Protein AF-A0A7V3EQH6-F1 (afdb_monomer)

Radius of gyration: 48.54 Å; Cα contacts (8 Å, |Δi|>4): 1720; chains: 1; bounding box: 184×88×100 Å

Foldseek 3Di:
DVVVVVVVVVPCPDDDPVVVVLVVCCVVPVPVNVVVVVVCCVPCVPDDDPPPVVVVVPVPDDPVVVLVVVVVVVVVDDDDPDDDDDDDPVVVQQSVLVVVQPFFAPQADADDQADQLDDLLAFAEEFEDELFLFDDDLCCVLPNPGDGLVVLLQPDGDFAPPRDPSWAFDPLGSDHLLDVVSLLVLLVLCRRLRHQAYEYEWEDFQLDTDSCNNVVSCLVDCVSQGAYAYEYPQAFDASAPPSPDPPGGSTHHQQDPVSLLSVLVVCVSVLPDPSAQDFVQAGEYEYEDCVNHPQLVVSLVSSCVSCVVVVHHRHQYEYEQAQVVHDDDLVVNPHQEYEYDPPGNQPFDFPVVVGDTPNPPAPATEGEPLSSLVSLLPDDDDPGHYAYEAFQFFDLCSPPVHYYGYPPGDLLSSLVSVLSSSVVLVVPHGSSSNYHYQQHCDPSNGPRHCRATSHNGNSNSVSSNLSSCVVSPLFAEEEEEEEAPVVCLVVVLVLLLQAPEAYEYEYEYAPVCQVVSVVVVVPDDRPRYPYYHYHHDDQFLHLQQCCLAVVLVPPQRGFKYWYDYDFDDPPDPCRVVVNVQFSCCARVHNVNVVVVSVVCSSAVQAFKEAADDDVVCPVVQACPLLVVLLVVVCVVLVFDDDNPDRQDFRVNLTIMGGCLLQVSSSVSPDHRVQWDRPPDPDPDNTNSNSVRSCSQSSSVSSSHHYYYDGDDPPDPDDDPPVVPPDDDPPVVVQPPDPFAEEEEEEEADLVCLVVVLVVLLPDPAAYAYEYEYCDDHDPVSVVSVVPRPRYDYYHYDNDHCPPHQVCCPCPVCVPPCVRGPYYHYYYDDDDQADPVRHGPFQALLVVLFFADKDKDKDKDKDWDDDPFKTKIKIWIWIWIGAGTQFQGFTKTKIKIKMWMWGHDQQKIKIKIKIKMKMKTRHQPDDDDDPPPPADDDDDDRLVVLSVPDGRSADADDPVPDDPPPDDDDPPPDDDPPHHWPWDQDPVRRHTDTSRSNVVRNPDTWIKIKIKIKMKMKMWGFVCVVVVHDDPPDTDIDIDIDMDIDMDIDIPD

Sequence (1052 aa):
MIKKIKSYLFYINLYPQSVLKAIFFLITKPKKFLKKIQRVEKIVSPVLPENQFFFNFFQFLSPQKIIKAIKTLFTQGLKIKGRDWENNNETSYLSDNFIQSYEKSDLYVPFKKNEKIRNKDDIKLIAFYFPQFHPFPENEKFWGKGFTEWTSVTRAKPLFENHYQPRLPDALGFYDLRIKENIKEQIKIAKNYGIYGFCFHTYWFDGKPVMYLPLRSFLNDKNLDFPFCLHWANEPWTLRWDGLNQSGVLLPQRHTSEDDIKFIKYITPALKDKRYIKINNRPLLIIYRPSLFPNIKETIKRWNHYCENNGIEKLFLAVMQTGFEGRVNPKKFGFDAAIDYPPHNLAVTDIKKKLNLFYKQFDGHIFDYHEAIQKSLEFKKPRYTLFRGIMPDWDCTPRRKNSDIFINSSPELYGKWLRGLIEYTKKNLEPEKRFIFVNAWNEWAEGAYLEPDKKWGFAYLEQIYDSLKSYYFKKNLALFIHLFDINLKEEIASYLKNIPYKFDLFITTSKEKKLILDSFFKKININNVRKISIIPVPNRGRDIAPFIIEGKKTLEKYDFICRIHSKSSKKYVNGNSWRKYLYSNLLGNKKQVEKIIEYFINNPRLGLIYPDNFLPIINFLEWGSNFNHAKNIADKLKLKISKDEIPIFPSGSMFWFRPKALKKLFELRLNYNDFEKSSTNQVDGTIAHAIERLFIKVCESNNFSSKKILFNPSVNNKMDFNINKDIVDYNELIQRHNKKVILIIHLYYLDLVDEFFQYLKNIPIKFDLLITSPIELNKKAFDKFHSLTNVSKIFIKKTPNRGKDIGAFIIEFSQFWKNYEIACKIHTKKSLYNPDGSPKVNTDWFNEAFKTGIRQNHNLNIYGGGERNNYNIALDYYSQEGTMVGAGPNLDRYTARINDNMDVKFIKIKTSIVYSHSDQDNMSYSNANEWVQGRYGDQNPIMASVLILPPTIKAYDESTWVLDDKLPAATEYKYDSYGFGTYYDDVHGDIRVTNVLLENSLVKRNALVDRILVTGSFNVDLIEMVGSKSSNSKLDYNLNMSVNRTNVKDLT

Mean predicted aligned error: 21.8 Å

Nearest PDB structures (foldseek):
  6z8i-assembly1_B  TM=6.872E-01  e=1.353E-05  Bacteroides thetaiotaomicron VPI-5482
  6v81-assembly1_A  TM=6.043E-01  e=5.854E-01  Escherichia coli BW25113
  6hcp-assembly1_C  TM=5.009E-01  e=3.632E+00  Acinetobacter baumannii
  4aui-assembly1_C  TM=4.330E-01  e=2.208E+00  Neisseria gonorrhoeae
  4fms-assembly2_A  TM=2.536E-01  e=1.499E+00  Pseudomonas aeruginosa PAO1

Secondary structure (DSSP, 8-state):
-HHHHHHHHTT-TTS-HHHHHHHHHHHH-HHHHHHHHHHHHHHHTTTS-HHHHHHHHHTTS-HHHHHHHHHHHHHTT---SSS----STHHHHHHHHHHHTTSPPTT-B----------TTS-EEEEEE---SS--HHHHHHH-TT--HHHHHHH----BTT---S--B-TT-S--TTSHHHHHHHHHHHHHHTEEEEEEEEEEETTEEES-HHHHHHHH-TTS---EEEEE--SPEESSTT---STTEEE-----HHHHHHHHHHHHHHHT-TTB-EETTEEEEEES-GGGSTTHHHHHHHHHHHHHHTT-PPPEEEEEE-TTT-S--GGGGT-SEEEE-TTTT----B-GGGS-BSSTT--S-EEEHHHHHHHHHHPPPPSS-EEEEE-S--B-TTT-SS--EEES--HHHHHHHHHHHHHHHHHHS-GGG-EEEES-SEEGGGTEE-S-BTTTBTHHHHHHHHHHHHHH----EEEEEE---GGGHHHHHHHHTT--S-EEEEEEE-GGGHHHHHHHHHHS--TTEEEEEEEE--SBSTTHHHHHHHHHHHSTT-SEEEEEE----SSSTTHHHHHHHHHHHHHS-HHHHHHHHHHHHH-TTEEEEEEPP-GGGGGG-S-GGGHHHHHHHHHHTT----TTSPPP--TTS-EEE-GGGGHHHHHT---GGGSPBTTS---S-SHHHHHHTTHHHHHHHTT-EEEEE---TTS-S-----TTS----HHHHHHS----EEEEEE-S-GGGHHHHHHHHHT--S-EEEEEEESSPPPHHHHHHHHT-TTEEEEEEEE---TTHHHHHHHHHHTTTGGG-SEEEEEE----SB-TTS-BS----HHHHHB----EEEEEEEEEEEETTEEEEEEEEEEEE--SBSSS--EEEEEEEEEEEEEEETTEEEEEEEEEEEEEEEPPTT-SS----TT--S-PPPHHHHHHHS-TTSPPP-GGG----S----TTS-----SS--EEEETTTTEEEE--HHHHHHH---EEEEEEEEEEEEEEEEHHHHTT---SS---EEEEEEEEEEEEEEE--

Solvent-accessible surface area (backbone atoms only — not comparable to full-atom values): 59928 Å² total; per-residue (Å²): 109,70,72,63,52,53,65,65,56,70,79,60,92,81,70,63,72,66,59,60,50,49,56,55,42,50,76,72,42,51,78,65,50,58,65,49,49,71,63,45,60,79,73,55,74,88,79,65,69,82,68,58,61,58,57,64,62,57,74,80,53,59,69,72,57,48,52,53,50,50,53,53,50,63,78,64,68,70,81,73,88,88,65,95,74,77,94,54,75,66,60,56,54,56,52,52,49,55,56,51,44,76,40,74,39,95,69,40,31,75,88,73,94,53,74,88,80,85,63,93,70,44,80,35,34,31,25,35,35,61,54,61,35,46,65,50,73,69,51,28,73,76,71,35,83,78,38,35,49,64,62,33,23,70,66,29,64,55,51,33,82,91,42,87,36,39,70,42,61,41,88,71,45,93,60,48,47,84,42,60,68,55,56,47,50,52,49,53,51,36,54,46,32,58,45,51,28,39,28,36,60,40,42,62,37,75,86,42,76,45,72,48,61,41,60,50,52,49,69,71,38,74,86,59,76,57,34,30,38,47,28,36,55,61,62,46,44,36,80,54,97,73,70,81,63,87,88,47,65,77,41,64,50,72,64,46,79,68,39,52,54,49,52,53,59,68,48,41,71,55,70,70,36,90,47,41,44,54,50,95,78,11,40,43,41,34,37,50,53,67,85,68,36,88,52,46,60,61,50,51,50,54,49,34,52,53,27,52,79,67,79,35,60,58,66,36,34,28,37,44,29,34,71,88,75,34,93,64,67,30,64,81,60,72,33,70,22,28,32,44,46,45,76,37,83,58,94,61,64,74,49,49,92,80,57,74,55,74,47,79,82,61,76,43,48,31,33,53,37,65,50,45,44,50,55,61,70,68,59,74,87,66,101,59,56,67,34,51,40,41,47,59,39,37,33,30,50,35,78,31,85,55,35,59,31,48,41,84,60,44,40,70,58,40,25,53,44,50,41,54,51,50,52,50,34,64,76,74,36,57,51,84,63,22,44,37,36,32,38,22,37,55,36,62,40,36,41,13,35,51,62,34,27,26,52,40,22,36,36,52,37,50,25,45,33,49,41,52,44,62,75,68,51,81,58,42,34,34,36,43,34,34,48,72,47,72,89,46,53,66,62,51,52,59,38,52,56,20,44,85,57,59,27,33,40,37,35,38,26,42,67,83,54,44,63,61,51,52,55,50,63,71,70,52,90,55,64,47,62,77,45,80,44,80,44,69,43,78,81,29,24,70,69,49,41,54,47,45,54,53,35,55,80,67,42,72,84,31,57,40,34,40,37,45,62,49,62,80,44,95,85,43,100,52,29,62,59,52,40,53,53,52,46,46,54,67,31,61,36,40,72,56,37,51,48,54,51,49,51,43,67,78,31,82,50,50,16,36,41,24,49,56,76,59,75,97,51,60,91,69,49,57,51,78,71,18,43,68,54,29,47,57,53,28,56,78,68,72,48,90,83,61,89,90,50,74,56,63,46,40,79,84,68,37,34,38,31,27,44,70,16,46,41,74,67,46,66,67,73,70,56,69,82,80,34,60,64,70,84,56,91,69,89,73,57,43,61,46,59,15,52,44,47,36,54,45,61,46,15,45,75,56,72,14,45,73,46,75,43,78,72,70,92,88,56,81,96,64,82,81,77,69,82,86,76,82,81,80,56,67,66,65,59,63,74,74,52,102,60,48,33,35,40,35,36,30,45,75,50,72,86,48,50,68,59,50,50,57,58,59,66,66,47,94,58,71,28,30,38,36,41,36,18,63,55,83,78,52,70,70,63,52,52,53,63,69,66,37,88,45,52,76,47,80,45,79,44,77,35,70,76,53,65,52,68,56,30,46,46,57,72,78,38,60,76,63,57,73,78,35,82,41,77,47,79,50,63,59,83,86,72,71,47,42,99,86,68,47,59,74,36,77,37,58,46,64,68,69,44,47,45,89,49,55,75,51,76,49,77,48,77,51,74,52,69,59,101,48,36,42,40,38,41,36,41,36,42,37,40,31,46,28,42,38,49,55,46,19,52,27,36,42,34,42,35,43,36,41,36,40,40,37,56,55,91,47,33,37,40,39,39,36,40,36,40,35,44,33,47,34,32,52,58,64,61,79,76,81,85,80,82,56,92,70,67,93,73,96,73,68,32,54,74,58,42,42,74,68,55,63,35,62,50,57,72,89,57,78,93,74,71,79,84,74,94,67,90,70,82,76,87,83,67,84,76,76,81,75,72,59,45,62,51,72,40,86,91,79,74,29,75,45,70,68,45,63,58,60,54,31,54,72,52,61,46,37,39,40,36,43,35,41,37,41,37,40,36,40,39,32,32,55,43,51,66,77,71,46,88,57,97,88,61,85,48,75,48,75,49,76,48,73,50,77,50,74,51,77,46,78,60,95

Structure (mmCIF, N/CA/C/O backbone):
data_AF-A0A7V3EQH6-F1
#
_entry.id   AF-A0A7V3EQH6-F1
#
loop_
_atom_site.group_PDB
_atom_site.id
_atom_site.type_symbol
_atom_site.label_atom_id
_atom_site.label_alt_id
_atom_site.label_comp_id
_atom_site.label_asym_id
_atom_site.label_entity_id
_atom_site.label_seq_id
_atom_site.pdbx_PDB_ins_code
_atom_site.Cartn_x
_atom_site.Cartn_y
_atom_site.Cartn_z
_atom_site.occupancy
_atom_site.B_iso_or_equiv
_atom_site.auth_seq_id
_atom_site.auth_comp_id
_atom_site.auth_asym_id
_atom_site.auth_atom_id
_atom_site.pdbx_PDB_model_num
ATOM 1 N N . MET A 1 1 ? -60.875 -16.754 -14.325 1.00 32.75 1 MET A N 1
ATOM 2 C CA . MET A 1 1 ? -60.172 -15.887 -13.344 1.00 32.75 1 MET A CA 1
ATOM 3 C C . MET A 1 1 ? -61.115 -15.327 -12.271 1.00 32.75 1 MET A C 1
ATOM 5 O O . MET A 1 1 ? -60.866 -15.565 -11.100 1.00 32.75 1 MET A O 1
ATOM 9 N N . ILE A 1 2 ? -62.250 -14.708 -12.631 1.00 29.92 2 ILE A N 1
ATOM 10 C CA . ILE A 1 2 ? -63.247 -14.177 -11.671 1.00 29.92 2 ILE A CA 1
ATOM 11 C C . ILE A 1 2 ? -63.870 -15.269 -10.769 1.00 29.92 2 ILE A C 1
ATOM 13 O O . ILE A 1 2 ? -64.019 -15.050 -9.571 1.00 29.92 2 ILE A O 1
ATOM 17 N N . LYS A 1 3 ? -64.141 -16.478 -11.294 1.00 29.09 3 LYS A N 1
ATOM 18 C CA . LYS A 1 3 ? -64.587 -17.635 -10.482 1.00 29.09 3 LYS A CA 1
ATOM 19 C C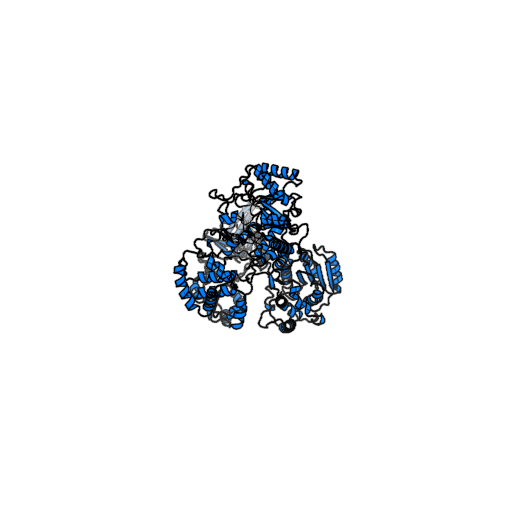 . LYS A 1 3 ? -63.539 -18.098 -9.446 1.00 29.09 3 LYS A C 1
ATOM 21 O O . LYS A 1 3 ? -63.923 -18.453 -8.342 1.00 29.09 3 LYS A O 1
ATOM 26 N N . LYS A 1 4 ? -62.236 -18.012 -9.766 1.00 32.84 4 LYS A N 1
ATOM 27 C CA . LYS A 1 4 ? -61.116 -18.356 -8.857 1.00 32.84 4 LYS A CA 1
ATOM 28 C C . LYS A 1 4 ? -60.837 -17.273 -7.803 1.00 32.84 4 LYS A C 1
ATOM 30 O O . LYS A 1 4 ? -60.367 -17.581 -6.717 1.00 32.84 4 LYS A O 1
ATOM 35 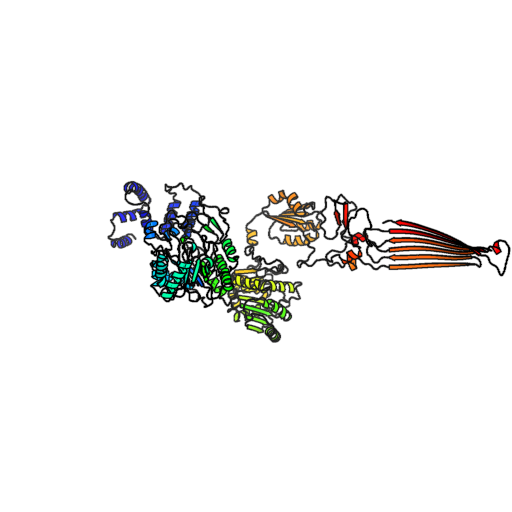N N . ILE A 1 5 ? -61.146 -16.011 -8.108 1.00 37.31 5 ILE A N 1
ATOM 36 C CA . ILE A 1 5 ? -61.047 -14.898 -7.148 1.00 37.31 5 ILE A CA 1
ATOM 37 C C . ILE A 1 5 ? -62.233 -14.927 -6.170 1.00 37.31 5 ILE A C 1
ATOM 39 O O . ILE A 1 5 ? -62.043 -14.694 -4.981 1.00 37.31 5 ILE A O 1
ATOM 43 N N . LYS A 1 6 ? -63.438 -15.305 -6.631 1.00 32.19 6 LYS A N 1
ATOM 44 C CA . LYS A 1 6 ? -64.603 -15.508 -5.751 1.00 32.19 6 LYS A CA 1
ATOM 45 C C . LYS A 1 6 ? -64.405 -16.647 -4.742 1.00 32.19 6 LYS A C 1
ATOM 47 O O . LYS A 1 6 ? -64.820 -16.488 -3.603 1.00 32.19 6 LYS A O 1
ATOM 52 N N . SER A 1 7 ? -63.741 -17.744 -5.118 1.00 31.94 7 SER A N 1
ATOM 53 C CA . SER A 1 7 ? -63.466 -18.859 -4.196 1.00 31.94 7 SER A CA 1
ATOM 54 C C . SER A 1 7 ? -62.406 -18.530 -3.137 1.00 31.94 7 SER A C 1
ATOM 56 O O . SER A 1 7 ? -62.487 -19.041 -2.030 1.00 31.94 7 SER A O 1
ATOM 58 N N . TYR A 1 8 ? -61.447 -17.644 -3.438 1.00 35.94 8 TYR A N 1
ATOM 59 C CA . TYR A 1 8 ? -60.428 -17.209 -2.468 1.00 35.94 8 TYR A CA 1
ATOM 60 C C . TYR A 1 8 ? -60.946 -16.144 -1.485 1.00 35.94 8 TYR A C 1
ATOM 62 O O . TYR A 1 8 ? -60.457 -16.042 -0.365 1.00 35.94 8 TYR A O 1
ATOM 70 N N . LEU A 1 9 ? -61.949 -15.358 -1.892 1.00 36.91 9 LEU A N 1
ATOM 71 C CA . LEU A 1 9 ? -62.529 -14.282 -1.079 1.00 36.91 9 LEU A CA 1
ATOM 72 C C . LEU A 1 9 ? -63.672 -14.739 -0.159 1.00 36.91 9 LEU A C 1
ATOM 74 O O . LEU A 1 9 ? -64.084 -13.967 0.699 1.00 36.91 9 LEU A O 1
ATOM 78 N N . PHE A 1 10 ? -64.163 -15.975 -0.296 1.00 32.19 10 PHE A N 1
ATOM 79 C CA . PHE A 1 10 ? -65.211 -16.517 0.580 1.00 32.19 10 PHE A CA 1
ATOM 80 C C . PHE A 1 10 ? -64.679 -16.936 1.968 1.00 32.19 10 PHE A C 1
ATOM 82 O O . PHE A 1 10 ? -65.455 -17.063 2.906 1.00 32.19 10 PHE A O 1
ATOM 89 N N . TYR A 1 11 ? -63.357 -17.094 2.127 1.00 31.34 11 TYR A N 1
ATOM 90 C CA . TYR A 1 11 ? -62.720 -17.505 3.390 1.00 31.34 11 TYR A CA 1
ATOM 91 C C . TYR A 1 11 ? -62.328 -16.348 4.324 1.00 31.34 11 TYR A C 1
ATOM 93 O O . TYR A 1 11 ? -61.857 -16.588 5.433 1.00 31.34 11 TYR A O 1
ATOM 101 N N . ILE A 1 12 ? -62.511 -15.091 3.908 1.00 35.22 12 ILE A N 1
ATOM 102 C CA . ILE A 1 12 ? -62.101 -13.917 4.692 1.00 35.22 12 ILE A CA 1
ATOM 103 C C . ILE A 1 12 ? -63.345 -13.095 5.024 1.00 35.22 12 ILE A C 1
ATOM 105 O O . ILE A 1 12 ? -63.677 -12.119 4.356 1.00 35.22 12 ILE A O 1
ATOM 109 N N . ASN A 1 13 ? -64.030 -13.496 6.091 1.00 32.59 13 ASN A N 1
ATOM 110 C CA . ASN A 1 13 ? -65.239 -12.850 6.612 1.00 32.59 13 ASN A CA 1
ATOM 111 C C . ASN A 1 13 ? -64.946 -11.556 7.412 1.00 32.59 13 ASN A C 1
ATOM 113 O O . ASN A 1 13 ? -65.684 -11.206 8.325 1.00 32.59 13 ASN A O 1
ATOM 117 N N . LEU A 1 14 ? -63.846 -10.855 7.112 1.00 33.66 14 LEU A N 1
ATOM 118 C CA . LEU A 1 14 ? -63.289 -9.820 7.996 1.00 33.66 14 LEU A CA 1
ATOM 119 C C . LEU A 1 14 ? -63.397 -8.376 7.500 1.00 33.66 14 LEU A C 1
ATOM 121 O O . LEU A 1 14 ? -62.928 -7.486 8.201 1.00 33.66 14 LEU A O 1
ATOM 125 N N . TYR A 1 15 ? -64.025 -8.096 6.351 1.00 37.91 15 TYR A N 1
ATOM 126 C CA . TYR A 1 15 ? -64.167 -6.706 5.895 1.00 37.91 15 TYR A CA 1
ATOM 127 C C . TYR A 1 15 ? -65.500 -6.411 5.193 1.00 37.91 15 TYR A C 1
ATOM 129 O O . TYR A 1 15 ? -66.007 -7.257 4.451 1.00 37.91 15 TYR A O 1
ATOM 137 N N . PRO A 1 16 ? -66.064 -5.196 5.367 1.00 37.53 16 PRO A N 1
ATOM 138 C CA . PRO A 1 16 ? -67.336 -4.830 4.756 1.00 37.53 16 PRO A CA 1
ATOM 139 C C . PRO A 1 16 ? -67.235 -4.840 3.223 1.00 37.53 16 PRO A C 1
ATOM 141 O O . PRO A 1 16 ? -66.223 -4.423 2.651 1.00 37.53 16 PRO A O 1
ATOM 144 N N . GLN A 1 17 ? -68.311 -5.241 2.532 1.00 38.41 17 GLN A N 1
ATOM 145 C CA . GLN A 1 17 ? -68.376 -5.305 1.058 1.00 38.41 17 GLN A CA 1
ATOM 146 C C . GLN A 1 17 ? -67.961 -3.999 0.342 1.00 38.41 17 GLN A C 1
ATOM 148 O O . GLN A 1 17 ? -67.612 -4.021 -0.842 1.00 38.41 17 GLN A O 1
ATOM 153 N N . SER A 1 18 ? -67.984 -2.860 1.037 1.00 38.50 18 SER A N 1
ATOM 154 C CA . SER A 1 18 ? -67.549 -1.555 0.533 1.00 38.50 18 SER A CA 1
ATOM 155 C C . SER A 1 18 ? -66.048 -1.494 0.210 1.00 38.50 18 SER A C 1
ATOM 157 O O . SER A 1 18 ? -65.678 -0.900 -0.805 1.00 38.50 18 SER A O 1
ATOM 159 N N . VAL A 1 19 ? -65.186 -2.158 0.990 1.00 37.28 19 VAL A N 1
ATOM 160 C CA . VAL A 1 19 ? -63.721 -2.148 0.794 1.00 37.28 19 VAL A CA 1
ATOM 161 C C . VAL A 1 19 ? -63.321 -3.022 -0.399 1.00 37.28 19 VAL A C 1
ATOM 163 O O . VAL A 1 19 ? -62.519 -2.618 -1.241 1.00 37.28 19 VAL A O 1
ATOM 166 N N . LEU A 1 20 ? -63.963 -4.183 -0.552 1.00 40.06 20 LEU A N 1
ATOM 167 C CA . LEU A 1 20 ? -63.750 -5.069 -1.701 1.00 40.06 20 LEU A CA 1
ATOM 168 C C . LEU A 1 20 ? -64.253 -4.446 -3.013 1.00 40.06 20 LEU A C 1
ATOM 170 O O . LEU A 1 20 ? -63.597 -4.577 -4.049 1.00 40.06 20 LEU A O 1
ATOM 174 N N . LYS A 1 21 ? -65.361 -3.690 -2.971 1.00 39.69 21 LYS A N 1
ATOM 175 C CA . LYS A 1 21 ? -65.820 -2.881 -4.113 1.00 39.69 21 LYS A CA 1
ATOM 176 C C . LYS A 1 21 ? -64.814 -1.788 -4.477 1.00 39.69 21 LYS A C 1
ATOM 178 O O . LYS A 1 21 ? -64.596 -1.574 -5.666 1.00 39.69 21 LYS A O 1
ATOM 183 N N . ALA A 1 22 ? -64.169 -1.139 -3.505 1.00 38.94 22 ALA A N 1
ATOM 184 C CA . ALA A 1 22 ? -63.159 -0.112 -3.767 1.00 38.94 22 ALA A CA 1
ATOM 185 C C . ALA A 1 22 ? -61.915 -0.687 -4.464 1.00 38.94 22 ALA A C 1
ATOM 187 O O . ALA A 1 22 ? -61.480 -0.135 -5.471 1.00 38.94 22 ALA A O 1
ATOM 188 N N . ILE A 1 23 ? -61.412 -1.839 -4.009 1.00 39.81 23 ILE A N 1
ATOM 189 C CA . ILE A 1 23 ? -60.262 -2.530 -4.619 1.00 39.81 23 ILE A CA 1
ATOM 190 C C . ILE A 1 23 ? -60.594 -3.000 -6.045 1.00 39.81 23 ILE A C 1
ATOM 192 O O . ILE A 1 23 ? -59.806 -2.795 -6.969 1.00 39.81 23 ILE A O 1
ATOM 196 N N . PHE A 1 24 ? -61.792 -3.555 -6.266 1.00 41.41 24 PHE A N 1
ATOM 197 C CA . PHE A 1 24 ? -62.246 -3.959 -7.602 1.00 41.41 24 PHE A CA 1
ATOM 198 C C . PHE A 1 24 ? -62.409 -2.757 -8.555 1.00 41.41 24 PHE A C 1
ATOM 200 O O . PHE A 1 24 ? -62.084 -2.843 -9.742 1.00 41.41 24 PHE A O 1
ATOM 207 N N . PHE A 1 25 ? -62.858 -1.607 -8.042 1.00 38.81 25 PHE A N 1
ATOM 208 C CA . PHE A 1 25 ? -63.015 -0.371 -8.816 1.00 38.81 25 PHE A CA 1
ATOM 209 C C . PHE A 1 25 ? -61.670 0.303 -9.144 1.00 38.81 25 PHE A C 1
ATOM 211 O O . PHE A 1 25 ? -61.523 0.891 -10.215 1.00 38.81 25 PHE A O 1
ATOM 218 N N . LEU A 1 26 ? -60.673 0.171 -8.260 1.00 38.97 26 LEU A N 1
ATOM 219 C CA . LEU A 1 26 ? -59.306 0.686 -8.428 1.00 38.97 26 LEU A CA 1
ATOM 220 C C . LEU A 1 26 ? -58.562 -0.030 -9.563 1.00 38.97 26 LEU A C 1
ATOM 222 O O . LEU A 1 26 ? -57.849 0.604 -10.337 1.00 38.97 26 LEU A O 1
ATOM 226 N N . ILE A 1 27 ? -58.797 -1.338 -9.697 1.00 38.56 27 ILE A N 1
ATOM 227 C CA . ILE A 1 27 ? -58.202 -2.176 -10.747 1.00 38.56 27 ILE A CA 1
ATOM 228 C C . ILE A 1 27 ? -58.897 -1.955 -12.100 1.00 38.56 27 ILE A C 1
ATOM 230 O O . ILE A 1 27 ? -58.246 -2.015 -13.140 1.00 38.56 27 ILE A O 1
ATOM 234 N N . THR A 1 28 ? -60.206 -1.675 -12.111 1.00 37.00 28 THR A N 1
ATOM 235 C CA . THR A 1 28 ? -60.992 -1.608 -13.358 1.00 37.00 28 THR A CA 1
ATOM 236 C C . THR A 1 28 ? -61.184 -0.195 -13.919 1.00 37.00 28 THR A C 1
ATOM 238 O O . THR A 1 28 ? -61.280 -0.054 -15.137 1.00 37.00 28 THR A O 1
ATOM 241 N N . LYS A 1 29 ? -61.239 0.866 -13.091 1.00 39.22 29 LYS A N 1
ATOM 242 C CA . LYS A 1 29 ? -61.453 2.264 -13.540 1.00 39.22 29 LYS A CA 1
ATOM 243 C C . LYS A 1 29 ? -60.666 3.302 -12.702 1.00 39.22 29 LYS A C 1
ATOM 245 O O . LYS A 1 29 ? -61.276 4.145 -12.034 1.00 39.22 29 LYS A O 1
ATOM 250 N N . PRO A 1 30 ? -59.321 3.337 -12.799 1.00 39.12 30 PRO A N 1
ATOM 251 C CA . PRO A 1 30 ? -58.452 4.180 -11.961 1.00 39.12 30 PRO A CA 1
ATOM 252 C C . PRO A 1 30 ? -58.725 5.694 -12.081 1.00 39.12 30 PRO A C 1
ATOM 254 O O . PRO A 1 30 ? -58.700 6.414 -11.084 1.00 39.12 30 PRO A O 1
ATOM 257 N N . LYS A 1 31 ? -59.101 6.190 -13.271 1.00 38.41 31 LYS A N 1
ATOM 258 C CA . LYS A 1 31 ? -59.382 7.624 -13.501 1.00 38.41 31 LYS A CA 1
ATOM 259 C C . LYS A 1 31 ? -60.621 8.152 -12.754 1.00 38.41 31 LYS A C 1
ATOM 261 O O . LYS A 1 31 ? -60.650 9.321 -12.380 1.00 38.41 31 LYS A O 1
ATOM 266 N N . LYS A 1 32 ? -61.648 7.320 -12.516 1.00 41.47 32 LYS A N 1
ATOM 267 C CA . LYS A 1 32 ? -62.855 7.732 -11.761 1.00 41.47 32 LYS A CA 1
ATOM 268 C C . LYS A 1 32 ? -62.644 7.676 -10.245 1.00 41.47 32 LYS A C 1
ATOM 270 O O . LYS A 1 32 ? -63.290 8.436 -9.530 1.00 41.47 32 LYS A O 1
ATOM 275 N N . PHE A 1 33 ? -61.748 6.813 -9.767 1.00 42.47 33 PHE A N 1
ATOM 276 C CA . PHE A 1 33 ? -61.415 6.692 -8.347 1.00 42.47 33 PHE A CA 1
ATOM 277 C C . PHE A 1 33 ? -60.636 7.918 -7.836 1.00 42.47 33 PHE A C 1
ATOM 279 O O . PHE A 1 33 ? -61.001 8.489 -6.810 1.00 42.47 33 PHE A O 1
ATOM 286 N N . LEU A 1 34 ? -59.670 8.413 -8.621 1.00 40.22 34 LEU A N 1
ATOM 287 C CA . LEU A 1 34 ? -58.896 9.627 -8.314 1.00 40.22 34 LEU A CA 1
ATOM 288 C C . LEU A 1 34 ? -59.772 10.885 -8.158 1.00 40.22 34 LEU A C 1
ATOM 290 O O . LEU A 1 34 ? -59.581 11.655 -7.222 1.00 40.22 34 LEU A O 1
ATOM 294 N N . LYS A 1 35 ? -60.809 11.051 -8.995 1.00 41.38 35 LYS A N 1
ATOM 295 C CA . LYS A 1 35 ? -61.779 12.157 -8.850 1.00 41.38 35 LYS A CA 1
ATOM 296 C C . LYS A 1 35 ? -62.670 12.041 -7.606 1.00 41.38 35 LYS A C 1
ATOM 298 O O . LYS A 1 35 ? -63.239 13.039 -7.175 1.00 41.38 35 LYS A O 1
ATOM 303 N N . LYS A 1 36 ? -62.830 10.840 -7.038 1.00 39.62 36 LYS A N 1
ATOM 304 C CA . LYS A 1 36 ? -63.653 10.615 -5.840 1.00 39.62 36 LYS A CA 1
ATOM 305 C C . LYS A 1 36 ? -62.859 10.841 -4.548 1.00 39.62 36 LYS A C 1
ATOM 307 O O . LYS A 1 36 ? -63.438 11.357 -3.601 1.00 39.62 36 LYS A O 1
ATOM 312 N N . ILE A 1 37 ? -61.551 10.555 -4.536 1.00 39.28 37 ILE A N 1
ATOM 313 C CA . ILE A 1 37 ? -60.656 10.837 -3.395 1.00 39.28 37 ILE A CA 1
ATOM 314 C C . ILE A 1 37 ? -60.551 12.339 -3.103 1.00 39.28 37 ILE A C 1
ATOM 316 O O . ILE A 1 37 ? -60.685 12.725 -1.947 1.00 39.28 37 ILE A O 1
ATOM 320 N N . GLN A 1 38 ? -60.480 13.192 -4.133 1.00 36.78 38 GLN A N 1
ATOM 321 C CA . GLN A 1 38 ? -60.507 14.656 -3.952 1.00 36.78 38 GLN A CA 1
ATOM 322 C C . GLN A 1 38 ? -61.789 15.169 -3.268 1.00 36.78 38 GLN A C 1
ATOM 324 O O . GLN A 1 38 ? -61.812 16.265 -2.715 1.00 36.78 38 GLN A O 1
ATOM 329 N N . ARG A 1 39 ? -62.875 14.383 -3.292 1.00 34.00 39 ARG A N 1
ATOM 330 C CA . ARG A 1 39 ? -64.129 14.699 -2.591 1.00 34.00 39 ARG A CA 1
ATOM 331 C C . ARG A 1 39 ? -64.165 14.160 -1.156 1.00 34.00 39 ARG A C 1
ATOM 333 O O . ARG A 1 39 ? -64.925 14.687 -0.354 1.00 34.00 39 ARG A O 1
ATOM 340 N N . VAL A 1 40 ? -63.357 13.145 -0.836 1.00 33.81 40 VAL A N 1
ATOM 341 C CA . VAL A 1 40 ? -63.264 12.518 0.497 1.00 33.81 40 VAL A CA 1
ATOM 342 C C . VAL A 1 40 ? -62.211 13.210 1.373 1.00 33.81 40 VAL A C 1
ATOM 344 O O . VAL A 1 40 ? -62.419 13.313 2.579 1.00 33.81 40 VAL A O 1
ATOM 347 N N . GLU A 1 41 ? -61.153 13.787 0.789 1.00 32.38 41 GLU A N 1
ATOM 348 C CA . GLU A 1 41 ? -60.162 14.609 1.515 1.00 32.38 41 GLU A CA 1
ATOM 349 C C . GLU A 1 41 ? -60.794 15.798 2.255 1.00 32.38 41 GLU A C 1
ATOM 351 O O . GLU A 1 41 ? -60.351 16.150 3.343 1.00 32.38 41 GLU A O 1
ATOM 356 N N . LYS A 1 42 ? -61.901 16.357 1.745 1.00 37.56 42 LYS A N 1
ATOM 357 C CA . LYS A 1 42 ? -62.651 17.412 2.447 1.00 37.56 42 LYS A CA 1
ATOM 358 C C . LYS A 1 42 ? -63.432 16.931 3.677 1.00 37.56 42 LYS A C 1
ATOM 360 O O . LYS A 1 42 ? -63.867 17.769 4.455 1.00 37.56 42 LYS A O 1
ATOM 365 N N . ILE A 1 43 ? -63.640 15.623 3.846 1.00 36.59 43 ILE A N 1
ATOM 366 C CA . ILE A 1 43 ? -64.517 15.059 4.889 1.00 36.59 43 ILE A CA 1
ATOM 367 C C . ILE A 1 43 ? -63.714 14.389 6.021 1.00 36.59 43 ILE A C 1
ATOM 369 O O . ILE A 1 43 ? -64.182 14.354 7.152 1.00 36.59 43 ILE A O 1
ATOM 373 N N . VAL A 1 44 ? -62.499 13.886 5.761 1.00 32.72 44 VAL A N 1
ATOM 374 C CA . VAL A 1 44 ? -61.747 13.034 6.720 1.00 32.72 44 VAL A CA 1
ATOM 375 C C . VAL A 1 44 ? -60.582 13.768 7.417 1.00 32.72 44 VAL A C 1
ATOM 377 O O . VAL A 1 44 ? -59.898 13.198 8.264 1.00 32.72 44 VAL A O 1
ATOM 380 N N . SER A 1 45 ? -60.385 15.058 7.129 1.00 32.97 45 SER A N 1
ATOM 381 C CA . SER A 1 45 ? -59.255 15.857 7.629 1.00 32.97 45 SER A CA 1
ATOM 382 C C . SER A 1 45 ? -59.064 15.981 9.162 1.00 32.97 45 SER A C 1
ATOM 384 O O . SER A 1 45 ? -57.967 16.400 9.527 1.00 32.97 45 SER A O 1
ATOM 386 N N . PRO A 1 46 ? -59.998 15.640 10.084 1.00 37.97 46 PRO A N 1
ATOM 387 C CA . PRO A 1 46 ? -59.693 15.760 11.516 1.00 37.97 46 PRO A CA 1
ATOM 388 C C . PRO A 1 46 ? -59.184 14.490 12.225 1.00 37.97 46 PRO A C 1
ATOM 390 O O . PRO A 1 46 ? -58.787 14.605 13.379 1.00 37.97 46 PRO A O 1
ATOM 393 N N . VAL A 1 47 ? -59.216 13.282 11.632 1.00 36.75 47 VAL A N 1
ATOM 394 C CA . VAL A 1 47 ? -59.169 12.042 12.460 1.00 36.75 47 VAL A CA 1
ATOM 395 C C . VAL A 1 47 ? -57.884 11.198 12.352 1.00 36.75 47 VAL A C 1
ATOM 397 O O . VAL A 1 47 ? -57.647 10.367 13.224 1.00 36.75 47 VAL A O 1
ATOM 400 N N . LEU A 1 48 ? -56.990 11.404 11.378 1.00 30.38 48 LEU A N 1
ATOM 401 C CA . LEU A 1 48 ? -55.728 10.641 11.294 1.00 30.38 48 LEU A CA 1
ATOM 402 C C . LEU A 1 48 ? -54.555 11.504 10.790 1.00 30.38 48 LEU A C 1
ATOM 404 O O . LEU A 1 48 ? -54.730 12.212 9.799 1.00 30.38 48 LEU A O 1
ATOM 408 N N . PRO A 1 49 ? -53.347 11.421 11.393 1.00 35.59 49 PRO A N 1
ATOM 409 C CA . PRO A 1 49 ? -52.162 12.102 10.873 1.00 35.59 49 PRO A CA 1
ATOM 410 C C . PRO A 1 49 ? -51.817 11.584 9.469 1.00 35.59 49 PRO A C 1
ATOM 412 O O . PRO A 1 49 ? -51.652 10.377 9.268 1.00 35.59 49 PRO A O 1
ATOM 415 N N . GLU A 1 50 ? -51.661 12.505 8.515 1.00 37.59 50 GLU A N 1
ATOM 416 C CA . GLU A 1 50 ? -51.487 12.269 7.068 1.00 37.59 50 GLU A CA 1
ATOM 417 C C . GLU A 1 50 ? -50.402 11.233 6.701 1.00 37.59 50 GLU A C 1
ATOM 419 O O . GLU A 1 50 ? -50.470 10.589 5.654 1.00 37.59 50 GLU A O 1
ATOM 424 N N . ASN A 1 51 ? -49.430 10.993 7.584 1.00 35.47 51 ASN A N 1
ATOM 425 C CA . ASN A 1 51 ? -48.303 10.094 7.330 1.00 35.47 51 ASN A CA 1
ATOM 426 C C . ASN A 1 51 ? -48.569 8.611 7.635 1.00 35.47 51 ASN A C 1
ATOM 428 O O . ASN A 1 51 ? -47.807 7.760 7.178 1.00 35.47 51 ASN A O 1
ATOM 432 N N . GLN A 1 52 ? -49.623 8.263 8.381 1.00 30.73 52 GLN A N 1
ATOM 433 C CA . GLN A 1 52 ? -49.815 6.883 8.856 1.00 30.73 52 GLN A CA 1
ATOM 434 C C . GLN A 1 52 ? -50.648 6.023 7.893 1.00 30.73 52 GLN A C 1
ATOM 436 O O . GLN A 1 52 ? -50.429 4.816 7.781 1.00 30.73 52 GLN A O 1
ATOM 441 N N . PHE A 1 53 ? -51.547 6.647 7.125 1.00 34.34 53 PHE A N 1
ATOM 442 C CA . PHE A 1 53 ? -52.360 5.957 6.119 1.00 34.34 53 PHE A CA 1
ATOM 443 C C . PHE A 1 53 ? -51.518 5.493 4.920 1.00 34.34 53 PHE A C 1
ATOM 445 O O . PHE A 1 53 ? -51.623 4.345 4.488 1.00 34.34 53 PHE A O 1
ATOM 452 N N . PHE A 1 54 ? -50.615 6.350 4.432 1.00 33.16 54 PHE A N 1
ATOM 453 C CA . PHE A 1 54 ? -49.701 6.022 3.334 1.00 33.16 54 PHE A CA 1
ATOM 454 C C . PHE A 1 54 ? -48.708 4.912 3.716 1.00 33.16 54 PHE A C 1
ATOM 456 O O . PHE A 1 54 ? -48.474 3.999 2.925 1.00 33.16 54 PHE A O 1
ATOM 463 N N . PHE A 1 55 ? -48.178 4.931 4.942 1.00 32.00 55 PHE A N 1
ATOM 464 C CA . PHE A 1 55 ? -47.200 3.941 5.404 1.00 32.00 55 PHE A CA 1
ATOM 465 C C . PHE A 1 55 ? -47.787 2.525 5.528 1.00 32.00 55 PHE A C 1
ATOM 467 O O . PHE A 1 55 ? -47.157 1.556 5.106 1.00 32.00 55 PHE A O 1
ATOM 474 N N . ASN A 1 56 ? -49.021 2.403 6.028 1.00 32.34 56 ASN A N 1
ATOM 475 C CA . ASN A 1 56 ? -49.700 1.108 6.139 1.00 32.34 56 ASN A CA 1
ATOM 476 C C . ASN A 1 56 ? -50.185 0.575 4.777 1.00 32.34 56 ASN A C 1
ATOM 478 O O . ASN A 1 56 ? -50.258 -0.636 4.578 1.00 32.34 56 ASN A O 1
ATOM 482 N N . PHE A 1 57 ? -50.468 1.454 3.809 1.00 33.03 57 PHE A N 1
ATOM 483 C CA . PHE A 1 57 ? -50.912 1.063 2.465 1.00 33.03 57 PHE A CA 1
ATOM 484 C C . PHE A 1 57 ? -49.792 0.423 1.620 1.00 33.03 57 PHE A C 1
ATOM 486 O O . PHE A 1 57 ? -50.052 -0.478 0.821 1.00 33.03 57 PHE A O 1
ATOM 493 N N . PHE A 1 58 ? -48.532 0.834 1.815 1.00 35.03 58 PHE A N 1
ATOM 494 C CA . PHE A 1 58 ? -47.388 0.342 1.032 1.00 35.03 58 PHE A CA 1
ATOM 495 C C . PHE A 1 58 ? -46.733 -0.942 1.562 1.00 35.03 58 PHE A C 1
ATOM 497 O O . PHE A 1 58 ? -45.944 -1.548 0.839 1.00 35.03 58 PHE A O 1
ATOM 504 N N . GLN A 1 59 ? -47.102 -1.429 2.751 1.00 30.05 59 GLN A N 1
ATOM 505 C CA . GLN A 1 59 ? -46.613 -2.719 3.265 1.00 30.05 59 GLN A CA 1
ATOM 506 C C . GLN A 1 59 ? -47.135 -3.946 2.489 1.00 30.05 59 GLN A C 1
ATOM 508 O O . GLN A 1 59 ? -46.570 -5.029 2.614 1.00 30.05 59 GLN A O 1
ATOM 513 N N . PHE A 1 60 ? -48.172 -3.798 1.656 1.00 32.72 60 PHE A N 1
ATOM 514 C CA . PHE A 1 60 ? -48.834 -4.921 0.972 1.00 32.72 60 PHE A CA 1
ATOM 515 C C . PHE A 1 60 ? -48.431 -5.117 -0.502 1.00 32.72 60 PHE A C 1
ATOM 517 O O . PHE A 1 60 ? -48.981 -5.985 -1.184 1.00 32.72 60 PHE A O 1
ATOM 524 N N . LEU A 1 61 ? -47.472 -4.343 -1.024 1.00 31.95 61 LEU A N 1
ATOM 525 C CA . LEU A 1 61 ? -47.027 -4.435 -2.420 1.00 31.95 61 LEU A CA 1
ATOM 526 C C . LEU A 1 61 ? -45.562 -4.879 -2.511 1.00 31.95 61 LEU A C 1
ATOM 528 O O . LEU A 1 61 ? -44.689 -4.334 -1.850 1.00 31.95 61 LEU A O 1
ATOM 532 N N . SER A 1 62 ? -45.273 -5.848 -3.388 1.00 36.47 62 SER A N 1
ATOM 533 C CA . SER A 1 62 ? -43.894 -6.252 -3.700 1.00 36.47 62 SER A CA 1
ATOM 534 C C . SER A 1 62 ? -43.064 -5.035 -4.156 1.00 36.47 62 SER A C 1
ATOM 536 O O . SER A 1 62 ? -43.586 -4.273 -4.982 1.00 36.47 62 SER A O 1
ATOM 538 N N . PRO A 1 63 ? -41.786 -4.887 -3.752 1.00 40.03 63 PRO A N 1
ATOM 539 C CA . PRO A 1 63 ? -40.942 -3.730 -4.086 1.00 40.03 63 PRO A CA 1
ATOM 540 C C . PRO A 1 63 ? -40.945 -3.361 -5.578 1.00 40.03 63 PRO A C 1
ATOM 542 O O . PRO A 1 63 ? -41.063 -2.195 -5.937 1.00 40.03 63 PRO A O 1
ATOM 545 N N . GLN A 1 64 ? -40.965 -4.359 -6.467 1.00 39.19 64 GLN A N 1
ATOM 546 C CA . GLN A 1 64 ? -41.024 -4.161 -7.922 1.00 39.19 64 GLN A CA 1
ATOM 547 C C . GLN A 1 64 ? -42.314 -3.467 -8.408 1.00 39.19 64 GLN A C 1
ATOM 549 O O . GLN A 1 64 ? -42.289 -2.691 -9.364 1.00 39.19 64 GLN A O 1
ATOM 554 N N . LYS A 1 65 ? -43.454 -3.702 -7.744 1.00 38.81 65 LYS A N 1
ATOM 555 C CA . LYS A 1 65 ? -44.733 -3.037 -8.057 1.00 38.81 65 LYS A CA 1
ATOM 556 C C . LYS A 1 65 ? -44.781 -1.612 -7.508 1.00 38.81 65 LYS A C 1
ATOM 558 O O . LYS A 1 65 ? -45.357 -0.749 -8.165 1.00 38.81 65 LYS A O 1
ATOM 563 N N . ILE A 1 66 ? -44.139 -1.362 -6.364 1.00 40.44 66 ILE A N 1
ATOM 564 C CA . ILE A 1 66 ? -43.971 -0.019 -5.787 1.00 40.44 66 ILE A CA 1
ATOM 565 C C . ILE A 1 66 ? -43.077 0.828 -6.698 1.00 40.44 66 ILE A C 1
ATOM 567 O O . ILE A 1 66 ? -43.468 1.927 -7.073 1.00 40.44 66 ILE A O 1
ATOM 571 N N . ILE A 1 67 ? -41.946 0.283 -7.156 1.00 42.03 67 ILE A N 1
ATOM 572 C CA . ILE A 1 67 ? -41.032 0.947 -8.100 1.00 42.03 67 ILE A CA 1
ATOM 573 C C . ILE A 1 67 ? -41.749 1.286 -9.412 1.00 42.03 67 ILE A C 1
ATOM 575 O O . ILE A 1 67 ? -41.620 2.400 -9.916 1.00 42.03 67 ILE A O 1
ATOM 579 N N . LYS A 1 68 ? -42.569 0.368 -9.943 1.00 42.41 68 LYS A N 1
ATOM 580 C CA . LYS A 1 68 ? -43.370 0.626 -11.148 1.00 42.41 68 LYS A CA 1
ATOM 581 C C . LYS A 1 68 ? -44.428 1.713 -10.918 1.00 42.41 68 LYS A C 1
ATOM 583 O O . LYS A 1 68 ? -44.607 2.566 -11.783 1.00 42.41 68 LYS A O 1
ATOM 588 N N . ALA A 1 69 ? -45.099 1.720 -9.766 1.00 39.47 69 ALA A N 1
ATOM 589 C CA . ALA A 1 69 ? -46.096 2.735 -9.417 1.00 39.47 69 ALA A CA 1
ATOM 590 C C . ALA A 1 69 ? -45.469 4.124 -9.201 1.00 39.47 69 ALA A C 1
ATOM 592 O O . ALA A 1 69 ? -45.995 5.106 -9.717 1.00 39.47 69 ALA A O 1
ATOM 593 N N . ILE A 1 70 ? -44.322 4.199 -8.519 1.00 41.16 70 ILE A N 1
ATOM 594 C CA . ILE A 1 70 ? -43.563 5.436 -8.292 1.00 41.16 70 ILE A CA 1
ATOM 595 C C . ILE A 1 70 ? -43.017 5.979 -9.617 1.00 41.16 70 ILE A C 1
ATOM 597 O O . ILE A 1 70 ? -43.249 7.147 -9.918 1.00 41.16 70 ILE A O 1
ATOM 601 N N . LYS A 1 71 ? -42.405 5.135 -10.466 1.00 40.81 71 LYS A N 1
ATOM 602 C CA . LYS A 1 71 ? -41.986 5.533 -11.824 1.00 40.81 71 LYS A CA 1
ATOM 603 C C . LYS A 1 71 ? -43.155 6.111 -12.622 1.00 40.81 71 LYS A C 1
ATOM 605 O O . LYS A 1 71 ? -43.007 7.167 -13.219 1.00 40.81 71 LYS A O 1
ATOM 610 N N . THR A 1 72 ? -44.328 5.474 -12.555 1.00 41.22 72 THR A N 1
ATOM 611 C CA . THR A 1 72 ? -45.534 5.937 -13.265 1.00 41.22 72 THR A CA 1
ATOM 612 C C . THR A 1 72 ? -46.049 7.280 -12.722 1.00 41.22 72 THR A C 1
ATOM 614 O O . THR A 1 72 ? -46.410 8.152 -13.510 1.00 41.22 72 THR A O 1
ATOM 617 N N . LEU A 1 73 ? -46.047 7.477 -11.398 1.00 37.47 73 LEU A N 1
ATOM 618 C CA . LEU A 1 73 ? -46.485 8.718 -10.742 1.00 37.47 73 LEU A CA 1
ATOM 619 C C . LEU A 1 73 ? -45.551 9.906 -11.035 1.00 37.47 73 LEU A C 1
ATOM 621 O O . LEU A 1 73 ? -46.043 11.007 -11.275 1.00 37.47 73 LEU A O 1
ATOM 625 N N . PHE A 1 74 ? -44.233 9.684 -11.085 1.00 39.34 74 PHE A N 1
ATOM 626 C CA . PHE A 1 74 ? -43.254 10.725 -11.424 1.00 39.34 74 PHE A CA 1
ATOM 627 C C . PHE A 1 74 ? -43.249 11.072 -12.919 1.00 39.34 74 PHE A C 1
ATOM 629 O O . PHE A 1 74 ? -43.190 12.249 -13.262 1.00 39.34 74 PHE A O 1
ATOM 636 N N . THR A 1 75 ? -43.432 10.094 -13.817 1.00 40.66 75 THR A N 1
ATOM 637 C CA . THR A 1 75 ? -43.592 10.379 -15.259 1.00 40.66 75 THR A CA 1
ATOM 638 C C . THR A 1 75 ? -44.871 11.149 -15.605 1.00 40.66 75 THR A C 1
ATOM 640 O O . THR A 1 75 ? -44.967 11.699 -16.696 1.00 40.66 75 THR A O 1
ATOM 643 N N . GLN A 1 76 ? -45.862 11.201 -14.706 1.00 36.09 76 GLN A N 1
ATOM 644 C CA . GLN A 1 76 ? -47.150 11.866 -14.951 1.00 36.09 76 GLN A CA 1
ATOM 645 C C . GLN A 1 76 ? -47.257 13.284 -14.359 1.00 36.09 76 GLN A C 1
ATOM 647 O O . GLN A 1 76 ? -48.333 13.875 -14.409 1.00 36.09 76 GLN A O 1
ATOM 652 N N . GLY A 1 77 ? -46.164 13.863 -13.844 1.00 33.50 77 GLY A N 1
ATOM 653 C CA . GLY A 1 77 ? -46.092 15.303 -13.551 1.00 33.50 77 GLY A CA 1
ATOM 654 C C . GLY A 1 77 ? -47.030 15.810 -12.445 1.00 33.50 77 GLY A C 1
ATOM 655 O O . GLY A 1 77 ? -47.523 16.935 -12.521 1.00 33.50 77 GLY A O 1
ATOM 656 N N . LEU A 1 78 ? -47.302 15.013 -11.406 1.00 31.62 78 LEU A N 1
ATOM 657 C CA . LEU A 1 78 ? -48.087 15.475 -10.256 1.00 31.62 78 LEU A CA 1
ATOM 658 C C . LEU A 1 78 ? -47.246 16.384 -9.340 1.00 31.62 78 LEU A C 1
ATOM 660 O O . LEU A 1 78 ? -46.427 15.911 -8.554 1.00 31.62 78 LEU A O 1
ATOM 664 N N . LYS A 1 79 ? -47.491 17.700 -9.411 1.00 32.56 79 LYS A N 1
ATOM 665 C CA . LYS A 1 79 ? -47.025 18.688 -8.423 1.00 32.56 79 LYS A CA 1
ATOM 666 C C . LYS A 1 79 ? -47.711 18.438 -7.075 1.00 32.56 79 LYS A C 1
ATOM 668 O O . LYS A 1 79 ? -48.877 18.788 -6.897 1.00 32.56 79 LYS A O 1
ATOM 673 N N . ILE A 1 80 ? -46.984 17.877 -6.113 1.00 30.44 80 ILE A N 1
ATOM 674 C CA . ILE A 1 80 ? -47.383 17.897 -4.701 1.00 30.44 80 ILE A CA 1
ATOM 675 C C . ILE A 1 80 ? -47.071 19.306 -4.176 1.00 30.44 80 ILE A C 1
ATOM 677 O O . ILE A 1 80 ? -45.910 19.702 -4.103 1.00 30.44 80 ILE A O 1
ATOM 681 N N . LYS A 1 81 ? -48.106 20.099 -3.870 1.00 29.06 81 LYS A N 1
ATOM 682 C CA . LYS A 1 81 ? -47.950 21.441 -3.284 1.00 29.06 81 LYS A CA 1
ATOM 683 C C . LYS A 1 81 ? -47.339 21.320 -1.885 1.00 29.06 81 LYS A C 1
ATOM 685 O O . LYS A 1 81 ? -47.925 20.676 -1.023 1.00 29.06 81 LYS A O 1
ATOM 690 N N . GLY A 1 82 ? -46.184 21.956 -1.671 1.00 30.98 82 GLY A N 1
ATOM 691 C CA . GLY A 1 82 ? -45.512 21.992 -0.364 1.00 30.98 82 GLY A CA 1
ATOM 692 C C . GLY A 1 82 ? -43.980 22.053 -0.386 1.00 30.98 82 GLY A C 1
ATOM 693 O O . GLY A 1 82 ? -43.355 21.622 0.577 1.00 30.98 82 GLY A O 1
ATOM 694 N N . ARG A 1 83 ? -43.371 22.505 -1.488 1.00 27.98 83 ARG A N 1
ATOM 695 C CA . ARG A 1 83 ? -42.029 23.107 -1.634 1.00 27.98 83 ARG A CA 1
ATOM 696 C C . ARG A 1 83 ? -41.821 23.315 -3.132 1.00 27.98 83 ARG A C 1
ATOM 698 O O . ARG A 1 83 ? -42.133 22.407 -3.899 1.00 27.98 83 ARG A O 1
ATOM 705 N N . ASP A 1 84 ? -41.336 24.476 -3.544 1.00 27.53 84 ASP A N 1
ATOM 706 C CA . ASP A 1 84 ? -40.978 24.711 -4.942 1.00 27.53 84 ASP A CA 1
ATOM 707 C C . ASP A 1 84 ? -39.786 23.820 -5.306 1.00 27.53 84 ASP A C 1
ATOM 709 O O . ASP A 1 84 ? -38.650 24.079 -4.919 1.00 27.53 84 ASP A O 1
ATOM 713 N N . TRP A 1 85 ? -40.059 22.712 -5.993 1.00 32.62 85 TRP A N 1
ATOM 714 C CA . TRP A 1 85 ? -39.041 21.929 -6.685 1.00 32.62 85 TRP A CA 1
ATOM 715 C C . TRP A 1 85 ? -39.122 22.334 -8.152 1.00 32.62 85 TRP A C 1
ATOM 717 O O . TRP A 1 85 ? -40.036 21.917 -8.868 1.00 32.62 85 TRP A O 1
ATOM 727 N N . GLU A 1 86 ? -38.220 23.216 -8.577 1.00 29.28 86 GLU A N 1
ATOM 728 C CA . GLU A 1 86 ? -38.092 23.573 -9.985 1.00 29.28 86 GLU A CA 1
ATOM 729 C C . GLU A 1 86 ? -37.691 22.338 -10.805 1.00 29.28 86 GLU A C 1
ATOM 731 O O . GLU A 1 86 ? -36.833 21.546 -10.411 1.00 29.28 86 GLU A O 1
ATOM 736 N N . ASN A 1 87 ? -38.349 22.168 -11.952 1.00 38.28 87 ASN A N 1
ATOM 737 C CA . ASN A 1 87 ? -38.031 21.154 -12.952 1.00 38.28 87 ASN A CA 1
ATOM 738 C C . ASN A 1 87 ? -36.579 21.329 -13.420 1.00 38.28 87 ASN A C 1
ATOM 740 O O . ASN A 1 87 ? -36.323 22.208 -14.233 1.00 38.28 87 ASN A O 1
ATOM 744 N N . ASN A 1 88 ? -35.655 20.490 -12.951 1.00 36.97 88 ASN A N 1
ATOM 745 C CA . ASN A 1 88 ? -34.302 20.359 -13.494 1.00 36.97 88 ASN A CA 1
ATOM 746 C C . ASN A 1 88 ? -33.742 18.950 -13.219 1.00 36.97 88 ASN A C 1
ATOM 748 O O . ASN A 1 88 ? -34.195 18.257 -12.302 1.00 36.97 88 ASN A O 1
ATOM 752 N N . ASN A 1 89 ? -32.751 18.544 -14.027 1.00 44.94 89 ASN A N 1
ATOM 753 C CA . ASN A 1 89 ? -32.082 17.228 -14.090 1.00 44.94 89 ASN A CA 1
ATOM 754 C C . ASN A 1 89 ? -31.758 16.557 -12.730 1.00 44.94 89 ASN A C 1
ATOM 756 O O . ASN A 1 89 ? -31.680 15.329 -12.659 1.00 44.94 89 ASN A O 1
ATOM 760 N N . GLU A 1 90 ? -31.642 17.332 -11.648 1.00 46.12 90 GLU A N 1
ATOM 761 C CA . GLU A 1 90 ? -31.426 16.889 -10.262 1.00 46.12 90 GLU A CA 1
ATOM 762 C C . GLU A 1 90 ? -32.511 15.934 -9.731 1.00 46.12 90 GLU A C 1
ATOM 764 O O . GLU A 1 90 ? -32.208 14.979 -9.013 1.00 46.12 90 GLU A O 1
ATOM 769 N N . THR A 1 91 ? -33.779 16.141 -10.103 1.00 48.56 91 THR A N 1
ATOM 770 C CA . THR A 1 91 ? -34.881 15.262 -9.663 1.00 48.56 91 THR A CA 1
ATOM 771 C C . THR A 1 91 ? -34.813 13.878 -10.307 1.00 48.56 91 THR A C 1
ATOM 773 O O . THR A 1 91 ? -35.095 12.888 -9.629 1.00 48.56 91 THR A O 1
ATOM 776 N N . SER A 1 92 ? -34.370 13.785 -11.569 1.00 51.53 92 SER A N 1
ATOM 777 C CA . SER A 1 92 ? -34.144 12.489 -12.228 1.00 51.53 92 SER A CA 1
ATOM 778 C C . SER A 1 92 ? -32.978 11.738 -11.581 1.00 51.53 92 SER A C 1
ATOM 780 O O . SER A 1 92 ? -33.154 10.593 -11.170 1.00 51.53 92 SER A O 1
ATOM 782 N N . TYR A 1 93 ? -31.854 12.425 -11.335 1.00 52.66 93 TYR A N 1
ATOM 783 C CA . TYR A 1 93 ? -30.662 11.851 -10.709 1.00 52.66 93 TYR A CA 1
ATOM 784 C C . TYR A 1 93 ? -30.953 11.296 -9.308 1.00 52.66 93 TYR A C 1
ATOM 786 O O . TYR A 1 93 ? -30.546 10.181 -8.979 1.00 52.66 93 TYR A O 1
ATOM 794 N N . LEU A 1 94 ? -31.695 12.040 -8.479 1.00 53.78 94 LEU A N 1
ATOM 795 C CA . LEU A 1 94 ? -32.099 11.574 -7.150 1.00 53.78 94 LEU A CA 1
ATOM 796 C C . LEU A 1 94 ? -33.063 10.383 -7.224 1.00 53.78 94 LEU A C 1
ATOM 798 O O . LEU A 1 94 ? -32.976 9.485 -6.389 1.00 53.78 94 LEU A O 1
ATOM 802 N N . SER A 1 95 ? -33.960 10.350 -8.215 1.00 54.53 95 SER A N 1
ATOM 803 C CA . SER A 1 95 ? -34.900 9.239 -8.392 1.00 54.53 95 SER A CA 1
ATOM 804 C C . SER A 1 95 ? -34.219 7.956 -8.881 1.00 54.53 95 SER A C 1
ATOM 806 O O . SER A 1 95 ? -34.499 6.881 -8.349 1.00 54.53 95 SER A O 1
ATOM 808 N N . ASP A 1 96 ? -33.272 8.065 -9.814 1.00 54.41 96 ASP A N 1
ATOM 809 C CA . ASP A 1 96 ? -32.545 6.922 -10.363 1.00 54.41 96 ASP A CA 1
ATOM 810 C C . ASP A 1 96 ? -31.558 6.343 -9.342 1.00 54.41 96 ASP A C 1
ATOM 812 O O . ASP A 1 96 ? -31.534 5.126 -9.146 1.00 54.41 96 ASP A O 1
ATOM 816 N N . ASN A 1 97 ? -30.834 7.188 -8.593 1.00 55.69 97 ASN A N 1
ATOM 817 C CA . ASN A 1 97 ? -29.962 6.726 -7.503 1.00 55.69 97 ASN A CA 1
ATOM 818 C C . ASN A 1 97 ? -30.746 6.106 -6.348 1.00 55.69 97 ASN A C 1
ATOM 820 O O . ASN A 1 97 ? -30.313 5.108 -5.770 1.00 55.69 97 ASN A O 1
ATOM 824 N N . PHE A 1 98 ? -31.917 6.660 -6.015 1.00 58.28 98 PHE A N 1
ATOM 825 C CA . PHE A 1 98 ? -32.764 6.065 -4.989 1.00 58.28 98 PHE A CA 1
ATOM 826 C C . PHE A 1 98 ? -33.193 4.653 -5.393 1.00 58.28 98 PHE A C 1
ATOM 828 O O . PHE A 1 98 ? -33.107 3.751 -4.571 1.00 58.28 98 PHE A O 1
ATOM 835 N N . ILE A 1 99 ? -33.583 4.425 -6.652 1.00 59.22 99 ILE A N 1
ATOM 836 C CA . ILE A 1 99 ? -33.963 3.090 -7.146 1.00 59.22 99 ILE A CA 1
ATOM 837 C C . ILE A 1 99 ? -32.755 2.146 -7.199 1.00 59.22 99 ILE A C 1
ATOM 839 O O . ILE A 1 99 ? -32.868 1.011 -6.739 1.00 59.22 99 ILE A O 1
ATOM 843 N N . GLN A 1 100 ? -31.598 2.616 -7.677 1.00 59.59 100 GLN A N 1
ATOM 844 C CA . GLN A 1 100 ? -30.364 1.823 -7.700 1.00 59.59 100 GLN A CA 1
ATOM 845 C C . GLN A 1 100 ? -29.911 1.393 -6.297 1.00 59.59 100 GLN A C 1
ATOM 847 O O . GLN A 1 100 ? -29.393 0.291 -6.148 1.00 59.59 100 GLN A O 1
ATOM 852 N N . SER A 1 101 ? -30.164 2.196 -5.254 1.00 63.03 101 SER A N 1
ATOM 853 C CA . SER A 1 101 ? -29.792 1.847 -3.871 1.00 63.03 101 SER A CA 1
ATOM 854 C C . SER A 1 101 ? -30.472 0.571 -3.338 1.00 63.03 101 SER A C 1
ATOM 856 O O . SER A 1 101 ? -29.948 -0.070 -2.425 1.00 63.03 101 SER A O 1
ATOM 858 N N . TYR A 1 102 ? -31.606 0.161 -3.927 1.00 67.62 102 TYR A N 1
ATOM 859 C CA . TYR A 1 102 ? -32.327 -1.070 -3.566 1.00 67.62 102 TYR A CA 1
ATOM 860 C C . TYR A 1 102 ? -31.871 -2.309 -4.351 1.00 67.62 102 TYR A C 1
ATOM 862 O O . TYR A 1 102 ? -32.225 -3.432 -3.973 1.00 67.62 102 TYR A O 1
ATOM 870 N N . GLU A 1 103 ? -31.097 -2.133 -5.422 1.00 77.00 103 GLU A N 1
ATOM 871 C CA . GLU A 1 103 ? -30.547 -3.221 -6.230 1.00 77.00 103 GLU A CA 1
ATOM 872 C C . GLU A 1 103 ? -29.104 -3.539 -5.817 1.00 77.00 103 GLU A C 1
ATOM 874 O O . GLU A 1 103 ? -28.424 -2.752 -5.160 1.00 77.00 103 GLU A O 1
ATOM 879 N N . LYS A 1 104 ? -28.638 -4.748 -6.152 1.00 85.25 104 LYS A N 1
ATOM 880 C CA . LYS A 1 104 ? -27.236 -5.113 -5.929 1.00 85.25 104 LYS A CA 1
ATOM 881 C C . LYS A 1 104 ? -26.385 -4.454 -7.007 1.00 85.25 104 LYS A C 1
ATOM 883 O O . LYS A 1 104 ? -26.678 -4.609 -8.187 1.00 85.25 104 LYS A O 1
ATOM 888 N N . SER A 1 105 ? -25.339 -3.756 -6.585 1.00 85.44 105 SER A N 1
ATOM 889 C CA . SER A 1 105 ? -24.359 -3.129 -7.479 1.00 85.44 105 SER A CA 1
ATOM 890 C C . SER A 1 105 ? -23.538 -4.169 -8.253 1.00 85.44 105 SER A C 1
ATOM 892 O O . SER A 1 105 ? -23.331 -5.281 -7.771 1.00 85.44 105 SER A O 1
ATOM 894 N N . ASP A 1 106 ? -22.961 -3.783 -9.393 1.00 82.88 106 ASP A N 1
ATOM 895 C CA . ASP A 1 106 ? -21.962 -4.588 -10.118 1.00 82.88 106 ASP A CA 1
ATOM 896 C C . ASP A 1 106 ? -20.678 -4.838 -9.299 1.00 82.88 106 ASP A C 1
ATOM 898 O O . ASP A 1 106 ? -19.921 -5.770 -9.570 1.00 82.88 106 ASP A O 1
ATOM 902 N N . LEU A 1 107 ? -20.438 -4.015 -8.272 1.00 85.94 107 LEU A N 1
ATOM 903 C CA . LEU A 1 107 ? -19.326 -4.145 -7.321 1.00 85.94 107 LEU A CA 1
ATOM 904 C C . LEU A 1 107 ? -19.637 -5.105 -6.159 1.00 85.94 107 LEU A C 1
ATOM 906 O O . LEU A 1 107 ? -18.790 -5.326 -5.292 1.00 85.94 107 LEU A O 1
ATOM 910 N N . TYR A 1 108 ? -20.850 -5.658 -6.115 1.00 90.44 108 TYR A N 1
ATOM 911 C CA . TYR A 1 108 ? -21.303 -6.517 -5.032 1.00 90.44 108 TYR A CA 1
ATOM 912 C C . TYR A 1 108 ? -20.535 -7.842 -5.007 1.00 90.44 108 TYR A C 1
ATOM 914 O O . TYR A 1 108 ? -20.485 -8.582 -5.993 1.00 90.44 108 TYR A O 1
ATOM 922 N N . VAL A 1 109 ? -20.010 -8.201 -3.834 1.00 92.00 109 VAL A N 1
ATOM 923 C CA . VAL A 1 109 ? -19.354 -9.494 -3.617 1.00 92.00 109 VAL A CA 1
ATOM 924 C C . VAL A 1 109 ? -20.258 -10.411 -2.784 1.00 92.00 109 VAL A C 1
ATOM 926 O O . VAL A 1 109 ? -20.624 -10.045 -1.665 1.00 92.00 109 VAL A O 1
ATOM 929 N N . PRO A 1 110 ? -20.634 -11.607 -3.280 1.00 92.38 110 PRO A N 1
ATOM 930 C CA . PRO A 1 110 ? -21.473 -12.538 -2.531 1.00 92.38 110 PRO A CA 1
ATOM 931 C C . PRO A 1 110 ? -20.710 -13.206 -1.383 1.00 92.38 110 PRO A C 1
ATOM 933 O O . PRO A 1 110 ? -19.482 -13.296 -1.395 1.00 92.38 110 PRO A O 1
ATOM 936 N N . PHE A 1 111 ? -21.458 -13.738 -0.413 1.00 94.06 111 PHE A N 1
ATOM 937 C CA . PHE A 1 111 ? -20.885 -14.514 0.683 1.00 94.06 111 PHE A CA 1
ATOM 938 C C . PHE A 1 111 ? -20.066 -15.692 0.156 1.00 94.06 111 PHE A C 1
ATOM 940 O O . PHE A 1 111 ? -20.517 -16.452 -0.707 1.00 94.06 111 PHE A O 1
ATOM 947 N N . LYS A 1 112 ? -18.898 -15.902 0.759 1.00 90.12 112 LYS A N 1
ATOM 948 C CA . LYS A 1 112 ? -18.026 -17.028 0.456 1.00 90.12 112 LYS A CA 1
ATOM 949 C C . LYS A 1 112 ? -17.579 -17.702 1.740 1.00 90.12 112 LYS A C 1
ATOM 951 O O . LYS A 1 112 ? -17.105 -17.071 2.684 1.00 90.12 112 LYS A O 1
ATOM 956 N N . LYS A 1 113 ? -17.695 -19.028 1.763 1.00 91.94 113 LYS A N 1
ATOM 957 C CA . LYS A 1 113 ? -17.162 -19.833 2.859 1.00 91.94 113 LYS A CA 1
ATOM 958 C C . LYS A 1 113 ? -15.639 -19.877 2.759 1.00 91.94 113 LYS A C 1
ATOM 960 O O . LYS A 1 113 ? -15.097 -20.292 1.737 1.00 91.94 113 LYS A O 1
ATOM 965 N N . ASN A 1 114 ? -14.976 -19.482 3.835 1.00 85.25 114 ASN A N 1
ATOM 966 C CA . ASN A 1 114 ? -13.536 -19.297 3.887 1.00 85.25 114 ASN A CA 1
ATOM 967 C C . ASN A 1 114 ? -12.871 -20.280 4.870 1.00 85.25 114 ASN A C 1
ATOM 969 O O . ASN A 1 114 ? -13.476 -20.741 5.840 1.00 85.25 114 ASN A O 1
ATOM 973 N N . GLU A 1 115 ? -11.614 -20.638 4.601 1.00 82.12 115 GLU A N 1
ATOM 974 C CA . GLU A 1 115 ? -10.815 -21.502 5.484 1.00 82.12 115 GLU A CA 1
ATOM 975 C C . GLU A 1 115 ? -10.401 -20.749 6.754 1.00 82.12 115 GLU A C 1
ATOM 977 O O . GLU A 1 115 ? -10.133 -19.551 6.704 1.00 82.12 115 GLU A O 1
ATOM 982 N N . LYS A 1 116 ? -10.280 -21.438 7.895 1.00 76.00 116 LYS A N 1
ATOM 983 C CA . LYS A 1 116 ? -9.829 -20.804 9.145 1.00 76.00 116 LYS A CA 1
ATOM 984 C C . LYS A 1 116 ? -8.371 -20.329 9.028 1.00 76.00 116 LYS A C 1
ATOM 986 O O . LYS A 1 116 ? -7.492 -21.122 8.718 1.00 76.00 116 LYS A O 1
ATOM 991 N N . ILE A 1 117 ? -8.117 -19.059 9.354 1.00 68.69 117 ILE A N 1
ATOM 992 C CA . ILE A 1 117 ? -6.788 -18.418 9.240 1.00 68.69 117 ILE A CA 1
ATOM 993 C C . ILE A 1 117 ? -5.929 -18.522 10.530 1.00 68.69 117 ILE A C 1
ATOM 995 O O . ILE A 1 117 ? -4.727 -18.278 10.506 1.00 68.69 117 ILE A O 1
ATOM 999 N N . ARG A 1 118 ? -6.499 -18.874 11.690 1.00 60.25 118 ARG A N 1
ATOM 1000 C CA . ARG A 1 118 ? -5.861 -18.560 12.987 1.00 60.25 118 ARG A CA 1
ATOM 1001 C C . ARG A 1 118 ? -4.701 -19.494 13.387 1.00 60.25 118 ARG A C 1
ATOM 1003 O O . ARG A 1 118 ? -4.941 -20.625 13.796 1.00 60.25 118 ARG A O 1
ATOM 1010 N N . ASN A 1 119 ? -3.480 -18.945 13.416 1.00 56.38 119 ASN A N 1
ATOM 1011 C CA . ASN A 1 119 ? -2.396 -19.369 14.321 1.00 56.38 119 ASN A CA 1
ATOM 1012 C C . ASN A 1 119 ? -2.402 -18.538 15.620 1.00 56.38 119 ASN A C 1
ATOM 1014 O O . ASN A 1 119 ? -2.930 -17.427 15.652 1.00 56.38 119 ASN A O 1
ATOM 1018 N N . LYS A 1 120 ? -1.787 -19.075 16.683 1.00 49.81 120 LYS A N 1
ATOM 1019 C CA . LYS A 1 120 ? -1.775 -18.504 18.046 1.00 49.81 120 LYS A CA 1
ATOM 1020 C C . LYS A 1 120 ? -0.991 -17.178 18.175 1.00 49.81 120 LYS A C 1
ATOM 1022 O O . LYS A 1 120 ? -1.366 -16.351 19.001 1.00 49.81 120 LYS A O 1
ATOM 1027 N N . ASP A 1 121 ? 0.012 -16.941 17.325 1.00 59.44 121 ASP A N 1
ATOM 1028 C CA . ASP A 1 121 ? 0.964 -15.809 17.431 1.00 59.44 121 ASP A CA 1
ATOM 1029 C C . ASP A 1 121 ? 0.616 -14.570 16.585 1.00 59.44 121 ASP A C 1
ATOM 1031 O O . ASP A 1 121 ? 1.484 -13.744 16.260 1.00 59.44 121 ASP A O 1
ATOM 1035 N N . ASP A 1 122 ? -0.645 -14.437 16.179 1.00 76.44 122 ASP A N 1
ATOM 1036 C CA . ASP A 1 122 ? -0.998 -13.514 15.106 1.00 76.44 122 ASP A CA 1
ATOM 1037 C C . ASP A 1 122 ? -1.834 -12.287 15.474 1.00 76.44 122 ASP A C 1
ATOM 1039 O O . ASP A 1 122 ? -2.216 -12.087 16.625 1.00 76.44 122 ASP A O 1
ATOM 1043 N N . ILE A 1 123 ? -2.087 -11.457 14.457 1.00 92.06 123 ILE A N 1
ATOM 1044 C CA . ILE A 1 123 ? -2.947 -10.285 14.475 1.00 92.06 123 ILE A CA 1
ATOM 1045 C C . ILE A 1 123 ? -4.344 -10.664 14.950 1.00 92.06 123 ILE A C 1
ATOM 1047 O O . ILE A 1 123 ? -4.990 -11.579 14.436 1.00 92.06 123 ILE A O 1
ATOM 1051 N N . LYS A 1 124 ? -4.834 -9.883 15.905 1.00 94.69 124 LYS A N 1
ATOM 1052 C CA . LYS A 1 124 ? -6.156 -10.005 16.504 1.00 94.69 124 LYS A CA 1
ATOM 1053 C C . LYS A 1 124 ? -6.962 -8.759 16.148 1.00 94.69 124 LYS A C 1
ATOM 1055 O O . LYS A 1 124 ? -6.781 -7.710 16.762 1.00 94.69 124 LYS A O 1
ATOM 1060 N N . LEU A 1 125 ? -7.832 -8.868 15.144 1.00 96.38 125 LEU A N 1
ATOM 1061 C CA . LEU A 1 125 ? -8.736 -7.779 14.760 1.00 96.38 125 LEU A CA 1
ATOM 1062 C C . LEU A 1 125 ? -9.934 -7.711 15.705 1.00 96.38 125 LEU A C 1
ATOM 1064 O O . LEU A 1 125 ? -10.731 -8.647 15.747 1.00 96.38 125 LEU A O 1
ATOM 1068 N N . ILE A 1 126 ? -10.071 -6.617 16.445 1.00 98.25 126 ILE A N 1
ATOM 1069 C CA . ILE A 1 126 ? -11.219 -6.377 17.322 1.00 98.25 126 ILE A CA 1
ATOM 1070 C C . ILE A 1 126 ? -12.112 -5.337 16.657 1.00 98.25 126 ILE A C 1
ATOM 1072 O O . ILE A 1 126 ? -11.671 -4.216 16.435 1.00 98.25 126 ILE A O 1
ATOM 1076 N N . ALA A 1 127 ? -13.352 -5.697 16.339 1.00 98.44 127 ALA A N 1
ATOM 1077 C CA . ALA A 1 127 ? -14.307 -4.753 15.765 1.00 98.44 127 ALA A CA 1
ATOM 1078 C C . ALA A 1 127 ? -15.186 -4.150 16.864 1.00 98.44 127 ALA A C 1
ATOM 1080 O O . ALA A 1 127 ? -15.726 -4.885 17.694 1.00 98.44 127 ALA A O 1
ATOM 1081 N N . PHE A 1 128 ? -15.326 -2.827 16.875 1.00 98.44 128 PHE A N 1
ATOM 1082 C CA . PHE A 1 128 ? -16.286 -2.147 17.741 1.00 98.44 128 PHE A CA 1
ATOM 1083 C C . PHE A 1 128 ? -17.713 -2.568 17.384 1.00 98.44 128 PHE A C 1
ATOM 1085 O O . PHE A 1 128 ? -18.034 -2.751 16.212 1.00 98.44 128 PHE A O 1
ATOM 1092 N N . TYR A 1 129 ? -18.545 -2.793 18.396 1.00 97.88 129 TYR A N 1
ATOM 1093 C CA . TYR A 1 129 ? -19.881 -3.353 18.246 1.00 97.88 129 TYR A CA 1
ATOM 1094 C C . TYR A 1 129 ? -20.904 -2.442 18.917 1.00 97.88 129 TYR A C 1
ATOM 1096 O O . TYR A 1 129 ? -20.923 -2.294 20.146 1.00 97.88 129 TYR A O 1
ATOM 1104 N N . PHE A 1 130 ? -21.749 -1.834 18.093 1.00 96.25 130 PHE A N 1
ATOM 1105 C CA . PHE A 1 130 ? -22.746 -0.858 18.495 1.00 96.25 130 PHE A CA 1
ATOM 1106 C C . PHE A 1 130 ? -24.082 -1.548 18.831 1.00 96.25 130 PHE A C 1
ATOM 1108 O O . PHE A 1 130 ? -24.630 -2.281 17.998 1.00 96.25 130 PHE A O 1
ATOM 1115 N N . PRO A 1 131 ? -24.631 -1.366 20.049 1.00 93.94 131 PRO A N 1
ATOM 1116 C CA . PRO A 1 131 ? -25.806 -2.115 20.502 1.00 93.94 131 PRO A CA 1
ATOM 1117 C C . PRO A 1 131 ? -27.159 -1.549 20.024 1.00 93.94 131 PRO A C 1
ATOM 1119 O O . PRO A 1 131 ? -28.189 -2.205 20.214 1.00 93.94 131 PRO A O 1
ATOM 1122 N N . GLN A 1 132 ? -27.206 -0.358 19.418 1.00 90.25 132 GLN A N 1
ATOM 1123 C CA . GLN A 1 132 ? -28.444 0.407 19.188 1.00 90.25 132 GLN A CA 1
ATOM 1124 C C . GLN A 1 132 ? -29.270 -0.017 17.952 1.00 90.25 132 GLN A C 1
ATOM 1126 O O . GLN A 1 132 ? -29.723 0.806 17.161 1.00 90.25 132 GLN A O 1
ATOM 1131 N N . PHE A 1 133 ? -29.550 -1.308 17.801 1.00 93.62 133 PHE A N 1
ATOM 1132 C CA . PHE A 1 133 ? -30.466 -1.830 16.773 1.00 93.62 133 PHE A CA 1
ATOM 1133 C C . PHE A 1 133 ? -31.668 -2.525 17.411 1.00 93.62 133 PHE A C 1
ATOM 1135 O O . PHE A 1 133 ? -32.040 -3.634 17.047 1.00 93.62 133 PHE A O 1
ATOM 1142 N N . HIS A 1 134 ? -32.225 -1.897 18.442 1.00 93.12 134 HIS A N 1
ATOM 1143 C CA . HIS A 1 134 ? -33.446 -2.319 19.117 1.00 93.12 134 HIS A CA 1
ATOM 1144 C C . HIS A 1 134 ? -34.091 -1.110 19.814 1.00 93.12 134 HIS A C 1
ATOM 1146 O O . HIS A 1 134 ? -33.367 -0.197 20.220 1.00 93.12 134 HIS A O 1
ATOM 1152 N N . PRO A 1 135 ? -35.424 -1.078 19.965 1.00 90.44 135 PRO A N 1
ATOM 1153 C CA . PRO A 1 135 ? -36.094 -0.038 20.735 1.00 90.44 135 PRO A CA 1
ATOM 1154 C C . PRO A 1 135 ? -35.847 -0.230 22.237 1.00 90.44 135 PRO A C 1
ATOM 1156 O O . PRO A 1 135 ? -35.809 -1.359 22.736 1.00 90.44 135 PRO A O 1
ATOM 1159 N N . PHE A 1 136 ? -35.708 0.877 22.964 1.00 88.94 136 PHE A N 1
ATOM 1160 C CA . PHE A 1 136 ? -35.602 0.903 24.425 1.00 88.94 136 PHE A CA 1
ATOM 1161 C C . PHE A 1 136 ? -36.170 2.220 24.986 1.00 88.94 136 PHE A C 1
ATOM 1163 O O . PHE A 1 136 ? -36.258 3.202 24.241 1.00 88.94 136 PHE A O 1
ATOM 1170 N N . PRO A 1 137 ? -36.558 2.260 26.278 1.00 87.88 137 PRO A N 1
ATOM 1171 C CA . PRO A 1 137 ? -37.420 3.313 26.822 1.00 87.88 137 PRO A CA 1
ATOM 1172 C C . PRO A 1 137 ? -36.896 4.740 26.635 1.00 87.88 137 PRO A C 1
ATOM 1174 O O . PRO A 1 137 ? -37.653 5.640 26.278 1.00 87.88 137 PRO A O 1
ATOM 1177 N N . GLU A 1 138 ? -35.601 4.961 26.858 1.00 85.81 138 GLU A N 1
ATOM 1178 C CA . GLU A 1 138 ? -34.979 6.276 26.714 1.00 85.81 138 GLU A CA 1
ATOM 1179 C C . GLU A 1 138 ? -35.034 6.755 25.259 1.00 85.81 138 GLU A C 1
ATOM 1181 O O . GLU A 1 138 ? -35.486 7.867 24.998 1.00 85.81 138 GLU A O 1
ATOM 1186 N N . ASN A 1 139 ? -34.665 5.903 24.297 1.00 84.44 139 ASN A N 1
ATOM 1187 C CA . ASN A 1 139 ? -34.727 6.261 22.880 1.00 84.44 139 ASN A CA 1
ATOM 1188 C C . ASN A 1 139 ? -36.158 6.533 22.410 1.00 84.44 139 ASN A C 1
ATOM 1190 O O . ASN A 1 139 ? -36.372 7.473 21.650 1.00 84.44 139 ASN A O 1
ATOM 1194 N N . GLU A 1 140 ? -37.141 5.759 22.873 1.00 85.06 140 GLU A N 1
ATOM 1195 C CA . GLU A 1 140 ? -38.542 5.997 22.512 1.00 85.06 140 GLU A CA 1
ATOM 1196 C C . GLU A 1 140 ? -39.065 7.329 23.055 1.00 85.06 140 GLU A C 1
ATOM 1198 O O . GLU A 1 140 ? -39.831 8.014 22.374 1.00 85.06 140 GLU A O 1
ATOM 1203 N N . LYS A 1 141 ? -38.610 7.726 24.250 1.00 83.19 141 LYS A N 1
ATOM 1204 C CA . LYS A 1 141 ? -38.947 9.019 24.851 1.00 83.19 141 LYS A CA 1
ATOM 1205 C C . LYS A 1 141 ? -38.387 10.193 24.045 1.00 83.19 141 LYS A C 1
ATOM 1207 O O . LYS A 1 141 ? -39.054 11.217 23.939 1.00 83.19 141 LYS A O 1
ATOM 1212 N N . PHE A 1 142 ? -37.177 10.062 23.503 1.00 77.12 142 PHE A N 1
ATOM 1213 C CA . PHE A 1 142 ? -36.487 11.167 22.825 1.00 77.12 142 PHE A CA 1
ATOM 1214 C C . PHE A 1 142 ? -36.765 11.238 21.322 1.00 77.12 142 PHE A C 1
ATOM 1216 O O . PHE A 1 142 ? -36.883 12.331 20.773 1.00 77.12 142 PHE A O 1
ATOM 1223 N N . TRP A 1 143 ? -36.890 10.090 20.658 1.00 78.75 143 TRP A N 1
ATOM 1224 C CA . TRP A 1 143 ? -36.924 9.991 19.193 1.00 78.75 143 TRP A CA 1
ATOM 1225 C C . TRP A 1 143 ? -38.246 9.444 18.643 1.00 78.75 143 TRP A C 1
ATOM 1227 O O . TRP A 1 143 ? -38.439 9.396 17.427 1.00 78.75 143 TRP A O 1
ATOM 1237 N N . GLY A 1 144 ? -39.168 9.063 19.528 1.00 81.06 144 GLY A N 1
ATOM 1238 C CA . GLY A 1 144 ? -40.464 8.496 19.184 1.00 81.06 144 GLY A CA 1
ATOM 1239 C C . GLY A 1 144 ? -40.498 6.971 19.270 1.00 81.06 144 GLY A C 1
ATOM 1240 O O . GLY A 1 144 ? -39.481 6.276 19.224 1.00 81.06 144 GLY A O 1
ATOM 1241 N N . LYS A 1 145 ? -41.717 6.442 19.404 1.00 84.44 145 LYS A N 1
ATOM 1242 C CA . LYS A 1 145 ? -41.981 5.011 19.588 1.00 84.44 145 LYS A CA 1
ATOM 1243 C C . LYS A 1 145 ? -41.377 4.172 18.456 1.00 84.44 145 LYS A C 1
ATOM 1245 O O . LYS A 1 145 ? -41.577 4.480 17.283 1.00 84.44 145 LYS A O 1
ATOM 1250 N N . GLY A 1 146 ? -40.683 3.090 18.815 1.00 82.88 146 GLY A N 1
ATOM 1251 C CA . GLY A 1 146 ? -40.063 2.167 17.862 1.00 82.88 146 GLY A CA 1
ATOM 1252 C C . GLY A 1 146 ? -38.780 2.669 17.190 1.00 82.88 146 GLY A C 1
ATOM 1253 O O . GLY A 1 146 ? -38.329 2.041 16.232 1.00 82.88 146 GLY A O 1
ATOM 1254 N N . PHE A 1 147 ? -38.182 3.774 17.650 1.00 87.06 147 PHE A N 1
ATOM 1255 C CA . PHE A 1 147 ? -36.933 4.273 17.075 1.00 87.06 147 PHE A CA 1
ATOM 1256 C C . PHE A 1 147 ? -35.785 3.259 17.216 1.00 87.06 147 PHE A C 1
ATOM 1258 O O . PHE A 1 147 ? -35.509 2.738 18.298 1.00 87.06 147 PHE A O 1
ATOM 1265 N N . THR A 1 148 ? -35.084 3.031 16.107 1.00 90.12 148 THR A N 1
ATOM 1266 C CA . THR A 1 148 ? -33.813 2.305 16.034 1.00 90.12 148 THR A CA 1
ATOM 1267 C C . THR A 1 148 ? -32.897 3.035 15.064 1.00 90.12 148 THR A C 1
ATOM 1269 O O . THR A 1 148 ? -33.354 3.885 14.295 1.00 90.12 148 THR A O 1
ATOM 1272 N N . GLU A 1 149 ? -31.620 2.666 15.033 1.00 89.62 149 GLU A N 1
ATOM 1273 C CA . GLU A 1 149 ? -30.672 3.293 14.116 1.00 89.62 149 GLU A CA 1
ATOM 1274 C C . GLU A 1 149 ? -31.042 3.133 12.633 1.00 89.62 149 GLU A C 1
ATOM 1276 O O . GLU A 1 149 ? -30.748 4.004 11.811 1.00 89.62 149 GLU A O 1
ATOM 1281 N N . TRP A 1 150 ? -31.802 2.086 12.296 1.00 91.62 150 TRP A N 1
ATOM 1282 C CA . TRP A 1 150 ? -32.352 1.888 10.957 1.00 91.62 150 TRP A CA 1
ATOM 1283 C C . TRP A 1 150 ? -33.237 3.048 10.488 1.00 91.62 150 TRP A C 1
ATOM 1285 O O . TRP A 1 150 ? -33.276 3.343 9.292 1.00 91.62 150 TRP A O 1
ATOM 1295 N N . THR A 1 151 ? -33.908 3.749 11.407 1.00 88.62 151 THR A N 1
ATOM 1296 C CA . THR A 1 151 ? -34.722 4.930 11.087 1.00 88.62 151 THR A CA 1
ATOM 1297 C C . THR A 1 151 ? -33.868 6.065 10.521 1.00 88.62 151 THR A C 1
ATOM 1299 O O . THR A 1 151 ? -34.302 6.752 9.599 1.00 88.62 151 THR A O 1
ATOM 1302 N N . SER A 1 152 ? -32.652 6.262 11.035 1.00 88.19 152 SER A N 1
ATOM 1303 C CA . SER A 1 152 ? -31.723 7.286 10.541 1.00 88.19 152 SER A CA 1
ATOM 1304 C C . SER A 1 152 ? -31.129 6.879 9.191 1.00 88.19 152 SER A C 1
ATOM 1306 O O . SER A 1 152 ? -31.170 7.648 8.231 1.00 88.19 152 SER A O 1
ATOM 1308 N N . VAL A 1 153 ? -30.662 5.631 9.092 1.00 89.56 153 VAL A N 1
ATOM 1309 C CA . VAL A 1 153 ? -30.021 5.066 7.892 1.00 89.56 153 VAL A CA 1
ATOM 1310 C C . VAL A 1 153 ? -30.950 5.106 6.674 1.00 89.56 153 VAL A C 1
ATOM 1312 O O . VAL A 1 153 ? -30.559 5.551 5.600 1.00 89.56 153 VAL A O 1
ATOM 1315 N N . THR A 1 154 ? -32.210 4.699 6.838 1.00 85.94 154 THR A N 1
ATOM 1316 C CA . THR A 1 154 ? -33.183 4.635 5.730 1.00 85.94 154 THR A CA 1
ATOM 1317 C C . THR A 1 154 ? -33.694 6.001 5.270 1.00 85.94 154 THR A C 1
ATOM 1319 O O . THR A 1 154 ? -34.199 6.121 4.154 1.00 85.94 154 THR A O 1
ATOM 1322 N N . ARG A 1 155 ? -33.574 7.042 6.105 1.00 84.12 155 ARG A N 1
ATOM 1323 C CA . ARG A 1 155 ? -33.997 8.415 5.776 1.00 84.12 155 ARG A CA 1
ATOM 1324 C C . ARG A 1 155 ? -32.903 9.242 5.105 1.00 84.12 155 ARG A C 1
ATOM 1326 O O . ARG A 1 155 ? -33.218 10.320 4.589 1.00 84.12 155 ARG A O 1
ATOM 1333 N N . ALA A 1 156 ? -31.657 8.774 5.135 1.00 85.50 156 ALA A N 1
ATOM 1334 C CA . ALA A 1 156 ? -30.524 9.461 4.536 1.00 85.50 156 ALA A CA 1
ATOM 1335 C C . ALA A 1 156 ? -30.706 9.626 3.019 1.00 85.50 156 ALA A C 1
ATOM 1337 O O . ALA A 1 156 ? -31.319 8.796 2.346 1.00 85.50 156 ALA A O 1
ATOM 1338 N N . LYS A 1 157 ? -30.192 10.734 2.480 1.00 82.38 157 LYS A N 1
ATOM 1339 C CA . LYS A 1 157 ? -30.282 11.077 1.056 1.00 82.38 157 LYS A CA 1
ATOM 1340 C C . LYS A 1 157 ? -28.920 11.543 0.541 1.00 82.38 157 LYS A C 1
ATOM 1342 O O . LYS A 1 157 ? -28.191 12.169 1.312 1.00 82.38 157 LYS A O 1
ATOM 1347 N N . PRO A 1 158 ? -28.601 11.316 -0.745 1.00 83.62 158 PRO A N 1
ATOM 1348 C CA . PRO A 1 158 ? -27.419 11.896 -1.370 1.00 83.62 158 PRO A CA 1
ATOM 1349 C C . PRO A 1 158 ? -27.421 13.425 -1.254 1.00 83.62 158 PRO A C 1
ATOM 1351 O O . PRO A 1 158 ? -28.445 14.072 -1.471 1.00 83.62 158 PRO A O 1
ATOM 1354 N N . LEU A 1 159 ? -26.259 13.995 -0.933 1.00 82.00 159 LEU A N 1
ATOM 1355 C CA . LEU A 1 159 ? -26.046 15.450 -0.817 1.00 82.00 159 LEU A CA 1
ATOM 1356 C C . LEU A 1 159 ? -25.294 16.049 -2.019 1.00 82.00 159 LEU A C 1
ATOM 1358 O O . LEU A 1 159 ? -25.352 17.258 -2.244 1.00 82.00 159 LEU A O 1
ATOM 1362 N N . PHE A 1 160 ? -24.589 15.212 -2.780 1.00 81.62 160 PHE A N 1
ATOM 1363 C CA . PHE A 1 160 ? -23.793 15.563 -3.957 1.00 81.62 160 PHE A CA 1
ATOM 1364 C C . PHE A 1 160 ? -23.685 14.352 -4.895 1.00 81.62 160 PHE A C 1
ATOM 1366 O O . PHE A 1 160 ? -24.126 13.249 -4.550 1.00 81.62 160 PHE A O 1
ATOM 1373 N N . GLU A 1 161 ? -23.147 14.560 -6.096 1.00 75.06 161 GLU A N 1
ATOM 1374 C CA . GLU A 1 161 ? -23.040 13.514 -7.116 1.00 75.06 161 GLU A CA 1
ATOM 1375 C C . GLU A 1 161 ? -22.187 12.337 -6.618 1.00 75.06 161 GLU A C 1
ATOM 1377 O O . GLU A 1 161 ? -21.168 12.519 -5.958 1.00 75.06 161 GLU A O 1
ATOM 1382 N N . ASN A 1 162 ? -22.619 11.113 -6.910 1.00 77.62 162 ASN A N 1
ATOM 1383 C CA . ASN A 1 162 ? -22.021 9.854 -6.454 1.00 77.62 162 ASN A CA 1
ATOM 1384 C C . ASN A 1 162 ? -21.956 9.653 -4.922 1.00 77.62 162 ASN A C 1
ATOM 1386 O O . ASN A 1 162 ? -21.305 8.714 -4.453 1.00 77.62 162 ASN A O 1
ATOM 1390 N N . HIS A 1 163 ? -22.657 10.471 -4.126 1.00 85.88 163 HIS A N 1
ATOM 1391 C CA . HIS A 1 163 ? -22.770 10.263 -2.681 1.00 85.88 163 HIS A CA 1
ATOM 1392 C C . HIS A 1 163 ? -23.631 9.023 -2.372 1.00 85.88 163 HIS A C 1
ATOM 1394 O O . HIS A 1 163 ? -24.831 8.996 -2.646 1.00 85.88 163 HIS A O 1
ATOM 1400 N N . TYR A 1 164 ? -23.019 7.992 -1.783 1.00 88.31 164 TYR A N 1
ATOM 1401 C CA . TYR A 1 164 ? -23.676 6.721 -1.479 1.00 88.31 164 TYR A CA 1
ATOM 1402 C C . TYR A 1 164 ? -24.567 6.793 -0.226 1.00 88.31 164 TYR A C 1
ATOM 1404 O O . TYR A 1 164 ? -24.153 6.432 0.874 1.00 88.31 164 TYR A O 1
ATOM 1412 N N . GLN A 1 165 ? -25.808 7.240 -0.427 1.00 87.38 165 GLN A N 1
ATOM 1413 C CA . GLN A 1 165 ? -26.902 7.205 0.544 1.00 87.38 165 GLN A CA 1
ATOM 1414 C C . GLN A 1 165 ? -28.247 6.941 -0.170 1.00 87.38 165 GLN A C 1
ATOM 1416 O O . GLN A 1 165 ? -28.418 7.379 -1.308 1.00 87.38 165 GLN A O 1
ATOM 1421 N N . PRO A 1 166 ? -29.232 6.289 0.472 1.00 89.38 166 PRO A N 1
ATOM 1422 C CA . PRO A 1 166 ? -29.119 5.579 1.743 1.00 89.38 166 PRO A CA 1
ATOM 1423 C C . PRO A 1 166 ? -28.273 4.300 1.611 1.00 89.38 166 PRO A C 1
ATOM 1425 O O . PRO A 1 166 ? -28.266 3.647 0.568 1.00 89.38 166 PRO A O 1
ATOM 1428 N N . ARG A 1 167 ? -27.578 3.921 2.686 1.00 91.50 167 ARG A N 1
ATOM 1429 C CA . ARG A 1 167 ? -26.811 2.667 2.767 1.00 91.50 167 ARG A CA 1
ATOM 1430 C C . ARG A 1 167 ? -27.694 1.545 3.308 1.00 91.50 167 ARG A C 1
ATOM 1432 O O . ARG A 1 167 ? -28.070 1.572 4.475 1.00 91.50 167 ARG A O 1
ATOM 1439 N N . LEU A 1 168 ? -28.062 0.572 2.473 1.00 91.06 168 LEU A N 1
ATOM 1440 C CA . LEU A 1 168 ? -29.039 -0.460 2.847 1.00 91.06 168 LEU A CA 1
ATOM 1441 C C . LEU A 1 168 ? -28.368 -1.818 3.128 1.00 91.06 168 LEU A C 1
ATOM 1443 O O . LEU A 1 168 ? -27.521 -2.243 2.335 1.00 91.06 168 LEU A O 1
ATOM 1447 N N . PRO A 1 169 ? -28.763 -2.538 4.198 1.00 93.38 169 PRO A N 1
ATOM 1448 C CA . PRO A 1 169 ? -28.215 -3.854 4.514 1.00 93.38 169 PRO A CA 1
ATOM 1449 C C . PRO A 1 169 ? -28.609 -4.912 3.476 1.00 93.38 169 PRO A C 1
ATOM 1451 O O . PRO A 1 169 ? -29.688 -4.859 2.879 1.00 93.38 169 PRO A O 1
ATOM 1454 N N . ASP A 1 170 ? -27.740 -5.909 3.281 1.00 91.69 170 ASP A N 1
ATOM 1455 C CA . ASP A 1 170 ? -28.010 -7.063 2.420 1.00 91.69 170 ASP A CA 1
ATOM 1456 C C . ASP A 1 170 ? -28.254 -8.344 3.227 1.00 91.69 170 ASP A C 1
ATOM 1458 O O . ASP A 1 170 ? -29.397 -8.638 3.569 1.00 91.69 170 ASP A O 1
ATOM 1462 N N . ALA A 1 171 ? -27.206 -9.115 3.535 1.00 88.06 171 ALA A N 1
ATOM 1463 C CA . ALA A 1 171 ? -27.356 -10.490 4.019 1.00 88.06 171 ALA A CA 1
ATOM 1464 C C . ALA A 1 171 ? -28.011 -10.611 5.407 1.00 88.06 171 ALA A C 1
ATOM 1466 O O . ALA A 1 171 ? -28.675 -11.608 5.677 1.00 88.06 171 ALA A O 1
ATOM 1467 N N . LEU A 1 172 ? -27.820 -9.614 6.277 1.00 90.62 172 LEU A N 1
ATOM 1468 C CA . LEU A 1 172 ? -28.385 -9.590 7.633 1.00 90.62 172 LEU A CA 1
ATOM 1469 C C . LEU A 1 172 ? -29.726 -8.841 7.713 1.00 90.62 172 LEU A C 1
ATOM 1471 O O . LEU A 1 172 ? -30.446 -8.982 8.699 1.00 90.62 172 LEU A O 1
ATOM 1475 N N . GLY A 1 173 ? -30.077 -8.069 6.679 1.00 90.19 173 GLY A N 1
ATOM 1476 C CA . GLY A 1 173 ? -31.277 -7.233 6.659 1.00 90.19 173 GLY A CA 1
ATOM 1477 C C . GLY A 1 173 ? -31.349 -6.206 7.800 1.00 90.19 173 GLY A C 1
ATOM 1478 O O . GLY A 1 173 ? -30.362 -5.904 8.468 1.00 90.19 173 GLY A O 1
ATOM 1479 N N . PHE A 1 174 ? -32.547 -5.660 8.014 1.00 92.69 174 PHE A N 1
ATOM 1480 C CA . PHE A 1 174 ? -32.850 -4.738 9.113 1.00 92.69 174 PHE A CA 1
ATOM 1481 C C . PHE A 1 174 ? -33.120 -5.526 10.402 1.00 92.69 174 PHE A C 1
ATOM 1483 O O . PHE A 1 174 ? -34.270 -5.796 10.752 1.00 92.69 174 PHE A O 1
ATOM 1490 N N . TYR A 1 175 ? -32.054 -5.966 11.066 1.00 95.19 175 TYR A N 1
ATOM 1491 C CA . TYR A 1 175 ? -32.139 -6.857 12.224 1.00 95.19 175 TYR A CA 1
ATOM 1492 C C . TYR A 1 175 ? -32.519 -6.139 13.534 1.00 95.19 175 TYR A C 1
ATOM 1494 O O . TYR A 1 175 ? -32.344 -4.928 13.674 1.00 95.19 175 TYR A O 1
ATOM 1502 N N . ASP A 1 176 ? -32.971 -6.920 14.524 1.00 94.31 176 ASP A N 1
ATOM 1503 C CA . ASP A 1 176 ? -33.201 -6.489 15.912 1.00 94.31 176 ASP A CA 1
ATOM 1504 C C . ASP A 1 176 ? -32.266 -7.252 16.867 1.00 94.31 176 ASP A C 1
ATOM 1506 O O . ASP A 1 176 ? -32.270 -8.485 16.888 1.00 94.31 176 ASP A O 1
ATOM 1510 N N . LEU A 1 177 ? -31.461 -6.543 17.664 1.00 94.75 177 LEU A N 1
ATOM 1511 C CA . LEU A 1 177 ? -30.461 -7.166 18.551 1.00 94.75 177 LEU A CA 1
ATOM 1512 C C . LEU A 1 177 ? -31.020 -7.767 19.847 1.00 94.75 177 LEU A C 1
ATOM 1514 O O . LEU A 1 177 ? -30.264 -8.360 20.617 1.00 94.75 177 LEU A O 1
ATOM 1518 N N . ARG A 1 178 ? -32.332 -7.684 20.089 1.00 92.50 178 ARG A N 1
ATOM 1519 C CA . ARG A 1 178 ? -33.004 -8.512 21.106 1.00 92.50 178 ARG A CA 1
ATOM 1520 C C . ARG A 1 178 ? -33.094 -9.975 20.670 1.00 92.50 178 ARG A C 1
ATOM 1522 O O . ARG A 1 178 ? -33.238 -10.857 21.512 1.00 92.50 178 ARG A O 1
ATOM 1529 N N . ILE A 1 179 ? -33.005 -10.234 19.365 1.00 94.38 179 ILE A N 1
ATOM 1530 C CA . ILE A 1 179 ? -33.045 -11.572 18.777 1.00 94.38 179 ILE A CA 1
ATOM 1531 C C . ILE A 1 179 ? -31.613 -12.109 18.707 1.00 94.38 179 ILE A C 1
ATOM 1533 O O . ILE A 1 179 ? -30.786 -11.656 17.911 1.00 94.38 179 ILE A O 1
ATOM 1537 N N . LYS A 1 180 ? -31.308 -13.097 19.548 1.00 92.38 180 LYS A N 1
ATOM 1538 C CA . LYS A 1 180 ? -29.958 -13.664 19.690 1.00 92.38 180 LYS A CA 1
ATOM 1539 C C . LYS A 1 180 ? -29.439 -14.339 18.416 1.00 92.38 180 LYS A C 1
ATOM 1541 O O . LYS A 1 180 ? -28.228 -14.404 18.206 1.00 92.38 180 LYS A O 1
ATOM 1546 N N . GLU A 1 181 ? -30.330 -14.818 17.552 1.00 94.25 181 GLU A N 1
ATOM 1547 C CA . GLU A 1 181 ? -29.998 -15.434 16.266 1.00 94.25 181 GLU A CA 1
ATOM 1548 C C . GLU A 1 181 ? -29.276 -14.445 15.338 1.00 94.25 181 GLU A C 1
ATOM 1550 O O . GLU A 1 181 ? -28.371 -14.853 14.611 1.00 94.25 181 GLU A O 1
ATOM 1555 N N . ASN A 1 182 ? -29.583 -13.145 15.434 1.00 95.31 182 ASN A N 1
ATOM 1556 C CA . ASN A 1 182 ? -28.892 -12.103 14.670 1.00 95.31 182 ASN A CA 1
ATOM 1557 C C . ASN A 1 182 ? -27.432 -11.964 15.125 1.00 95.31 182 ASN A C 1
ATOM 1559 O O . ASN A 1 182 ? -26.520 -11.991 14.301 1.00 95.31 182 ASN A O 1
ATOM 1563 N N . ILE A 1 183 ? -27.197 -11.936 16.443 1.00 95.75 183 ILE A N 1
ATOM 1564 C CA . ILE A 1 183 ? -25.843 -11.923 17.023 1.00 95.75 183 ILE A CA 1
ATOM 1565 C C . ILE A 1 183 ? -25.081 -13.196 16.629 1.00 95.75 183 ILE A C 1
ATOM 1567 O O . ILE A 1 183 ? -23.900 -13.148 16.282 1.00 95.75 183 ILE A O 1
ATOM 1571 N N . LYS A 1 184 ? -25.756 -14.352 16.633 1.00 96.81 184 LYS A N 1
ATOM 1572 C CA . LYS A 1 184 ? -25.169 -15.632 16.218 1.00 96.81 184 LYS A CA 1
ATOM 1573 C C . LYS A 1 184 ? -24.707 -15.608 14.758 1.00 96.81 184 LYS A C 1
ATOM 1575 O O . LYS A 1 184 ? -23.605 -16.080 14.469 1.00 96.81 184 LYS A O 1
ATOM 1580 N N . GLU A 1 185 ? -25.512 -15.057 13.850 1.00 96.50 185 GLU A N 1
ATOM 1581 C CA . GLU A 1 185 ? -25.141 -14.948 12.435 1.00 96.50 185 GLU A CA 1
ATOM 1582 C C . GLU A 1 185 ? -24.009 -13.929 12.225 1.00 96.50 185 GLU A C 1
ATOM 1584 O O . GLU A 1 185 ? -23.052 -14.223 11.508 1.00 96.50 185 GLU A O 1
ATOM 1589 N N . GLN A 1 186 ? -24.027 -12.796 12.936 1.00 97.50 186 GLN A N 1
ATOM 1590 C CA . GLN A 1 186 ? -22.918 -11.834 12.936 1.00 97.50 186 GLN A CA 1
ATOM 1591 C C . GLN A 1 186 ? -21.600 -12.484 13.382 1.00 97.50 186 GLN A C 1
ATOM 1593 O O . GLN A 1 186 ? -20.587 -12.359 12.695 1.00 97.50 186 GLN A O 1
ATOM 1598 N N . ILE A 1 187 ? -21.608 -13.260 14.474 1.00 97.31 187 ILE A N 1
ATOM 1599 C CA . ILE A 1 187 ? -20.433 -14.014 14.949 1.00 97.31 187 ILE A CA 1
ATOM 1600 C C . ILE A 1 187 ? -19.952 -15.006 13.888 1.00 97.31 187 ILE A C 1
ATOM 1602 O O . ILE A 1 187 ? -18.747 -15.147 13.664 1.00 97.31 187 ILE A O 1
ATOM 1606 N N . LYS A 1 188 ? -20.872 -15.719 13.232 1.00 96.00 188 LYS A N 1
ATOM 1607 C CA . LYS A 1 188 ? -20.533 -16.690 12.186 1.00 96.00 188 LYS A CA 1
ATOM 1608 C C . LYS A 1 188 ? -19.826 -16.014 11.011 1.00 96.00 188 LYS A C 1
ATOM 1610 O O . LYS A 1 188 ? -18.790 -16.518 10.570 1.00 96.00 188 LYS A O 1
ATOM 1615 N N . ILE A 1 189 ? -20.332 -14.871 10.550 1.00 96.94 189 ILE A N 1
ATOM 1616 C CA . ILE A 1 189 ? -19.701 -14.079 9.488 1.00 96.94 189 ILE A CA 1
ATOM 1617 C C . ILE A 1 189 ? -18.341 -13.548 9.965 1.00 96.94 189 ILE A C 1
ATOM 1619 O O . ILE A 1 189 ? -17.329 -13.770 9.300 1.00 96.94 189 ILE A O 1
ATOM 1623 N N . ALA A 1 190 ? -18.278 -12.937 11.150 1.00 96.69 190 ALA A N 1
ATOM 1624 C CA . ALA A 1 190 ? -17.051 -12.398 11.733 1.00 96.69 190 ALA A CA 1
ATOM 1625 C C . ALA A 1 190 ? -15.938 -13.463 11.826 1.00 96.69 190 ALA A C 1
ATOM 1627 O O . ALA A 1 190 ? -14.803 -13.231 11.400 1.00 96.69 190 ALA A O 1
ATOM 1628 N N . LYS A 1 191 ? -16.274 -14.674 12.300 1.00 94.50 191 LYS A N 1
ATOM 1629 C CA . LYS A 1 191 ? -15.353 -15.823 12.353 1.00 94.50 191 LYS A CA 1
ATOM 1630 C C . LYS A 1 191 ? -14.886 -16.265 10.964 1.00 94.50 191 LYS A C 1
ATOM 1632 O O . LYS A 1 191 ? -13.700 -16.554 10.809 1.00 94.50 191 LYS A O 1
ATOM 1637 N N . ASN A 1 192 ? -15.787 -16.329 9.979 1.00 94.81 192 ASN A N 1
ATOM 1638 C CA . ASN A 1 192 ? -15.470 -16.748 8.606 1.00 94.81 192 ASN A CA 1
ATOM 1639 C C . ASN A 1 192 ? -14.414 -15.841 7.954 1.00 94.81 192 ASN A C 1
ATOM 1641 O O . ASN A 1 192 ? -13.577 -16.317 7.194 1.00 94.81 192 ASN A O 1
ATOM 1645 N N . TYR A 1 193 ? -14.426 -14.552 8.295 1.00 94.75 193 TYR A N 1
ATOM 1646 C CA . TYR A 1 193 ? -13.564 -13.537 7.690 1.00 94.75 193 TYR A CA 1
ATOM 1647 C C . TYR A 1 193 ? -12.349 -13.133 8.533 1.00 94.75 193 TYR A C 1
ATOM 1649 O O . TYR A 1 193 ? -11.526 -12.341 8.087 1.00 94.75 193 TYR A O 1
ATOM 1657 N N . GLY A 1 194 ? -12.177 -13.723 9.718 1.00 92.69 194 GLY A N 1
ATOM 1658 C CA . GLY A 1 194 ? -10.965 -13.551 10.522 1.00 92.69 194 GLY A CA 1
ATOM 1659 C C . GLY A 1 194 ? -11.017 -12.435 11.568 1.00 92.69 194 GLY A C 1
ATOM 1660 O O . GLY A 1 194 ? -9.988 -12.150 12.177 1.00 92.69 194 GLY A O 1
ATOM 1661 N N . ILE A 1 195 ? -12.189 -11.856 11.856 1.00 95.88 195 ILE A N 1
ATOM 1662 C CA . ILE A 1 195 ? -12.360 -10.988 13.032 1.00 95.88 195 ILE A CA 1
ATOM 1663 C C . ILE A 1 195 ? -12.082 -11.817 14.286 1.00 95.88 195 ILE A C 1
ATOM 1665 O O . ILE A 1 195 ? -12.582 -12.938 14.426 1.00 95.88 195 ILE A O 1
ATOM 1669 N N . TYR A 1 196 ? -11.246 -11.294 15.182 1.00 95.81 196 TYR A N 1
ATOM 1670 C CA . TYR A 1 196 ? -10.834 -11.975 16.404 1.00 95.81 196 TYR A CA 1
ATOM 1671 C C . TYR A 1 196 ? -11.940 -11.977 17.456 1.00 95.81 196 TYR A C 1
ATOM 1673 O O . TYR A 1 196 ? -12.249 -13.050 17.982 1.00 95.81 196 TYR A O 1
ATOM 1681 N N . GLY A 1 197 ? -12.518 -10.801 17.713 1.00 97.12 197 GLY A N 1
ATOM 1682 C CA . GLY A 1 197 ? -13.532 -10.568 18.734 1.00 97.12 197 GLY A CA 1
ATOM 1683 C C . GLY A 1 197 ? -14.257 -9.231 18.567 1.00 97.12 197 GLY A C 1
ATOM 1684 O O . GLY A 1 197 ? -13.886 -8.425 17.710 1.00 97.12 197 GLY A O 1
ATOM 1685 N N . PHE A 1 198 ? -15.271 -8.995 19.398 1.00 98.38 198 PHE A N 1
ATOM 1686 C CA . PHE A 1 198 ? -16.030 -7.739 19.428 1.00 98.38 198 PHE A CA 1
ATOM 1687 C C . PHE A 1 198 ? -15.685 -6.870 20.637 1.00 98.38 198 PHE A C 1
ATOM 1689 O O . PHE A 1 198 ? -15.462 -7.371 21.736 1.00 98.38 198 PHE A O 1
ATOM 1696 N N . CYS A 1 199 ? -15.672 -5.555 20.448 1.00 98.44 199 CYS A N 1
ATOM 1697 C CA . CYS A 1 199 ? -15.611 -4.591 21.536 1.00 98.44 199 CYS A CA 1
ATOM 1698 C C . CYS A 1 199 ? -16.985 -3.944 21.711 1.00 98.44 199 CYS A C 1
ATOM 1700 O O . CYS A 1 199 ? -17.378 -3.105 20.905 1.00 98.44 199 CYS A O 1
ATOM 1702 N N . PHE A 1 200 ? -17.734 -4.351 22.733 1.00 98.06 200 PHE A N 1
ATOM 1703 C CA . PHE A 1 200 ? -19.077 -3.824 22.961 1.00 98.06 200 PHE A CA 1
ATOM 1704 C C . PHE A 1 200 ? -19.009 -2.408 23.529 1.00 98.06 200 PHE A C 1
ATOM 1706 O O . PHE A 1 200 ? -18.452 -2.198 24.615 1.00 98.06 200 PHE A O 1
ATOM 1713 N N . HIS A 1 201 ? -19.646 -1.461 22.836 1.00 96.56 201 HIS A N 1
ATOM 1714 C CA . HIS A 1 201 ? -19.964 -0.169 23.433 1.00 96.56 201 HIS A CA 1
ATOM 1715 C C . HIS A 1 201 ? -20.919 -0.396 24.606 1.00 96.56 201 HIS A C 1
ATOM 1717 O O . HIS A 1 201 ? -22.015 -0.936 24.454 1.00 96.56 201 HIS A O 1
ATOM 1723 N N . THR A 1 202 ? -20.461 -0.023 25.793 1.00 95.19 202 THR A N 1
ATOM 1724 C CA . THR A 1 202 ? -21.181 -0.175 27.052 1.00 95.19 202 THR A CA 1
ATOM 1725 C C . THR A 1 202 ? -21.562 1.205 27.550 1.00 95.19 202 THR A C 1
ATOM 1727 O O . THR A 1 202 ? -20.700 2.071 27.702 1.00 95.19 202 THR A O 1
ATOM 1730 N N . TYR A 1 203 ? -22.853 1.391 27.812 1.00 93.81 203 TYR A N 1
ATOM 1731 C CA . TYR A 1 203 ? -23.419 2.658 28.247 1.00 93.81 203 TYR A CA 1
ATOM 1732 C C . TYR A 1 203 ? -23.922 2.526 29.679 1.00 93.81 203 TYR A C 1
ATOM 1734 O O . TYR A 1 203 ? -24.791 1.705 29.987 1.00 93.81 203 TYR A O 1
ATOM 1742 N N . TRP A 1 204 ? -23.335 3.334 30.548 1.00 93.12 204 TRP A N 1
ATOM 1743 C CA . TRP A 1 204 ? -23.628 3.397 31.969 1.00 93.12 204 TRP A CA 1
ATOM 1744 C C . TRP A 1 204 ? -23.644 4.860 32.383 1.00 93.12 204 TRP A C 1
ATOM 1746 O O . TRP A 1 204 ? -22.676 5.566 32.100 1.00 93.12 204 TRP A O 1
ATOM 1756 N N . PHE A 1 205 ? -24.740 5.268 33.023 1.00 92.06 205 PHE A N 1
ATOM 1757 C CA . PHE A 1 205 ? -25.002 6.641 33.437 1.00 92.06 205 PHE A CA 1
ATOM 1758 C C . PHE A 1 205 ? -25.421 6.672 34.911 1.00 92.06 205 PHE A C 1
ATOM 1760 O O . PHE A 1 205 ? -26.577 6.377 35.217 1.00 92.06 205 PHE A O 1
ATOM 1767 N N . ASP A 1 206 ? -24.486 6.964 35.819 1.00 87.19 206 ASP A N 1
ATOM 1768 C CA . ASP A 1 206 ? -24.713 7.131 37.267 1.00 87.19 206 ASP A CA 1
ATOM 1769 C C . ASP A 1 206 ? -25.663 6.081 37.899 1.00 87.19 206 ASP A C 1
ATOM 1771 O O . ASP A 1 206 ? -26.718 6.400 38.457 1.00 87.19 206 ASP A O 1
ATOM 1775 N N . GLY A 1 207 ? -25.323 4.793 37.812 1.00 87.00 207 GLY A N 1
ATOM 1776 C CA . GLY A 1 207 ? -26.164 3.707 38.341 1.00 87.00 207 GLY A CA 1
ATOM 1777 C C . GLY A 1 207 ? -27.136 3.083 37.338 1.00 87.00 207 GLY A C 1
ATOM 1778 O O . GLY A 1 207 ? -27.771 2.079 37.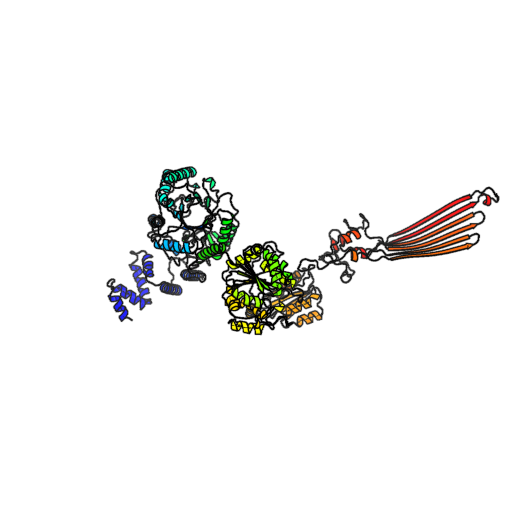668 1.00 87.00 207 GLY A O 1
ATOM 1779 N N . LYS A 1 208 ? -27.266 3.647 36.132 1.00 89.19 208 LYS A N 1
ATOM 1780 C CA . LYS A 1 208 ? -28.250 3.213 35.137 1.00 89.19 208 LYS A CA 1
ATOM 1781 C C . LYS A 1 208 ? -27.587 2.652 33.870 1.00 89.19 208 LYS A C 1
ATOM 1783 O O . LYS A 1 208 ? -27.034 3.420 33.082 1.00 89.19 208 LYS A O 1
ATOM 1788 N N . PRO A 1 209 ? -27.665 1.332 33.619 1.00 91.75 209 PRO A N 1
ATOM 1789 C CA . PRO A 1 209 ? -27.225 0.756 32.355 1.00 91.75 209 PRO A CA 1
ATOM 1790 C C . PRO A 1 209 ? -28.241 1.044 31.243 1.00 91.75 209 PRO A C 1
ATOM 1792 O O . PRO A 1 209 ? -29.450 0.915 31.447 1.00 91.75 209 PRO A O 1
ATOM 1795 N N . VAL A 1 210 ? -27.759 1.378 30.046 1.00 91.44 210 VAL A N 1
ATOM 1796 C CA . VAL A 1 210 ? -28.601 1.629 28.864 1.00 91.44 210 VAL A CA 1
ATOM 1797 C C . VAL A 1 210 ? -28.099 0.813 27.672 1.00 91.44 210 VAL A C 1
ATOM 1799 O O . VAL A 1 210 ? -26.938 0.410 27.640 1.00 91.44 210 VAL A O 1
ATOM 1802 N N . MET A 1 211 ? -28.990 0.486 26.725 1.00 91.12 211 MET A N 1
ATOM 1803 C CA . MET A 1 211 ? -28.701 -0.402 25.584 1.00 91.12 211 MET A CA 1
ATOM 1804 C C . MET A 1 211 ? -28.082 -1.753 26.001 1.00 91.12 211 MET A C 1
ATOM 1806 O O . MET A 1 211 ? -27.327 -2.370 25.255 1.00 91.12 211 MET A O 1
ATOM 1810 N N . TYR A 1 212 ? -28.388 -2.229 27.211 1.00 90.81 212 TYR A N 1
ATOM 1811 C CA . TYR A 1 212 ? -27.694 -3.359 27.836 1.00 90.81 212 TYR A CA 1
ATOM 1812 C C . TYR A 1 212 ? -28.160 -4.734 27.337 1.00 90.81 212 TYR A C 1
ATOM 1814 O O . TYR A 1 212 ? -27.490 -5.738 27.589 1.00 90.81 212 TYR A O 1
ATOM 1822 N N . LEU A 1 213 ? -29.312 -4.810 26.659 1.00 92.94 213 LEU A N 1
ATOM 1823 C CA . LEU A 1 213 ? -29.939 -6.078 26.268 1.00 92.94 213 LEU A CA 1
ATOM 1824 C C . LEU A 1 213 ? -29.045 -6.955 25.373 1.00 92.94 213 LEU A C 1
ATOM 1826 O O . LEU A 1 213 ? -28.922 -8.139 25.695 1.00 92.94 213 LEU A O 1
ATOM 1830 N N . PRO A 1 214 ? -28.366 -6.436 24.327 1.00 94.44 214 PRO A N 1
ATOM 1831 C CA . PRO A 1 214 ? -27.505 -7.259 23.477 1.00 94.44 214 PRO A CA 1
ATOM 1832 C C . PRO A 1 214 ? -26.329 -7.868 24.248 1.00 94.44 214 PRO A C 1
ATOM 1834 O O . PRO A 1 214 ? -26.094 -9.073 24.161 1.00 94.44 214 PRO A O 1
ATOM 1837 N N . LEU A 1 215 ? -25.640 -7.071 25.077 1.00 95.06 215 LEU A N 1
ATOM 1838 C CA . LEU A 1 215 ? -24.542 -7.558 25.919 1.00 95.06 215 LEU A CA 1
ATOM 1839 C C . LEU A 1 215 ? -25.044 -8.590 26.938 1.00 95.06 215 LEU A C 1
ATOM 1841 O O . LEU A 1 215 ? -24.437 -9.647 27.100 1.00 95.06 215 LEU A O 1
ATOM 1845 N N . ARG A 1 216 ? -26.181 -8.334 27.594 1.00 94.19 216 ARG A N 1
ATOM 1846 C CA . ARG A 1 216 ? -26.781 -9.279 28.547 1.00 94.19 216 ARG A CA 1
ATOM 1847 C C . ARG A 1 216 ? -27.158 -10.600 27.874 1.00 94.19 216 ARG A C 1
ATOM 1849 O O . ARG A 1 216 ? -26.848 -11.660 28.411 1.00 94.19 216 ARG A O 1
ATOM 1856 N N . SER A 1 217 ? -27.775 -10.549 26.692 1.00 93.12 217 SER A N 1
ATOM 1857 C CA . SER A 1 217 ? -28.100 -11.740 25.899 1.00 93.12 217 SER A CA 1
ATOM 1858 C C . SER A 1 217 ? -26.838 -12.520 25.518 1.00 93.12 217 SER A C 1
ATOM 1860 O O . SER A 1 217 ? -26.800 -13.742 25.650 1.00 93.12 217 SER A O 1
ATOM 1862 N N . PHE A 1 218 ? -25.778 -11.816 25.112 1.00 95.88 218 PHE A N 1
ATOM 1863 C CA . PHE A 1 218 ? -24.483 -12.405 24.776 1.00 95.88 218 PHE A CA 1
ATOM 1864 C C . PHE A 1 218 ? -23.801 -13.097 25.973 1.00 95.88 218 PHE A C 1
ATOM 1866 O O . PHE A 1 218 ? -23.215 -14.176 25.838 1.00 95.88 218 PHE A O 1
ATOM 1873 N N . LEU A 1 219 ? -23.876 -12.495 27.163 1.00 96.00 219 LEU A N 1
ATOM 1874 C CA . LEU A 1 219 ? -23.311 -13.060 28.392 1.00 96.00 219 LEU A CA 1
ATOM 1875 C C . LEU A 1 219 ? -24.096 -14.278 28.889 1.00 96.00 219 LEU A C 1
ATOM 1877 O O . LEU A 1 219 ? -23.478 -15.235 29.367 1.00 96.00 219 LEU A O 1
ATOM 1881 N N . ASN A 1 220 ? -25.423 -14.255 28.759 1.00 95.25 220 ASN A N 1
ATOM 1882 C CA . ASN A 1 220 ? -26.303 -15.328 29.221 1.00 95.25 220 ASN A CA 1
ATOM 1883 C C . ASN A 1 220 ? -26.230 -16.581 28.336 1.00 95.25 220 ASN A C 1
ATOM 1885 O O . ASN A 1 220 ? -26.288 -17.691 28.860 1.00 95.25 220 ASN A O 1
ATOM 1889 N N . ASP A 1 221 ? -26.074 -16.431 27.017 1.00 94.75 221 ASP A N 1
ATOM 1890 C CA . ASP A 1 221 ? -25.983 -17.569 26.098 1.00 94.75 221 ASP A CA 1
ATOM 1891 C C . ASP A 1 221 ? -24.519 -17.926 25.795 1.00 94.75 221 ASP A C 1
ATOM 1893 O O . ASP A 1 221 ? -23.837 -17.282 24.990 1.00 94.75 221 ASP A O 1
ATOM 1897 N N . LYS A 1 222 ? -24.022 -18.994 26.429 1.00 92.56 222 LYS A N 1
ATOM 1898 C CA . LYS A 1 222 ? -22.648 -19.478 26.218 1.00 92.56 222 LYS A CA 1
ATOM 1899 C C . LYS A 1 222 ? -22.427 -20.098 24.831 1.00 92.56 222 LYS A C 1
ATOM 1901 O O . LYS A 1 222 ? -21.275 -20.280 24.448 1.00 92.56 222 LYS A O 1
ATOM 1906 N N . ASN A 1 223 ? -23.486 -20.354 24.051 1.00 92.56 223 ASN A N 1
ATOM 1907 C CA . ASN A 1 223 ? -23.358 -20.799 22.659 1.00 92.56 223 ASN A CA 1
ATOM 1908 C C . ASN A 1 223 ? -22.937 -19.666 21.711 1.00 92.56 223 ASN A C 1
ATOM 1910 O O . ASN A 1 223 ? -22.475 -19.936 20.600 1.00 92.56 223 ASN A O 1
ATOM 1914 N N . LEU A 1 224 ? -23.057 -18.401 22.134 1.00 94.50 224 LEU A N 1
ATOM 1915 C CA . LEU A 1 224 ? -22.500 -17.242 21.429 1.00 94.50 224 LEU A CA 1
ATOM 1916 C C . LEU A 1 224 ? -20.985 -17.152 21.680 1.00 94.50 224 LEU A C 1
ATOM 1918 O O . LEU A 1 224 ? -20.466 -16.178 22.218 1.00 94.50 224 LEU A O 1
ATOM 1922 N N . ASP A 1 225 ? -20.260 -18.215 21.344 1.00 92.75 225 ASP A N 1
ATOM 1923 C CA . ASP A 1 225 ? -18.828 -18.345 21.596 1.00 92.75 225 ASP A CA 1
ATOM 1924 C C . ASP A 1 225 ? -18.021 -17.395 20.699 1.00 92.75 225 ASP A C 1
ATOM 1926 O O . ASP A 1 225 ? -17.724 -17.711 19.547 1.00 92.75 225 ASP A O 1
ATOM 1930 N N . PHE A 1 226 ? -17.674 -16.210 21.195 1.00 96.81 226 PHE A N 1
ATOM 1931 C CA . PHE A 1 226 ? -16.803 -15.274 20.492 1.00 96.81 226 PHE A CA 1
ATOM 1932 C C . PHE A 1 226 ? -16.015 -14.419 21.489 1.00 96.81 226 PHE A C 1
ATOM 1934 O O . PHE A 1 226 ? -16.597 -13.978 22.480 1.00 96.81 226 PHE A O 1
ATOM 1941 N N . PRO A 1 227 ? -14.710 -14.175 21.271 1.00 97.31 227 PRO A N 1
ATOM 1942 C CA . PRO A 1 227 ? -13.951 -13.288 22.139 1.00 97.31 227 PRO A CA 1
ATOM 1943 C C . PRO A 1 227 ? -14.547 -11.880 22.182 1.00 97.31 227 PRO A C 1
ATOM 1945 O O . PRO A 1 227 ? -14.983 -11.365 21.151 1.00 97.31 227 PRO A O 1
ATOM 1948 N N . PHE A 1 228 ? -14.539 -11.239 23.349 1.00 98.50 228 PHE A N 1
ATOM 1949 C CA . PHE A 1 228 ? -15.048 -9.874 23.474 1.00 98.50 228 PHE A CA 1
ATOM 1950 C C . PHE A 1 228 ? -14.369 -9.055 24.579 1.00 98.50 228 PHE A C 1
ATOM 1952 O O . PHE A 1 228 ? -13.814 -9.610 25.521 1.00 98.50 228 PHE A O 1
ATOM 1959 N N . CYS A 1 229 ? -14.420 -7.731 24.477 1.00 98.50 229 CYS A N 1
ATOM 1960 C CA . CYS A 1 229 ? -14.079 -6.798 25.556 1.00 98.50 229 CYS A CA 1
ATOM 1961 C C . CYS A 1 229 ? -15.093 -5.650 25.608 1.00 98.50 229 CYS A C 1
ATOM 1963 O O . CYS A 1 229 ? -15.965 -5.548 24.741 1.00 98.50 229 CYS A O 1
ATOM 1965 N N . LEU A 1 230 ? -14.984 -4.793 26.623 1.00 98.31 230 LEU A N 1
ATOM 1966 C CA . LEU A 1 230 ? -15.869 -3.643 26.794 1.00 98.31 230 LEU A CA 1
ATOM 1967 C C . LEU A 1 230 ? -15.143 -2.325 26.544 1.00 98.31 230 LEU A C 1
ATOM 1969 O O . LEU A 1 230 ? -13.994 -2.130 26.954 1.00 98.31 230 LEU A O 1
ATOM 1973 N N . HIS A 1 231 ? -15.877 -1.414 25.920 1.00 97.38 231 HIS A N 1
ATOM 1974 C CA . HIS A 1 231 ? -15.543 -0.007 25.812 1.00 97.38 231 HIS A CA 1
ATOM 1975 C C . HIS A 1 231 ? -16.637 0.810 26.495 1.00 97.38 231 HIS A C 1
ATOM 1977 O O . HIS A 1 231 ? -17.801 0.737 26.102 1.00 97.38 231 HIS A O 1
ATOM 1983 N N . TRP A 1 232 ? -16.276 1.568 27.528 1.00 96.31 232 TRP A N 1
ATOM 1984 C CA . TRP A 1 232 ? -17.213 2.446 28.217 1.00 96.31 232 TRP A CA 1
ATOM 1985 C C . TRP A 1 232 ? -17.227 3.825 27.558 1.00 96.31 232 TRP A C 1
ATOM 1987 O O . TRP A 1 232 ? -16.276 4.598 27.700 1.00 96.31 232 TRP A O 1
ATOM 1997 N N . ALA A 1 233 ? -18.332 4.126 26.870 1.00 92.56 233 ALA A N 1
ATOM 1998 C CA . ALA A 1 233 ? -18.665 5.466 26.392 1.00 92.56 233 ALA A CA 1
ATOM 1999 C C . ALA A 1 233 ? -19.090 6.326 27.593 1.00 92.56 233 ALA A C 1
ATOM 2001 O O . ALA A 1 233 ? -20.269 6.452 27.908 1.00 92.56 233 ALA A O 1
ATOM 2002 N N . ASN A 1 234 ? -18.098 6.823 28.331 1.00 92.00 234 ASN A N 1
ATOM 2003 C CA . ASN A 1 234 ? -18.255 7.382 29.675 1.00 92.00 234 ASN A CA 1
ATOM 2004 C C . ASN A 1 234 ? -18.555 8.896 29.692 1.00 92.00 234 ASN A C 1
ATOM 2006 O O . ASN A 1 234 ? -18.285 9.577 30.686 1.00 92.00 234 ASN A O 1
ATOM 2010 N N . GLU A 1 235 ? -19.069 9.426 28.584 1.00 88.25 235 GLU A N 1
ATOM 2011 C CA . GLU A 1 235 ? -19.510 10.815 28.449 1.00 88.25 235 GLU A CA 1
ATOM 2012 C C . GLU A 1 235 ? -20.992 10.974 28.821 1.00 88.25 235 GLU A C 1
ATOM 2014 O O . GLU A 1 235 ? -21.749 10.020 28.664 1.00 88.25 235 GLU A O 1
ATOM 2019 N N . PRO A 1 236 ? -21.435 12.148 29.313 1.00 83.88 236 PRO A N 1
ATOM 2020 C CA . PRO A 1 236 ? -22.856 12.418 29.511 1.00 83.88 236 PRO A CA 1
ATOM 2021 C C . PRO A 1 236 ? -23.628 12.298 28.198 1.00 83.88 236 PRO A C 1
ATOM 2023 O O . PRO A 1 236 ? -23.155 12.730 27.148 1.00 83.88 236 PRO A O 1
ATOM 2026 N N . TRP A 1 237 ? -24.854 11.785 28.255 1.00 79.12 237 TRP A N 1
ATOM 2027 C CA . TRP A 1 237 ? -25.693 11.714 27.066 1.00 79.12 237 TRP A CA 1
ATOM 2028 C C . TRP A 1 237 ? -26.438 13.032 26.869 1.00 79.12 237 TRP A C 1
ATOM 2030 O O . TRP A 1 237 ? -27.263 13.411 27.699 1.00 79.12 237 TRP A O 1
ATOM 2040 N N . THR A 1 238 ? -26.168 13.730 25.769 1.00 72.75 238 THR A N 1
ATOM 2041 C CA . THR A 1 238 ? -26.796 15.006 25.395 1.00 72.75 238 THR A CA 1
ATOM 2042 C C . THR A 1 238 ? -27.755 14.866 24.207 1.00 72.75 238 THR A C 1
ATOM 2044 O O . THR A 1 238 ? -27.621 13.955 23.394 1.00 72.75 238 THR A O 1
ATOM 2047 N N . LEU A 1 239 ? -28.715 15.795 24.074 1.00 57.22 239 LEU A N 1
ATOM 2048 C CA . LEU A 1 239 ? -29.660 15.888 22.941 1.00 57.22 239 LEU A CA 1
ATOM 2049 C C . LEU A 1 239 ? -28.963 15.978 21.572 1.00 57.22 239 LEU A C 1
ATOM 2051 O O . LEU A 1 239 ? -29.521 15.563 20.556 1.00 57.22 239 LEU A O 1
ATOM 2055 N N . ARG A 1 240 ? -27.743 16.523 21.541 1.00 57.53 240 ARG A N 1
ATOM 2056 C CA . ARG A 1 240 ? -26.843 16.458 20.389 1.00 57.53 240 ARG A CA 1
ATOM 2057 C C . ARG A 1 240 ? -25.857 15.312 20.600 1.00 57.53 240 ARG A C 1
ATOM 2059 O O . ARG A 1 240 ? -25.259 15.206 21.665 1.00 57.53 240 ARG A O 1
ATOM 2066 N N . TRP A 1 241 ? -25.671 14.487 19.573 1.00 48.91 241 TRP A N 1
ATOM 2067 C CA . TRP A 1 241 ? -24.766 13.327 19.559 1.00 48.91 241 TRP A CA 1
ATOM 2068 C C . TRP A 1 241 ? -23.263 13.695 19.611 1.00 48.91 241 TRP A C 1
ATOM 2070 O O . TRP A 1 241 ? -22.425 12.841 19.354 1.00 48.91 241 TRP A O 1
ATOM 2080 N N . ASP A 1 242 ? -22.907 14.959 19.876 1.00 45.62 242 ASP A N 1
ATOM 2081 C CA . ASP A 1 242 ? -21.540 15.493 19.807 1.00 45.62 242 ASP A CA 1
ATOM 2082 C C . ASP A 1 242 ? -20.883 15.752 21.175 1.00 45.62 242 ASP A C 1
ATOM 2084 O O . ASP A 1 242 ? -19.710 16.110 21.207 1.00 45.62 242 ASP A O 1
ATOM 2088 N N . GLY A 1 243 ? -21.601 15.589 22.295 1.00 48.00 243 GLY A N 1
ATOM 2089 C CA . GLY A 1 243 ? -21.047 15.715 23.652 1.00 48.00 243 GLY A CA 1
ATOM 2090 C C . GLY A 1 243 ? -20.478 17.101 24.006 1.00 48.00 243 GLY A C 1
ATOM 2091 O O . GLY A 1 243 ? -19.773 17.234 25.011 1.00 48.00 243 GLY A O 1
ATOM 2092 N N . LEU A 1 244 ? -20.746 18.138 23.195 1.00 44.47 244 LEU A N 1
ATOM 2093 C CA . LEU A 1 244 ? -20.016 19.417 23.215 1.00 44.47 244 LEU A CA 1
ATOM 2094 C C . LEU A 1 244 ? -20.776 20.621 23.801 1.00 44.47 244 LEU A C 1
ATOM 2096 O O . LEU A 1 244 ? -20.270 21.734 23.716 1.00 44.47 244 LEU A O 1
ATOM 2100 N N . ASN A 1 245 ? -21.935 20.455 24.450 1.00 39.53 245 ASN A N 1
ATOM 2101 C CA . ASN A 1 245 ? -22.587 21.559 25.178 1.00 39.53 245 ASN A CA 1
ATOM 2102 C C . ASN A 1 245 ? -23.476 21.085 26.342 1.00 39.53 245 ASN A C 1
ATOM 2104 O O . ASN A 1 245 ? -24.188 20.092 26.231 1.00 39.53 245 ASN A O 1
ATOM 2108 N N . GLN A 1 246 ? -23.467 21.838 27.452 1.00 42.41 246 GLN A N 1
ATOM 2109 C CA . GLN A 1 246 ? -24.264 21.575 28.667 1.00 42.41 246 GLN A CA 1
ATOM 2110 C C . GLN A 1 246 ? -25.768 21.881 28.508 1.00 42.41 246 GLN A C 1
ATOM 2112 O O . GLN A 1 246 ? -26.576 21.511 29.359 1.00 42.41 246 GLN A O 1
ATOM 2117 N N . SER A 1 247 ? -26.181 22.525 27.416 1.00 38.62 247 SER A N 1
ATOM 2118 C CA . SER A 1 247 ? -27.582 22.813 27.104 1.00 38.62 247 SER A CA 1
ATOM 2119 C C . SER A 1 247 ? -28.263 21.594 26.465 1.00 38.62 247 SER A C 1
ATOM 2121 O O . SER A 1 247 ? -28.328 21.457 25.244 1.00 38.62 247 SER A O 1
ATOM 2123 N N . GLY A 1 248 ? -28.780 20.698 27.315 1.00 55.88 248 GLY A N 1
ATOM 2124 C CA . GLY A 1 248 ? -29.625 19.565 26.907 1.00 55.88 248 GLY A CA 1
ATOM 2125 C C . GLY A 1 248 ? -29.122 18.172 27.303 1.00 55.88 248 GLY A C 1
ATOM 2126 O O . GLY A 1 248 ? -29.234 17.246 26.499 1.00 55.88 248 GLY A O 1
ATOM 2127 N N . VAL A 1 249 ? -28.548 18.004 28.501 1.00 63.81 249 VAL A N 1
ATOM 2128 C CA . VAL A 1 249 ? -28.157 16.685 29.038 1.00 63.81 249 VAL A CA 1
ATOM 2129 C C . VAL A 1 249 ? -29.406 15.832 29.304 1.00 63.81 249 VAL A C 1
ATOM 2131 O O . VAL A 1 249 ? -30.275 16.218 30.082 1.00 63.81 249 VAL A O 1
ATOM 2134 N N . LEU A 1 250 ? -29.487 14.670 28.657 1.00 75.12 250 LEU A N 1
ATOM 2135 C CA . LEU A 1 250 ? -30.545 13.668 28.810 1.00 75.12 250 LEU A CA 1
ATOM 2136 C C . LEU A 1 250 ? -30.260 12.720 29.976 1.00 75.12 250 LEU A C 1
ATOM 2138 O O . LEU A 1 250 ? -31.155 12.427 30.769 1.00 75.12 250 LEU A O 1
ATOM 2142 N N . LEU A 1 251 ? -29.013 12.250 30.079 1.00 81.62 251 LEU A N 1
ATOM 2143 C CA . LEU A 1 251 ? -28.520 11.441 31.193 1.00 81.62 251 LEU A CA 1
ATOM 2144 C C . LEU A 1 251 ? -27.135 11.951 31.625 1.00 81.62 251 LEU A C 1
ATOM 2146 O O . LEU A 1 251 ? -26.210 11.949 30.808 1.00 81.62 251 LEU A O 1
ATOM 2150 N N . PRO A 1 252 ? -26.974 12.415 32.878 1.00 85.62 252 PRO A N 1
ATOM 2151 C CA . PRO A 1 252 ? -25.689 12.889 33.377 1.00 85.62 252 PRO A CA 1
ATOM 2152 C C . PRO A 1 252 ? -24.735 11.723 33.665 1.00 85.62 252 PRO A C 1
ATOM 2154 O O . PRO A 1 252 ? -25.167 10.600 33.913 1.00 85.62 252 PRO A O 1
ATOM 2157 N N . GLN A 1 253 ? -23.435 12.020 33.681 1.00 89.25 253 GLN A N 1
ATOM 2158 C CA . GLN A 1 253 ? -22.394 11.112 34.158 1.00 89.25 253 GLN A CA 1
ATOM 2159 C C . GLN A 1 253 ? -21.404 11.911 35.012 1.00 89.25 253 GLN A C 1
ATOM 2161 O O . GLN A 1 253 ? -20.686 12.763 34.484 1.00 89.25 253 GLN A O 1
ATOM 2166 N N . ARG A 1 254 ? -21.398 11.672 36.330 1.00 86.88 254 ARG A N 1
ATOM 2167 C CA . ARG A 1 254 ? -20.629 12.470 37.309 1.00 86.88 254 ARG A CA 1
ATOM 2168 C C . ARG A 1 254 ? -19.347 11.800 37.794 1.00 86.88 254 ARG A C 1
ATOM 2170 O O . ARG A 1 254 ? -18.482 12.506 38.303 1.00 86.88 254 ARG A O 1
ATOM 2177 N N . HIS A 1 255 ? -19.215 10.479 37.637 1.00 90.38 255 HIS A N 1
ATOM 2178 C CA . HIS A 1 255 ? -18.026 9.712 38.054 1.00 90.38 255 HIS A CA 1
ATOM 2179 C C . HIS A 1 255 ? -17.697 9.853 39.556 1.00 90.38 255 HIS A C 1
ATOM 2181 O O . HIS A 1 255 ? -16.564 10.164 39.930 1.00 90.38 255 HIS A O 1
ATOM 2187 N N . THR A 1 256 ? -18.694 9.669 40.436 1.00 91.88 256 THR A N 1
ATOM 2188 C CA . THR A 1 256 ? -18.462 9.661 41.897 1.00 91.88 256 THR A CA 1
ATOM 2189 C C . THR A 1 256 ? -17.795 8.360 42.352 1.00 91.88 256 THR A C 1
ATOM 2191 O O . THR A 1 256 ? -17.862 7.339 41.667 1.00 91.88 256 THR A O 1
ATOM 2194 N N . SER A 1 257 ? -17.190 8.356 43.544 1.00 91.25 257 SER A N 1
ATOM 2195 C CA . SER A 1 257 ? -16.579 7.156 44.135 1.00 91.25 257 SER A CA 1
ATOM 2196 C C . SER A 1 257 ? -17.544 5.973 44.246 1.00 91.25 257 SER A C 1
ATOM 2198 O O . SER A 1 257 ? -17.143 4.827 44.043 1.00 91.25 257 SER A O 1
ATOM 2200 N N . GLU A 1 258 ? -18.815 6.233 44.550 1.00 91.50 258 GLU A N 1
ATOM 2201 C CA . GLU A 1 258 ? -19.857 5.212 44.663 1.00 91.50 258 GLU A CA 1
ATOM 2202 C C . GLU A 1 258 ? -20.262 4.690 43.282 1.00 91.50 258 GLU A C 1
ATOM 2204 O O . GLU A 1 258 ? -20.494 3.488 43.134 1.00 91.50 258 GLU A O 1
ATOM 2209 N N . ASP A 1 259 ? -20.340 5.568 42.275 1.00 92.12 259 ASP A N 1
ATOM 2210 C CA . ASP A 1 259 ? -20.651 5.173 40.898 1.00 92.12 259 ASP A CA 1
ATOM 2211 C C . ASP A 1 259 ? -19.537 4.317 40.291 1.00 92.12 259 ASP A C 1
ATOM 2213 O O . ASP A 1 259 ? -19.830 3.267 39.722 1.00 92.12 259 ASP A O 1
ATOM 2217 N N . ASP A 1 260 ? -18.267 4.670 40.522 1.00 90.94 260 ASP A N 1
ATOM 2218 C CA . ASP A 1 260 ? -17.113 3.869 40.099 1.00 90.94 260 ASP A CA 1
ATOM 2219 C C . ASP A 1 260 ? -17.241 2.407 40.559 1.00 90.94 260 ASP A C 1
ATOM 2221 O O . ASP A 1 260 ? -16.978 1.473 39.793 1.00 90.94 260 ASP A O 1
ATOM 2225 N N . ILE A 1 261 ? -17.662 2.204 41.816 1.00 93.88 261 ILE A N 1
ATOM 2226 C CA . ILE A 1 261 ? -17.870 0.876 42.406 1.00 93.88 261 ILE A CA 1
ATOM 2227 C C . ILE A 1 261 ? -19.110 0.188 41.819 1.00 93.88 261 ILE A C 1
ATOM 2229 O O . ILE A 1 261 ? -19.089 -1.023 41.585 1.00 93.88 261 ILE A O 1
ATOM 2233 N N . LYS A 1 262 ? -20.200 0.920 41.568 1.00 95.62 262 LYS A N 1
ATOM 2234 C CA . LYS A 1 262 ? -21.402 0.351 40.934 1.00 95.62 262 LYS A CA 1
ATOM 2235 C C . LYS A 1 262 ? -21.122 -0.089 39.495 1.00 95.62 262 LYS A C 1
ATOM 2237 O O . LYS A 1 262 ? -21.549 -1.176 39.110 1.00 95.62 262 LYS A O 1
ATOM 2242 N N . PHE A 1 263 ? -20.354 0.692 38.740 1.00 95.69 263 PHE A N 1
ATOM 2243 C CA . PHE A 1 263 ? -19.953 0.362 37.378 1.00 95.69 263 PHE A CA 1
ATOM 2244 C C . PHE A 1 263 ? -19.097 -0.910 37.327 1.00 95.69 263 PHE A C 1
ATOM 2246 O O . PHE A 1 263 ? -19.422 -1.841 36.587 1.00 95.69 263 PHE A O 1
ATOM 2253 N N . ILE A 1 264 ? -18.040 -1.008 38.149 1.00 96.44 264 ILE A N 1
ATOM 2254 C CA . ILE A 1 264 ? -17.177 -2.203 38.137 1.00 96.44 264 ILE A CA 1
ATOM 2255 C C . ILE A 1 264 ? -17.945 -3.463 38.567 1.00 96.44 264 ILE A C 1
ATOM 2257 O O . ILE A 1 264 ? -17.785 -4.525 37.960 1.00 96.44 264 ILE A O 1
ATOM 2261 N N . LYS A 1 265 ? -18.861 -3.338 39.539 1.00 95.94 265 LYS A N 1
ATOM 2262 C CA . LYS A 1 265 ? -19.807 -4.401 39.923 1.00 95.94 265 LYS A CA 1
ATOM 2263 C C . LYS A 1 265 ? -20.682 -4.826 38.745 1.00 95.94 265 LYS A C 1
ATOM 2265 O O . LYS A 1 265 ? -20.834 -6.019 38.498 1.00 95.94 265 LYS A O 1
ATOM 2270 N N . TYR A 1 266 ? -21.220 -3.868 37.994 1.00 96.00 266 TYR A N 1
ATOM 2271 C CA . TYR A 1 266 ? -22.074 -4.135 36.839 1.00 96.00 266 TYR A CA 1
ATOM 2272 C C . TYR A 1 266 ? -21.352 -4.918 35.733 1.00 96.00 266 TYR A C 1
ATOM 2274 O O . TYR A 1 266 ? -21.917 -5.870 35.196 1.00 96.00 266 TYR A O 1
ATOM 2282 N N . ILE A 1 267 ? -20.093 -4.585 35.425 1.00 96.88 267 ILE A N 1
ATOM 2283 C CA . ILE A 1 267 ? -19.331 -5.284 34.374 1.00 96.88 267 ILE A CA 1
ATOM 2284 C C . ILE A 1 267 ? -18.639 -6.570 34.854 1.00 96.88 267 ILE A C 1
ATOM 2286 O O . ILE A 1 267 ? -18.121 -7.331 34.040 1.00 96.88 267 ILE A O 1
ATOM 2290 N N . THR A 1 268 ? -18.656 -6.867 36.155 1.00 97.00 268 THR A N 1
ATOM 2291 C CA . THR A 1 268 ? -18.010 -8.056 36.744 1.00 97.00 268 THR A CA 1
ATOM 2292 C C . THR A 1 268 ? -18.408 -9.385 36.087 1.00 97.00 268 THR A C 1
ATOM 2294 O O . THR A 1 268 ? -17.510 -10.186 35.809 1.00 97.00 268 THR A O 1
ATOM 2297 N N . PRO A 1 269 ? -19.693 -9.650 35.765 1.00 96.50 269 PRO A N 1
ATOM 2298 C CA . PRO A 1 269 ? -20.072 -10.860 35.037 1.00 96.50 269 PRO A CA 1
ATOM 2299 C C . PRO A 1 269 ? -19.375 -10.995 33.677 1.00 96.50 269 PRO A C 1
ATOM 2301 O O . PRO A 1 269 ? -19.040 -12.107 33.275 1.00 96.50 269 PRO A O 1
ATOM 2304 N N . ALA A 1 270 ? -19.117 -9.878 32.986 1.00 97.19 270 ALA A N 1
ATOM 2305 C CA . ALA A 1 270 ? -18.359 -9.875 31.739 1.00 97.19 270 ALA A CA 1
ATOM 2306 C C . ALA A 1 270 ? -16.874 -10.166 31.987 1.00 97.19 270 ALA A C 1
ATOM 2308 O O . ALA A 1 270 ? -16.314 -11.033 31.325 1.00 97.19 270 ALA A O 1
ATOM 2309 N N . LEU A 1 271 ? -16.257 -9.507 32.977 1.00 97.50 271 LEU A N 1
ATOM 2310 C CA . LEU A 1 271 ? -14.838 -9.686 33.319 1.00 97.50 271 LEU A CA 1
ATOM 2311 C C . LEU A 1 271 ? -14.490 -11.129 33.729 1.00 97.50 271 LEU A C 1
ATOM 2313 O O . LEU A 1 271 ? -13.369 -11.587 33.494 1.00 97.50 271 LEU A O 1
ATOM 2317 N N . LYS A 1 272 ? -15.447 -11.851 34.329 1.00 96.00 272 LYS A N 1
ATOM 2318 C CA . LYS A 1 272 ? -15.314 -13.269 34.705 1.00 96.00 272 LYS A CA 1
ATOM 2319 C C . LYS A 1 272 ? -15.616 -14.247 33.562 1.00 96.00 272 LYS A C 1
ATOM 2321 O O . LYS A 1 272 ? -15.355 -15.441 33.707 1.00 96.00 272 LYS A O 1
ATOM 2326 N N . ASP A 1 273 ? -16.165 -13.789 32.436 1.00 97.31 273 ASP A N 1
ATOM 2327 C CA . ASP A 1 273 ? -16.488 -14.667 31.310 1.00 97.31 273 ASP A CA 1
ATOM 2328 C C . ASP A 1 273 ? -15.204 -15.212 30.658 1.00 97.31 273 ASP A C 1
ATOM 2330 O O . ASP A 1 273 ? -14.249 -14.480 30.397 1.00 97.31 273 ASP A O 1
ATOM 2334 N N . LYS A 1 274 ? -15.174 -16.516 30.357 1.00 96.00 274 LYS A N 1
ATOM 2335 C CA . LYS A 1 274 ? -14.007 -17.173 29.741 1.00 96.00 274 LYS A CA 1
ATOM 2336 C C . LYS A 1 274 ? -13.681 -16.632 28.345 1.00 96.00 274 LYS A C 1
ATOM 2338 O O . LYS A 1 274 ? -12.544 -16.760 27.901 1.00 96.00 274 LYS A O 1
ATOM 2343 N N . ARG A 1 275 ? -14.663 -16.042 27.656 1.00 97.50 275 ARG A N 1
ATOM 2344 C CA . ARG A 1 275 ? -14.500 -15.429 26.330 1.00 97.50 275 ARG A CA 1
ATOM 2345 C C . ARG A 1 275 ? -13.941 -14.000 26.412 1.00 97.50 275 ARG A C 1
ATOM 2347 O O . ARG A 1 275 ? -13.651 -13.410 25.373 1.00 97.50 275 ARG A O 1
ATOM 2354 N N . TYR A 1 276 ? -13.797 -13.423 27.607 1.00 98.31 276 TYR A N 1
ATOM 2355 C CA . TYR A 1 276 ? -13.319 -12.052 27.761 1.00 98.31 276 TYR A CA 1
ATOM 2356 C C . TYR A 1 276 ? -11.860 -11.912 27.307 1.00 98.31 276 TYR A C 1
ATOM 2358 O O . TYR A 1 276 ? -10.996 -12.715 27.665 1.00 98.31 276 TYR A O 1
ATOM 2366 N N . ILE A 1 277 ? -11.564 -10.883 26.515 1.00 97.81 277 ILE A N 1
ATOM 2367 C CA . ILE A 1 277 ? -10.227 -10.639 25.977 1.00 97.81 277 ILE A CA 1
ATOM 2368 C C . ILE A 1 277 ? -9.319 -10.137 27.099 1.00 97.81 277 ILE A C 1
ATOM 2370 O O . ILE A 1 277 ? -9.582 -9.123 27.751 1.00 97.81 277 ILE A O 1
ATOM 2374 N N . LYS A 1 278 ? -8.212 -10.855 27.285 1.00 96.50 278 LYS A N 1
ATOM 2375 C CA . LYS A 1 278 ? -7.177 -10.560 28.273 1.00 96.50 278 LYS A CA 1
ATOM 2376 C C . LYS A 1 278 ? -5.836 -10.318 27.586 1.00 96.50 278 LYS A C 1
ATOM 2378 O O . LYS A 1 278 ? -5.538 -10.942 26.568 1.00 96.50 278 LYS A O 1
ATOM 2383 N N . ILE A 1 279 ? -5.022 -9.440 28.165 1.00 95.50 279 ILE A N 1
ATOM 2384 C CA . ILE A 1 279 ? -3.642 -9.165 27.746 1.00 95.50 279 ILE A CA 1
ATOM 2385 C C . ILE A 1 279 ? -2.748 -9.470 28.942 1.00 95.50 279 ILE A C 1
ATOM 2387 O O . ILE A 1 279 ? -2.935 -8.872 29.997 1.00 95.50 279 ILE A O 1
ATOM 2391 N N . ASN A 1 280 ? -1.814 -10.415 28.809 1.00 91.50 280 ASN A N 1
ATOM 2392 C CA . ASN A 1 280 ? -1.010 -10.916 29.928 1.00 91.50 280 ASN A CA 1
ATOM 2393 C C . ASN A 1 280 ? -1.901 -11.342 31.121 1.00 91.50 280 ASN A C 1
ATOM 2395 O O . ASN A 1 280 ? -1.682 -10.925 32.254 1.00 91.50 280 ASN A O 1
ATOM 2399 N N . ASN A 1 281 ? -2.976 -12.089 30.836 1.00 92.88 281 ASN A N 1
ATOM 2400 C CA . ASN A 1 281 ? -4.027 -12.519 31.778 1.00 92.88 281 ASN A CA 1
ATOM 2401 C C . ASN A 1 281 ? -4.876 -11.404 32.440 1.00 92.88 281 ASN A C 1
ATOM 2403 O O . ASN A 1 281 ? -5.830 -11.701 33.158 1.00 92.88 281 ASN A O 1
ATOM 2407 N N . ARG A 1 282 ? -4.618 -10.127 32.138 1.00 96.94 282 ARG A N 1
ATOM 2408 C CA . ARG A 1 282 ? -5.365 -8.973 32.660 1.00 96.94 282 ARG A CA 1
ATOM 2409 C C . ARG A 1 282 ? -6.562 -8.622 31.759 1.00 96.94 282 ARG A C 1
ATOM 2411 O O . ARG A 1 282 ? -6.354 -8.470 30.551 1.00 96.94 282 ARG A O 1
ATOM 2418 N N . PRO A 1 283 ? -7.800 -8.484 32.278 1.00 98.00 283 PRO A N 1
ATOM 2419 C CA . PRO A 1 283 ? -8.972 -8.119 31.474 1.00 98.00 283 PRO A CA 1
ATOM 2420 C C . PRO A 1 283 ? -8.823 -6.740 30.825 1.00 98.00 283 PRO A C 1
ATOM 2422 O O . PRO A 1 283 ? -8.543 -5.765 31.518 1.00 98.00 283 PRO A O 1
ATOM 2425 N N . LEU A 1 284 ? -9.025 -6.648 29.508 1.00 98.38 284 LEU A N 1
ATOM 2426 C CA . LEU A 1 284 ? -8.977 -5.379 28.779 1.00 98.38 284 LEU A CA 1
ATOM 2427 C C . LEU A 1 284 ? -10.254 -4.554 29.009 1.00 98.38 284 LEU A C 1
ATOM 2429 O O . LEU A 1 284 ? -11.347 -5.008 28.672 1.00 98.38 284 LEU A O 1
ATOM 2433 N N . LEU A 1 285 ? -10.114 -3.327 29.508 1.00 98.44 285 LEU A N 1
ATOM 2434 C CA . LEU A 1 285 ? -11.192 -2.339 29.599 1.00 98.44 285 LEU A CA 1
ATOM 2435 C C . LEU A 1 285 ? -10.761 -1.041 28.907 1.00 98.44 285 LEU A C 1
ATOM 2437 O O . LEU A 1 285 ? -9.677 -0.516 29.173 1.00 98.44 285 LEU A O 1
ATOM 2441 N N . ILE A 1 286 ? -11.611 -0.537 28.013 1.00 98.25 286 ILE A N 1
ATOM 2442 C CA . ILE A 1 286 ? -11.347 0.672 27.229 1.00 98.25 286 ILE A CA 1
ATOM 2443 C C . ILE A 1 286 ? -12.229 1.805 27.750 1.00 98.25 286 ILE A C 1
ATOM 2445 O O . ILE A 1 286 ? -13.433 1.616 27.925 1.00 98.25 286 ILE A O 1
ATOM 2449 N N . ILE A 1 287 ? -11.641 2.978 27.971 1.00 96.94 287 ILE A N 1
ATOM 2450 C CA . ILE A 1 287 ? -12.341 4.172 28.460 1.00 96.94 287 ILE A CA 1
ATOM 2451 C C . ILE A 1 287 ? -12.300 5.259 27.381 1.00 96.94 287 ILE A C 1
ATOM 2453 O O . ILE A 1 287 ? -11.226 5.563 26.854 1.00 96.94 287 ILE A O 1
ATOM 2457 N N . TYR A 1 288 ? -13.466 5.832 27.071 1.00 94.88 288 TYR A N 1
ATOM 2458 C CA . TYR A 1 288 ? -13.645 6.824 26.008 1.00 94.88 288 TYR A CA 1
ATOM 2459 C C . TYR A 1 288 ? -12.976 8.169 26.318 1.00 94.88 288 TYR A C 1
ATOM 2461 O O . TYR A 1 288 ? -12.252 8.713 25.488 1.00 94.88 288 TYR A O 1
ATOM 2469 N N . ARG A 1 289 ? -13.210 8.699 27.524 1.00 94.00 289 ARG A N 1
ATOM 2470 C CA . ARG A 1 289 ? -12.752 10.022 27.965 1.00 94.00 289 ARG A CA 1
ATOM 2471 C C . ARG A 1 289 ? -12.342 10.022 29.447 1.00 94.00 289 ARG A C 1
ATOM 2473 O O . ARG A 1 289 ? -13.125 10.430 30.312 1.00 94.00 289 ARG A O 1
ATOM 2480 N N . PRO A 1 290 ? -11.125 9.550 29.774 1.00 93.00 290 PRO A N 1
ATOM 2481 C CA . PRO A 1 290 ? -10.577 9.557 31.135 1.00 93.00 290 PRO A CA 1
ATOM 2482 C C . PRO A 1 290 ? -10.505 10.937 31.801 1.00 93.00 290 PRO A C 1
ATOM 2484 O O . PRO A 1 290 ? -10.503 11.023 33.026 1.00 93.00 290 PRO A O 1
ATOM 2487 N N . SER A 1 291 ? -10.451 12.020 31.025 1.00 91.56 291 SER A N 1
ATOM 2488 C CA . SER A 1 291 ? -10.429 13.395 31.549 1.00 91.56 291 SER A CA 1
ATOM 2489 C C . SER A 1 291 ? -11.700 13.828 32.295 1.00 91.56 291 SER A C 1
ATOM 2491 O O . SER A 1 291 ? -11.651 14.829 33.003 1.00 91.56 291 SER A O 1
ATOM 2493 N N . LEU A 1 292 ? -12.815 13.095 32.175 1.00 91.88 292 LEU A N 1
ATOM 2494 C CA . LEU A 1 292 ? -14.060 13.400 32.898 1.00 91.88 292 LEU A CA 1
ATOM 2495 C C . LEU A 1 292 ? -14.057 12.949 34.365 1.00 91.88 292 LEU A C 1
ATOM 2497 O O . LEU A 1 292 ? -14.912 13.382 35.132 1.00 91.88 292 LEU A O 1
ATOM 2501 N N . PHE A 1 293 ? -13.134 12.073 34.763 1.00 92.75 293 PHE A N 1
ATOM 2502 C CA . PHE A 1 293 ? -13.062 11.603 36.143 1.00 92.75 293 PHE A CA 1
ATOM 2503 C C . PHE A 1 293 ? -12.422 12.676 37.033 1.00 92.75 293 PHE A C 1
ATOM 2505 O O . PHE A 1 293 ? -11.327 13.139 36.699 1.00 92.75 293 PHE A O 1
ATOM 2512 N N . PRO A 1 294 ? -13.002 12.997 38.207 1.00 92.44 294 PRO A N 1
ATOM 2513 C CA . PRO A 1 294 ? -12.392 13.932 39.155 1.00 92.44 294 PRO A CA 1
ATOM 2514 C C . PRO A 1 294 ? -10.961 13.534 39.542 1.00 92.44 294 PRO A C 1
ATOM 2516 O O . PRO A 1 294 ? -10.068 14.374 39.626 1.00 92.44 294 PRO A O 1
ATOM 2519 N N . ASN A 1 295 ? -10.724 12.231 39.741 1.00 93.38 295 ASN A N 1
ATOM 2520 C CA . ASN A 1 295 ? -9.391 11.669 39.931 1.00 93.38 295 ASN A CA 1
ATOM 2521 C C . ASN A 1 295 ? -9.329 10.219 39.428 1.00 93.38 295 ASN A C 1
ATOM 2523 O O . ASN A 1 295 ? -9.546 9.266 40.180 1.00 93.38 295 ASN A O 1
ATOM 2527 N N . ILE A 1 296 ? -8.977 10.055 38.149 1.00 95.19 296 ILE A N 1
ATOM 2528 C CA . ILE A 1 296 ? -8.908 8.740 37.499 1.00 95.19 296 ILE A CA 1
ATOM 2529 C C . ILE A 1 296 ? -7.960 7.761 38.209 1.00 95.19 296 ILE A C 1
ATOM 2531 O O . ILE A 1 296 ? -8.242 6.570 38.266 1.00 95.19 296 ILE A O 1
ATOM 2535 N N . LYS A 1 297 ? -6.850 8.224 38.800 1.00 95.31 297 LYS A N 1
ATOM 2536 C CA . LYS A 1 297 ? -5.884 7.325 39.458 1.00 95.31 297 LYS A CA 1
ATOM 2537 C C . LYS A 1 297 ? -6.479 6.667 40.704 1.00 95.31 297 LYS A C 1
ATOM 2539 O O . LYS A 1 297 ? -6.231 5.485 40.937 1.00 95.31 297 LYS A O 1
ATOM 2544 N N . GLU A 1 298 ? -7.290 7.398 41.464 1.00 96.06 298 GLU A N 1
ATOM 2545 C CA . GLU A 1 298 ? -8.016 6.842 42.611 1.00 96.06 298 GLU A CA 1
ATOM 2546 C C . GLU A 1 298 ? -9.147 5.903 42.168 1.00 96.06 298 GLU A C 1
ATOM 2548 O O . GLU A 1 298 ? -9.333 4.843 42.766 1.00 96.06 298 GLU A O 1
ATOM 2553 N N . THR A 1 299 ? -9.839 6.217 41.068 1.00 96.38 299 THR A N 1
ATOM 2554 C CA . THR A 1 299 ? -10.814 5.303 40.446 1.00 96.38 299 THR A CA 1
ATOM 2555 C C . THR A 1 299 ? -10.165 3.974 40.048 1.00 96.38 299 THR A C 1
ATOM 2557 O O . THR A 1 299 ? -10.675 2.906 40.383 1.00 96.38 299 THR A O 1
ATOM 2560 N N . ILE A 1 300 ? -8.983 4.012 39.423 1.00 96.88 300 ILE A N 1
ATOM 2561 C CA . ILE A 1 300 ? -8.220 2.808 39.058 1.00 96.88 300 ILE A CA 1
ATOM 2562 C C . ILE A 1 300 ? -7.860 1.978 40.296 1.00 96.88 300 ILE A C 1
ATOM 2564 O O . ILE A 1 300 ? -7.939 0.748 40.249 1.00 96.88 300 ILE A O 1
ATOM 2568 N N . LYS A 1 301 ? -7.457 2.616 41.404 1.00 96.56 301 LYS A N 1
ATOM 2569 C CA . LYS A 1 301 ? -7.179 1.910 42.666 1.00 96.56 301 LYS A CA 1
ATOM 2570 C C . LYS A 1 301 ? -8.431 1.205 43.186 1.00 96.56 301 LYS A C 1
ATOM 2572 O O . LYS A 1 301 ? -8.359 0.013 43.471 1.00 96.56 301 LYS A O 1
ATOM 2577 N N . ARG A 1 302 ? -9.577 1.898 43.226 1.00 96.75 302 ARG A N 1
ATOM 2578 C CA . ARG A 1 302 ? -10.875 1.321 43.624 1.00 96.75 302 ARG A CA 1
ATOM 2579 C C . ARG A 1 302 ? -11.262 0.123 42.759 1.00 96.75 302 ARG A C 1
ATOM 2581 O O . ARG A 1 302 ? -11.625 -0.921 43.295 1.00 96.75 302 ARG A O 1
ATOM 2588 N N . TRP A 1 303 ? -11.146 0.241 41.436 1.00 97.38 303 TRP A N 1
ATOM 2589 C CA . TRP A 1 303 ? -11.452 -0.857 40.516 1.00 97.38 303 TRP A CA 1
ATOM 2590 C C . TRP A 1 303 ? -10.535 -2.055 40.703 1.00 97.38 303 TRP A C 1
ATOM 2592 O O . TRP A 1 303 ? -11.027 -3.178 40.757 1.00 97.38 303 TRP A O 1
ATOM 2602 N N . ASN A 1 304 ? -9.225 -1.838 40.831 1.00 96.25 304 ASN A N 1
ATOM 2603 C CA . ASN A 1 304 ? -8.279 -2.936 41.018 1.00 96.25 304 ASN A CA 1
ATOM 2604 C C . ASN A 1 304 ? -8.467 -3.627 42.371 1.00 96.25 304 ASN A C 1
ATOM 2606 O O . ASN A 1 304 ? -8.486 -4.851 42.399 1.00 96.25 304 ASN A O 1
ATOM 2610 N N . HIS A 1 305 ? -8.694 -2.871 43.449 1.00 96.88 305 HIS A N 1
ATOM 2611 C CA . HIS A 1 305 ? -9.004 -3.439 44.762 1.00 96.88 305 HIS A CA 1
ATOM 2612 C C . HIS A 1 305 ? -10.302 -4.260 44.733 1.00 96.88 305 HIS A C 1
ATOM 2614 O O . HIS A 1 305 ? -10.360 -5.376 45.244 1.00 96.88 305 HIS A O 1
ATOM 2620 N N . TYR A 1 306 ? -11.345 -3.751 44.066 1.00 97.38 306 TYR A N 1
ATOM 2621 C CA . TYR A 1 306 ? -12.578 -4.510 43.874 1.00 97.38 306 TYR A CA 1
ATOM 2622 C C . TYR A 1 306 ? -12.346 -5.789 43.047 1.00 97.38 306 TYR A C 1
ATOM 2624 O O . TYR A 1 306 ? -12.879 -6.841 43.400 1.00 97.38 306 TYR A O 1
ATOM 2632 N N . CYS A 1 307 ? -11.558 -5.717 41.968 1.00 96.75 307 CYS A N 1
ATOM 2633 C CA . CYS A 1 307 ? -11.224 -6.872 41.129 1.00 96.75 307 CYS A CA 1
ATOM 2634 C C . CYS A 1 307 ? -10.477 -7.949 41.925 1.00 96.75 307 CYS A C 1
ATOM 2636 O O . CYS A 1 307 ? -10.892 -9.107 41.900 1.00 96.75 307 CYS A O 1
ATOM 2638 N N . GLU A 1 308 ? -9.453 -7.556 42.684 1.00 95.38 308 GLU A N 1
ATOM 2639 C CA . GLU A 1 308 ? -8.652 -8.437 43.538 1.00 95.38 308 GLU A CA 1
ATOM 2640 C C . GLU A 1 308 ? -9.531 -9.183 44.551 1.00 95.38 308 GLU A C 1
ATOM 2642 O O . GLU A 1 308 ? -9.554 -10.414 44.561 1.00 95.38 308 GLU A O 1
ATOM 2647 N N . ASN A 1 309 ? -10.388 -8.459 45.282 1.00 96.50 309 ASN A N 1
ATOM 2648 C CA . ASN A 1 309 ? -11.337 -9.042 46.242 1.00 96.50 309 ASN A CA 1
ATOM 2649 C C . ASN A 1 309 ? -12.380 -9.978 45.598 1.00 96.50 309 ASN A C 1
ATOM 2651 O O . ASN A 1 309 ? -13.067 -10.719 46.297 1.00 96.50 309 ASN A O 1
ATOM 2655 N N . ASN A 1 310 ? -12.539 -9.939 44.272 1.00 96.19 310 ASN A N 1
ATOM 2656 C CA . ASN A 1 310 ? -13.493 -10.760 43.527 1.00 96.19 310 ASN A CA 1
ATOM 2657 C C . ASN A 1 310 ? -12.823 -11.838 42.660 1.00 96.19 310 ASN A C 1
ATOM 2659 O O . ASN A 1 310 ? -13.516 -12.458 41.840 1.00 96.19 310 ASN A O 1
ATOM 2663 N N . GLY A 1 311 ? -11.517 -12.080 42.834 1.00 94.38 311 GLY A N 1
ATOM 2664 C CA . GLY A 1 311 ? -10.757 -13.087 42.088 1.00 94.38 311 GLY A CA 1
ATOM 2665 C C . GLY A 1 311 ? -10.540 -12.724 40.615 1.00 94.38 311 GLY A C 1
ATOM 2666 O O . GLY A 1 311 ? -10.527 -13.601 39.752 1.00 94.38 311 GLY A O 1
ATOM 2667 N N . ILE A 1 312 ? -10.447 -11.429 40.306 1.00 96.19 312 ILE A N 1
ATOM 2668 C CA . ILE A 1 312 ? -10.187 -10.898 38.967 1.00 96.19 312 ILE A CA 1
ATOM 2669 C C . ILE A 1 312 ? -8.818 -10.219 38.983 1.00 96.19 312 ILE A C 1
ATOM 2671 O O . ILE A 1 312 ? -8.553 -9.349 39.807 1.00 96.19 312 ILE A O 1
ATOM 2675 N N . GLU A 1 313 ? -7.965 -10.592 38.033 1.00 95.62 313 GLU A N 1
ATOM 2676 C CA . GLU A 1 313 ? -6.672 -9.943 37.812 1.00 95.62 313 GLU A CA 1
ATOM 2677 C C . GLU A 1 313 ? -6.808 -8.433 37.579 1.00 95.62 313 GLU A C 1
ATOM 2679 O O . GLU A 1 313 ? -7.807 -7.949 37.037 1.00 95.62 313 GLU A O 1
ATOM 2684 N N . LYS A 1 314 ? -5.749 -7.690 37.909 1.00 96.44 314 LYS A N 1
ATOM 2685 C CA . LYS A 1 314 ? -5.675 -6.237 37.702 1.00 96.44 314 LYS A CA 1
ATOM 2686 C C . LYS A 1 314 ? -6.067 -5.853 36.269 1.00 96.44 314 LYS A C 1
ATOM 2688 O O . LYS A 1 314 ? -5.475 -6.360 35.320 1.00 96.44 314 LYS A O 1
ATOM 2693 N N . LEU A 1 315 ? -6.977 -4.896 36.086 1.00 97.81 315 LEU A N 1
ATOM 2694 C CA . LEU A 1 315 ? -7.469 -4.500 34.756 1.00 97.81 315 LEU A CA 1
ATOM 2695 C C . LEU A 1 315 ? -6.343 -3.996 33.852 1.00 97.81 315 LEU A C 1
ATOM 2697 O O . LEU A 1 315 ? -5.511 -3.214 34.304 1.00 97.81 315 LEU A O 1
ATOM 2701 N N . PHE A 1 316 ? -6.331 -4.396 32.579 1.00 97.94 316 PHE A N 1
ATOM 2702 C CA . PHE A 1 316 ? -5.520 -3.770 31.534 1.00 97.94 316 PHE A CA 1
ATOM 2703 C C . PHE A 1 316 ? -6.311 -2.599 30.948 1.00 97.94 316 PHE A C 1
ATOM 2705 O O . PHE A 1 316 ? -7.320 -2.806 30.273 1.00 97.94 316 PHE A O 1
ATOM 2712 N N . LEU A 1 317 ? -5.867 -1.371 31.209 1.00 98.31 317 LEU A N 1
ATOM 2713 C CA . LEU A 1 317 ? -6.620 -0.170 30.853 1.00 98.31 317 LEU A CA 1
ATOM 2714 C C . LEU A 1 317 ? -6.088 0.456 29.570 1.00 98.31 317 LEU A C 1
ATOM 2716 O O . LEU A 1 317 ? -4.881 0.678 29.426 1.00 98.31 317 LEU A O 1
ATOM 2720 N N . ALA A 1 318 ? -6.998 0.778 28.654 1.00 97.81 318 ALA A N 1
ATOM 2721 C CA . ALA A 1 318 ? -6.674 1.490 27.430 1.00 97.81 318 ALA A CA 1
ATOM 2722 C C . ALA A 1 318 ? -7.528 2.751 27.263 1.00 97.81 318 ALA A C 1
ATOM 2724 O O . ALA A 1 318 ? -8.728 2.743 27.532 1.00 97.81 318 ALA A O 1
ATOM 2725 N N . VAL A 1 319 ? -6.901 3.834 26.804 1.00 96.62 319 VAL A N 1
ATOM 2726 C CA . VAL A 1 319 ? -7.596 5.084 26.462 1.00 96.62 319 VAL A CA 1
ATOM 2727 C C . VAL A 1 319 ? -7.888 5.097 24.973 1.00 96.62 319 VAL A C 1
ATOM 2729 O O . VAL A 1 319 ? -7.005 4.792 24.160 1.00 96.62 319 VAL A O 1
ATOM 2732 N N . MET A 1 320 ? -9.116 5.451 24.614 1.00 95.38 320 MET A N 1
ATOM 2733 C CA . MET A 1 320 ? -9.472 5.667 23.222 1.00 95.38 320 MET A CA 1
ATOM 2734 C C . MET A 1 320 ? -9.019 7.058 22.767 1.00 95.38 320 MET A C 1
ATOM 2736 O O . MET A 1 320 ? -9.307 8.064 23.404 1.00 95.38 320 MET A O 1
ATOM 2740 N N . GLN A 1 321 ? -8.276 7.121 21.667 1.00 92.00 321 GLN A N 1
ATOM 2741 C CA . GLN A 1 321 ? -7.697 8.358 21.146 1.00 92.00 321 GLN A CA 1
ATOM 2742 C C . GLN A 1 321 ? -8.733 9.083 20.283 1.00 92.00 321 GLN A C 1
ATOM 2744 O O . GLN A 1 321 ? -8.783 8.896 19.065 1.00 92.00 321 GLN A O 1
ATOM 2749 N N . THR A 1 322 ? -9.567 9.897 20.923 1.00 87.56 322 THR A N 1
ATOM 2750 C CA . THR A 1 322 ? -10.631 10.688 20.285 1.00 87.56 322 THR A CA 1
ATOM 2751 C C . THR A 1 322 ? -10.179 12.127 20.016 1.00 87.56 322 THR A C 1
ATOM 2753 O O . THR A 1 322 ? -9.076 12.530 20.388 1.00 87.56 322 THR A O 1
ATOM 2756 N N . GLY A 1 323 ? -11.031 12.924 19.362 1.00 77.94 323 GLY A N 1
ATOM 2757 C CA . GLY A 1 323 ? -10.770 14.352 19.133 1.00 77.94 323 GLY A CA 1
ATOM 2758 C C . GLY A 1 323 ? -10.773 15.200 20.413 1.00 77.94 323 GLY A C 1
ATOM 2759 O O . GLY A 1 323 ? -10.167 16.263 20.428 1.00 77.94 323 GLY A O 1
ATOM 2760 N N . PHE A 1 324 ? -11.405 14.724 21.492 1.00 79.31 324 PHE A N 1
ATOM 2761 C CA . PHE A 1 324 ? -11.516 15.463 22.756 1.00 79.31 324 PHE A CA 1
ATOM 2762 C C . PHE A 1 324 ? -10.197 15.554 23.516 1.00 79.31 324 PHE A C 1
ATOM 2764 O O . PHE A 1 324 ? -9.870 16.591 24.084 1.00 79.31 324 PHE A O 1
ATOM 2771 N N . GLU A 1 325 ? -9.454 14.451 23.558 1.00 80.50 325 GLU A N 1
ATOM 2772 C CA . GLU A 1 325 ? -8.167 14.389 24.253 1.00 80.50 325 GLU A CA 1
ATOM 2773 C C . GLU A 1 325 ? -6.998 14.567 23.276 1.00 80.50 325 GLU A C 1
ATOM 2775 O O . GLU A 1 325 ? -5.889 14.911 23.686 1.00 80.50 325 GLU A O 1
ATOM 2780 N N . GLY A 1 326 ? -7.246 14.388 21.975 1.00 82.31 326 GLY A N 1
ATOM 2781 C CA . GLY A 1 326 ? -6.206 14.323 20.961 1.00 82.31 326 GLY A CA 1
ATOM 2782 C C . GLY A 1 326 ? -5.358 13.062 21.130 1.00 82.31 326 GLY A C 1
ATOM 2783 O O . GLY A 1 326 ? -5.794 12.078 21.725 1.00 82.31 326 GLY A O 1
ATOM 2784 N N . ARG A 1 327 ? -4.116 13.092 20.627 1.00 86.25 327 ARG A N 1
ATOM 2785 C CA . ARG A 1 327 ? -3.152 11.995 20.811 1.00 86.25 327 ARG A CA 1
ATOM 2786 C C . ARG A 1 327 ? -2.412 12.096 22.151 1.00 86.25 327 ARG A C 1
ATOM 2788 O O . ARG A 1 327 ? -1.360 12.728 22.229 1.00 86.25 327 ARG A O 1
ATOM 2795 N N . VAL A 1 328 ? -2.912 11.431 23.192 1.00 89.25 328 VAL A N 1
ATOM 2796 C CA . VAL A 1 328 ? -2.369 11.482 24.566 1.00 89.25 328 VAL A CA 1
ATOM 2797 C C . VAL A 1 328 ? -1.565 10.246 24.953 1.00 89.25 328 VAL A C 1
ATOM 2799 O O . VAL A 1 328 ? -1.899 9.116 24.607 1.00 89.25 328 VAL A O 1
ATOM 2802 N N . ASN A 1 329 ? -0.505 10.445 25.740 1.00 94.31 329 ASN A N 1
ATOM 2803 C CA . ASN A 1 329 ? 0.225 9.335 26.348 1.00 94.31 329 ASN A CA 1
ATOM 2804 C C . ASN A 1 329 ? -0.627 8.701 27.473 1.00 94.31 329 ASN A C 1
ATOM 2806 O O . ASN A 1 329 ? -0.900 9.389 28.461 1.00 94.31 329 ASN A O 1
ATOM 2810 N N . PRO A 1 330 ? -0.987 7.403 27.391 1.00 95.94 330 PRO A N 1
ATOM 2811 C CA . PRO A 1 330 ? -1.855 6.736 28.369 1.00 95.94 330 PRO A CA 1
ATOM 2812 C C . PRO A 1 330 ? -1.296 6.754 29.797 1.00 95.94 330 PRO A C 1
ATOM 2814 O O . PRO A 1 330 ? -2.057 6.762 30.766 1.00 95.94 330 PRO A O 1
ATOM 2817 N N . LYS A 1 331 ? 0.032 6.857 29.954 1.00 94.81 331 LYS A N 1
ATOM 2818 C CA . LYS A 1 331 ? 0.671 6.961 31.273 1.00 94.81 331 LYS A CA 1
ATOM 2819 C C . LYS A 1 331 ? 0.199 8.180 32.072 1.00 94.81 331 LYS A C 1
ATOM 2821 O O . LYS A 1 331 ? 0.231 8.125 33.298 1.00 94.81 331 LYS A O 1
ATOM 2826 N N . LYS A 1 332 ? -0.284 9.246 31.413 1.00 93.75 332 LYS A N 1
ATOM 2827 C CA . LYS A 1 332 ? -0.853 10.434 32.078 1.00 93.75 332 LYS A CA 1
ATOM 2828 C C . LYS A 1 332 ? -1.999 10.060 33.026 1.00 93.75 332 LYS A C 1
ATOM 2830 O O . LYS A 1 332 ? -2.076 10.592 34.131 1.00 93.75 332 LYS A O 1
ATOM 2835 N N . PHE A 1 333 ? -2.831 9.102 32.622 1.00 94.38 333 PHE A N 1
ATOM 2836 C CA . PHE A 1 333 ? -3.981 8.626 33.393 1.00 94.38 333 PHE A CA 1
ATOM 2837 C C . PHE A 1 333 ? -3.671 7.393 34.253 1.00 94.38 333 PHE A C 1
ATOM 2839 O O . PHE A 1 333 ? -4.517 6.960 35.023 1.00 94.38 333 PHE A O 1
ATOM 2846 N N . GLY A 1 334 ? -2.463 6.829 34.151 1.00 95.25 334 GLY A N 1
ATOM 2847 C CA . GLY A 1 334 ? -2.125 5.542 34.766 1.00 95.25 334 GLY A CA 1
ATOM 2848 C C . GLY A 1 334 ? -2.601 4.325 33.962 1.00 95.25 334 GLY A C 1
ATOM 2849 O O . GLY A 1 334 ? -2.749 3.249 34.533 1.00 95.25 334 GLY A O 1
ATOM 2850 N N . PHE A 1 335 ? -2.854 4.487 32.659 1.00 97.44 335 PHE A N 1
ATOM 2851 C CA . PHE A 1 335 ? -3.300 3.411 31.768 1.00 97.44 335 PHE A CA 1
ATOM 2852 C C . PHE A 1 335 ? -2.126 2.686 31.090 1.00 97.44 335 PHE A C 1
ATOM 2854 O O . PHE A 1 335 ? -1.026 3.231 30.959 1.00 97.44 335 PHE A O 1
ATOM 2861 N N . ASP A 1 336 ? -2.376 1.463 30.617 1.00 97.50 336 ASP A N 1
ATOM 2862 C CA . ASP A 1 336 ? -1.374 0.580 30.009 1.00 97.50 336 ASP A CA 1
ATOM 2863 C C . ASP A 1 336 ? -1.154 0.854 28.508 1.00 97.50 336 ASP A C 1
ATOM 2865 O O . ASP A 1 336 ? -0.042 0.672 27.993 1.00 97.50 336 ASP A O 1
ATOM 2869 N N . ALA A 1 337 ? -2.204 1.268 27.788 1.00 97.31 337 ALA A N 1
ATOM 2870 C CA . ALA A 1 337 ? -2.163 1.451 26.336 1.00 97.31 337 ALA A CA 1
ATOM 2871 C C . ALA A 1 337 ? -3.110 2.544 25.815 1.00 97.31 337 ALA A C 1
ATOM 2873 O O . ALA A 1 337 ? -3.980 3.051 26.518 1.00 97.31 337 ALA A O 1
ATOM 2874 N N . ALA A 1 338 ? -2.929 2.886 24.545 1.00 96.94 338 ALA A N 1
ATOM 2875 C CA . ALA A 1 338 ? -3.799 3.745 23.757 1.00 96.94 338 ALA A CA 1
ATOM 2876 C C . ALA A 1 338 ? -4.383 2.969 22.567 1.00 96.94 338 ALA A C 1
ATOM 2878 O O . ALA A 1 338 ? -3.734 2.047 22.063 1.00 96.94 338 ALA A O 1
ATOM 2879 N N . ILE A 1 339 ? -5.568 3.361 22.096 1.00 97.25 339 ILE A N 1
ATOM 2880 C CA . ILE A 1 339 ? -6.228 2.790 20.914 1.00 97.25 339 ILE A CA 1
ATOM 2881 C C . ILE A 1 339 ? -6.595 3.914 19.947 1.00 97.25 339 ILE A C 1
ATOM 2883 O O . ILE A 1 339 ? -7.310 4.839 20.320 1.00 97.25 339 ILE A O 1
ATOM 2887 N N . ASP A 1 340 ? -6.121 3.825 18.708 1.00 95.06 340 ASP A N 1
ATOM 2888 C CA . ASP A 1 340 ? -6.571 4.695 17.616 1.00 95.06 340 ASP A CA 1
ATOM 2889 C C . ASP A 1 340 ? -8.046 4.416 17.276 1.00 95.06 340 ASP A C 1
ATOM 2891 O O . ASP A 1 340 ? -8.433 3.259 17.109 1.00 95.06 340 ASP A O 1
ATOM 2895 N N . TYR A 1 341 ? -8.844 5.472 17.101 1.00 94.31 341 TYR A N 1
ATOM 2896 C CA . TYR A 1 341 ? -10.260 5.388 16.724 1.00 94.31 341 TYR A CA 1
ATOM 2897 C C . TYR A 1 341 ? -10.553 6.302 15.520 1.00 94.31 341 TYR A C 1
ATOM 2899 O O . TYR A 1 341 ? -11.105 7.389 15.689 1.00 94.31 341 TYR A O 1
ATOM 2907 N N . PRO A 1 342 ? -10.102 5.940 14.301 1.00 93.62 342 PRO A N 1
ATOM 2908 C CA . PRO A 1 342 ? -10.346 6.761 13.117 1.00 93.62 342 PRO A CA 1
ATOM 2909 C C . PRO A 1 342 ? -11.857 6.954 12.878 1.00 93.62 342 PRO A C 1
ATOM 2911 O O . PRO A 1 342 ? -12.624 6.039 13.178 1.00 93.62 342 PRO A O 1
ATOM 2914 N N . PRO A 1 343 ? -12.278 8.122 12.357 1.00 91.81 343 PRO A N 1
ATOM 2915 C CA . PRO A 1 343 ? -11.445 9.150 11.722 1.00 91.81 343 PRO A CA 1
ATOM 2916 C C . PRO A 1 343 ? -10.745 10.111 12.689 1.00 91.81 343 PRO A C 1
ATOM 2918 O O . PRO A 1 343 ? -9.966 10.955 12.245 1.00 91.81 343 PRO A O 1
ATOM 2921 N N . HIS A 1 344 ? -10.974 10.001 14.001 1.00 88.38 344 HIS A N 1
ATOM 2922 C CA . HIS A 1 344 ? -10.339 10.899 14.960 1.00 88.38 344 HIS A CA 1
ATOM 2923 C C . HIS A 1 344 ? -8.811 10.849 14.856 1.00 88.38 344 HIS A C 1
ATOM 2925 O O . HIS A 1 344 ? -8.203 9.799 14.629 1.00 88.38 344 HIS A O 1
ATOM 2931 N N . ASN A 1 345 ? -8.180 12.007 15.067 1.00 84.56 345 ASN A N 1
ATOM 2932 C CA . ASN A 1 345 ? -6.727 12.164 15.031 1.00 84.56 345 ASN A CA 1
ATOM 2933 C C . ASN A 1 345 ? -6.073 11.807 13.676 1.00 84.56 345 ASN A C 1
ATOM 2935 O O . ASN A 1 345 ? -4.886 11.449 13.645 1.00 84.56 345 ASN A O 1
ATOM 2939 N N . LEU A 1 346 ? -6.825 11.912 12.571 1.00 86.38 346 LEU A N 1
ATOM 2940 C CA . LEU A 1 346 ? -6.310 11.942 11.201 1.00 86.38 346 LEU A CA 1
ATOM 2941 C C . LEU A 1 346 ? -6.287 13.390 10.695 1.00 86.38 346 LEU A C 1
ATOM 2943 O O . LEU A 1 346 ? -7.326 14.023 10.555 1.00 86.38 346 LEU A O 1
ATOM 2947 N N . ALA A 1 347 ? -5.095 13.917 10.418 1.00 80.62 347 ALA A N 1
ATOM 2948 C CA . ALA A 1 347 ? -4.925 15.259 9.863 1.00 80.62 347 ALA A CA 1
ATOM 2949 C C . ALA A 1 347 ? -5.070 15.218 8.332 1.00 80.62 347 ALA A C 1
ATOM 2951 O O . ALA A 1 347 ? -4.069 15.119 7.618 1.00 80.62 347 ALA A O 1
ATOM 2952 N N . VAL A 1 348 ? -6.315 15.222 7.857 1.00 86.69 348 VAL A N 1
ATOM 2953 C CA . VAL A 1 348 ? -6.691 15.186 6.433 1.00 86.69 348 VAL A CA 1
ATOM 2954 C C . VAL A 1 348 ? -7.239 16.534 5.974 1.00 86.69 348 VAL A C 1
ATOM 2956 O O . VAL A 1 348 ? -7.792 17.291 6.770 1.00 86.69 348 VAL A O 1
ATOM 2959 N N . THR A 1 349 ? -7.065 16.845 4.692 1.00 86.00 349 THR A N 1
ATOM 2960 C CA . THR A 1 349 ? -7.435 18.144 4.129 1.00 86.00 349 THR A CA 1
ATOM 2961 C C . THR A 1 349 ? -8.879 18.128 3.633 1.00 86.00 349 THR A C 1
ATOM 2963 O O . THR A 1 349 ? -9.288 17.208 2.925 1.00 86.00 349 THR A O 1
ATOM 2966 N N . ASP A 1 350 ? -9.653 19.165 3.965 1.00 89.31 350 ASP A N 1
ATOM 2967 C CA . ASP A 1 350 ? -11.012 19.336 3.440 1.00 89.31 350 ASP A CA 1
ATOM 2968 C C . ASP A 1 350 ? -10.976 19.678 1.937 1.00 89.31 350 ASP A C 1
ATOM 2970 O O . ASP A 1 350 ? -10.378 20.669 1.504 1.00 89.31 350 ASP A O 1
ATOM 2974 N N . ILE A 1 351 ? -11.624 18.840 1.131 1.00 88.00 351 ILE A N 1
ATOM 2975 C CA . ILE A 1 351 ? -11.715 18.937 -0.327 1.00 88.00 351 ILE A CA 1
ATOM 2976 C C . ILE A 1 351 ? -13.088 19.411 -0.814 1.00 88.00 351 ILE A C 1
ATOM 2978 O O . ILE A 1 351 ? -13.298 19.487 -2.025 1.00 88.00 351 ILE A O 1
ATOM 2982 N N . LYS A 1 352 ? -14.004 19.796 0.085 1.00 84.06 352 LYS A N 1
ATOM 2983 C CA . LYS A 1 352 ? -15.360 20.272 -0.245 1.00 84.06 352 LYS A CA 1
ATOM 2984 C C . LYS A 1 352 ? -15.398 21.305 -1.373 1.00 84.06 352 LYS A C 1
ATOM 2986 O O . LYS A 1 352 ? -16.243 21.207 -2.256 1.00 84.06 352 LYS A O 1
ATOM 2991 N N . LYS A 1 353 ? -14.458 22.262 -1.398 1.00 80.50 353 LYS A N 1
ATOM 2992 C CA . LYS A 1 353 ? -14.379 23.321 -2.432 1.00 80.50 353 LYS A CA 1
ATOM 2993 C C . LYS A 1 353 ? -14.184 22.794 -3.863 1.00 80.50 353 LYS A C 1
ATOM 2995 O O . LYS A 1 353 ? -14.362 23.554 -4.806 1.00 80.50 353 LYS A O 1
ATOM 3000 N N . LYS A 1 354 ? -13.791 21.528 -4.031 1.00 79.69 354 LYS A N 1
ATOM 3001 C CA . LYS A 1 354 ? -13.571 20.883 -5.335 1.00 79.69 354 LYS A CA 1
ATOM 3002 C C . LYS A 1 354 ? -14.805 20.136 -5.857 1.00 79.69 354 LYS A C 1
ATOM 3004 O O . LYS A 1 354 ? -14.735 19.575 -6.945 1.00 79.69 354 LYS A O 1
ATOM 3009 N N . LEU A 1 355 ? -15.898 20.084 -5.091 1.00 75.88 355 LEU A N 1
ATOM 3010 C CA . LEU A 1 355 ? -17.087 19.287 -5.402 1.00 75.88 355 LEU A CA 1
ATOM 3011 C C . LEU A 1 355 ? -18.289 20.173 -5.732 1.00 75.88 355 LEU A C 1
ATOM 3013 O O . LEU A 1 355 ? -18.474 21.238 -5.144 1.00 75.88 355 LEU A O 1
ATOM 3017 N N . ASN A 1 356 ? -19.139 19.695 -6.642 1.00 75.75 356 ASN A N 1
ATOM 3018 C CA . ASN A 1 356 ? -20.423 20.321 -6.941 1.00 75.75 356 ASN A CA 1
ATOM 3019 C C . ASN A 1 356 ? -21.510 19.728 -6.026 1.00 75.75 356 ASN A C 1
ATOM 3021 O O . ASN A 1 356 ? -21.868 18.556 -6.153 1.00 75.75 356 ASN A O 1
ATOM 3025 N N . LEU A 1 357 ? -21.998 20.513 -5.063 1.00 76.44 357 LEU A N 1
ATOM 3026 C CA . LEU A 1 357 ? -22.979 20.062 -4.070 1.00 76.44 357 LEU A CA 1
ATOM 3027 C C . LEU A 1 357 ? -24.410 20.307 -4.567 1.00 76.44 357 LEU A C 1
ATOM 3029 O O . LEU A 1 357 ? -24.749 21.440 -4.907 1.00 76.44 357 LEU A O 1
ATOM 3033 N N . PHE A 1 358 ? -25.276 19.286 -4.520 1.00 69.56 358 PHE A N 1
ATOM 3034 C CA . PHE A 1 358 ? -26.715 19.465 -4.776 1.00 69.56 358 PHE A CA 1
ATOM 3035 C C . PHE A 1 358 ? -27.362 20.262 -3.642 1.00 69.56 358 PHE A C 1
ATOM 3037 O O . PHE A 1 358 ? -28.157 21.174 -3.856 1.00 69.56 358 PHE A O 1
ATOM 3044 N N . TYR A 1 359 ? -26.977 19.953 -2.402 1.00 71.81 359 TYR A N 1
ATOM 3045 C CA . TYR A 1 359 ? -27.417 20.707 -1.238 1.00 71.81 359 TYR A CA 1
ATOM 3046 C C . TYR A 1 359 ? -26.443 21.852 -0.940 1.00 71.81 359 TYR A C 1
ATOM 3048 O O . TYR A 1 359 ? -25.498 21.703 -0.166 1.00 71.81 359 TYR A O 1
ATOM 3056 N N . LYS A 1 360 ? -26.698 23.027 -1.533 1.00 69.75 360 LYS A N 1
ATOM 3057 C CA . LYS A 1 360 ? -25.855 24.233 -1.378 1.00 69.75 360 LYS A CA 1
ATOM 3058 C C . LYS A 1 360 ? -25.706 24.730 0.070 1.00 69.75 360 LYS A C 1
ATOM 3060 O O . LYS A 1 360 ? -24.784 25.480 0.356 1.00 69.75 360 LYS A O 1
ATOM 3065 N N . GLN A 1 361 ? -26.591 24.313 0.976 1.00 74.19 361 GLN A N 1
ATOM 3066 C CA . GLN A 1 361 ? -26.560 24.665 2.403 1.00 74.19 361 GLN A CA 1
ATOM 3067 C C . GLN A 1 361 ? -25.780 23.653 3.267 1.00 74.19 361 GLN A C 1
ATOM 3069 O O . GLN A 1 361 ? -25.851 23.721 4.493 1.00 74.19 361 GLN A O 1
ATOM 3074 N N . PHE A 1 362 ? -25.087 22.678 2.667 1.00 81.94 362 PHE A N 1
ATOM 3075 C CA . PHE A 1 362 ? -24.269 21.731 3.423 1.00 81.94 362 PHE A CA 1
ATOM 3076 C C . PHE A 1 362 ? -23.066 22.445 4.048 1.00 81.94 362 PHE A C 1
ATOM 3078 O O . PHE A 1 362 ? -22.212 22.978 3.337 1.00 81.94 362 PHE A O 1
ATOM 3085 N N . ASP A 1 363 ? -22.971 22.400 5.373 1.00 82.56 363 ASP A N 1
ATOM 3086 C CA . ASP A 1 363 ? -21.924 23.064 6.161 1.00 82.56 363 ASP A CA 1
ATOM 3087 C C . ASP A 1 363 ? -20.961 22.075 6.847 1.00 82.56 363 ASP A C 1
ATOM 3089 O O . ASP A 1 363 ? -20.189 22.444 7.719 1.00 82.56 363 ASP A O 1
ATOM 3093 N N . GLY A 1 364 ? -20.999 20.794 6.465 1.00 86.50 364 GLY A N 1
ATOM 3094 C CA . GLY A 1 364 ? -20.006 19.809 6.908 1.00 86.50 364 GLY A CA 1
ATOM 3095 C C . GLY A 1 364 ? -18.697 19.875 6.114 1.00 86.50 364 GLY A C 1
ATOM 3096 O O . GLY A 1 364 ? -18.580 20.662 5.164 1.00 86.50 364 GLY A O 1
ATOM 3097 N N . HIS A 1 365 ? -17.750 19.007 6.480 1.00 89.56 365 HIS A N 1
ATOM 3098 C CA . HIS A 1 365 ? -16.456 18.827 5.813 1.00 89.56 365 HIS A CA 1
ATOM 3099 C C . HIS A 1 365 ? -16.449 17.574 4.930 1.00 89.56 365 HIS A C 1
ATOM 3101 O O . HIS A 1 365 ? -17.118 16.585 5.236 1.00 89.56 365 HIS A O 1
ATOM 3107 N N . ILE A 1 366 ? -15.685 17.598 3.831 1.00 90.62 366 ILE A N 1
ATOM 3108 C CA . ILE A 1 366 ? -15.529 16.432 2.951 1.00 90.62 366 ILE A CA 1
ATOM 3109 C C . ILE A 1 366 ? -14.046 16.120 2.796 1.00 90.62 366 ILE A C 1
ATOM 3111 O O . ILE A 1 366 ? -13.284 16.950 2.316 1.00 90.62 366 ILE A O 1
ATOM 3115 N N . PHE A 1 367 ? -13.639 14.911 3.161 1.00 92.69 367 PHE A N 1
ATOM 3116 C CA . PHE A 1 367 ? -12.250 14.465 3.177 1.00 92.69 367 PHE A CA 1
ATOM 3117 C C . PHE A 1 367 ? -11.996 13.355 2.154 1.00 92.69 367 PHE A C 1
ATOM 3119 O O . PHE A 1 367 ? -12.886 12.570 1.824 1.00 92.69 367 PHE A O 1
ATOM 3126 N N . ASP A 1 368 ? -10.756 13.260 1.670 1.00 91.56 368 ASP A N 1
ATOM 3127 C CA . ASP A 1 368 ? -10.328 12.166 0.796 1.00 91.56 368 ASP A CA 1
ATOM 3128 C C . ASP A 1 368 ? -9.842 10.960 1.617 1.00 91.56 368 ASP A C 1
ATOM 3130 O O . ASP A 1 368 ? -8.888 11.050 2.401 1.00 91.56 368 ASP A O 1
ATOM 3134 N N . TYR A 1 369 ? -10.463 9.798 1.407 1.00 93.88 369 TYR A N 1
ATOM 3135 C CA . TYR A 1 369 ? -10.070 8.547 2.052 1.00 93.88 369 TYR A CA 1
ATOM 3136 C C . TYR A 1 369 ? -8.633 8.113 1.697 1.00 93.88 369 TYR A C 1
ATOM 3138 O O . TYR A 1 369 ? -7.944 7.512 2.524 1.00 93.88 369 TYR A O 1
ATOM 3146 N N . HIS A 1 370 ? -8.117 8.464 0.513 1.00 90.81 370 HIS A N 1
ATOM 3147 C CA . HIS A 1 370 ? -6.723 8.185 0.149 1.00 90.81 370 HIS A CA 1
ATOM 3148 C C . HIS A 1 370 ? -5.725 8.906 1.064 1.00 90.81 370 HIS A C 1
ATOM 3150 O O . HIS A 1 370 ? -4.726 8.308 1.482 1.00 90.81 370 HIS A O 1
ATOM 3156 N N . GLU A 1 371 ? -5.999 10.171 1.395 1.00 92.56 371 GLU A N 1
ATOM 3157 C CA . GLU A 1 371 ? -5.142 10.958 2.280 1.00 92.56 371 GLU A CA 1
ATOM 3158 C C . GLU A 1 371 ? -5.179 10.394 3.707 1.00 92.56 371 GLU A C 1
ATOM 3160 O O . GLU A 1 371 ? -4.127 10.250 4.333 1.00 92.56 371 GLU A O 1
ATOM 3165 N N . ALA A 1 372 ? -6.352 9.967 4.196 1.00 92.06 372 ALA A N 1
ATOM 3166 C CA . ALA A 1 372 ? -6.483 9.300 5.497 1.00 92.06 372 ALA A CA 1
ATOM 3167 C C . ALA A 1 372 ? -5.556 8.085 5.633 1.00 92.06 372 ALA A C 1
ATOM 3169 O O . ALA A 1 372 ? -4.847 7.947 6.636 1.00 92.06 372 ALA A O 1
ATOM 3170 N N . ILE A 1 373 ? -5.519 7.228 4.607 1.00 92.75 373 ILE A N 1
ATOM 3171 C CA . ILE A 1 373 ? -4.639 6.054 4.582 1.00 92.75 373 ILE A CA 1
ATOM 3172 C C . ILE A 1 373 ? -3.179 6.491 4.626 1.00 92.75 373 ILE A C 1
ATOM 3174 O O . ILE A 1 373 ? -2.407 5.966 5.429 1.00 92.75 373 ILE A O 1
ATOM 3178 N N . GLN A 1 374 ? -2.793 7.452 3.783 1.00 91.50 374 GLN A N 1
ATOM 3179 C CA . GLN A 1 374 ? -1.419 7.940 3.731 1.00 91.50 374 GLN A CA 1
ATOM 3180 C C . GLN A 1 374 ? -0.968 8.464 5.101 1.00 91.50 374 GLN A C 1
ATOM 3182 O O . GLN A 1 374 ? 0.030 7.983 5.639 1.00 91.50 374 GLN A O 1
ATOM 3187 N N . LYS A 1 375 ? -1.741 9.369 5.713 1.00 92.12 375 LYS A N 1
ATOM 3188 C CA . LYS A 1 375 ? -1.435 9.947 7.031 1.00 92.12 375 LYS A CA 1
ATOM 3189 C C . LYS A 1 375 ? -1.367 8.885 8.126 1.00 92.12 375 LYS A C 1
ATOM 3191 O O . LYS A 1 375 ? -0.495 8.938 8.993 1.00 92.12 375 LYS A O 1
ATOM 3196 N N . SER A 1 376 ? -2.255 7.892 8.080 1.00 94.25 376 SER A N 1
ATOM 3197 C CA . SER A 1 376 ? -2.244 6.781 9.032 1.00 94.25 376 SER A CA 1
ATOM 3198 C C . SER A 1 376 ? -1.002 5.893 8.878 1.00 94.25 376 SER A C 1
ATOM 3200 O O . SER A 1 376 ? -0.415 5.471 9.879 1.00 94.25 376 SER A O 1
ATOM 3202 N N . LEU A 1 377 ? -0.560 5.615 7.650 1.00 92.19 377 LEU A N 1
ATOM 3203 C CA . LEU A 1 377 ? 0.614 4.775 7.392 1.00 92.19 377 LEU A CA 1
ATOM 3204 C C . LEU A 1 377 ? 1.947 5.505 7.630 1.00 92.19 377 LEU A C 1
ATOM 3206 O O . LEU A 1 377 ? 2.919 4.869 8.031 1.00 92.19 377 LEU A O 1
ATOM 3210 N N . GLU A 1 378 ? 1.993 6.826 7.453 1.00 91.50 378 GLU A N 1
ATOM 3211 C CA . GLU A 1 378 ? 3.162 7.672 7.757 1.00 91.50 378 GLU A CA 1
ATOM 3212 C C . GLU A 1 378 ? 3.390 7.877 9.266 1.00 91.50 378 GLU A C 1
ATOM 3214 O O . GLU A 1 378 ? 4.452 8.349 9.688 1.00 91.50 378 GLU A O 1
ATOM 3219 N N . PHE A 1 379 ? 2.408 7.518 10.096 1.00 87.56 379 PHE A N 1
ATOM 3220 C CA . PHE A 1 379 ? 2.452 7.733 11.535 1.00 87.56 379 PHE A CA 1
ATOM 3221 C C . PHE A 1 379 ? 3.651 7.033 12.202 1.00 87.56 379 PHE A C 1
ATOM 3223 O O . PHE A 1 379 ? 3.807 5.807 12.163 1.00 87.56 379 PHE A O 1
ATOM 3230 N N . LYS A 1 380 ? 4.488 7.824 12.884 1.00 87.69 380 LYS A N 1
ATOM 3231 C CA . LYS A 1 380 ? 5.679 7.337 13.594 1.00 87.69 380 LYS A CA 1
ATOM 3232 C C . LYS A 1 380 ? 5.300 6.655 14.911 1.00 87.69 380 LYS A C 1
ATOM 3234 O O . LYS A 1 380 ? 4.435 7.121 15.646 1.00 87.69 380 LYS A O 1
ATOM 3239 N N . LYS A 1 381 ? 5.992 5.558 15.241 1.00 90.12 381 LYS A N 1
ATOM 3240 C CA . LYS A 1 381 ? 5.775 4.801 16.486 1.00 90.12 381 LYS A CA 1
ATOM 3241 C C . LYS A 1 381 ? 5.948 5.704 17.727 1.00 90.12 381 LYS A C 1
ATOM 3243 O O . LYS A 1 381 ? 7.013 6.306 17.870 1.00 90.12 381 LYS A O 1
ATOM 3248 N N . PRO A 1 382 ? 4.967 5.759 18.648 1.00 92.12 382 PRO A N 1
ATOM 3249 C CA . PRO A 1 382 ? 5.107 6.479 19.908 1.00 92.12 382 PRO A CA 1
ATOM 3250 C C . PRO A 1 382 ? 5.918 5.671 20.938 1.00 92.12 382 PRO A C 1
ATOM 3252 O O . PRO A 1 382 ? 6.138 4.470 20.789 1.00 92.12 382 PRO A O 1
ATOM 3255 N N . ARG A 1 383 ? 6.337 6.323 22.033 1.00 91.88 383 ARG A N 1
ATOM 3256 C CA . ARG A 1 383 ? 7.071 5.691 23.156 1.00 91.88 383 ARG A CA 1
ATOM 3257 C C . ARG A 1 383 ? 6.184 4.870 24.114 1.00 91.88 383 ARG A C 1
ATOM 3259 O O . ARG A 1 383 ? 6.651 4.433 25.161 1.00 91.88 383 ARG A O 1
ATOM 3266 N N . TYR A 1 384 ? 4.907 4.694 23.793 1.00 94.31 384 TYR A N 1
ATOM 3267 C CA . TYR A 1 384 ? 3.929 3.939 24.581 1.00 94.31 384 TYR A CA 1
ATOM 3268 C C . TYR A 1 384 ? 3.228 2.898 23.701 1.00 94.31 384 TYR A C 1
ATOM 3270 O O . TYR A 1 384 ? 3.301 2.964 22.474 1.00 94.31 384 TYR A O 1
ATOM 3278 N N . THR A 1 385 ? 2.545 1.933 24.320 1.00 95.56 385 THR A N 1
ATOM 3279 C CA . THR A 1 385 ? 1.764 0.928 23.585 1.00 95.56 385 THR A CA 1
ATOM 3280 C C . THR A 1 385 ? 0.581 1.603 22.898 1.00 95.56 385 THR A C 1
ATOM 3282 O O . THR A 1 385 ? -0.311 2.112 23.574 1.00 95.56 385 THR A O 1
ATOM 3285 N N . LEU A 1 386 ? 0.569 1.590 21.568 1.00 96.12 386 LEU A N 1
ATOM 3286 C CA . LEU A 1 386 ? -0.549 2.056 20.756 1.00 96.12 386 LEU A CA 1
ATOM 3287 C C . LEU A 1 386 ? -1.064 0.897 19.903 1.00 96.12 386 LEU A C 1
ATOM 3289 O O . LEU A 1 386 ? -0.337 0.390 19.046 1.00 96.12 386 LEU A O 1
ATOM 3293 N N . PHE A 1 387 ? -2.319 0.513 20.114 1.00 97.38 387 PHE A N 1
ATOM 3294 C CA . PHE A 1 387 ? -3.043 -0.352 19.193 1.00 97.38 387 PHE A CA 1
ATOM 3295 C C . PHE A 1 387 ? -3.611 0.513 18.070 1.00 97.38 387 PHE A C 1
ATOM 3297 O O . PHE A 1 387 ? -4.323 1.487 18.316 1.00 97.38 387 PHE A O 1
ATOM 3304 N N . ARG A 1 388 ? -3.242 0.192 16.829 1.00 96.94 388 ARG A N 1
ATOM 3305 C CA . ARG A 1 388 ? -3.676 0.964 15.660 1.00 96.94 388 ARG A CA 1
ATOM 3306 C C . ARG A 1 388 ? -5.134 0.660 15.324 1.00 96.94 388 ARG A C 1
ATOM 3308 O O . ARG A 1 388 ? -5.620 -0.439 15.587 1.00 96.94 388 ARG A O 1
ATOM 3315 N N . GLY A 1 389 ? -5.788 1.643 14.718 1.00 96.75 389 GLY A N 1
ATOM 3316 C CA . GLY A 1 389 ? -7.202 1.639 14.377 1.00 96.75 389 GLY A CA 1
ATOM 3317 C C . GLY A 1 389 ? -7.407 1.818 12.878 1.00 96.75 389 GLY A C 1
ATOM 3318 O O . GLY A 1 389 ? -6.593 2.469 12.217 1.00 96.75 389 GLY A O 1
ATOM 3319 N N . ILE A 1 390 ? -8.490 1.256 12.352 1.00 97.50 390 ILE A N 1
ATOM 3320 C CA . ILE A 1 390 ? -8.895 1.358 10.945 1.00 97.50 390 ILE A CA 1
ATOM 3321 C C . ILE A 1 390 ? -10.412 1.534 10.833 1.00 97.50 390 ILE A C 1
ATOM 3323 O O . ILE A 1 390 ? -11.137 1.055 11.699 1.00 97.50 390 ILE A O 1
ATOM 3327 N N . MET A 1 391 ? -10.882 2.188 9.769 1.00 96.56 391 MET A N 1
ATOM 3328 C CA . MET A 1 391 ? -12.309 2.312 9.443 1.00 96.56 391 MET A CA 1
ATOM 3329 C C . MET A 1 391 ? -12.568 1.965 7.971 1.00 96.56 391 MET A C 1
ATOM 3331 O O . MET A 1 391 ? -11.729 2.319 7.138 1.00 96.56 391 MET A O 1
ATOM 3335 N N . PRO A 1 392 ? -13.678 1.288 7.620 1.00 96.38 392 PRO A N 1
ATOM 3336 C CA . PRO A 1 392 ? -14.025 0.991 6.233 1.00 96.38 392 PRO A CA 1
ATOM 3337 C C . PRO A 1 392 ? -14.441 2.249 5.476 1.00 96.38 392 PRO A C 1
ATOM 3339 O O . PRO A 1 392 ? -14.015 2.443 4.344 1.00 96.38 392 PRO A O 1
ATOM 3342 N N . ASP A 1 393 ? -15.216 3.124 6.104 1.00 94.94 393 ASP A N 1
ATOM 3343 C CA . ASP A 1 393 ? -15.700 4.382 5.545 1.00 94.94 393 ASP A CA 1
ATOM 3344 C C . ASP A 1 393 ? -16.144 5.302 6.697 1.00 94.94 393 ASP A C 1
ATOM 3346 O O . ASP A 1 393 ? -16.124 4.875 7.855 1.00 94.94 393 ASP A O 1
ATOM 3350 N N . TRP A 1 394 ? -16.522 6.544 6.397 1.00 94.88 394 TRP A N 1
ATOM 3351 C CA . TRP A 1 394 ? -17.101 7.454 7.381 1.00 94.88 394 TRP A CA 1
ATOM 3352 C C . TRP A 1 394 ? -18.043 8.480 6.749 1.00 94.88 394 TRP A C 1
ATOM 3354 O O . TRP A 1 394 ? -17.644 9.282 5.908 1.00 94.88 394 TRP A O 1
ATOM 3364 N N . ASP A 1 395 ? -19.291 8.480 7.195 1.00 93.31 395 ASP A N 1
ATOM 3365 C CA . ASP A 1 395 ? -20.341 9.405 6.795 1.00 93.31 395 ASP A CA 1
ATOM 3366 C C . ASP A 1 395 ? -21.449 9.430 7.856 1.00 93.31 395 ASP A C 1
ATOM 3368 O O . ASP A 1 395 ? -22.286 8.530 7.942 1.00 93.31 395 ASP A O 1
ATOM 3372 N N . CYS A 1 396 ? -21.459 10.489 8.664 1.00 91.62 396 CYS A N 1
ATOM 3373 C CA . CYS A 1 396 ? -22.418 10.669 9.754 1.00 91.62 396 CYS A CA 1
ATOM 3374 C C . CYS A 1 396 ? -23.631 11.543 9.348 1.00 91.62 396 CYS A C 1
ATOM 3376 O O . CYS A 1 396 ? -24.404 12.007 10.197 1.00 91.62 396 CYS A O 1
ATOM 3378 N N . THR A 1 397 ? -23.855 11.743 8.041 1.00 90.06 397 THR A N 1
ATOM 3379 C CA . THR A 1 397 ? -25.032 12.468 7.531 1.00 90.06 397 THR A CA 1
ATOM 3380 C C . THR A 1 397 ? -26.395 11.854 7.877 1.00 90.06 397 THR A C 1
ATOM 3382 O O . THR A 1 397 ? -27.344 12.630 8.046 1.00 90.06 397 THR A O 1
ATOM 3385 N N . PRO A 1 398 ? -26.543 10.524 8.084 1.00 88.81 398 PRO A N 1
ATOM 3386 C CA . PRO A 1 398 ? -27.791 9.951 8.590 1.00 88.81 398 PRO A CA 1
ATOM 3387 C C . PRO A 1 398 ? -28.202 10.479 9.974 1.00 88.81 398 PRO A C 1
ATOM 3389 O O . PRO A 1 398 ? -29.397 10.598 10.246 1.00 88.81 398 PRO A O 1
ATOM 3392 N N . ARG A 1 399 ? -27.236 10.817 10.846 1.00 84.88 399 ARG A N 1
ATOM 3393 C CA . ARG A 1 399 ? -27.495 11.406 12.177 1.00 84.88 399 ARG A CA 1
ATOM 3394 C C . ARG A 1 399 ? -27.556 12.931 12.135 1.00 84.88 399 ARG A C 1
ATOM 3396 O O . ARG A 1 399 ? -28.374 13.540 12.824 1.00 84.88 399 ARG A O 1
ATOM 3403 N N . ARG A 1 400 ? -26.659 13.561 11.369 1.00 82.38 400 ARG A N 1
ATOM 3404 C CA . ARG A 1 400 ? -26.410 15.011 11.399 1.00 82.38 400 ARG A CA 1
ATOM 3405 C C . ARG A 1 400 ? -26.359 15.578 9.985 1.00 82.38 400 ARG A C 1
ATOM 3407 O O . ARG A 1 400 ? -25.460 15.254 9.229 1.00 82.38 400 ARG A O 1
ATOM 3414 N N . LYS A 1 401 ? -27.265 16.502 9.644 1.00 73.44 401 LYS A N 1
ATOM 3415 C CA . LYS A 1 401 ? -27.311 17.122 8.300 1.00 73.44 401 LYS A CA 1
ATOM 3416 C C . LYS A 1 401 ? -25.975 17.734 7.846 1.00 73.44 401 LYS A C 1
ATOM 3418 O O . LYS A 1 401 ? -25.668 17.664 6.663 1.00 73.44 401 LYS A O 1
ATOM 3423 N N . ASN A 1 402 ? -25.214 18.317 8.774 1.00 81.62 402 ASN A N 1
ATOM 3424 C CA . ASN A 1 402 ? -23.865 18.835 8.551 1.00 81.62 402 ASN A CA 1
ATOM 3425 C C . ASN A 1 402 ? -22.895 17.953 9.337 1.00 81.62 402 ASN A C 1
ATOM 3427 O O . ASN A 1 402 ? -22.953 17.923 10.569 1.00 81.62 402 ASN A O 1
ATOM 3431 N N . SER A 1 403 ? -22.060 17.188 8.640 1.00 86.19 403 SER A N 1
ATOM 3432 C CA . SER A 1 403 ? -21.102 16.285 9.269 1.00 86.19 403 SER A CA 1
ATOM 3433 C C . SER A 1 403 ? -19.882 16.060 8.391 1.00 86.19 403 SER A C 1
ATOM 3435 O O . SER A 1 403 ? -19.868 16.467 7.232 1.00 86.19 403 SER A O 1
ATOM 3437 N N . ASP A 1 404 ? -18.881 15.401 8.955 1.00 89.25 404 ASP A N 1
ATOM 3438 C CA . ASP A 1 404 ? -17.674 15.005 8.248 1.00 89.25 404 ASP A CA 1
ATOM 3439 C C . ASP A 1 404 ? -17.964 13.769 7.399 1.00 89.25 404 ASP A C 1
ATOM 3441 O O . ASP A 1 404 ? -18.527 12.785 7.890 1.00 89.25 404 ASP A O 1
ATOM 3445 N N . ILE A 1 405 ? -17.575 13.827 6.128 1.00 91.75 405 ILE A N 1
ATOM 3446 C CA . ILE A 1 405 ? -17.773 12.755 5.152 1.00 91.75 405 ILE A CA 1
ATOM 3447 C C . ILE A 1 405 ? -16.419 12.403 4.550 1.00 91.75 405 ILE A C 1
ATOM 3449 O O . ILE A 1 405 ? -15.696 13.284 4.093 1.00 91.75 405 ILE A O 1
ATOM 3453 N N . PHE A 1 406 ? -16.086 11.121 4.493 1.00 93.25 406 PHE A N 1
ATOM 3454 C CA . PHE A 1 406 ? -14.970 10.617 3.705 1.00 93.25 406 PHE A CA 1
ATOM 3455 C C . PHE A 1 406 ? -15.500 10.089 2.375 1.00 93.25 406 PHE A C 1
ATOM 3457 O O . PHE A 1 406 ? -16.422 9.281 2.329 1.00 93.25 406 PHE A O 1
ATOM 3464 N N . ILE A 1 407 ? -14.923 10.563 1.273 1.00 90.56 407 ILE A N 1
ATOM 3465 C CA . ILE A 1 407 ? -15.255 10.087 -0.073 1.00 90.56 407 ILE A CA 1
ATOM 3466 C C . ILE A 1 407 ? -14.106 9.273 -0.660 1.00 90.56 407 ILE A C 1
ATOM 3468 O O . ILE A 1 407 ? -12.990 9.273 -0.141 1.00 90.56 407 ILE A O 1
ATOM 3472 N N . ASN A 1 408 ? -14.386 8.577 -1.763 1.00 89.19 408 ASN A N 1
ATOM 3473 C CA . ASN A 1 408 ? -13.442 7.690 -2.451 1.00 89.19 408 ASN A CA 1
ATOM 3474 C C . ASN A 1 408 ? -12.982 6.484 -1.612 1.00 89.19 408 ASN A C 1
ATOM 3476 O O . ASN A 1 408 ? -11.962 5.868 -1.921 1.00 89.19 408 ASN A O 1
ATOM 3480 N N . SER A 1 409 ? -13.736 6.100 -0.574 1.00 92.31 409 SER A N 1
ATOM 3481 C CA . SER A 1 409 ? -13.513 4.816 0.091 1.00 92.31 409 SER A CA 1
ATOM 3482 C C . SER A 1 409 ? -13.849 3.644 -0.842 1.00 92.31 409 SER A C 1
ATOM 3484 O O . SER A 1 409 ? -14.814 3.681 -1.611 1.00 92.31 409 SER A O 1
ATOM 3486 N N . SER A 1 410 ? -13.036 2.590 -0.766 1.00 93.69 410 SER A N 1
ATOM 3487 C CA . SER A 1 410 ? -13.270 1.309 -1.434 1.00 93.69 410 SER A CA 1
ATOM 3488 C C . SER A 1 410 ? -12.696 0.147 -0.613 1.00 93.69 410 SER A C 1
ATOM 3490 O O . SER A 1 410 ? -11.726 0.340 0.137 1.00 93.69 410 SER A O 1
ATOM 3492 N N . PRO A 1 411 ? -13.234 -1.077 -0.767 1.00 94.69 411 PRO A N 1
ATOM 3493 C CA . PRO A 1 411 ? -12.686 -2.273 -0.135 1.00 94.69 411 PRO A CA 1
ATOM 3494 C C . PRO A 1 411 ? -11.189 -2.477 -0.418 1.00 94.69 411 PRO A C 1
ATOM 3496 O O . PRO A 1 411 ? -10.431 -2.822 0.489 1.00 94.69 411 PRO A O 1
ATOM 3499 N N . GLU A 1 412 ? -10.725 -2.237 -1.646 1.00 88.19 412 GLU A N 1
ATOM 3500 C CA . GLU A 1 412 ? -9.321 -2.406 -2.039 1.00 88.19 412 GLU A CA 1
ATOM 3501 C C . GLU A 1 412 ? -8.388 -1.481 -1.246 1.00 88.19 412 GLU A C 1
ATOM 3503 O O . GLU A 1 412 ? -7.316 -1.897 -0.787 1.00 88.19 412 GLU A O 1
ATOM 3508 N N . LEU A 1 413 ? -8.803 -0.224 -1.061 1.00 90.75 413 LEU A N 1
ATOM 3509 C CA . LEU A 1 413 ? -8.070 0.764 -0.273 1.00 90.75 413 LEU A CA 1
ATOM 3510 C C . LEU A 1 413 ? -8.075 0.417 1.214 1.00 90.75 413 LEU A C 1
ATOM 3512 O O . LEU A 1 413 ? -7.024 0.485 1.855 1.00 90.75 413 LEU A O 1
ATOM 3516 N N . TYR A 1 414 ? -9.213 -0.034 1.742 1.00 96.75 414 TYR A N 1
ATOM 3517 C CA . TYR A 1 414 ? -9.298 -0.550 3.105 1.00 96.75 414 TYR A CA 1
ATOM 3518 C C . TYR A 1 414 ? -8.343 -1.735 3.321 1.00 96.75 414 TYR A C 1
ATOM 3520 O O . TYR A 1 414 ? -7.578 -1.753 4.286 1.00 96.75 414 TYR A O 1
ATOM 3528 N N . GLY A 1 415 ? -8.291 -2.684 2.379 1.00 93.00 415 GLY A N 1
ATOM 3529 C CA . GLY A 1 415 ? -7.339 -3.795 2.408 1.00 93.00 415 GLY A CA 1
ATOM 3530 C C . GLY A 1 415 ? -5.880 -3.326 2.388 1.00 93.00 415 GLY A C 1
ATOM 3531 O O . GLY A 1 415 ? -5.046 -3.840 3.137 1.00 93.00 415 GLY A O 1
ATOM 3532 N N . LYS A 1 416 ? -5.554 -2.308 1.578 1.00 88.50 416 LYS A N 1
ATOM 3533 C CA . LYS A 1 416 ? -4.213 -1.696 1.552 1.00 88.50 416 LYS A CA 1
ATOM 3534 C C . LYS A 1 416 ? -3.848 -1.079 2.903 1.00 88.50 416 LYS A C 1
ATOM 3536 O O . LYS A 1 416 ? -2.734 -1.296 3.383 1.00 88.50 416 LYS A O 1
ATOM 3541 N N . TRP A 1 417 ? -4.769 -0.338 3.517 1.00 96.06 417 TRP A N 1
ATOM 3542 C CA . TRP A 1 417 ? -4.557 0.248 4.838 1.00 96.06 417 TRP A CA 1
ATOM 3543 C C . TRP A 1 417 ? -4.348 -0.846 5.891 1.00 96.06 417 TRP A C 1
ATOM 3545 O O . TRP A 1 417 ? -3.360 -0.810 6.628 1.00 96.06 417 TRP A O 1
ATOM 3555 N N . LEU A 1 418 ? -5.194 -1.879 5.891 1.00 96.19 418 LEU A N 1
ATOM 3556 C CA . LEU A 1 418 ? -5.098 -3.000 6.820 1.00 96.19 418 LEU A CA 1
ATOM 3557 C C . LEU A 1 418 ? -3.752 -3.729 6.720 1.00 96.19 418 LEU A C 1
ATOM 3559 O O . LEU A 1 418 ? -3.132 -3.984 7.751 1.00 96.19 418 LEU A O 1
ATOM 3563 N N . ARG A 1 419 ? -3.255 -4.023 5.511 1.00 91.75 419 ARG A N 1
ATOM 3564 C CA . ARG A 1 419 ? -1.936 -4.660 5.326 1.00 91.75 419 ARG A CA 1
ATOM 3565 C C . ARG A 1 419 ? -0.803 -3.833 5.938 1.00 91.75 419 ARG A C 1
ATOM 3567 O O . ARG A 1 419 ? 0.014 -4.380 6.676 1.00 91.75 419 ARG A O 1
ATOM 3574 N N . GLY A 1 420 ? -0.810 -2.514 5.738 1.00 90.25 420 GLY A N 1
ATOM 3575 C CA . GLY A 1 420 ? 0.172 -1.629 6.373 1.00 90.25 420 GLY A CA 1
ATOM 3576 C C . GLY A 1 420 ? 0.072 -1.611 7.907 1.00 90.25 420 GLY A C 1
ATOM 3577 O O . GLY A 1 420 ? 1.091 -1.593 8.600 1.00 90.25 420 GLY A O 1
ATOM 3578 N N . LEU A 1 421 ? -1.141 -1.690 8.471 1.00 95.44 421 LEU A N 1
ATOM 3579 C CA . LEU A 1 421 ? -1.325 -1.801 9.925 1.00 95.44 421 LEU A CA 1
ATOM 3580 C C . LEU A 1 421 ? -0.908 -3.168 10.484 1.00 95.44 421 LEU A C 1
ATOM 3582 O O . LEU A 1 421 ? -0.407 -3.230 11.610 1.00 95.44 421 LEU A O 1
ATOM 3586 N N . ILE A 1 422 ? -1.078 -4.247 9.715 1.00 93.06 422 ILE A N 1
ATOM 3587 C CA . ILE A 1 422 ? -0.590 -5.591 10.056 1.00 93.06 422 ILE A CA 1
ATOM 3588 C C . ILE A 1 422 ? 0.938 -5.574 10.166 1.00 93.06 422 ILE A C 1
ATOM 3590 O O . ILE A 1 422 ? 1.486 -6.024 11.177 1.00 93.06 422 ILE A O 1
ATOM 3594 N N . GLU A 1 423 ? 1.626 -5.005 9.174 1.00 89.88 423 GLU A N 1
ATOM 3595 C CA . GLU A 1 423 ? 3.085 -4.853 9.183 1.00 89.88 423 GLU A CA 1
ATOM 3596 C C . GLU A 1 423 ? 3.564 -4.007 10.362 1.00 89.88 423 GLU A C 1
ATOM 3598 O O . GLU A 1 423 ? 4.453 -4.427 11.109 1.00 89.88 423 GLU A O 1
ATOM 3603 N N . TYR A 1 424 ? 2.934 -2.847 10.579 1.00 92.94 424 TYR A N 1
ATOM 3604 C CA . TYR A 1 424 ? 3.225 -1.994 11.727 1.00 92.94 424 TYR A CA 1
ATOM 3605 C C . TYR A 1 424 ? 3.076 -2.767 13.040 1.00 92.94 424 TYR A C 1
ATOM 3607 O O . TYR A 1 424 ? 3.968 -2.729 13.887 1.00 92.94 424 TYR A O 1
ATOM 3615 N N . THR A 1 425 ? 1.960 -3.472 13.214 1.00 94.19 425 THR A N 1
ATOM 3616 C CA . THR A 1 425 ? 1.637 -4.189 14.450 1.00 94.19 425 THR A CA 1
ATOM 3617 C C . THR A 1 425 ? 2.642 -5.302 14.718 1.00 94.19 425 THR A C 1
ATOM 3619 O O . THR A 1 425 ? 3.166 -5.389 15.825 1.00 94.19 425 THR A O 1
ATOM 3622 N N . LYS A 1 426 ? 2.992 -6.110 13.709 1.00 89.31 426 LYS A N 1
ATOM 3623 C CA . LYS A 1 426 ? 3.979 -7.191 13.869 1.00 89.31 426 LYS A CA 1
ATOM 3624 C C . LYS A 1 426 ? 5.382 -6.679 14.158 1.00 89.31 426 LYS A C 1
ATOM 3626 O O . LYS A 1 426 ? 6.077 -7.280 14.973 1.00 89.31 426 LYS A O 1
ATOM 3631 N N . LYS A 1 427 ? 5.777 -5.575 13.520 1.00 90.62 427 LYS A N 1
ATOM 3632 C CA . LYS A 1 427 ? 7.082 -4.940 13.731 1.00 90.62 427 LYS A CA 1
ATOM 3633 C C . LYS A 1 427 ? 7.218 -4.335 15.128 1.00 90.62 427 LYS A C 1
ATOM 3635 O O . LYS A 1 427 ? 8.321 -4.279 15.660 1.00 90.62 427 LYS A O 1
ATOM 3640 N N . ASN A 1 428 ? 6.125 -3.822 15.692 1.00 92.00 428 ASN A N 1
ATOM 3641 C CA . ASN A 1 428 ? 6.193 -2.951 16.863 1.00 92.00 428 ASN A CA 1
ATOM 3642 C C . ASN A 1 428 ? 5.628 -3.543 18.154 1.00 92.00 428 ASN A C 1
ATOM 3644 O O . ASN A 1 428 ? 5.945 -2.982 19.207 1.00 92.00 428 ASN A O 1
ATOM 3648 N N . LEU A 1 429 ? 4.808 -4.599 18.082 1.00 93.12 429 LEU A N 1
ATOM 3649 C CA . LEU A 1 429 ? 4.117 -5.203 19.223 1.00 93.12 429 LEU A CA 1
ATOM 3650 C C . LEU A 1 429 ? 4.400 -6.711 19.343 1.00 93.12 429 LEU A C 1
ATOM 3652 O O . LEU A 1 429 ? 4.385 -7.461 18.358 1.00 93.12 429 LEU A O 1
ATOM 3656 N N . GLU A 1 430 ? 4.584 -7.147 20.590 1.00 91.00 430 GLU A N 1
ATOM 3657 C CA . GLU A 1 430 ? 4.741 -8.553 20.980 1.00 91.00 430 GLU A CA 1
ATOM 3658 C C . GLU A 1 430 ? 3.498 -9.388 20.638 1.00 91.00 430 GLU A C 1
ATOM 3660 O O . GLU A 1 430 ? 2.391 -8.846 20.700 1.00 91.00 430 GLU A O 1
ATOM 3665 N N . PRO A 1 431 ? 3.627 -10.699 20.343 1.00 88.94 431 PRO A N 1
ATOM 3666 C CA . PRO A 1 431 ? 2.520 -11.565 19.909 1.00 88.94 431 PRO A CA 1
ATOM 3667 C C . PRO A 1 431 ? 1.235 -11.469 20.749 1.00 88.94 431 PRO A C 1
ATOM 3669 O O . PRO A 1 431 ? 0.124 -11.407 20.210 1.00 88.94 431 PRO A O 1
ATOM 3672 N N . GLU A 1 432 ? 1.357 -11.380 22.076 1.00 89.19 432 GLU A N 1
ATOM 3673 C CA . GLU A 1 432 ? 0.201 -11.249 22.972 1.00 89.19 432 GLU A CA 1
ATOM 3674 C C . GLU A 1 432 ? -0.574 -9.938 22.767 1.00 89.19 432 GLU A C 1
ATOM 3676 O O . GLU A 1 432 ? -1.794 -9.930 22.914 1.00 89.19 432 GLU A O 1
ATOM 3681 N N . LYS A 1 433 ? 0.112 -8.874 22.332 1.00 93.94 433 LYS A N 1
ATOM 3682 C CA . LYS A 1 433 ? -0.384 -7.501 22.154 1.00 93.94 433 LYS A CA 1
ATOM 3683 C C . LYS A 1 433 ? -0.689 -7.130 20.699 1.00 93.94 433 LYS A C 1
ATOM 3685 O O . LYS A 1 433 ? -0.947 -5.965 20.420 1.00 93.94 433 LYS A O 1
ATOM 3690 N N . ARG A 1 434 ? -0.659 -8.066 19.748 1.00 94.56 434 ARG A N 1
ATOM 3691 C CA . ARG A 1 434 ? -0.885 -7.779 18.315 1.00 94.56 434 ARG A CA 1
ATOM 3692 C C . ARG A 1 434 ? -2.355 -7.506 17.969 1.00 94.56 434 ARG A C 1
ATOM 3694 O O . ARG A 1 434 ? -2.944 -8.209 17.155 1.00 94.56 434 ARG A O 1
ATOM 3701 N N . PHE A 1 435 ? -2.951 -6.490 18.586 1.00 96.81 435 PHE A N 1
ATOM 3702 C CA . PHE A 1 435 ? -4.321 -6.061 18.327 1.00 96.81 435 PHE A CA 1
ATOM 3703 C C . PHE A 1 435 ? -4.373 -4.915 17.318 1.00 96.81 435 PHE A C 1
ATOM 3705 O O . PHE A 1 435 ? -3.561 -3.990 17.369 1.00 96.81 435 PHE A O 1
ATOM 3712 N N . ILE A 1 436 ? -5.367 -4.976 16.437 1.00 97.81 436 ILE A N 1
ATOM 3713 C CA . ILE A 1 436 ? -5.780 -3.872 15.568 1.00 97.81 436 ILE A CA 1
ATOM 3714 C C . ILE A 1 436 ? -7.277 -3.683 15.793 1.00 97.81 436 ILE A C 1
ATOM 3716 O O . ILE A 1 436 ? -8.029 -4.660 15.783 1.00 97.81 436 ILE A O 1
ATOM 3720 N N . PHE A 1 437 ? -7.704 -2.445 16.013 1.00 98.38 437 PHE A N 1
ATOM 3721 C CA . PHE A 1 437 ? -9.106 -2.122 16.250 1.00 98.38 437 PHE A CA 1
ATOM 3722 C C . PHE A 1 437 ? -9.773 -1.653 14.959 1.00 98.38 437 PHE A C 1
ATOM 3724 O O . PHE A 1 437 ? -9.204 -0.864 14.210 1.00 98.38 437 PHE A O 1
ATOM 3731 N N . VAL A 1 438 ? -10.975 -2.149 14.688 1.00 98.38 438 VAL A N 1
ATOM 3732 C CA . VAL A 1 438 ? -11.778 -1.752 13.531 1.00 98.38 438 VAL A CA 1
ATOM 3733 C C . VAL A 1 438 ? -12.972 -0.959 14.028 1.00 98.38 438 VAL A C 1
ATOM 3735 O O . VAL A 1 438 ? -13.769 -1.489 14.801 1.00 98.38 438 VAL A O 1
ATOM 3738 N N . ASN A 1 439 ? -13.085 0.286 13.579 1.00 97.12 439 ASN A N 1
ATOM 3739 C CA . ASN A 1 439 ? -14.269 1.118 13.719 1.00 97.12 439 ASN A CA 1
ATOM 3740 C C . ASN A 1 439 ? -15.088 1.002 12.425 1.00 97.12 439 ASN A C 1
ATOM 3742 O O . ASN A 1 439 ? -14.736 1.632 11.436 1.00 97.12 439 ASN A O 1
ATOM 3746 N N . ALA A 1 440 ? -16.110 0.159 12.333 1.00 96.88 440 ALA A N 1
ATOM 3747 C CA . ALA A 1 440 ? -16.679 -0.751 13.327 1.00 96.88 440 ALA A CA 1
ATOM 3748 C C . ALA A 1 440 ? -17.259 -2.005 12.647 1.00 96.88 440 ALA A C 1
ATOM 3750 O O . ALA A 1 440 ? -17.197 -2.169 11.429 1.00 96.88 440 ALA A O 1
ATOM 3751 N N . TRP A 1 441 ? -17.840 -2.915 13.434 1.00 98.06 441 TRP A N 1
ATOM 3752 C CA . TRP A 1 441 ? -18.654 -4.012 12.909 1.00 98.06 441 TRP A CA 1
ATOM 3753 C C . TRP A 1 441 ? -19.938 -3.472 12.262 1.00 98.06 441 TRP A C 1
ATOM 3755 O O . TRP A 1 441 ? -20.185 -3.748 11.090 1.00 98.06 441 TRP A O 1
ATOM 3765 N N . ASN A 1 442 ? -20.716 -2.671 12.997 1.00 97.25 442 ASN A N 1
ATOM 3766 C CA . ASN A 1 442 ? -22.094 -2.311 12.646 1.00 97.25 442 ASN A CA 1
ATOM 3767 C C . ASN A 1 442 ? -22.474 -0.844 12.945 1.00 97.25 442 ASN A C 1
ATOM 3769 O O . ASN A 1 442 ? -23.616 -0.565 13.301 1.00 97.25 442 ASN A O 1
ATOM 3773 N N . GLU A 1 443 ? -21.557 0.112 12.793 1.00 95.56 443 GLU A N 1
ATOM 3774 C CA . GLU A 1 443 ? -21.849 1.545 12.988 1.00 95.56 443 GLU A CA 1
ATOM 3775 C C . GLU A 1 443 ? -22.482 2.167 11.721 1.00 95.56 443 GLU A C 1
ATOM 3777 O O . GLU A 1 443 ? -21.885 2.969 11.002 1.00 95.56 443 GLU A O 1
ATOM 3782 N N . TRP A 1 444 ? -23.709 1.738 11.396 1.00 95.31 444 TRP A N 1
ATOM 3783 C CA . TRP A 1 444 ? -24.374 2.045 10.120 1.00 95.31 444 TRP A CA 1
ATOM 3784 C C . TRP A 1 444 ? -24.609 3.536 9.863 1.00 95.31 444 TRP A C 1
ATOM 3786 O O . TRP A 1 444 ? -24.433 4.004 8.739 1.00 95.31 444 TRP A O 1
ATOM 3796 N N . ALA A 1 445 ? -25.006 4.291 10.885 1.00 91.56 445 ALA A N 1
ATOM 3797 C CA . ALA A 1 445 ? -25.340 5.703 10.721 1.00 91.56 445 ALA A CA 1
ATOM 3798 C C . ALA A 1 445 ? -24.120 6.634 10.669 1.00 91.56 445 ALA A C 1
ATOM 3800 O O . ALA A 1 445 ? -24.292 7.823 10.412 1.00 91.56 445 ALA A O 1
ATOM 3801 N N . GLU A 1 446 ? -22.916 6.103 10.899 1.00 93.06 446 GLU A N 1
ATOM 3802 C CA . GLU A 1 446 ? -21.644 6.784 10.629 1.00 93.06 446 GLU A CA 1
ATOM 3803 C C . GLU A 1 446 ? -20.951 6.215 9.389 1.00 93.06 446 GLU A C 1
ATOM 3805 O O . GLU A 1 446 ? -19.809 6.563 9.117 1.00 93.06 446 GLU A O 1
ATOM 3810 N N . GLY A 1 447 ? -21.589 5.301 8.648 1.00 92.25 447 GLY A N 1
ATOM 3811 C CA . GLY A 1 447 ? -20.996 4.641 7.481 1.00 92.25 447 GLY A CA 1
ATOM 3812 C C . GLY A 1 447 ? -19.839 3.682 7.800 1.00 92.25 447 GLY A C 1
ATOM 3813 O O . GLY A 1 447 ? -19.373 2.979 6.905 1.00 92.25 447 GLY A O 1
ATOM 3814 N N . ALA A 1 448 ? -19.403 3.601 9.058 1.00 94.81 448 ALA A N 1
ATOM 3815 C CA . ALA A 1 448 ? -18.241 2.852 9.517 1.00 94.81 448 ALA A CA 1
ATOM 3816 C C . ALA A 1 448 ? -18.596 1.395 9.871 1.00 94.81 448 ALA A C 1
ATOM 3818 O O . ALA A 1 448 ? -18.393 0.945 10.993 1.00 94.81 448 ALA A O 1
ATOM 3819 N N . TYR A 1 449 ? -19.140 0.627 8.928 1.00 96.75 449 TYR A N 1
ATOM 3820 C CA . TYR A 1 449 ? -19.565 -0.761 9.161 1.00 96.75 449 TYR A CA 1
ATOM 3821 C C . TYR A 1 449 ? -18.837 -1.763 8.253 1.00 96.75 449 TYR A C 1
ATOM 3823 O O . TYR A 1 449 ? -18.500 -1.473 7.106 1.00 96.75 449 TYR A O 1
ATOM 3831 N N . LEU A 1 450 ? -18.607 -2.971 8.773 1.00 98.12 450 LEU A N 1
ATOM 3832 C CA . LEU A 1 450 ? -18.101 -4.124 8.017 1.00 98.12 450 LEU A CA 1
ATOM 3833 C C . LEU A 1 450 ? -19.219 -5.042 7.517 1.00 98.12 450 LEU A C 1
ATOM 3835 O O . LEU A 1 450 ? -18.968 -5.930 6.699 1.00 98.12 450 LEU A O 1
ATOM 3839 N N . GLU A 1 451 ? -20.427 -4.886 8.051 1.00 97.69 451 GLU A N 1
ATOM 3840 C CA . GLU A 1 451 ? -21.571 -5.695 7.655 1.00 97.69 451 GLU A CA 1
ATOM 3841 C C . GLU A 1 451 ? -21.919 -5.530 6.167 1.00 97.69 451 GLU A C 1
ATOM 3843 O O . GLU A 1 451 ? -21.763 -4.451 5.596 1.00 97.69 451 GLU A O 1
ATOM 3848 N N . PRO A 1 452 ? -22.391 -6.602 5.512 1.00 96.25 452 PRO A N 1
ATOM 3849 C CA . PRO A 1 452 ? -22.630 -6.576 4.080 1.00 96.25 452 PRO A CA 1
ATOM 3850 C C . PRO A 1 452 ? -23.836 -5.708 3.712 1.00 96.25 452 PRO A C 1
ATOM 3852 O O . PRO A 1 452 ? -24.953 -5.928 4.192 1.00 96.25 452 PRO A O 1
ATOM 3855 N N . ASP A 1 453 ? -23.618 -4.774 2.791 1.00 94.81 453 ASP A N 1
ATOM 3856 C CA . ASP A 1 453 ? -24.636 -3.884 2.235 1.00 94.81 453 ASP A CA 1
ATOM 3857 C C . ASP A 1 453 ? -24.967 -4.220 0.769 1.00 94.81 453 ASP A C 1
ATOM 3859 O O . ASP A 1 453 ? -24.435 -5.165 0.178 1.00 94.81 453 ASP A O 1
ATOM 3863 N N . LYS A 1 454 ? -25.881 -3.456 0.165 1.00 91.69 454 LYS A N 1
ATOM 3864 C CA . LYS A 1 454 ? -26.302 -3.657 -1.232 1.00 91.69 454 LYS A CA 1
ATOM 3865 C C . LYS A 1 454 ? -25.242 -3.280 -2.272 1.00 91.69 454 LYS A C 1
ATOM 3867 O O . LYS A 1 454 ? -25.276 -3.820 -3.380 1.00 91.69 454 LYS A O 1
ATOM 3872 N N . LYS A 1 455 ? -24.288 -2.405 -1.939 1.00 90.75 455 LYS A N 1
ATOM 3873 C CA . LYS A 1 455 ? -23.255 -1.943 -2.877 1.00 90.75 455 LYS A CA 1
ATOM 3874 C C . LYS A 1 455 ? -22.043 -2.866 -2.922 1.00 90.75 455 LYS A C 1
ATOM 3876 O O . LYS A 1 455 ? -21.612 -3.260 -3.998 1.00 90.75 455 LYS A O 1
ATOM 3881 N N . TRP A 1 456 ? -21.482 -3.185 -1.767 1.00 93.31 456 TRP A N 1
ATOM 3882 C CA . TRP A 1 456 ? -20.222 -3.906 -1.630 1.00 93.31 456 TRP A CA 1
ATOM 3883 C C . TRP A 1 456 ? -20.425 -5.371 -1.247 1.00 93.31 456 TRP A C 1
ATOM 3885 O O . TRP A 1 456 ? -19.545 -6.200 -1.493 1.00 93.31 456 TRP A O 1
ATOM 3895 N N . GLY A 1 457 ? -21.573 -5.726 -0.663 1.00 95.50 457 GLY A N 1
ATOM 3896 C CA . GLY A 1 457 ? -21.785 -7.065 -0.125 1.00 95.50 457 GLY A CA 1
ATOM 3897 C C . GLY A 1 457 ? -20.673 -7.417 0.862 1.00 95.50 457 GLY A C 1
ATOM 3898 O O . GLY A 1 457 ? -20.385 -6.668 1.786 1.00 95.50 457 GLY A O 1
ATOM 3899 N N . PHE A 1 458 ? -19.993 -8.537 0.646 1.00 97.31 458 PHE A N 1
ATOM 3900 C CA . PHE A 1 458 ? -18.922 -9.022 1.518 1.00 97.31 458 PHE A CA 1
ATOM 3901 C C . PHE A 1 458 ? -17.529 -8.467 1.176 1.00 97.31 458 PHE A C 1
ATOM 3903 O O . PHE A 1 458 ? -16.543 -8.945 1.732 1.00 97.31 458 PHE A O 1
ATOM 3910 N N . ALA A 1 459 ? -17.398 -7.472 0.292 1.00 95.06 459 ALA A N 1
ATOM 3911 C CA . ALA A 1 459 ? -16.094 -7.043 -0.225 1.00 95.06 459 ALA A CA 1
ATOM 3912 C C . ALA A 1 459 ? -15.115 -6.553 0.863 1.00 95.06 459 ALA A C 1
ATOM 3914 O O . ALA A 1 459 ? -13.955 -6.966 0.858 1.00 95.06 459 ALA A O 1
ATOM 3915 N N . TYR A 1 460 ? -15.556 -5.737 1.832 1.00 97.06 460 TYR A N 1
ATOM 3916 C CA . TYR A 1 460 ? -14.693 -5.309 2.950 1.00 97.06 460 TYR A CA 1
ATOM 3917 C C . TYR A 1 460 ? -14.216 -6.498 3.792 1.00 97.06 460 TYR A C 1
ATOM 3919 O O . TYR A 1 460 ? -13.051 -6.567 4.182 1.00 97.06 460 TYR A O 1
ATOM 3927 N N . LEU A 1 461 ? -15.099 -7.469 4.031 1.00 97.38 461 LEU A N 1
ATOM 3928 C CA . LEU A 1 461 ? -14.780 -8.687 4.766 1.00 97.38 461 LEU A CA 1
ATOM 3929 C C . LEU A 1 461 ? -13.816 -9.592 3.980 1.00 97.38 461 LEU A C 1
ATOM 3931 O O . LEU A 1 461 ? -12.854 -10.091 4.564 1.00 97.38 461 LEU A O 1
ATOM 3935 N N . GLU A 1 462 ? -13.996 -9.757 2.665 1.00 93.69 462 GLU A N 1
ATOM 3936 C CA . GLU A 1 462 ? -13.027 -10.454 1.802 1.00 93.69 462 GLU A CA 1
ATOM 3937 C C . GLU A 1 462 ? -11.657 -9.773 1.855 1.00 93.69 462 GLU A C 1
ATOM 3939 O O . GLU A 1 462 ? -10.645 -10.457 1.962 1.00 93.69 462 GLU A O 1
ATOM 3944 N N . GLN A 1 463 ? -11.600 -8.440 1.896 1.00 92.94 463 GLN A N 1
ATOM 3945 C CA . GLN A 1 463 ? -10.336 -7.712 2.030 1.00 92.94 463 GLN A CA 1
ATOM 3946 C C . GLN A 1 463 ? -9.668 -7.935 3.389 1.00 92.94 463 GLN A C 1
ATOM 3948 O O . GLN A 1 463 ? -8.438 -8.000 3.447 1.00 92.94 463 GLN A O 1
ATOM 3953 N N . ILE A 1 464 ? -10.431 -8.119 4.474 1.00 94.50 464 ILE A N 1
ATOM 3954 C CA . ILE A 1 464 ? -9.879 -8.578 5.760 1.00 94.50 464 ILE A CA 1
ATOM 3955 C C . ILE A 1 464 ? -9.293 -9.976 5.610 1.00 94.50 464 ILE A C 1
ATOM 3957 O O . ILE A 1 464 ? -8.133 -10.197 5.969 1.00 94.50 464 ILE A O 1
ATOM 3961 N N . TYR A 1 465 ? -10.079 -10.902 5.064 1.00 91.69 465 TYR A N 1
ATOM 3962 C CA . TYR A 1 465 ? -9.665 -12.286 4.886 1.00 91.69 465 TYR A CA 1
ATOM 3963 C C . TYR A 1 465 ? -8.395 -12.383 4.044 1.00 91.69 465 TYR A C 1
ATOM 3965 O O . TYR A 1 465 ? -7.432 -13.007 4.479 1.00 91.69 465 TYR A O 1
ATOM 3973 N N . ASP A 1 466 ? -8.348 -11.709 2.898 1.00 84.75 466 ASP A N 1
ATOM 3974 C CA . ASP A 1 466 ? -7.200 -11.683 1.998 1.00 84.75 466 ASP A CA 1
ATOM 3975 C C . ASP A 1 466 ? -5.995 -10.970 2.617 1.00 84.75 466 ASP A C 1
ATOM 3977 O O . ASP A 1 466 ? -4.866 -11.437 2.467 1.00 84.75 466 ASP A O 1
ATOM 3981 N N . SER A 1 467 ? -6.195 -9.886 3.370 1.00 87.75 467 SER A N 1
ATOM 3982 C CA . SER A 1 467 ? -5.093 -9.175 4.034 1.00 87.75 467 SER A CA 1
ATOM 3983 C C . SER A 1 467 ? -4.466 -10.005 5.146 1.00 87.75 467 SER A C 1
ATOM 3985 O O . SER A 1 467 ? -3.244 -10.080 5.238 1.00 87.75 467 SER A O 1
ATOM 3987 N N . LEU A 1 468 ? -5.279 -10.695 5.946 1.00 85.94 468 LEU A N 1
ATOM 3988 C CA . LEU A 1 468 ? -4.767 -11.657 6.910 1.00 85.94 468 LEU A CA 1
ATOM 3989 C C . LEU A 1 468 ? -4.099 -12.814 6.161 1.00 85.94 468 LEU A C 1
ATOM 3991 O O . LEU A 1 468 ? -2.899 -13.037 6.313 1.00 85.94 468 LEU A O 1
ATOM 3995 N N . LYS A 1 469 ? -4.839 -13.505 5.286 1.00 75.50 469 LYS A N 1
ATOM 3996 C CA . LYS A 1 469 ? -4.385 -14.680 4.536 1.00 75.50 469 LYS A CA 1
ATOM 3997 C C . LYS A 1 469 ? -3.087 -14.427 3.792 1.00 75.50 469 LYS A C 1
ATOM 3999 O O . LYS A 1 469 ? -2.207 -15.264 3.901 1.00 75.50 469 LYS A O 1
ATOM 4004 N N . SER A 1 470 ? -2.944 -13.315 3.076 1.00 62.72 470 SER A N 1
ATOM 4005 C CA . SER A 1 470 ? -1.727 -12.948 2.339 1.00 62.72 470 SER A CA 1
ATOM 4006 C C . SER A 1 470 ? -0.479 -12.941 3.216 1.00 62.72 470 SER A C 1
ATOM 4008 O O . SER A 1 470 ? 0.571 -13.399 2.773 1.00 62.72 470 SER A O 1
ATOM 4010 N N . TYR A 1 471 ? -0.616 -12.522 4.473 1.00 56.66 471 TYR A N 1
ATOM 4011 C CA . TYR A 1 471 ? 0.473 -12.504 5.439 1.00 56.66 471 TYR A CA 1
ATOM 4012 C C . TYR A 1 471 ? 0.790 -13.899 6.001 1.00 56.66 471 TYR A C 1
ATOM 4014 O O . TYR A 1 471 ? 1.943 -14.221 6.282 1.00 56.66 471 TYR A O 1
ATOM 4022 N N . TYR A 1 472 ? -0.221 -14.754 6.162 1.00 51.59 472 TYR A N 1
ATOM 4023 C CA . TYR A 1 472 ? -0.037 -16.153 6.571 1.00 51.59 472 TYR A CA 1
ATOM 4024 C C . TYR A 1 472 ? 0.280 -17.098 5.430 1.00 51.59 472 TYR A C 1
ATOM 4026 O O . TYR A 1 472 ? 0.589 -18.272 5.663 1.00 51.59 472 TYR A O 1
ATOM 4034 N N . PHE A 1 473 ? 0.144 -16.634 4.194 1.00 46.38 473 PHE A N 1
ATOM 4035 C CA . PHE A 1 473 ? 0.305 -17.494 3.056 1.00 46.38 473 PHE A CA 1
ATOM 4036 C C . PHE A 1 473 ? 1.796 -17.809 2.928 1.00 46.38 473 PHE A C 1
ATOM 4038 O O . PHE A 1 473 ? 2.569 -17.067 2.327 1.00 46.38 473 PHE A O 1
ATOM 4045 N N . LYS A 1 474 ? 2.192 -18.969 3.466 1.00 49.50 474 LYS A N 1
ATOM 4046 C CA . LYS A 1 474 ? 3.349 -19.746 3.010 1.00 49.50 474 LYS A CA 1
ATOM 4047 C C . LYS A 1 474 ? 3.105 -20.072 1.534 1.00 49.50 474 LYS A C 1
ATOM 4049 O O . LYS A 1 474 ? 2.645 -21.159 1.198 1.00 49.50 474 LYS A O 1
ATOM 4054 N N . LYS A 1 475 ? 3.294 -19.090 0.649 1.00 61.62 475 LYS A N 1
ATOM 4055 C CA . LYS A 1 475 ? 3.100 -19.281 -0.788 1.00 61.62 475 LYS A CA 1
ATOM 4056 C C . LYS A 1 475 ? 4.182 -20.239 -1.222 1.00 61.62 475 LYS A C 1
ATOM 4058 O O . LYS A 1 475 ? 5.348 -20.072 -0.868 1.00 61.62 475 LYS A O 1
ATOM 4063 N N . ASN A 1 476 ? 3.796 -21.270 -1.951 1.00 80.44 476 ASN A N 1
ATOM 4064 C CA . ASN A 1 476 ? 4.779 -22.130 -2.567 1.00 80.44 476 ASN A CA 1
ATOM 4065 C C . ASN A 1 476 ? 5.258 -21.389 -3.807 1.00 80.44 476 ASN A C 1
ATOM 4067 O O . ASN A 1 476 ? 4.567 -21.370 -4.824 1.00 80.44 476 ASN A O 1
ATOM 4071 N N . LEU A 1 477 ? 6.422 -20.750 -3.698 1.00 90.56 477 LEU A N 1
ATOM 4072 C CA . LEU A 1 477 ? 7.119 -20.200 -4.850 1.00 90.56 477 LEU A CA 1
ATOM 4073 C C . LEU A 1 477 ? 7.977 -21.286 -5.492 1.00 90.56 477 LEU A C 1
ATOM 4075 O O . LEU A 1 477 ? 8.624 -22.076 -4.796 1.00 90.56 477 LEU A O 1
ATOM 4079 N N . ALA A 1 478 ? 8.002 -21.291 -6.818 1.00 93.69 478 ALA A N 1
ATOM 4080 C CA . ALA A 1 478 ? 8.978 -22.050 -7.581 1.00 93.69 478 ALA A CA 1
ATOM 4081 C C . ALA A 1 478 ? 9.692 -21.160 -8.589 1.00 93.69 478 ALA A C 1
ATOM 4083 O O . ALA A 1 478 ? 9.121 -20.216 -9.131 1.00 93.69 478 ALA A O 1
ATOM 4084 N N . LEU A 1 479 ? 10.938 -21.500 -8.875 1.00 94.50 479 LEU A N 1
ATOM 4085 C CA . LEU A 1 479 ? 11.657 -20.986 -10.024 1.00 94.50 479 LEU A CA 1
ATOM 4086 C C . LEU A 1 479 ? 11.872 -22.111 -11.020 1.00 94.50 479 LEU A C 1
ATOM 4088 O O . LEU A 1 479 ? 12.377 -23.171 -10.658 1.00 94.50 479 LEU A O 1
ATOM 4092 N N . PHE A 1 480 ? 11.491 -21.868 -12.270 1.00 95.31 480 PHE A N 1
ATOM 4093 C CA . PHE A 1 480 ? 11.717 -22.783 -13.377 1.00 95.31 480 PHE A CA 1
ATOM 4094 C C . PHE A 1 480 ? 12.745 -22.172 -14.326 1.00 95.31 480 PHE A C 1
ATOM 4096 O O . PHE A 1 480 ? 12.478 -21.165 -14.984 1.00 95.31 480 PHE A O 1
ATOM 4103 N N . ILE A 1 481 ? 13.927 -22.779 -14.383 1.00 94.69 481 ILE A N 1
ATOM 4104 C CA . ILE A 1 481 ? 15.071 -22.284 -15.143 1.00 94.69 481 ILE A CA 1
ATOM 4105 C C . ILE A 1 481 ? 15.416 -23.283 -16.238 1.00 94.69 481 ILE A C 1
ATOM 4107 O O . ILE A 1 481 ? 15.688 -24.448 -15.959 1.00 94.69 481 ILE A O 1
ATOM 4111 N N . HIS A 1 482 ? 15.458 -22.837 -17.487 1.00 93.81 482 HIS A N 1
ATOM 4112 C CA . HIS A 1 482 ? 16.089 -23.617 -18.551 1.00 93.81 482 HIS A CA 1
ATOM 4113 C C . HIS A 1 482 ? 17.550 -23.178 -18.707 1.00 93.81 482 HIS A C 1
ATOM 4115 O O . HIS A 1 482 ? 17.810 -22.091 -19.215 1.00 93.81 482 HIS A O 1
ATOM 4121 N N . LEU A 1 483 ? 18.500 -23.983 -18.219 1.00 91.81 483 LEU A N 1
ATOM 4122 C CA . LEU A 1 483 ? 19.928 -23.648 -18.151 1.00 91.81 483 LEU A CA 1
ATOM 4123 C C . LEU A 1 483 ? 20.736 -24.551 -19.086 1.00 91.81 483 LEU A C 1
ATOM 4125 O O . LEU A 1 483 ? 21.280 -25.582 -18.683 1.00 91.81 483 LEU A O 1
ATOM 4129 N N . PHE A 1 484 ? 20.795 -24.162 -20.356 1.00 87.06 484 PHE A N 1
ATOM 4130 C CA . PHE A 1 484 ? 21.543 -24.877 -21.385 1.00 87.06 484 PHE A CA 1
ATOM 4131 C C . PHE A 1 484 ? 22.954 -24.305 -21.589 1.00 87.06 484 PHE A C 1
ATOM 4133 O O . PHE A 1 484 ? 23.893 -25.071 -21.823 1.00 87.06 484 PHE A O 1
ATOM 4140 N N . ASP A 1 485 ? 23.126 -22.986 -21.464 1.00 86.19 485 ASP A N 1
ATOM 4141 C CA . ASP A 1 485 ? 24.442 -22.339 -21.441 1.00 86.19 485 ASP A CA 1
ATOM 4142 C C . ASP A 1 485 ? 24.981 -22.288 -20.008 1.00 86.19 485 ASP A C 1
ATOM 4144 O O . ASP A 1 485 ? 24.547 -21.486 -19.178 1.00 86.19 485 ASP A O 1
ATOM 4148 N N . ILE A 1 486 ? 25.927 -23.178 -19.714 1.00 87.38 486 ILE A N 1
ATOM 4149 C CA . ILE A 1 486 ? 26.470 -23.369 -18.368 1.00 87.38 486 ILE A CA 1
ATOM 4150 C C . ILE A 1 486 ? 27.350 -22.209 -17.894 1.00 87.38 486 ILE A C 1
ATOM 4152 O O . ILE A 1 486 ? 27.607 -22.105 -16.697 1.00 87.38 486 ILE A O 1
ATOM 4156 N N . ASN A 1 487 ? 27.790 -21.329 -18.795 1.00 88.12 487 ASN A N 1
ATOM 4157 C CA . ASN A 1 487 ? 28.608 -20.168 -18.439 1.00 88.12 487 ASN A CA 1
ATOM 4158 C C . ASN A 1 487 ? 27.795 -19.076 -17.724 1.00 88.12 487 ASN A C 1
ATOM 4160 O O . ASN A 1 487 ? 28.363 -18.148 -17.165 1.00 88.12 487 ASN A O 1
ATOM 4164 N N . LEU A 1 488 ? 26.461 -19.180 -17.731 1.00 89.94 488 LEU A N 1
ATOM 4165 C CA . LEU A 1 488 ? 25.559 -18.222 -17.084 1.00 89.94 488 LEU A CA 1
ATOM 4166 C C . LEU A 1 488 ? 25.121 -18.655 -15.674 1.00 89.94 488 LEU A C 1
ATOM 4168 O O . LEU A 1 488 ? 24.281 -17.988 -15.066 1.00 89.94 488 LEU A O 1
ATOM 4172 N N . LYS A 1 489 ? 25.646 -19.770 -15.145 1.00 91.44 489 LYS A N 1
ATOM 4173 C CA . LYS A 1 489 ? 25.246 -20.314 -13.834 1.00 91.44 489 LYS A CA 1
ATOM 4174 C C . LYS A 1 489 ? 25.561 -19.344 -12.685 1.00 91.44 489 LYS A C 1
ATOM 4176 O O . LYS A 1 489 ? 24.717 -19.178 -11.806 1.00 91.44 489 LYS A O 1
ATOM 4181 N N . GLU A 1 490 ? 26.704 -18.652 -12.719 1.00 91.81 490 GLU A N 1
ATOM 4182 C CA . GLU A 1 490 ? 27.082 -17.637 -11.727 1.00 91.81 490 GLU A CA 1
ATOM 4183 C C . GLU A 1 490 ? 26.188 -16.393 -11.810 1.00 91.81 490 GLU A C 1
ATOM 4185 O O . GLU A 1 490 ? 25.681 -15.930 -10.786 1.00 91.81 490 GLU A O 1
ATOM 4190 N N . GLU A 1 491 ? 25.939 -15.886 -13.025 1.00 91.44 491 GLU A N 1
ATOM 4191 C CA . GLU A 1 491 ? 25.072 -14.723 -13.261 1.00 91.44 491 GLU A CA 1
ATOM 4192 C C . GLU A 1 491 ? 23.659 -15.001 -12.726 1.00 91.44 491 GLU A C 1
ATOM 4194 O O . GLU A 1 491 ? 23.137 -14.239 -11.912 1.00 91.44 491 GLU A O 1
ATOM 4199 N N . ILE A 1 492 ? 23.065 -16.139 -13.093 1.00 92.56 492 ILE A N 1
ATOM 4200 C CA . ILE A 1 492 ? 21.737 -16.542 -12.610 1.00 92.56 492 ILE A CA 1
ATOM 4201 C C . ILE A 1 492 ? 21.735 -16.674 -11.088 1.00 92.56 492 ILE A C 1
ATOM 4203 O O . ILE A 1 492 ? 20.852 -16.122 -10.435 1.00 92.56 492 ILE A O 1
ATOM 4207 N N . ALA A 1 493 ? 22.730 -17.346 -10.501 1.00 91.38 493 ALA A N 1
ATOM 4208 C CA . ALA A 1 493 ? 22.807 -17.499 -9.052 1.00 91.38 493 ALA A CA 1
ATOM 4209 C C . ALA A 1 493 ? 22.882 -16.157 -8.306 1.00 91.38 493 ALA A C 1
ATOM 4211 O O . ALA A 1 493 ? 22.351 -16.056 -7.199 1.00 91.38 493 ALA A O 1
ATOM 4212 N N . SER A 1 494 ? 23.475 -15.116 -8.903 1.00 91.81 494 SER A N 1
ATOM 4213 C CA . SER A 1 494 ? 23.474 -13.772 -8.316 1.00 91.81 494 SER A CA 1
ATOM 4214 C C . SER A 1 494 ? 22.060 -13.177 -8.221 1.00 91.81 494 SER A C 1
ATOM 4216 O O . SER A 1 494 ? 21.678 -12.693 -7.157 1.00 91.81 494 SER A O 1
ATOM 4218 N N . TYR A 1 495 ? 21.236 -13.325 -9.266 1.00 92.69 495 TYR A N 1
ATOM 4219 C CA . TYR A 1 495 ? 19.836 -12.888 -9.269 1.00 92.69 495 TYR A CA 1
ATOM 4220 C C . TYR A 1 495 ? 18.951 -13.718 -8.329 1.00 92.69 495 TYR A C 1
ATOM 4222 O O . TYR A 1 495 ? 18.030 -13.184 -7.715 1.00 92.69 495 TYR A O 1
ATOM 4230 N N . LEU A 1 496 ? 19.240 -15.012 -8.145 1.00 92.56 496 LEU A N 1
ATOM 4231 C CA . LEU A 1 496 ? 18.484 -15.863 -7.215 1.00 92.56 496 LEU A CA 1
ATOM 4232 C C . LEU A 1 496 ? 18.588 -15.396 -5.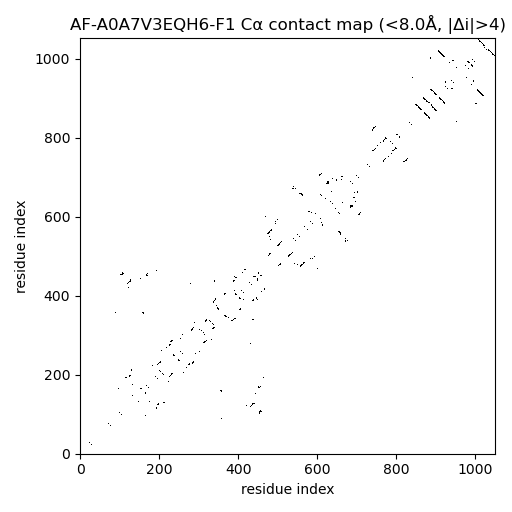756 1.00 92.56 496 LEU A C 1
ATOM 4234 O O . LEU A 1 496 ? 17.627 -15.535 -4.999 1.00 92.56 496 LEU A O 1
ATOM 4238 N N . LYS A 1 497 ? 19.712 -14.782 -5.362 1.00 90.75 497 LYS A N 1
ATOM 4239 C CA . LYS A 1 497 ? 19.904 -14.215 -4.012 1.00 90.75 497 LYS A CA 1
ATOM 4240 C C . LYS A 1 497 ? 18.977 -13.028 -3.717 1.00 90.75 497 LYS A C 1
ATOM 4242 O O . LYS A 1 497 ? 18.786 -12.678 -2.549 1.00 90.75 497 LYS A O 1
ATOM 4247 N N . ASN A 1 498 ? 18.384 -12.426 -4.748 1.00 91.25 498 ASN A N 1
ATOM 4248 C CA . ASN A 1 498 ? 17.438 -11.324 -4.608 1.00 91.25 498 ASN A CA 1
ATOM 4249 C C . ASN A 1 498 ? 16.023 -11.783 -4.244 1.00 91.25 498 ASN A C 1
ATOM 4251 O O . ASN A 1 498 ? 15.158 -10.936 -4.075 1.00 91.25 498 ASN A O 1
ATOM 4255 N N . ILE A 1 499 ? 15.752 -13.084 -4.104 1.00 90.06 499 ILE A N 1
ATOM 4256 C CA . ILE A 1 499 ? 14.414 -13.576 -3.759 1.00 90.06 499 ILE A CA 1
ATOM 4257 C C . ILE A 1 499 ? 14.258 -13.606 -2.227 1.00 90.06 499 ILE A C 1
ATOM 4259 O O . ILE A 1 499 ? 14.938 -14.385 -1.549 1.00 90.06 499 ILE A O 1
ATOM 4263 N N . PRO A 1 500 ? 13.365 -12.784 -1.644 1.00 81.88 500 PRO A N 1
ATOM 4264 C CA . PRO A 1 500 ? 13.239 -12.657 -0.191 1.00 81.88 500 PRO A CA 1
ATOM 4265 C C . PRO A 1 500 ? 12.398 -13.774 0.452 1.00 81.88 500 PRO A C 1
ATOM 4267 O O . PRO A 1 500 ? 12.371 -13.898 1.674 1.00 81.88 500 PRO A O 1
ATOM 4270 N N . TYR A 1 501 ? 11.743 -14.617 -0.353 1.00 84.38 501 TYR A N 1
ATOM 4271 C CA . TYR A 1 501 ? 10.860 -15.695 0.102 1.00 84.38 501 TYR A CA 1
ATOM 4272 C C . TYR A 1 501 ? 11.481 -17.076 -0.090 1.00 84.38 501 TYR A C 1
ATOM 4274 O O . TYR A 1 501 ? 12.323 -17.265 -0.961 1.00 84.38 501 TYR A O 1
ATOM 4282 N N . LYS A 1 502 ? 11.010 -18.074 0.671 1.00 87.50 502 LYS A N 1
ATOM 4283 C CA . LYS A 1 502 ? 11.399 -19.476 0.459 1.00 87.50 502 LYS A CA 1
ATOM 4284 C C . LYS A 1 502 ? 10.828 -20.028 -0.851 1.00 87.50 502 LYS A C 1
ATOM 4286 O O . LYS A 1 502 ? 9.622 -19.924 -1.068 1.00 87.50 502 LYS A O 1
ATOM 4291 N N . PHE A 1 503 ? 11.661 -20.655 -1.684 1.00 91.88 503 PHE A N 1
ATOM 4292 C CA . PHE A 1 503 ? 11.251 -21.181 -2.994 1.00 91.88 503 PHE A CA 1
ATOM 4293 C C . PHE A 1 503 ? 11.899 -22.527 -3.342 1.00 91.88 503 PHE A C 1
ATOM 4295 O O . PHE A 1 503 ? 12.925 -22.906 -2.776 1.00 91.88 503 PHE A O 1
ATOM 4302 N N . ASP A 1 504 ? 11.290 -23.250 -4.283 1.00 93.31 504 ASP A N 1
ATOM 4303 C CA . ASP A 1 504 ? 11.851 -24.475 -4.865 1.00 93.31 504 ASP A CA 1
ATOM 4304 C C . ASP A 1 504 ? 12.422 -24.170 -6.251 1.00 93.31 504 ASP A C 1
ATOM 4306 O O . ASP A 1 504 ? 11.830 -23.419 -7.024 1.00 93.31 504 ASP A O 1
ATOM 4310 N N . LEU A 1 505 ? 13.568 -24.751 -6.578 1.00 93.94 505 LEU A N 1
ATOM 4311 C CA . LEU A 1 505 ? 14.298 -24.473 -7.805 1.00 93.94 505 LEU A CA 1
ATOM 4312 C C . LEU A 1 505 ? 14.281 -25.694 -8.732 1.00 93.94 505 LEU A C 1
ATOM 4314 O O . LEU A 1 505 ? 14.817 -26.749 -8.392 1.00 93.94 505 LEU A O 1
ATOM 4318 N N . PHE A 1 506 ? 13.702 -25.534 -9.919 1.00 94.50 506 PHE A N 1
ATOM 4319 C CA . PHE A 1 506 ? 13.690 -26.524 -10.994 1.00 94.50 506 PHE A CA 1
ATOM 4320 C C . PHE A 1 506 ? 14.579 -2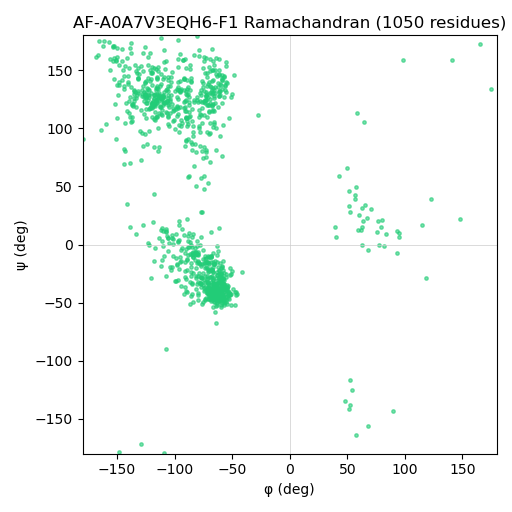6.050 -12.134 1.00 94.50 506 PHE A C 1
ATOM 4322 O O . PHE A 1 506 ? 14.348 -24.982 -12.697 1.00 94.50 506 PHE A O 1
ATOM 4329 N N . ILE A 1 507 ? 15.583 -26.845 -12.490 1.00 94.31 507 ILE A N 1
ATOM 4330 C CA . ILE A 1 507 ? 16.521 -26.522 -13.565 1.00 94.31 507 ILE A CA 1
ATOM 4331 C C . ILE A 1 507 ? 16.418 -27.601 -14.634 1.00 94.31 507 ILE A C 1
ATOM 4333 O O . ILE A 1 507 ? 16.664 -28.767 -14.353 1.00 94.31 507 ILE A O 1
ATOM 4337 N N . THR A 1 508 ? 16.086 -27.230 -15.867 1.00 93.75 508 THR A N 1
ATOM 4338 C CA . THR A 1 508 ? 16.150 -28.140 -17.018 1.00 93.75 508 THR A CA 1
ATOM 4339 C C . THR A 1 508 ? 17.446 -27.918 -17.793 1.00 93.75 508 THR A C 1
ATOM 4341 O O . THR A 1 508 ? 17.839 -26.779 -18.041 1.00 93.75 508 THR A O 1
ATOM 4344 N N . THR A 1 509 ? 18.134 -29.001 -18.156 1.00 93.06 509 THR A N 1
ATOM 4345 C CA . THR A 1 509 ? 19.418 -28.967 -18.884 1.00 93.06 509 THR A CA 1
ATOM 4346 C C . THR A 1 509 ? 19.661 -30.285 -19.631 1.00 93.06 509 THR A C 1
ATOM 4348 O O . THR A 1 509 ? 18.891 -31.227 -19.478 1.00 93.06 509 THR A O 1
ATOM 4351 N N . SER A 1 510 ? 20.720 -30.397 -20.431 1.00 90.62 510 SER A N 1
ATOM 4352 C CA . SER A 1 510 ? 21.116 -31.665 -21.073 1.00 90.62 510 SER A CA 1
ATOM 4353 C C . SER A 1 510 ? 21.660 -32.687 -20.063 1.00 90.62 510 SER A C 1
ATOM 4355 O O . SER A 1 510 ? 22.279 -32.297 -19.071 1.00 90.62 510 SER A O 1
ATOM 4357 N N . LYS A 1 511 ? 21.538 -33.989 -20.359 1.00 89.25 511 LYS A N 1
ATOM 4358 C CA . LYS A 1 511 ? 21.998 -35.092 -19.486 1.00 89.25 511 LYS A CA 1
ATOM 4359 C C . LYS A 1 511 ? 23.465 -34.959 -19.048 1.00 89.25 511 LYS A C 1
ATOM 4361 O O . LYS A 1 511 ? 23.754 -35.134 -17.870 1.00 89.25 511 LYS A O 1
ATOM 4366 N N . GLU A 1 512 ? 24.351 -34.576 -19.963 1.00 88.06 512 GLU A N 1
ATOM 4367 C CA . GLU A 1 512 ? 25.795 -34.402 -19.723 1.00 88.06 512 GLU A CA 1
ATOM 4368 C C . GLU A 1 512 ? 26.100 -33.282 -18.714 1.00 88.06 512 GLU A C 1
ATOM 4370 O O . GLU A 1 512 ? 26.943 -33.424 -17.833 1.00 88.06 512 GLU A O 1
ATOM 4375 N N . LYS A 1 513 ? 25.359 -32.170 -18.791 1.00 90.12 513 LYS A N 1
ATOM 4376 C CA . LYS A 1 513 ? 25.575 -30.973 -17.958 1.00 90.12 513 LYS A CA 1
ATOM 4377 C C . LYS A 1 513 ? 24.993 -31.093 -16.549 1.00 90.12 513 LYS A C 1
ATOM 4379 O O . LYS A 1 513 ? 25.332 -30.286 -15.682 1.00 90.12 513 LYS A O 1
ATOM 4384 N N . LYS A 1 514 ? 24.131 -32.088 -16.302 1.00 89.94 514 LYS A N 1
ATOM 4385 C CA . LYS A 1 514 ? 23.441 -32.275 -15.018 1.00 89.94 514 LYS A CA 1
ATOM 4386 C C . LYS A 1 514 ? 24.422 -32.365 -13.848 1.00 89.94 514 LYS A C 1
ATOM 4388 O O . LYS A 1 514 ? 24.221 -31.669 -12.863 1.00 89.94 514 LYS A O 1
ATOM 4393 N N . LEU A 1 515 ? 25.479 -33.175 -13.963 1.00 87.56 515 LEU A N 1
ATOM 4394 C CA . LEU A 1 515 ? 26.440 -33.398 -12.872 1.00 87.56 515 LEU A CA 1
ATOM 4395 C C . LEU A 1 515 ? 27.174 -32.111 -12.466 1.00 87.56 515 LEU A C 1
ATOM 4397 O O . LEU A 1 515 ? 27.344 -31.838 -11.278 1.00 87.56 515 LEU A O 1
ATOM 4401 N N . ILE A 1 516 ? 27.555 -31.294 -13.451 1.00 89.56 516 ILE A N 1
ATOM 4402 C CA . ILE A 1 516 ? 28.259 -30.027 -13.220 1.00 89.56 516 ILE A CA 1
ATOM 4403 C C . ILE A 1 516 ? 27.339 -29.037 -12.495 1.00 89.56 516 ILE A C 1
ATOM 4405 O O . ILE A 1 516 ? 27.747 -28.406 -11.519 1.00 89.56 516 ILE A O 1
ATOM 4409 N N . LEU A 1 517 ? 26.084 -28.923 -12.940 1.00 89.50 517 LEU A N 1
ATOM 4410 C CA . LEU A 1 517 ? 25.103 -28.037 -12.315 1.00 89.50 517 LEU A CA 1
ATOM 4411 C C . LEU A 1 517 ? 24.688 -28.524 -10.920 1.00 89.50 517 LEU A C 1
ATOM 4413 O O . LEU A 1 517 ? 24.549 -27.697 -10.023 1.00 89.50 517 LEU A O 1
ATOM 4417 N N . ASP A 1 518 ? 24.558 -29.838 -10.710 1.00 87.44 518 ASP A N 1
ATOM 4418 C CA . ASP A 1 518 ? 24.279 -30.429 -9.395 1.00 87.44 518 ASP A CA 1
ATOM 4419 C C . ASP A 1 518 ? 25.391 -30.068 -8.401 1.00 87.44 518 ASP A C 1
ATOM 4421 O O . ASP A 1 518 ? 25.109 -29.623 -7.290 1.00 87.44 518 ASP A O 1
ATOM 4425 N N . SER A 1 519 ? 26.657 -30.217 -8.807 1.00 87.44 519 SER A N 1
ATOM 4426 C CA . SER A 1 519 ? 27.818 -29.852 -7.986 1.00 87.44 519 SER A CA 1
ATOM 4427 C C . SER A 1 519 ? 27.838 -28.354 -7.664 1.00 87.44 519 SER A C 1
ATOM 4429 O O . SER A 1 519 ? 28.016 -27.965 -6.509 1.00 87.44 519 SER A O 1
ATOM 4431 N N . PHE A 1 520 ? 27.583 -27.502 -8.661 1.00 91.56 520 PHE A N 1
ATOM 4432 C CA . PHE A 1 520 ? 27.563 -26.049 -8.491 1.00 91.56 520 PHE A CA 1
ATOM 4433 C C . PHE A 1 520 ? 26.452 -25.581 -7.540 1.00 91.56 520 PHE A C 1
ATOM 4435 O O . PHE A 1 520 ? 26.727 -24.892 -6.557 1.00 91.56 520 PHE A O 1
ATOM 4442 N N . PHE A 1 521 ? 25.203 -25.988 -7.791 1.00 87.75 521 PHE A N 1
ATOM 4443 C CA . PHE A 1 521 ? 24.049 -25.537 -7.010 1.00 87.75 521 PHE A CA 1
ATOM 4444 C C . PHE A 1 521 ? 23.993 -26.131 -5.594 1.00 87.75 521 PHE A C 1
ATOM 4446 O O . PHE A 1 521 ? 23.355 -25.540 -4.727 1.00 87.75 521 PHE A O 1
ATOM 4453 N N . LYS A 1 522 ? 24.684 -27.252 -5.331 1.00 84.06 522 LYS A N 1
ATOM 4454 C CA . LYS A 1 522 ? 24.890 -27.775 -3.967 1.00 84.06 522 LYS A CA 1
ATOM 4455 C C . LYS A 1 522 ? 25.928 -26.980 -3.172 1.00 84.06 522 LYS A C 1
ATOM 4457 O O . LYS A 1 522 ? 25.782 -26.857 -1.962 1.00 84.06 522 LYS A O 1
ATOM 4462 N N . LYS A 1 523 ? 26.979 -26.472 -3.828 1.00 84.12 523 LYS A N 1
ATOM 4463 C CA . LYS A 1 523 ? 28.056 -25.708 -3.170 1.00 84.12 523 LYS A CA 1
ATOM 4464 C C . LYS A 1 523 ? 27.679 -24.252 -2.912 1.00 84.12 523 LYS A C 1
ATOM 4466 O O . LYS A 1 523 ? 28.128 -23.663 -1.934 1.00 84.12 523 LYS A O 1
ATOM 4471 N N . ILE A 1 524 ? 26.895 -23.649 -3.802 1.00 83.81 524 ILE A N 1
ATOM 4472 C CA . ILE A 1 524 ? 26.553 -22.233 -3.700 1.00 83.81 524 ILE A CA 1
ATOM 4473 C C . ILE A 1 524 ? 25.464 -22.000 -2.648 1.00 83.81 524 ILE A C 1
ATOM 4475 O O . ILE A 1 524 ? 24.362 -22.540 -2.725 1.00 83.81 524 ILE A O 1
ATOM 4479 N N . ASN A 1 525 ? 25.760 -21.147 -1.668 1.00 76.00 525 ASN A N 1
ATOM 4480 C CA . ASN A 1 525 ? 24.775 -20.762 -0.668 1.00 76.00 525 ASN A CA 1
ATOM 4481 C C . ASN A 1 525 ? 23.809 -19.715 -1.255 1.00 76.00 525 ASN A C 1
ATOM 4483 O O . ASN A 1 525 ? 24.124 -18.521 -1.327 1.00 76.00 525 ASN A O 1
ATOM 4487 N N . ILE A 1 526 ? 22.645 -20.170 -1.724 1.00 80.62 526 ILE A N 1
ATOM 4488 C CA . ILE A 1 526 ? 21.526 -19.305 -2.113 1.00 80.62 526 ILE A CA 1
ATOM 4489 C C . ILE A 1 526 ? 20.519 -19.323 -0.969 1.00 80.62 526 ILE A C 1
ATOM 4491 O O . ILE A 1 526 ? 19.802 -20.303 -0.755 1.00 80.62 526 ILE A O 1
ATOM 4495 N N . ASN A 1 527 ? 20.459 -18.208 -0.247 1.00 66.62 527 ASN A N 1
ATOM 4496 C CA . ASN A 1 527 ? 19.506 -18.023 0.836 1.00 66.62 527 ASN A CA 1
ATOM 4497 C C . ASN A 1 527 ? 18.077 -18.283 0.326 1.00 66.62 527 ASN A C 1
ATOM 4499 O O . ASN A 1 527 ? 17.712 -17.847 -0.763 1.00 66.62 527 ASN A O 1
ATOM 4503 N N . ASN A 1 528 ? 17.266 -18.965 1.137 1.00 84.12 528 ASN A N 1
ATOM 4504 C CA . ASN A 1 528 ? 15.843 -19.246 0.903 1.00 84.12 528 ASN A CA 1
ATOM 4505 C C . ASN A 1 528 ? 15.483 -20.373 -0.091 1.00 84.12 528 ASN A C 1
ATOM 4507 O O . ASN A 1 528 ? 14.296 -20.679 -0.233 1.00 84.12 528 ASN A O 1
ATOM 4511 N N . VAL A 1 529 ? 16.438 -21.067 -0.715 1.00 88.56 529 VAL A N 1
ATOM 4512 C CA . VAL A 1 529 ? 16.114 -22.266 -1.515 1.00 88.56 529 VAL A CA 1
ATOM 4513 C C . VAL A 1 529 ? 15.757 -23.439 -0.594 1.00 88.56 529 VAL A C 1
ATOM 4515 O O . VAL A 1 529 ? 16.539 -23.808 0.276 1.00 88.56 529 VAL A O 1
ATOM 4518 N N . ARG A 1 530 ? 14.576 -24.047 -0.773 1.00 86.19 530 ARG A N 1
ATOM 4519 C CA . ARG A 1 530 ? 14.141 -25.227 0.008 1.00 86.19 530 ARG A CA 1
ATOM 4520 C C . ARG A 1 530 ? 14.553 -26.544 -0.639 1.00 86.19 530 ARG A C 1
ATOM 4522 O O . ARG A 1 530 ? 14.895 -27.495 0.055 1.00 86.19 530 ARG A O 1
ATOM 4529 N N . LYS A 1 531 ? 14.453 -26.614 -1.966 1.00 89.50 531 LYS A N 1
ATOM 4530 C CA . LYS A 1 531 ? 14.708 -27.817 -2.762 1.00 89.50 531 LYS A CA 1
ATOM 4531 C C . LYS A 1 531 ? 15.262 -27.421 -4.121 1.00 89.50 531 LYS A C 1
ATOM 4533 O O . LYS A 1 531 ? 14.755 -26.484 -4.729 1.00 89.50 531 LYS A O 1
ATOM 4538 N N . ILE A 1 532 ? 16.246 -28.174 -4.607 1.00 91.81 532 ILE A N 1
ATOM 4539 C CA . ILE A 1 532 ? 16.803 -28.046 -5.958 1.00 91.81 532 ILE A CA 1
ATOM 4540 C C . ILE A 1 532 ? 16.513 -29.342 -6.715 1.00 91.81 532 ILE A C 1
ATOM 4542 O O . ILE A 1 532 ? 16.631 -30.437 -6.165 1.00 91.81 532 ILE A O 1
ATOM 4546 N N . SER A 1 533 ? 16.057 -29.241 -7.959 1.00 91.81 533 SER A N 1
ATOM 4547 C CA . SER A 1 533 ? 15.758 -30.387 -8.818 1.00 91.81 533 SER A CA 1
ATOM 4548 C C . SER A 1 533 ? 16.247 -30.116 -10.231 1.00 91.81 533 SER A C 1
ATOM 4550 O O . SER A 1 533 ? 15.685 -29.279 -10.935 1.00 91.81 533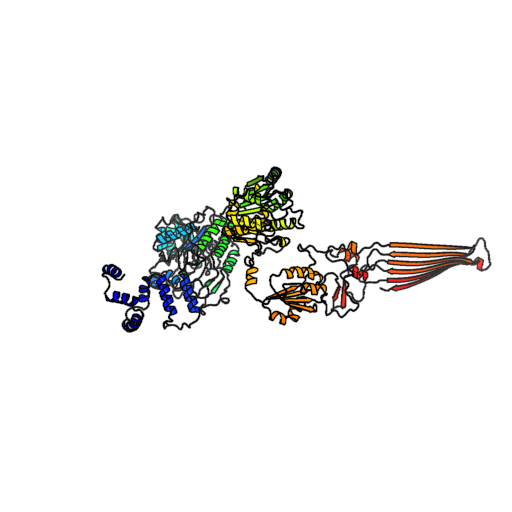 SER A O 1
ATOM 4552 N N . ILE A 1 534 ? 17.297 -30.832 -10.639 1.00 92.56 534 ILE A N 1
ATOM 4553 C CA . ILE A 1 534 ? 17.868 -30.729 -11.982 1.00 92.56 534 ILE A CA 1
ATOM 4554 C C . ILE A 1 534 ? 17.338 -31.870 -12.852 1.00 92.56 534 ILE A C 1
ATOM 4556 O O . ILE A 1 534 ? 17.572 -33.052 -12.581 1.00 92.56 534 ILE A O 1
ATOM 4560 N N . ILE A 1 535 ? 16.604 -31.501 -13.897 1.00 93.06 535 ILE A N 1
ATOM 4561 C CA . ILE A 1 535 ? 15.850 -32.392 -14.774 1.00 93.06 535 ILE A CA 1
ATOM 4562 C C . ILE A 1 535 ? 16.571 -32.465 -16.132 1.00 93.06 535 ILE A C 1
ATOM 4564 O O . ILE A 1 535 ? 16.652 -31.454 -16.837 1.00 93.06 535 ILE A O 1
ATOM 4568 N N . PRO A 1 536 ? 17.120 -33.633 -16.514 1.00 91.81 536 PRO A N 1
ATOM 4569 C CA . PRO A 1 536 ? 17.744 -33.804 -17.817 1.00 91.81 536 PRO A CA 1
ATOM 4570 C C . PRO A 1 536 ? 16.672 -33.866 -18.916 1.00 91.81 536 PRO A C 1
ATOM 4572 O O . PRO A 1 536 ? 15.742 -34.663 -18.831 1.00 91.81 536 PRO A O 1
ATOM 4575 N N . VAL A 1 537 ? 16.816 -33.043 -19.954 1.00 91.75 537 VAL A N 1
ATOM 4576 C CA . VAL A 1 537 ? 15.886 -32.929 -21.088 1.00 91.75 537 VAL A CA 1
ATOM 4577 C C . VAL A 1 537 ? 16.647 -32.972 -22.421 1.00 91.75 537 VAL A C 1
ATOM 4579 O O . VAL A 1 537 ? 17.820 -32.582 -22.467 1.00 91.75 537 VAL A O 1
ATOM 4582 N N . PRO A 1 538 ? 16.026 -33.441 -23.520 1.00 88.38 538 PRO A N 1
ATOM 4583 C CA . PRO A 1 538 ? 16.640 -33.378 -24.844 1.00 88.38 538 PRO A CA 1
ATOM 4584 C C . PRO A 1 538 ? 16.791 -31.923 -25.313 1.00 88.38 538 PRO A C 1
ATOM 4586 O O . PRO A 1 538 ? 15.978 -31.060 -24.981 1.00 88.38 538 PRO A O 1
ATOM 4589 N N . ASN A 1 539 ? 17.815 -31.647 -26.126 1.00 85.81 539 ASN A N 1
ATOM 4590 C CA . ASN A 1 539 ? 17.999 -30.344 -26.771 1.00 85.81 539 ASN A CA 1
ATOM 4591 C C . ASN A 1 539 ? 17.016 -30.189 -27.945 1.00 85.81 539 ASN A C 1
ATOM 4593 O O . ASN A 1 539 ? 17.393 -30.362 -29.104 1.00 85.81 539 ASN A O 1
ATOM 4597 N N . ARG A 1 540 ? 15.738 -29.952 -27.638 1.00 86.50 540 ARG A N 1
ATOM 4598 C CA . ARG A 1 540 ? 14.652 -29.869 -28.621 1.00 86.50 540 ARG A CA 1
ATOM 4599 C C . ARG A 1 540 ? 13.583 -28.882 -28.159 1.00 86.50 540 ARG A C 1
ATOM 4601 O O . ARG A 1 540 ? 13.240 -28.872 -26.981 1.00 86.50 540 ARG A O 1
ATOM 4608 N N . GLY A 1 541 ? 13.073 -28.051 -29.074 1.00 79.56 541 GLY A N 1
ATOM 4609 C CA . GLY A 1 541 ? 12.043 -27.047 -28.762 1.00 79.56 541 GLY A CA 1
ATOM 4610 C C . GLY A 1 541 ? 12.492 -25.902 -27.839 1.00 79.56 541 GLY A C 1
ATOM 4611 O O . GLY A 1 541 ? 11.648 -25.259 -27.209 1.00 79.56 541 GLY A O 1
ATOM 4612 N N . ARG A 1 542 ? 13.810 -25.642 -27.781 1.00 86.00 542 ARG A N 1
ATOM 4613 C CA . ARG A 1 542 ? 14.456 -24.545 -27.030 1.00 86.00 542 ARG A CA 1
ATOM 4614 C C . ARG A 1 542 ? 14.023 -24.524 -25.553 1.00 86.00 542 ARG A C 1
ATOM 4616 O O . ARG A 1 542 ? 13.940 -25.575 -24.930 1.00 86.00 542 ARG A O 1
ATOM 4623 N N . ASP A 1 543 ? 13.755 -23.354 -24.978 1.00 88.94 543 ASP A N 1
ATOM 4624 C CA . ASP A 1 543 ? 13.286 -23.184 -23.597 1.00 88.94 543 ASP A CA 1
ATOM 4625 C C . ASP A 1 543 ? 11.787 -23.496 -23.409 1.00 88.94 543 ASP A C 1
ATOM 4627 O O . ASP A 1 543 ? 11.329 -23.685 -22.276 1.00 88.94 543 ASP A O 1
ATOM 4631 N N . ILE A 1 544 ? 11.012 -23.538 -24.498 1.00 91.06 544 ILE A N 1
ATOM 4632 C CA . ILE A 1 544 ? 9.548 -23.666 -24.480 1.00 91.06 544 ILE A CA 1
ATOM 4633 C C . ILE A 1 544 ? 9.112 -25.117 -24.260 1.00 91.06 544 ILE A C 1
ATOM 4635 O O . ILE A 1 544 ? 8.284 -25.374 -23.385 1.00 91.06 544 ILE A O 1
ATOM 4639 N N . ALA A 1 545 ? 9.682 -26.078 -24.994 1.00 90.31 545 ALA A N 1
ATOM 4640 C CA . ALA A 1 545 ? 9.291 -27.483 -24.854 1.00 90.31 545 ALA A CA 1
ATOM 4641 C C . ALA A 1 545 ? 9.589 -28.057 -23.455 1.00 90.31 545 ALA A C 1
ATOM 4643 O O . ALA A 1 545 ? 8.671 -28.616 -22.849 1.00 90.31 545 ALA A O 1
ATOM 4644 N N . PRO A 1 546 ? 10.792 -27.865 -22.867 1.00 90.75 546 PRO A N 1
ATOM 4645 C CA . PRO A 1 546 ? 11.056 -28.274 -21.489 1.00 90.75 546 PRO A CA 1
ATOM 4646 C C . PRO A 1 546 ? 10.088 -27.638 -20.493 1.00 90.75 546 PRO A C 1
ATOM 4648 O O . PRO A 1 546 ? 9.645 -28.306 -19.563 1.00 90.75 546 PRO A O 1
ATOM 4651 N N . PHE A 1 547 ? 9.723 -26.371 -20.701 1.00 92.75 547 PHE A N 1
ATOM 4652 C CA . PHE A 1 547 ? 8.776 -25.678 -19.836 1.00 92.75 547 PHE A CA 1
ATOM 4653 C C . PHE A 1 547 ? 7.371 -26.279 -19.890 1.00 92.75 547 PHE A C 1
ATOM 4655 O O . PHE A 1 547 ? 6.785 -26.519 -18.841 1.00 92.75 547 PHE A O 1
ATOM 4662 N N . ILE A 1 548 ? 6.826 -26.557 -21.073 1.00 90.94 548 ILE A N 1
ATOM 4663 C CA . ILE A 1 548 ? 5.467 -27.107 -21.185 1.00 90.94 548 ILE A CA 1
ATOM 4664 C C . ILE A 1 548 ? 5.412 -28.550 -20.678 1.00 90.94 548 ILE A C 1
ATOM 4666 O O . ILE A 1 548 ? 4.501 -28.907 -19.930 1.00 90.94 548 ILE A O 1
ATOM 4670 N N . ILE A 1 549 ? 6.395 -29.367 -21.058 1.00 90.62 549 ILE A N 1
ATOM 4671 C CA . ILE A 1 549 ? 6.382 -30.813 -20.811 1.00 90.62 549 ILE A CA 1
ATOM 4672 C C . ILE A 1 549 ? 6.711 -31.128 -19.348 1.00 90.62 549 ILE A C 1
ATOM 4674 O O . ILE A 1 549 ? 5.961 -31.846 -18.683 1.00 90.62 549 ILE A O 1
ATOM 4678 N N . GLU A 1 550 ? 7.804 -30.571 -18.817 1.00 89.75 550 GLU A N 1
ATOM 4679 C CA . GLU A 1 550 ? 8.196 -30.805 -17.420 1.00 89.75 550 GLU A CA 1
ATOM 4680 C C . GLU A 1 550 ? 7.421 -29.907 -16.455 1.00 89.75 550 GLU A C 1
ATOM 4682 O O . GLU A 1 550 ? 7.144 -30.303 -15.318 1.00 89.75 550 GLU A O 1
ATOM 4687 N N . GLY A 1 551 ? 6.998 -28.725 -16.915 1.00 83.12 551 GLY A N 1
ATOM 4688 C CA . GLY A 1 551 ? 6.196 -27.811 -16.114 1.00 83.12 551 GLY A CA 1
ATOM 4689 C C . GLY A 1 551 ? 4.862 -28.420 -15.699 1.00 83.12 551 GLY A C 1
ATOM 4690 O O . GLY A 1 551 ? 4.506 -28.360 -14.523 1.00 83.12 551 GLY A O 1
ATOM 4691 N N . LYS A 1 552 ? 4.178 -29.119 -16.613 1.00 82.44 552 LYS A N 1
ATOM 4692 C CA . LYS A 1 552 ? 2.931 -29.844 -16.318 1.00 82.44 552 LYS A CA 1
ATOM 4693 C C . LYS A 1 552 ? 3.052 -30.777 -15.107 1.00 82.44 552 LYS A C 1
ATOM 4695 O O . LYS A 1 552 ? 2.160 -30.828 -14.271 1.00 82.44 552 LYS A O 1
ATOM 4700 N N . LYS A 1 553 ? 4.163 -31.511 -14.997 1.00 79.88 553 LYS A N 1
ATOM 4701 C CA . LYS A 1 553 ? 4.375 -32.506 -13.931 1.00 79.88 553 LYS A CA 1
ATOM 4702 C C . LYS A 1 553 ? 4.689 -31.873 -12.575 1.00 79.88 553 LYS A C 1
ATOM 4704 O O . LYS A 1 553 ? 4.522 -32.514 -11.542 1.00 79.88 553 LYS A O 1
ATOM 4709 N N . THR A 1 554 ? 5.224 -30.652 -12.572 1.00 78.81 554 THR A N 1
ATOM 4710 C CA . THR A 1 554 ? 5.930 -30.102 -11.406 1.00 78.81 554 THR A CA 1
ATOM 4711 C C . THR A 1 554 ? 5.320 -28.818 -10.858 1.00 78.81 554 THR A C 1
ATOM 4713 O O . THR A 1 554 ? 5.416 -28.581 -9.654 1.00 78.81 554 THR A O 1
ATOM 4716 N N . LEU A 1 555 ? 4.674 -28.006 -11.697 1.00 83.94 555 LEU A N 1
ATOM 4717 C CA . LEU A 1 555 ? 4.385 -26.604 -11.400 1.00 83.94 555 LEU A CA 1
ATOM 4718 C C . LEU A 1 555 ? 2.981 -26.343 -10.835 1.00 83.94 555 LEU A C 1
ATOM 4720 O O . LEU A 1 555 ? 2.793 -25.345 -10.147 1.00 83.94 555 LEU A O 1
ATOM 4724 N N . GLU A 1 556 ? 2.008 -27.236 -11.035 1.00 83.00 556 GLU A N 1
ATOM 4725 C CA . GLU A 1 556 ? 0.603 -27.004 -10.637 1.00 83.00 556 GLU A CA 1
ATOM 4726 C C . GLU A 1 556 ? 0.387 -26.797 -9.128 1.00 83.00 556 GLU A C 1
ATOM 4728 O O . GLU A 1 556 ? -0.568 -26.136 -8.721 1.00 83.00 556 GLU A O 1
ATOM 4733 N N . LYS A 1 557 ? 1.289 -27.325 -8.292 1.00 84.88 557 LYS A N 1
ATOM 4734 C CA . LYS A 1 557 ? 1.226 -27.225 -6.823 1.00 84.88 557 LYS A CA 1
ATOM 4735 C C . LYS A 1 557 ? 1.725 -25.891 -6.252 1.00 84.88 557 LYS A C 1
ATOM 4737 O O . LYS A 1 557 ? 1.642 -25.681 -5.041 1.00 84.88 557 LYS A O 1
ATOM 4742 N N . TYR A 1 558 ? 2.306 -25.032 -7.087 1.00 90.31 558 TYR A N 1
ATOM 4743 C CA . TYR A 1 558 ? 2.858 -23.743 -6.672 1.00 90.31 558 TYR A CA 1
ATOM 4744 C C . TYR A 1 558 ? 1.856 -22.617 -6.918 1.00 90.31 558 TYR A C 1
ATOM 4746 O O . TYR A 1 558 ? 1.002 -22.683 -7.799 1.00 90.31 558 TYR A O 1
ATOM 4754 N N . ASP A 1 559 ? 1.963 -21.554 -6.130 1.00 89.12 559 ASP A N 1
ATOM 4755 C CA . ASP A 1 559 ? 1.096 -20.388 -6.276 1.00 89.12 559 ASP A CA 1
ATOM 4756 C C . ASP A 1 559 ? 1.620 -19.416 -7.332 1.00 89.12 559 ASP A C 1
ATOM 4758 O O . ASP A 1 559 ? 0.847 -18.880 -8.130 1.00 89.12 559 ASP A O 1
ATOM 4762 N N . PHE A 1 560 ? 2.936 -19.194 -7.305 1.00 92.81 560 PHE A N 1
ATOM 4763 C CA . PHE A 1 560 ? 3.654 -18.245 -8.145 1.00 92.81 560 PHE A CA 1
ATOM 4764 C C . PHE A 1 560 ? 4.943 -18.871 -8.635 1.00 92.81 560 PHE A C 1
ATOM 4766 O O . PHE A 1 560 ? 5.676 -19.494 -7.861 1.00 92.81 560 PHE A O 1
ATOM 4773 N N . ILE A 1 561 ? 5.223 -18.681 -9.917 1.00 94.88 561 ILE A N 1
ATOM 4774 C CA . ILE A 1 561 ? 6.400 -19.249 -10.552 1.00 94.88 561 ILE A CA 1
ATOM 4775 C C . ILE A 1 561 ? 7.107 -18.177 -11.351 1.00 94.88 561 ILE A C 1
ATOM 4777 O O . ILE A 1 561 ? 6.472 -17.489 -12.144 1.00 94.88 561 ILE A O 1
ATOM 4781 N N . CYS A 1 562 ? 8.416 -18.057 -11.157 1.00 96.00 562 CYS A N 1
ATOM 4782 C CA . CYS A 1 562 ? 9.263 -17.268 -12.042 1.00 96.00 562 CYS A CA 1
ATOM 4783 C C . CYS A 1 562 ? 9.924 -18.188 -13.056 1.00 96.00 562 CYS A C 1
ATOM 4785 O O . CYS A 1 562 ? 10.576 -19.170 -12.691 1.00 96.00 562 CYS A O 1
ATOM 4787 N N . ARG A 1 563 ? 9.737 -17.867 -14.332 1.00 95.19 563 ARG A N 1
ATOM 4788 C CA . ARG A 1 563 ? 10.352 -18.560 -15.452 1.00 95.19 563 ARG A CA 1
ATOM 4789 C C . ARG A 1 563 ? 11.457 -17.694 -16.038 1.00 95.19 563 ARG A C 1
ATOM 4791 O O . ARG A 1 563 ? 11.192 -16.583 -16.491 1.00 95.19 563 ARG A O 1
ATOM 4798 N N . ILE A 1 564 ? 12.665 -18.244 -16.089 1.00 95.19 564 ILE A N 1
ATOM 4799 C CA . ILE A 1 564 ? 13.823 -17.637 -16.756 1.00 95.19 564 ILE A CA 1
ATOM 4800 C C . ILE A 1 564 ? 14.603 -18.705 -17.534 1.00 95.19 564 ILE A C 1
ATOM 4802 O O . ILE A 1 564 ? 14.409 -19.905 -17.337 1.00 95.19 564 ILE A O 1
ATOM 4806 N N . HIS A 1 565 ? 15.493 -18.299 -18.436 1.00 92.94 565 HIS A N 1
ATOM 4807 C CA . HIS A 1 565 ? 16.350 -19.237 -19.167 1.00 92.94 565 HIS A CA 1
ATOM 4808 C C . HIS A 1 565 ? 17.695 -18.625 -19.549 1.00 92.94 565 HIS A C 1
ATOM 4810 O O . HIS A 1 565 ? 17.867 -17.409 -19.560 1.00 92.94 565 HIS A O 1
ATOM 4816 N N . SER A 1 566 ? 18.662 -19.486 -19.859 1.00 87.44 566 SER A N 1
ATOM 4817 C CA . SER A 1 566 ? 20.011 -19.110 -20.267 1.00 87.44 566 SER A CA 1
ATOM 4818 C C . SER A 1 566 ? 20.020 -18.589 -21.705 1.00 87.44 566 SER A C 1
ATOM 4820 O O . SER A 1 566 ? 20.295 -19.329 -22.652 1.00 87.44 566 SER A O 1
ATOM 4822 N N . LYS A 1 567 ? 19.707 -17.305 -21.875 1.00 79.06 567 LYS A N 1
ATOM 4823 C CA . LYS A 1 567 ? 19.728 -16.646 -23.181 1.00 79.06 567 LYS A CA 1
ATOM 4824 C C . LYS A 1 567 ? 21.137 -16.164 -23.535 1.00 79.06 567 LYS A C 1
ATOM 4826 O O . LYS A 1 567 ? 21.543 -15.072 -23.136 1.00 79.06 567 LYS A O 1
ATOM 4831 N N . SER A 1 568 ? 21.872 -16.945 -24.319 1.00 66.25 568 SER A N 1
ATOM 4832 C CA . SER A 1 568 ? 23.078 -16.481 -25.009 1.00 66.25 568 SER A CA 1
ATOM 4833 C C . SER A 1 568 ? 22.809 -16.420 -26.509 1.00 66.25 568 SER A C 1
ATOM 4835 O O . SER A 1 568 ? 22.516 -17.423 -27.152 1.00 66.25 568 SER A O 1
ATOM 4837 N N . SER A 1 569 ? 22.860 -15.218 -27.087 1.00 59.34 569 SER A N 1
ATOM 4838 C CA . SER A 1 569 ? 22.901 -15.078 -28.543 1.00 59.34 569 SER A CA 1
ATOM 4839 C C . SER A 1 569 ? 24.230 -14.468 -28.933 1.00 59.34 569 SER A C 1
ATOM 4841 O O . SER A 1 569 ? 24.469 -13.294 -28.672 1.00 59.34 569 SER A O 1
ATOM 4843 N N . LYS A 1 570 ? 25.075 -15.276 -29.578 1.00 51.12 570 LYS A N 1
ATOM 4844 C CA . LYS A 1 570 ? 26.276 -14.802 -30.278 1.00 51.12 570 LYS A CA 1
ATOM 4845 C C . LYS A 1 570 ? 25.939 -14.115 -31.613 1.00 51.12 570 LYS A C 1
ATOM 4847 O O . LYS A 1 570 ? 26.809 -13.491 -32.197 1.00 51.12 570 LYS A O 1
ATOM 4852 N N . LYS A 1 571 ? 24.695 -14.250 -32.103 1.00 47.34 571 LYS A N 1
ATOM 4853 C CA . LYS A 1 571 ? 24.250 -13.788 -33.433 1.00 47.34 571 LYS A CA 1
ATOM 4854 C C . LYS A 1 571 ? 23.526 -12.432 -33.421 1.00 47.34 571 LYS A C 1
ATOM 4856 O O . LYS A 1 571 ? 23.392 -11.824 -34.472 1.00 47.34 571 LYS A O 1
ATOM 4861 N N . TYR A 1 572 ? 23.059 -11.951 -32.263 1.00 54.44 572 TYR A N 1
ATOM 4862 C CA . TYR A 1 572 ? 22.458 -10.616 -32.126 1.00 54.44 572 TYR A CA 1
ATOM 4863 C C . TYR A 1 572 ? 23.441 -9.684 -31.421 1.00 54.44 572 TYR A C 1
ATOM 4865 O O . TYR A 1 572 ? 23.842 -9.981 -30.295 1.00 54.44 572 TYR A O 1
ATOM 4873 N N . VAL A 1 573 ? 23.744 -8.536 -32.037 1.00 45.97 573 VAL A N 1
ATOM 4874 C CA . VAL A 1 573 ? 24.678 -7.506 -31.528 1.00 45.97 573 VAL A CA 1
ATOM 4875 C C . VAL A 1 573 ? 24.366 -7.086 -30.076 1.00 45.97 573 VAL A C 1
ATOM 4877 O O . VAL A 1 573 ? 25.272 -6.753 -29.325 1.00 45.97 573 VAL A O 1
ATOM 4880 N N . ASN A 1 574 ? 23.111 -7.236 -29.622 1.00 57.62 574 ASN A N 1
ATOM 4881 C CA . ASN A 1 574 ? 22.649 -6.864 -28.275 1.00 57.62 574 ASN A CA 1
ATOM 4882 C C . ASN A 1 574 ? 22.093 -8.029 -27.421 1.00 57.62 574 ASN A C 1
ATOM 4884 O O . ASN A 1 574 ? 21.366 -7.799 -26.451 1.00 57.62 574 ASN A O 1
ATOM 4888 N N . GLY A 1 575 ? 22.403 -9.291 -27.746 1.00 64.19 575 GLY A N 1
ATOM 4889 C CA . GLY A 1 575 ? 21.828 -10.466 -27.064 1.00 64.19 575 GLY A CA 1
ATOM 4890 C C . GLY A 1 575 ? 22.078 -10.519 -25.547 1.00 64.19 575 GLY A C 1
ATOM 4891 O O . GLY A 1 575 ? 21.188 -10.895 -24.781 1.00 64.19 575 GLY A O 1
ATOM 4892 N N . ASN A 1 576 ? 23.263 -10.095 -25.098 1.00 77.81 576 ASN A N 1
ATOM 4893 C CA . ASN A 1 576 ? 23.609 -10.013 -23.674 1.00 77.81 576 ASN A CA 1
ATOM 4894 C C . ASN A 1 576 ? 22.847 -8.891 -22.953 1.00 77.81 576 ASN A C 1
ATOM 4896 O O . ASN A 1 576 ? 22.363 -9.101 -21.840 1.00 77.81 576 ASN A O 1
ATOM 4900 N N . SER A 1 577 ? 22.694 -7.730 -23.593 1.00 76.00 577 SER A N 1
ATOM 4901 C CA . SER A 1 577 ? 21.938 -6.595 -23.052 1.00 76.00 577 SER A CA 1
ATOM 4902 C C . SER A 1 577 ? 20.458 -6.940 -22.885 1.00 76.00 577 SER A C 1
ATOM 4904 O O . SER A 1 577 ? 19.872 -6.633 -21.850 1.00 76.00 577 SER A O 1
ATOM 4906 N N . TRP A 1 578 ? 19.878 -7.680 -23.838 1.00 81.38 578 TRP A N 1
ATOM 4907 C CA . TRP A 1 578 ? 18.501 -8.171 -23.730 1.00 81.38 578 TRP A CA 1
ATOM 4908 C C . TRP A 1 578 ? 18.324 -9.139 -22.550 1.00 81.38 578 TRP A C 1
ATOM 4910 O O . TRP A 1 578 ? 17.373 -9.007 -21.781 1.00 81.38 578 TRP A O 1
ATOM 4920 N N . ARG A 1 579 ? 19.258 -10.079 -22.342 1.00 88.06 579 ARG A N 1
ATOM 4921 C CA . ARG A 1 579 ? 19.221 -10.981 -21.175 1.00 88.06 579 ARG A CA 1
ATOM 4922 C C . ARG A 1 579 ? 19.273 -10.201 -19.860 1.00 88.06 579 ARG A C 1
ATOM 4924 O O . ARG A 1 579 ? 18.414 -10.407 -19.006 1.00 88.06 579 ARG A O 1
ATOM 4931 N N . LYS A 1 580 ? 20.256 -9.305 -19.709 1.00 85.62 580 LYS A N 1
ATOM 4932 C CA . LYS A 1 580 ? 20.419 -8.491 -18.495 1.00 85.62 580 LYS A CA 1
ATOM 4933 C C . LYS A 1 580 ? 19.177 -7.647 -18.216 1.00 85.62 580 LYS A C 1
ATOM 4935 O O . LYS A 1 580 ? 18.760 -7.565 -17.067 1.00 85.62 580 LYS A O 1
ATOM 4940 N N . TYR A 1 581 ? 18.557 -7.094 -19.260 1.00 83.56 581 TYR A N 1
ATOM 4941 C CA . TYR A 1 581 ? 17.290 -6.372 -19.169 1.00 83.56 581 TYR A CA 1
ATOM 4942 C C . TYR A 1 581 ? 16.148 -7.254 -18.632 1.00 83.56 581 TYR A C 1
ATOM 4944 O O . TYR A 1 581 ? 15.421 -6.841 -17.732 1.00 83.56 581 TYR A O 1
ATOM 4952 N N . LEU A 1 582 ? 15.993 -8.489 -19.122 1.00 89.19 582 LEU A N 1
ATOM 4953 C CA . LEU A 1 582 ? 14.953 -9.399 -18.622 1.00 89.19 582 LEU A CA 1
ATOM 4954 C C . LEU A 1 582 ? 15.202 -9.794 -17.156 1.00 89.19 582 LEU A C 1
ATOM 4956 O O . LEU A 1 582 ? 14.280 -9.761 -16.339 1.00 89.19 582 LEU A O 1
ATOM 4960 N N . TYR A 1 583 ? 16.448 -10.124 -16.802 1.00 91.06 583 TYR A N 1
ATOM 4961 C CA . TYR A 1 583 ? 16.815 -10.485 -15.430 1.00 91.06 583 TYR A CA 1
ATOM 4962 C C . TYR A 1 583 ? 16.633 -9.319 -14.455 1.00 91.06 583 TYR A C 1
ATOM 4964 O O . TYR A 1 583 ? 16.049 -9.507 -13.387 1.00 91.06 583 TYR A O 1
ATOM 4972 N N . SER A 1 584 ? 17.069 -8.110 -14.820 1.00 85.56 584 SER A N 1
ATOM 4973 C CA . SER A 1 584 ? 16.925 -6.927 -13.969 1.00 85.56 584 SER A CA 1
ATOM 4974 C C . SER A 1 584 ? 15.463 -6.552 -13.737 1.00 85.56 584 SER A C 1
ATOM 4976 O O . SER A 1 584 ? 15.131 -6.124 -12.638 1.00 85.56 584 SER A O 1
ATOM 4978 N N . ASN A 1 585 ? 14.570 -6.770 -14.708 1.00 86.19 585 ASN A N 1
ATOM 4979 C CA . ASN A 1 585 ? 13.136 -6.497 -14.562 1.00 86.19 585 ASN A CA 1
ATOM 4980 C C . ASN A 1 585 ? 12.385 -7.541 -13.716 1.00 86.19 585 ASN A C 1
ATOM 4982 O O . ASN A 1 585 ? 11.386 -7.203 -13.082 1.00 86.19 585 ASN A O 1
ATOM 4986 N N . LEU A 1 586 ? 12.842 -8.795 -13.683 1.00 92.06 586 LEU A N 1
ATOM 4987 C CA . LEU A 1 586 ? 12.144 -9.878 -12.974 1.00 92.06 586 LEU A CA 1
ATOM 4988 C C . LEU A 1 586 ? 12.732 -10.197 -11.595 1.00 92.06 586 LEU A C 1
ATOM 4990 O O . LEU A 1 586 ? 11.993 -10.643 -10.716 1.00 92.06 586 LEU A O 1
ATOM 4994 N N . LEU A 1 587 ? 14.045 -10.015 -11.423 1.00 93.00 587 LEU A N 1
ATOM 4995 C CA . LEU A 1 587 ? 14.825 -10.461 -10.262 1.00 93.00 587 LEU A CA 1
ATOM 4996 C C . LEU A 1 587 ? 15.869 -9.424 -9.796 1.00 93.00 587 LEU A C 1
ATOM 4998 O O . LEU A 1 587 ? 16.776 -9.769 -9.041 1.00 93.00 587 LEU A O 1
ATOM 5002 N N . GLY A 1 588 ? 15.784 -8.164 -10.236 1.00 85.88 588 GLY A N 1
ATOM 5003 C CA . GLY A 1 588 ? 16.843 -7.163 -10.048 1.00 85.88 588 GLY A CA 1
ATOM 5004 C C . GLY A 1 588 ? 17.246 -6.885 -8.596 1.00 85.88 588 GLY A C 1
ATOM 5005 O O . GLY A 1 588 ? 18.437 -6.784 -8.317 1.00 85.88 588 GLY A O 1
ATOM 5006 N N . ASN A 1 589 ? 16.295 -6.795 -7.659 1.00 84.81 589 ASN A N 1
ATOM 5007 C CA . ASN A 1 589 ? 16.573 -6.676 -6.220 1.00 84.81 589 ASN A CA 1
ATOM 5008 C C . ASN A 1 589 ? 15.429 -7.225 -5.338 1.00 84.81 589 ASN A C 1
ATOM 5010 O O . ASN A 1 589 ? 14.328 -7.488 -5.822 1.00 84.81 589 ASN A O 1
ATOM 5014 N N . LYS A 1 590 ? 15.673 -7.360 -4.023 1.00 81.56 590 LYS A N 1
ATOM 5015 C CA . LYS A 1 590 ? 14.696 -7.909 -3.054 1.00 81.56 590 LYS A CA 1
ATOM 5016 C C . LYS A 1 590 ? 13.368 -7.158 -3.024 1.00 81.56 590 LYS A C 1
ATOM 5018 O O . LYS A 1 590 ? 12.317 -7.778 -3.156 1.00 81.56 590 LYS A O 1
ATOM 5023 N N . LYS A 1 591 ? 13.425 -5.827 -2.933 1.00 71.50 591 LYS A N 1
ATOM 5024 C CA . LYS A 1 591 ? 12.246 -4.949 -2.857 1.00 71.50 591 LYS A CA 1
ATOM 5025 C C . LYS A 1 591 ? 11.389 -5.029 -4.120 1.00 71.50 591 LYS A C 1
ATOM 5027 O O . LYS A 1 591 ? 10.171 -4.904 -4.068 1.00 71.50 591 LYS A O 1
ATOM 5032 N N . GLN A 1 592 ? 12.022 -5.217 -5.270 1.00 82.25 592 GLN A N 1
ATOM 5033 C CA . GLN A 1 592 ? 11.343 -5.423 -6.541 1.00 82.25 592 GLN A CA 1
ATOM 5034 C C . GLN A 1 592 ? 10.604 -6.762 -6.571 1.00 82.25 592 GLN A C 1
ATOM 5036 O O . GLN A 1 592 ? 9.429 -6.789 -6.931 1.00 82.25 592 GLN A O 1
ATOM 5041 N N . VAL A 1 593 ? 11.260 -7.854 -6.166 1.00 84.81 593 VAL A N 1
ATOM 5042 C CA . VAL A 1 593 ? 10.629 -9.182 -6.115 1.00 84.81 593 VAL A CA 1
ATOM 5043 C C . VAL A 1 593 ? 9.478 -9.199 -5.105 1.00 84.81 593 VAL A C 1
ATOM 5045 O O . VAL A 1 593 ? 8.399 -9.680 -5.441 1.00 84.81 593 VAL A O 1
ATOM 5048 N N . GLU A 1 594 ? 9.666 -8.613 -3.918 1.00 77.69 594 GLU A N 1
ATOM 5049 C CA . GLU A 1 594 ? 8.599 -8.365 -2.931 1.00 77.69 594 GLU A CA 1
ATOM 5050 C C . GLU A 1 594 ? 7.372 -7.737 -3.589 1.00 77.69 594 GLU A C 1
ATOM 5052 O O . GLU A 1 594 ? 6.276 -8.284 -3.516 1.00 77.69 594 GLU A O 1
ATOM 5057 N N . LYS A 1 595 ? 7.567 -6.654 -4.342 1.00 75.56 595 LYS A N 1
ATOM 5058 C CA . LYS A 1 595 ? 6.463 -5.921 -4.962 1.00 75.56 595 LYS A CA 1
ATOM 5059 C C . LYS A 1 595 ? 5.794 -6.653 -6.112 1.00 75.56 595 LYS A C 1
ATOM 5061 O O . LYS A 1 595 ? 4.584 -6.530 -6.270 1.00 75.56 595 LYS A O 1
ATOM 5066 N N . ILE A 1 596 ? 6.538 -7.429 -6.900 1.00 85.12 596 ILE A N 1
ATOM 5067 C CA . ILE A 1 596 ? 5.952 -8.315 -7.918 1.00 85.12 596 ILE A CA 1
ATOM 5068 C C . ILE A 1 596 ? 5.004 -9.314 -7.240 1.00 85.12 596 ILE A C 1
ATOM 5070 O O . ILE A 1 596 ? 3.864 -9.484 -7.676 1.00 85.12 596 ILE A O 1
ATOM 5074 N N . ILE A 1 597 ? 5.446 -9.942 -6.146 1.00 84.88 597 ILE A N 1
ATOM 5075 C CA . ILE A 1 597 ? 4.646 -10.921 -5.403 1.00 84.88 597 ILE A CA 1
ATOM 5076 C C . ILE A 1 597 ? 3.458 -10.259 -4.695 1.00 84.88 597 ILE A C 1
ATOM 5078 O O . ILE A 1 597 ? 2.340 -10.762 -4.798 1.00 84.88 597 ILE A O 1
ATOM 5082 N N . GLU A 1 598 ? 3.648 -9.109 -4.050 1.00 74.81 598 GLU A N 1
ATOM 5083 C CA . GLU A 1 598 ? 2.560 -8.307 -3.477 1.00 74.81 598 GLU A CA 1
ATOM 5084 C C . GLU A 1 598 ? 1.529 -7.917 -4.535 1.00 74.81 598 GLU A C 1
ATOM 5086 O O . GLU A 1 598 ? 0.328 -7.982 -4.283 1.00 74.81 598 GLU A O 1
ATOM 5091 N N . TYR A 1 599 ? 1.968 -7.545 -5.739 1.00 78.25 599 TYR A N 1
ATOM 5092 C CA . TYR A 1 599 ? 1.063 -7.182 -6.822 1.00 78.25 599 TYR A CA 1
ATOM 5093 C C . TYR A 1 599 ? 0.231 -8.381 -7.283 1.00 78.25 599 TYR A C 1
ATOM 5095 O O . TYR A 1 599 ? -0.980 -8.249 -7.457 1.00 78.25 599 TYR A O 1
ATOM 5103 N N . PHE A 1 600 ? 0.831 -9.569 -7.391 1.00 82.44 600 PHE A N 1
ATOM 5104 C CA . PHE A 1 600 ? 0.070 -10.799 -7.601 1.00 82.44 600 PHE A CA 1
ATOM 5105 C C . PHE A 1 600 ? -0.931 -11.061 -6.474 1.00 82.44 600 PHE A C 1
ATOM 5107 O O . PHE A 1 600 ? -2.077 -11.409 -6.749 1.00 82.44 600 PHE A O 1
ATOM 5114 N N . ILE A 1 601 ? -0.514 -10.922 -5.216 1.00 72.06 601 ILE A N 1
ATOM 5115 C CA . ILE A 1 601 ? -1.360 -11.147 -4.037 1.00 72.06 601 ILE A CA 1
ATOM 5116 C C . ILE A 1 601 ? -2.568 -10.205 -4.046 1.00 72.06 601 ILE A C 1
ATOM 5118 O O . ILE A 1 601 ? -3.692 -10.669 -3.876 1.00 72.06 601 ILE A O 1
ATOM 5122 N N . ASN A 1 602 ? -2.339 -8.918 -4.303 1.00 64.44 602 ASN A N 1
ATOM 5123 C CA . ASN A 1 602 ? -3.368 -7.881 -4.308 1.00 64.44 602 ASN A CA 1
ATOM 5124 C C . ASN A 1 602 ? -4.303 -7.962 -5.525 1.00 64.44 602 ASN A C 1
ATOM 5126 O O . ASN A 1 602 ? -5.360 -7.343 -5.513 1.00 64.44 602 ASN A O 1
ATOM 5130 N N . ASN A 1 603 ? -3.937 -8.718 -6.565 1.00 71.94 603 ASN A N 1
ATOM 5131 C CA . ASN A 1 603 ? -4.733 -8.885 -7.779 1.00 71.94 603 ASN A CA 1
ATOM 5132 C C . ASN A 1 603 ? -5.002 -10.380 -8.038 1.00 71.94 603 ASN A C 1
ATOM 5134 O O . ASN A 1 603 ? -4.275 -11.021 -8.805 1.00 71.94 603 ASN A O 1
ATOM 5138 N N . PRO A 1 604 ? -6.060 -10.973 -7.448 1.00 80.50 604 PRO A N 1
ATOM 5139 C CA . PRO A 1 604 ? -6.364 -12.399 -7.605 1.00 80.50 604 PRO A CA 1
ATOM 5140 C C . PRO A 1 604 ? -6.562 -12.849 -9.060 1.00 80.50 604 PRO A C 1
ATOM 5142 O O . PRO A 1 604 ? -6.243 -13.991 -9.391 1.00 80.50 604 PRO A O 1
ATOM 5145 N N . ARG A 1 605 ? -7.046 -11.950 -9.933 1.00 83.12 605 ARG A N 1
ATOM 5146 C CA . ARG A 1 605 ? -7.215 -12.194 -11.377 1.00 83.12 605 ARG A CA 1
ATOM 5147 C C . ARG A 1 605 ? -5.934 -12.023 -12.193 1.00 83.12 605 ARG A C 1
ATOM 5149 O O . ARG A 1 605 ? -5.941 -12.368 -13.365 1.00 83.12 605 ARG A O 1
ATOM 5156 N N . LEU A 1 606 ? -4.833 -11.544 -11.617 1.00 88.75 606 LEU A N 1
ATOM 5157 C CA . LEU A 1 606 ? -3.574 -11.410 -12.345 1.00 88.75 606 LEU A CA 1
ATOM 5158 C C . LEU A 1 606 ? -2.898 -12.772 -12.513 1.00 88.75 606 LEU A C 1
ATOM 5160 O O . LEU A 1 606 ? -2.523 -13.411 -11.529 1.00 88.75 606 LEU A O 1
ATOM 5164 N N . GLY A 1 607 ? -2.737 -13.207 -13.759 1.00 91.06 607 GLY A N 1
ATOM 5165 C CA . GLY A 1 607 ? -2.134 -14.483 -14.130 1.00 91.06 607 GLY A CA 1
ATOM 5166 C C . GLY A 1 607 ? -0.672 -14.400 -14.549 1.00 91.06 607 GLY A C 1
ATOM 5167 O O . GLY A 1 607 ? 0.060 -15.352 -14.290 1.00 91.06 607 GLY A O 1
ATOM 5168 N N . LEU A 1 608 ? -0.236 -13.286 -15.144 1.00 94.94 608 LEU A N 1
ATOM 5169 C CA . LEU A 1 608 ? 1.115 -13.116 -15.694 1.00 94.94 608 LEU A CA 1
ATOM 5170 C C . LEU A 1 608 ? 1.684 -11.718 -15.428 1.00 94.94 608 LEU A C 1
ATOM 5172 O O . LEU A 1 608 ? 0.977 -10.727 -15.594 1.00 94.94 608 LEU A O 1
ATOM 5176 N N . ILE A 1 609 ? 2.974 -11.643 -15.094 1.00 93.75 609 ILE A N 1
ATOM 5177 C CA . ILE A 1 609 ? 3.772 -10.411 -15.054 1.00 93.75 609 ILE A CA 1
ATOM 5178 C C . ILE A 1 609 ? 5.026 -10.607 -15.900 1.00 93.75 609 ILE A C 1
ATOM 5180 O O . ILE A 1 609 ? 5.779 -11.552 -15.666 1.00 93.75 609 ILE A O 1
ATOM 5184 N N . TYR A 1 610 ? 5.278 -9.710 -16.850 1.00 93.00 610 TYR A N 1
ATOM 5185 C CA . TYR A 1 610 ? 6.403 -9.827 -17.779 1.00 93.00 610 TYR A CA 1
ATOM 5186 C C . TYR A 1 610 ? 7.041 -8.470 -18.110 1.00 93.00 610 TYR A C 1
ATOM 5188 O O . TYR A 1 610 ? 6.357 -7.449 -18.017 1.00 93.00 610 TYR A O 1
ATOM 5196 N N . PRO A 1 611 ? 8.337 -8.423 -18.475 1.00 87.75 611 PRO A N 1
ATOM 5197 C CA . PRO A 1 611 ? 9.009 -7.173 -18.828 1.00 87.75 611 PRO A CA 1
ATOM 5198 C C . PRO A 1 611 ? 8.430 -6.545 -20.097 1.00 87.75 611 PRO A C 1
ATOM 5200 O O . PRO A 1 611 ? 7.975 -7.259 -20.990 1.00 87.75 611 PRO A O 1
ATOM 5203 N N . ASP A 1 612 ? 8.483 -5.218 -20.198 1.00 81.31 612 ASP A N 1
ATOM 5204 C CA . ASP A 1 612 ? 8.200 -4.511 -21.447 1.00 81.31 612 ASP A CA 1
ATOM 5205 C C . ASP A 1 612 ? 9.191 -4.910 -22.548 1.00 81.31 612 ASP A C 1
ATOM 5207 O O . ASP A 1 612 ? 10.280 -5.422 -22.273 1.00 81.31 612 ASP A O 1
ATOM 5211 N N . ASN A 1 613 ? 8.819 -4.677 -23.801 1.00 78.06 613 ASN A N 1
ATOM 5212 C CA . ASN A 1 613 ? 9.623 -5.020 -24.957 1.00 78.06 613 ASN A CA 1
ATOM 5213 C C . ASN A 1 613 ? 10.962 -4.285 -24.922 1.00 78.06 613 ASN A C 1
ATOM 5215 O O . ASN A 1 613 ? 11.036 -3.065 -24.792 1.00 78.06 613 ASN A O 1
ATOM 5219 N N . PHE A 1 614 ? 12.040 -5.047 -25.080 1.00 69.69 614 PHE A N 1
ATOM 5220 C CA . PHE A 1 614 ? 13.374 -4.482 -25.202 1.00 69.69 614 PHE A CA 1
ATOM 5221 C C . PHE A 1 614 ? 13.463 -3.714 -26.533 1.00 69.69 614 PHE A C 1
ATOM 5223 O O . PHE A 1 614 ? 13.346 -4.319 -27.594 1.00 69.69 614 PHE A O 1
ATOM 5230 N N . LEU A 1 615 ? 13.637 -2.387 -26.489 1.00 63.34 615 LEU A N 1
ATOM 5231 C CA . LEU A 1 615 ? 13.502 -1.507 -27.667 1.00 63.34 615 LEU A CA 1
ATOM 5232 C C . LEU A 1 615 ? 14.214 -2.017 -28.942 1.00 63.34 615 LEU A C 1
ATOM 5234 O O . LEU A 1 615 ? 13.588 -2.001 -30.002 1.00 63.34 615 LEU A O 1
ATOM 5238 N N . PRO A 1 616 ? 15.452 -2.559 -28.880 1.00 63.38 616 PRO A N 1
ATOM 5239 C CA . PRO A 1 616 ? 16.153 -3.062 -30.066 1.00 63.38 616 PRO A CA 1
ATOM 5240 C C . PRO A 1 616 ? 15.501 -4.250 -30.792 1.00 63.38 616 PRO A C 1
ATOM 5242 O O . PRO A 1 616 ? 15.992 -4.631 -31.851 1.00 63.38 616 PRO A O 1
ATOM 5245 N N . ILE A 1 617 ? 14.455 -4.876 -30.238 1.00 65.69 617 ILE A N 1
ATOM 5246 C CA . ILE A 1 617 ? 13.792 -6.042 -30.845 1.00 65.69 617 ILE A CA 1
ATOM 5247 C C . ILE A 1 617 ? 12.354 -5.783 -31.307 1.00 65.69 617 ILE A C 1
ATOM 5249 O O . ILE A 1 617 ? 11.688 -6.726 -31.729 1.00 65.69 617 ILE A O 1
ATOM 5253 N N . ILE A 1 618 ? 11.866 -4.538 -31.244 1.00 65.56 618 ILE A N 1
ATOM 5254 C CA . ILE A 1 618 ? 10.469 -4.200 -31.575 1.00 65.56 618 ILE A CA 1
ATOM 5255 C C . ILE A 1 618 ? 10.078 -4.667 -32.987 1.00 65.56 618 ILE A C 1
ATOM 5257 O O . ILE A 1 618 ? 8.992 -5.212 -33.169 1.00 65.56 618 ILE A O 1
ATOM 5261 N N . ASN A 1 619 ? 10.992 -4.561 -33.953 1.00 61.38 619 ASN A N 1
ATOM 5262 C CA . ASN A 1 619 ? 10.747 -4.951 -35.346 1.00 61.38 619 ASN A CA 1
ATOM 5263 C C . ASN A 1 619 ? 10.581 -6.471 -35.553 1.00 61.38 619 ASN A C 1
ATOM 5265 O O . ASN A 1 619 ? 10.177 -6.891 -36.628 1.00 61.38 619 ASN A O 1
ATOM 5269 N N . PHE A 1 620 ? 10.872 -7.304 -34.546 1.00 66.50 620 PHE A N 1
ATOM 5270 C CA . PHE A 1 620 ? 10.721 -8.767 -34.614 1.00 66.50 620 PHE A CA 1
ATOM 5271 C C . PHE A 1 620 ? 9.465 -9.280 -33.889 1.00 66.50 620 PHE A C 1
ATOM 5273 O O . PHE A 1 620 ? 9.275 -10.490 -33.742 1.00 66.50 620 PHE A O 1
ATOM 5280 N N . LEU A 1 621 ? 8.615 -8.377 -33.389 1.00 70.31 621 LEU A N 1
ATOM 5281 C CA . LEU A 1 621 ? 7.438 -8.729 -32.590 1.00 70.31 621 LEU A CA 1
ATOM 5282 C C . LEU A 1 621 ? 6.207 -9.091 -33.426 1.00 70.31 621 LEU A C 1
ATOM 5284 O O . LEU A 1 621 ? 5.212 -9.530 -32.862 1.00 70.31 621 LEU A O 1
ATOM 5288 N N . GLU A 1 622 ? 6.249 -8.945 -34.746 1.00 79.12 622 GLU A N 1
ATOM 5289 C CA . GLU A 1 622 ? 5.146 -9.342 -35.621 1.00 79.12 622 GLU A CA 1
ATOM 5290 C C . GLU A 1 622 ? 4.933 -10.869 -35.661 1.00 79.12 622 GLU A C 1
ATOM 5292 O O . GLU A 1 622 ? 5.748 -11.668 -35.175 1.00 79.12 622 GLU A O 1
ATOM 5297 N N . TRP A 1 623 ? 3.802 -11.299 -36.230 1.00 78.69 623 TRP A N 1
ATOM 5298 C CA . TRP A 1 623 ? 3.532 -12.722 -36.434 1.00 78.69 623 TRP A CA 1
ATOM 5299 C C . TRP A 1 623 ? 4.508 -13.360 -37.428 1.00 78.69 623 TRP A C 1
ATOM 5301 O O . TRP A 1 623 ? 4.983 -14.469 -37.176 1.00 78.69 623 TRP A O 1
ATOM 5311 N N . GLY A 1 624 ? 4.801 -12.688 -38.546 1.00 81.56 624 GLY A N 1
ATOM 5312 C CA . GLY A 1 624 ? 5.679 -13.198 -39.601 1.00 81.56 624 GLY A CA 1
ATOM 5313 C C . GLY A 1 624 ? 5.352 -14.642 -40.012 1.00 81.56 624 GLY A C 1
ATOM 5314 O O . GLY A 1 624 ? 4.188 -15.032 -40.149 1.00 81.56 624 GLY A O 1
ATOM 5315 N N . SER A 1 625 ? 6.387 -15.473 -40.144 1.00 81.31 625 SER A N 1
ATOM 5316 C CA . SER A 1 625 ? 6.271 -16.909 -40.448 1.00 81.31 625 SER A CA 1
ATOM 5317 C C . SER A 1 625 ? 5.665 -17.751 -39.310 1.00 81.31 625 SER A C 1
ATOM 5319 O O . SER A 1 625 ? 5.311 -18.911 -39.524 1.00 81.31 625 SER A O 1
ATOM 5321 N N . ASN A 1 626 ? 5.487 -17.186 -38.109 1.00 84.44 626 ASN A N 1
ATOM 5322 C CA . ASN A 1 626 ? 4.957 -17.901 -36.945 1.00 84.44 626 ASN A CA 1
ATOM 5323 C C . ASN A 1 626 ? 3.426 -18.028 -36.950 1.00 84.44 626 ASN A C 1
ATOM 5325 O O . ASN A 1 626 ? 2.894 -18.857 -36.208 1.00 84.44 626 ASN A O 1
ATOM 5329 N N . PHE A 1 627 ? 2.709 -17.241 -37.768 1.00 87.31 627 PHE A N 1
ATOM 5330 C CA . PHE A 1 627 ? 1.241 -17.188 -37.741 1.00 87.31 627 PHE A CA 1
ATOM 5331 C C . PHE A 1 627 ? 0.590 -18.557 -37.956 1.00 87.31 627 PHE A C 1
ATOM 5333 O O . PHE A 1 627 ? -0.289 -18.938 -37.192 1.00 87.31 627 PHE A O 1
ATOM 5340 N N . ASN A 1 628 ? 1.040 -19.329 -38.950 1.00 87.25 628 ASN A N 1
ATOM 5341 C CA . ASN A 1 628 ? 0.410 -20.609 -39.299 1.00 87.25 628 ASN A CA 1
ATOM 5342 C C . ASN A 1 628 ? 0.529 -21.638 -38.163 1.00 87.25 628 ASN A C 1
ATOM 5344 O O . ASN A 1 628 ? -0.450 -22.291 -37.797 1.00 87.25 628 ASN A O 1
ATOM 5348 N N . HIS A 1 629 ? 1.712 -21.736 -37.550 1.00 88.31 629 HIS A N 1
ATOM 5349 C CA . HIS A 1 629 ? 1.931 -22.587 -36.381 1.00 88.31 629 HIS A CA 1
ATOM 5350 C C . HIS A 1 629 ? 1.121 -22.097 -35.173 1.00 88.31 629 HIS A C 1
ATOM 5352 O O . HIS A 1 629 ? 0.484 -22.901 -34.491 1.00 88.31 629 HIS A O 1
ATOM 5358 N N . ALA A 1 630 ? 1.085 -20.781 -34.933 1.00 88.75 630 ALA A N 1
ATOM 5359 C CA . ALA A 1 630 ? 0.310 -20.196 -33.841 1.00 88.75 630 ALA A CA 1
ATOM 5360 C C . ALA A 1 630 ? -1.193 -20.419 -34.029 1.00 88.75 630 ALA A C 1
ATOM 5362 O O . ALA A 1 630 ? -1.881 -20.741 -33.066 1.00 88.75 630 ALA A O 1
ATOM 5363 N N . LYS A 1 631 ? -1.693 -20.327 -35.264 1.00 90.44 631 LYS A N 1
ATOM 5364 C CA . LYS A 1 631 ? -3.097 -20.539 -35.617 1.00 90.44 631 LYS A CA 1
ATOM 5365 C C . LYS A 1 631 ? -3.540 -21.968 -35.331 1.00 90.44 631 LYS A C 1
ATOM 5367 O O . LYS A 1 631 ? -4.533 -22.155 -34.640 1.00 90.44 631 LYS A O 1
ATOM 5372 N N . ASN A 1 632 ? -2.747 -22.963 -35.729 1.00 89.44 632 ASN A N 1
ATOM 5373 C CA . ASN A 1 632 ? -3.032 -24.372 -35.438 1.00 89.44 632 ASN A CA 1
ATOM 5374 C C . ASN A 1 632 ? -3.133 -24.641 -33.919 1.00 89.44 632 ASN A C 1
ATOM 5376 O O . ASN A 1 632 ? -4.049 -25.314 -33.444 1.00 89.44 632 ASN A O 1
ATOM 5380 N N . ILE A 1 633 ? -2.228 -24.064 -33.122 1.00 90.50 633 ILE A N 1
ATOM 5381 C CA . ILE A 1 633 ? -2.253 -24.211 -31.657 1.00 90.50 633 ILE A CA 1
ATOM 5382 C C . ILE A 1 633 ? -3.418 -23.427 -31.040 1.00 90.50 633 ILE A C 1
ATOM 5384 O O . ILE A 1 633 ? -4.101 -23.936 -30.150 1.00 90.50 633 ILE A O 1
ATOM 5388 N N . ALA A 1 634 ? -3.671 -22.207 -31.516 1.00 90.56 634 ALA A N 1
ATOM 5389 C CA . ALA A 1 634 ? -4.783 -21.371 -31.084 1.00 90.56 634 ALA A CA 1
ATOM 5390 C C . ALA A 1 634 ? -6.130 -22.062 -31.332 1.00 90.56 634 ALA A C 1
ATOM 5392 O O . ALA A 1 634 ? -6.960 -22.091 -30.427 1.00 90.56 634 ALA A O 1
ATOM 5393 N N . ASP A 1 635 ? -6.318 -22.697 -32.489 1.00 90.31 635 ASP A N 1
ATOM 5394 C CA . ASP A 1 635 ? -7.547 -23.416 -32.828 1.00 90.31 635 ASP A CA 1
ATOM 5395 C C . ASP A 1 635 ? -7.768 -24.622 -31.896 1.00 90.31 635 ASP A C 1
ATOM 5397 O O . ASP A 1 635 ? -8.866 -24.793 -31.359 1.00 90.31 635 ASP A O 1
ATOM 5401 N N . LYS A 1 636 ? -6.711 -25.388 -31.572 1.00 89.81 636 LYS A N 1
ATOM 5402 C CA . LYS A 1 636 ? -6.769 -26.462 -30.554 1.00 89.81 636 LYS A CA 1
ATOM 5403 C C . LYS A 1 636 ? -7.157 -25.942 -29.166 1.00 89.81 636 LYS A C 1
ATOM 5405 O O . LYS A 1 636 ? -7.830 -26.635 -28.405 1.00 89.81 636 LYS A O 1
ATOM 5410 N N . LEU A 1 637 ? -6.749 -24.718 -28.839 1.00 89.81 637 LEU A N 1
ATOM 5411 C CA . LEU A 1 637 ? -7.060 -24.038 -27.581 1.00 89.81 637 LEU A CA 1
ATOM 5412 C C . LEU A 1 637 ? -8.377 -23.244 -27.607 1.00 89.81 637 LEU A C 1
ATOM 5414 O O . LEU A 1 637 ? -8.756 -22.670 -26.581 1.00 89.81 637 LEU A O 1
ATOM 5418 N N . LYS A 1 638 ? -9.077 -23.213 -28.751 1.00 89.81 638 LYS A N 1
ATOM 5419 C CA . LYS A 1 638 ? -10.263 -22.379 -29.003 1.00 89.81 638 LYS A CA 1
ATOM 5420 C C . LYS A 1 638 ? -10.001 -20.880 -28.778 1.00 89.81 638 LYS A C 1
ATOM 5422 O O . LYS A 1 638 ? -10.840 -20.169 -28.226 1.00 89.81 638 LYS A O 1
ATOM 5427 N N . LEU A 1 639 ? -8.825 -20.403 -29.182 1.00 89.75 639 LEU A N 1
ATOM 5428 C CA . LEU A 1 639 ? -8.417 -18.999 -29.134 1.00 89.75 639 LEU A CA 1
ATOM 5429 C C . LEU A 1 639 ? -8.642 -18.330 -30.489 1.00 89.75 639 LEU A C 1
ATOM 5431 O O . LEU A 1 639 ? -8.348 -18.903 -31.537 1.00 89.75 639 LEU A O 1
ATOM 5435 N N . LYS A 1 640 ? -9.115 -17.084 -30.467 1.00 87.12 640 LYS A N 1
ATOM 5436 C CA . LYS A 1 640 ? -9.205 -16.244 -31.664 1.00 87.12 640 LYS A CA 1
ATOM 5437 C C . LYS A 1 640 ? -7.921 -15.424 -31.796 1.00 87.12 640 LYS A C 1
ATOM 5439 O O . LYS A 1 640 ? -7.572 -14.692 -30.872 1.00 87.12 640 LYS A O 1
ATOM 5444 N N . ILE A 1 641 ? -7.240 -15.569 -32.930 1.00 88.19 641 ILE A N 1
ATOM 5445 C CA . ILE A 1 641 ? -6.095 -14.745 -33.331 1.00 88.19 641 ILE A CA 1
ATOM 5446 C C . ILE A 1 641 ? -6.300 -14.281 -34.777 1.00 88.19 641 ILE A C 1
ATOM 5448 O O . ILE A 1 641 ? -6.830 -15.049 -35.587 1.00 88.19 641 ILE A O 1
ATOM 5452 N N . SER A 1 642 ? -5.883 -13.053 -35.082 1.00 84.56 642 SER A N 1
ATOM 5453 C CA . SER A 1 642 ? -5.894 -12.480 -36.433 1.00 84.56 642 SER A CA 1
ATOM 5454 C C . SER A 1 642 ? -4.470 -12.233 -36.926 1.00 84.56 642 SER A C 1
ATOM 5456 O O . SER A 1 642 ? -3.576 -11.960 -36.125 1.00 84.56 642 SER A O 1
ATOM 5458 N N . LYS A 1 643 ? -4.262 -12.333 -38.243 1.00 81.56 643 LYS A N 1
ATOM 5459 C CA . LYS A 1 643 ? -2.969 -12.046 -38.881 1.00 81.56 643 LYS A CA 1
ATOM 5460 C C . LYS A 1 643 ? -2.657 -10.546 -38.880 1.00 81.56 643 LYS A C 1
ATOM 5462 O O . LYS A 1 643 ? -1.487 -10.182 -38.839 1.00 81.56 643 LYS A O 1
ATOM 5467 N N . ASP A 1 644 ? -3.700 -9.718 -38.864 1.00 75.94 644 ASP A N 1
ATOM 5468 C CA . ASP A 1 644 ? -3.611 -8.253 -38.892 1.00 75.94 644 ASP A CA 1
ATOM 5469 C C . ASP A 1 644 ? -3.377 -7.642 -37.496 1.00 75.94 644 ASP A C 1
ATOM 5471 O O . ASP A 1 644 ? -3.122 -6.448 -37.362 1.00 75.94 644 ASP A O 1
ATOM 5475 N N . GLU A 1 645 ? -3.457 -8.452 -36.434 1.00 75.06 645 GLU A N 1
ATOM 5476 C CA . GLU A 1 645 ? -3.150 -8.029 -35.064 1.00 75.06 645 GLU A CA 1
ATOM 5477 C C . GLU A 1 645 ? -1.649 -8.160 -34.781 1.00 75.06 645 GLU A C 1
ATOM 5479 O O . GLU A 1 645 ? -1.042 -9.172 -35.116 1.00 75.06 645 GLU A O 1
ATOM 5484 N N . ILE A 1 646 ? -1.046 -7.204 -34.071 1.00 76.06 646 ILE A N 1
ATOM 5485 C CA . ILE A 1 646 ? 0.314 -7.374 -33.533 1.00 76.06 646 ILE A CA 1
ATOM 5486 C C . ILE A 1 646 ? 0.220 -8.230 -32.259 1.00 76.06 646 ILE A C 1
ATOM 5488 O O . ILE A 1 646 ? -0.500 -7.848 -31.329 1.00 76.06 646 ILE A O 1
ATOM 5492 N N . PRO A 1 647 ? 0.918 -9.378 -32.165 1.00 80.25 647 PRO A N 1
ATOM 5493 C CA . PRO A 1 647 ? 0.813 -10.227 -30.989 1.00 80.25 647 PRO A CA 1
ATOM 5494 C C . PRO A 1 647 ? 1.424 -9.537 -29.766 1.00 80.25 647 PRO A C 1
ATOM 5496 O O . PRO A 1 647 ? 2.551 -9.044 -29.797 1.00 80.25 647 PRO A O 1
ATOM 5499 N N . ILE A 1 648 ? 0.694 -9.564 -28.651 1.00 82.44 648 ILE A N 1
ATOM 5500 C CA . ILE A 1 648 ? 1.180 -9.108 -27.346 1.00 82.44 648 ILE A CA 1
ATOM 5501 C C . ILE A 1 648 ? 1.653 -10.329 -26.564 1.00 82.44 648 ILE A C 1
ATOM 5503 O O . ILE A 1 648 ? 0.865 -11.225 -26.256 1.00 82.44 648 ILE A O 1
ATOM 5507 N N . PHE A 1 649 ? 2.943 -10.376 -26.236 1.00 88.00 649 PHE A N 1
ATOM 5508 C CA . PHE A 1 649 ? 3.548 -11.524 -25.569 1.00 88.00 649 PHE A CA 1
ATOM 5509 C C . PHE A 1 649 ? 4.818 -11.150 -24.789 1.00 88.00 649 PHE A C 1
ATOM 5511 O O . PHE A 1 649 ? 5.420 -10.111 -25.064 1.00 88.00 649 PHE A O 1
ATOM 5518 N N . PRO A 1 650 ? 5.246 -11.976 -23.813 1.00 88.75 650 PRO A N 1
ATOM 5519 C CA . PRO A 1 650 ? 6.513 -11.774 -23.119 1.00 88.75 650 PRO A CA 1
ATOM 5520 C C . PRO A 1 650 ? 7.682 -12.058 -24.067 1.00 88.75 650 PRO A C 1
ATOM 5522 O O . PRO A 1 650 ? 8.088 -13.210 -24.229 1.00 88.75 650 PRO A O 1
ATOM 5525 N N . SER A 1 651 ? 8.222 -11.013 -24.694 1.00 83.31 651 SER A N 1
ATOM 5526 C CA . SER A 1 651 ? 9.315 -11.136 -25.658 1.00 83.31 651 SER A CA 1
ATOM 5527 C C . SER A 1 651 ? 10.597 -11.637 -24.985 1.00 83.31 651 SER A C 1
ATOM 5529 O O . SER A 1 651 ? 11.206 -10.988 -24.133 1.00 83.31 651 SER A O 1
ATOM 5531 N N . GLY A 1 652 ? 11.032 -12.839 -25.367 1.00 84.88 652 GLY A N 1
ATOM 5532 C CA . GLY A 1 652 ? 12.125 -13.553 -24.719 1.00 84.88 652 GLY A CA 1
ATOM 5533 C C . GLY A 1 652 ? 11.666 -14.551 -23.662 1.00 84.88 652 GLY A C 1
ATOM 5534 O O . GLY A 1 652 ? 12.530 -15.114 -22.998 1.00 84.88 652 GLY A O 1
ATOM 5535 N N . SER A 1 653 ? 10.357 -14.781 -23.527 1.00 90.69 653 SER A N 1
ATOM 5536 C CA . SER A 1 653 ? 9.736 -15.898 -22.816 1.00 90.69 653 SER A CA 1
ATOM 5537 C C . SER A 1 653 ? 10.019 -15.973 -21.294 1.00 90.69 653 SER A C 1
ATOM 5539 O O . SER A 1 653 ? 9.723 -16.973 -20.640 1.00 90.69 653 SER A O 1
ATOM 5541 N N . MET A 1 654 ? 10.532 -14.905 -20.678 1.00 94.69 654 MET A N 1
ATOM 5542 C CA . MET A 1 654 ? 10.786 -14.838 -19.231 1.00 94.69 654 MET A CA 1
ATOM 5543 C C . MET A 1 654 ? 9.708 -14.019 -18.522 1.00 94.69 654 MET A C 1
ATOM 5545 O O . MET A 1 654 ? 9.417 -12.897 -18.932 1.00 94.69 654 MET A O 1
ATOM 5549 N N . PHE A 1 655 ? 9.110 -14.568 -17.465 1.00 96.38 655 PHE A N 1
ATOM 5550 C CA . PHE A 1 655 ? 7.988 -13.936 -16.767 1.00 96.38 655 PHE A CA 1
ATOM 5551 C C . PHE A 1 655 ? 7.676 -14.611 -15.426 1.00 96.38 655 PHE A C 1
ATOM 5553 O O . PHE A 1 655 ? 8.022 -15.771 -15.193 1.00 96.38 655 PHE A O 1
ATOM 5560 N N . TRP A 1 656 ? 6.960 -13.896 -14.559 1.00 96.19 656 TRP A N 1
ATOM 5561 C CA . TRP A 1 656 ? 6.279 -14.473 -13.403 1.00 96.19 656 TRP A CA 1
ATOM 5562 C C . TRP A 1 656 ? 4.844 -14.860 -13.770 1.00 96.19 656 TRP A C 1
ATOM 5564 O O . TRP A 1 656 ? 4.179 -14.139 -14.512 1.00 96.19 656 TRP A O 1
ATOM 5574 N N . PHE A 1 657 ? 4.332 -15.971 -13.243 1.00 96.44 657 PHE A N 1
ATOM 5575 C CA . PHE A 1 657 ? 2.964 -16.404 -13.526 1.00 96.44 657 PHE A CA 1
ATOM 5576 C C . PHE A 1 657 ? 2.331 -17.243 -12.414 1.00 96.44 657 PHE A C 1
ATOM 5578 O O . PHE A 1 657 ? 3.012 -17.857 -11.589 1.00 96.44 657 PHE A O 1
ATOM 5585 N N . ARG A 1 658 ? 0.996 -17.305 -12.434 1.00 94.50 658 ARG A N 1
ATOM 5586 C CA . ARG A 1 658 ? 0.197 -18.298 -11.708 1.00 94.50 658 ARG A CA 1
ATOM 5587 C C . ARG A 1 658 ? 0.026 -19.539 -12.587 1.00 94.50 658 ARG A C 1
ATOM 5589 O O . ARG A 1 658 ? -0.465 -19.392 -13.705 1.00 94.50 658 ARG A O 1
ATOM 5596 N N . PRO A 1 659 ? 0.291 -20.767 -12.109 1.00 92.69 659 PRO A N 1
ATOM 5597 C CA . PRO A 1 659 ? 0.150 -21.977 -12.932 1.00 92.69 659 PRO A CA 1
ATOM 5598 C C . PRO A 1 659 ? -1.227 -22.138 -13.581 1.00 92.69 659 PRO A C 1
ATOM 5600 O O . PRO A 1 659 ? -1.329 -22.500 -14.751 1.00 92.69 659 PRO A O 1
ATOM 5603 N N . LYS A 1 660 ? -2.287 -21.762 -12.855 1.00 91.50 660 LYS A N 1
ATOM 5604 C CA . LYS A 1 660 ? -3.673 -21.785 -13.350 1.00 91.50 660 LYS A CA 1
ATOM 5605 C C . LYS A 1 660 ? -3.901 -20.899 -14.581 1.00 91.50 660 LYS A C 1
ATOM 5607 O O . LYS A 1 660 ? -4.769 -21.220 -15.384 1.00 91.50 660 LYS A O 1
ATOM 5612 N N . ALA A 1 661 ? -3.121 -19.830 -14.753 1.00 94.25 661 ALA A N 1
ATOM 5613 C CA . ALA A 1 661 ? -3.238 -18.934 -15.900 1.00 94.25 661 ALA A CA 1
ATOM 5614 C C . ALA A 1 661 ? -2.791 -19.596 -17.211 1.00 94.25 661 ALA A C 1
ATOM 5616 O O . ALA A 1 661 ? -3.317 -19.280 -18.272 1.00 94.25 661 ALA A O 1
ATOM 5617 N N . LEU A 1 662 ? -1.874 -20.565 -17.149 1.00 93.56 662 LEU A N 1
ATOM 5618 C CA . LEU A 1 662 ? -1.376 -21.298 -18.318 1.00 93.56 662 LEU A CA 1
ATOM 5619 C C . LEU A 1 662 ? -1.895 -22.742 -18.388 1.00 93.56 662 LEU A C 1
ATOM 5621 O O . LEU A 1 662 ? -1.407 -23.532 -19.193 1.00 93.56 662 LEU A O 1
ATOM 5625 N N . LYS A 1 663 ? -2.916 -23.086 -17.591 1.00 90.75 663 LYS A N 1
ATOM 5626 C CA . LYS A 1 663 ? -3.444 -24.453 -17.455 1.00 90.75 663 LYS A CA 1
ATOM 5627 C C . LYS A 1 663 ? -3.770 -25.106 -18.803 1.00 90.75 663 LYS A C 1
ATOM 5629 O O . LYS A 1 663 ? -3.253 -26.177 -19.101 1.00 90.75 663 LYS A O 1
ATOM 5634 N N . LYS A 1 664 ? -4.546 -24.420 -19.648 1.00 90.12 664 LYS A N 1
ATOM 5635 C CA . LYS A 1 664 ? -4.908 -24.905 -20.993 1.00 90.12 664 LYS A CA 1
ATOM 5636 C C . LYS A 1 664 ? -3.695 -25.265 -21.860 1.00 90.12 664 LYS A C 1
ATOM 5638 O O . LYS A 1 664 ? -3.755 -26.225 -22.619 1.00 90.12 664 LYS A O 1
ATOM 5643 N N . LEU A 1 665 ? -2.588 -24.530 -21.732 1.00 90.12 665 LEU A N 1
ATOM 5644 C CA . LEU A 1 665 ? -1.357 -24.816 -22.472 1.00 90.12 665 LEU A CA 1
ATOM 5645 C C . LEU A 1 665 ? -0.673 -26.091 -21.955 1.00 90.12 665 LEU A C 1
ATOM 5647 O O . LEU A 1 665 ? -0.232 -26.909 -22.756 1.00 90.12 665 LEU A O 1
ATOM 5651 N N . PHE A 1 666 ? -0.637 -26.309 -20.636 1.00 88.81 666 PHE A N 1
ATOM 5652 C CA . PHE A 1 666 ? -0.128 -27.558 -20.046 1.00 88.81 666 PHE A CA 1
ATOM 5653 C C . PHE A 1 666 ? -1.016 -28.778 -20.375 1.00 88.81 666 PHE A C 1
ATOM 5655 O O . PHE A 1 666 ? -0.552 -29.922 -20.399 1.00 88.81 666 PHE A O 1
ATOM 5662 N N . GLU A 1 667 ? -2.294 -28.557 -20.681 1.00 87.12 667 GLU A N 1
ATOM 5663 C CA . GLU A 1 667 ? -3.251 -29.608 -21.036 1.00 87.12 667 GLU A CA 1
ATOM 5664 C C . GLU A 1 667 ? -3.189 -30.052 -22.507 1.00 87.12 667 GLU A C 1
ATOM 5666 O O . GLU A 1 667 ? -3.680 -31.139 -22.804 1.00 87.12 667 GLU A O 1
ATOM 5671 N N . LEU A 1 668 ? -2.505 -29.318 -23.398 1.00 83.19 668 LEU A N 1
ATOM 5672 C CA . LEU A 1 668 ? -2.384 -29.633 -24.838 1.00 83.19 668 LEU A CA 1
ATOM 5673 C C . LEU A 1 668 ? -1.682 -30.964 -25.176 1.00 83.19 668 LEU A C 1
ATOM 5675 O O . LEU A 1 668 ? -1.643 -31.343 -26.342 1.00 83.19 668 LEU A O 1
ATOM 5679 N N . ARG A 1 669 ? -1.129 -31.674 -24.180 1.00 79.69 669 ARG A N 1
ATOM 5680 C CA . ARG A 1 669 ? -0.429 -32.973 -24.322 1.00 79.69 669 ARG A CA 1
ATOM 5681 C C . ARG A 1 669 ? 0.676 -32.981 -25.397 1.00 79.69 669 ARG A C 1
ATOM 5683 O O . ARG A 1 669 ? 0.926 -34.017 -26.003 1.00 79.69 669 ARG A O 1
ATOM 5690 N N . LEU A 1 670 ? 1.360 -31.851 -25.586 1.00 85.88 670 LEU A N 1
ATOM 5691 C CA . LEU A 1 670 ? 2.544 -31.777 -26.444 1.00 85.88 670 LEU A CA 1
ATOM 5692 C C . LEU A 1 670 ? 3.680 -32.644 -25.883 1.00 85.88 670 LEU A C 1
ATOM 5694 O O . LEU A 1 670 ? 3.844 -32.768 -24.666 1.00 85.88 670 LEU A O 1
ATOM 5698 N N . ASN A 1 671 ? 4.480 -33.213 -26.775 1.00 88.94 671 ASN A N 1
ATOM 5699 C CA . ASN A 1 671 ? 5.667 -34.004 -26.475 1.00 88.94 671 ASN A CA 1
ATOM 5700 C C . ASN A 1 671 ? 6.893 -33.439 -27.224 1.00 88.94 671 ASN A C 1
ATOM 5702 O O . ASN A 1 671 ? 6.773 -32.569 -28.082 1.00 88.94 671 ASN A O 1
ATOM 5706 N N . TYR A 1 672 ? 8.103 -33.913 -26.905 1.00 86.75 672 TYR A N 1
ATOM 5707 C CA . TYR A 1 672 ? 9.325 -33.368 -27.510 1.00 86.75 672 TYR A CA 1
ATOM 5708 C C . TYR A 1 672 ? 9.408 -33.580 -29.029 1.00 86.75 672 TYR A C 1
ATOM 5710 O O . TYR A 1 672 ? 10.067 -32.785 -29.696 1.00 86.75 672 TYR A O 1
ATOM 5718 N N . ASN A 1 673 ? 8.763 -34.613 -29.585 1.00 85.81 673 ASN A N 1
ATOM 5719 C CA . ASN A 1 673 ? 8.776 -34.880 -31.024 1.00 85.81 673 ASN A CA 1
ATOM 5720 C C . ASN A 1 673 ? 7.927 -33.897 -31.828 1.00 85.81 673 ASN A C 1
ATOM 5722 O O . ASN A 1 673 ? 8.194 -33.741 -33.017 1.00 85.81 673 ASN A O 1
ATOM 5726 N N . ASP A 1 674 ? 6.993 -33.202 -31.179 1.00 85.50 674 ASP A N 1
ATOM 5727 C CA . ASP A 1 674 ? 6.191 -32.166 -31.825 1.00 85.50 674 ASP A CA 1
ATOM 5728 C C . ASP A 1 674 ? 7.032 -30.928 -32.164 1.00 85.50 674 ASP A C 1
ATOM 5730 O O . ASP A 1 674 ? 6.668 -30.179 -33.053 1.00 85.50 674 ASP A O 1
ATOM 5734 N N . PHE A 1 675 ? 8.165 -30.708 -31.489 1.00 86.00 675 PHE A N 1
ATOM 5735 C CA . PHE A 1 675 ? 9.048 -29.563 -31.730 1.00 86.00 675 PHE A CA 1
ATOM 5736 C C . PHE A 1 675 ? 10.162 -29.895 -32.729 1.00 86.00 675 PHE A C 1
ATOM 5738 O O . PHE A 1 675 ? 10.548 -31.047 -32.896 1.00 86.00 675 PHE A O 1
ATOM 5745 N N . GLU A 1 676 ? 10.762 -28.894 -33.357 1.00 81.69 676 GLU A N 1
ATOM 5746 C CA . GLU A 1 676 ? 11.862 -29.051 -34.310 1.00 81.69 676 GLU A CA 1
ATOM 5747 C C . GLU A 1 676 ? 13.184 -29.412 -33.598 1.00 81.69 676 GLU A C 1
ATOM 5749 O O . GLU A 1 676 ? 13.434 -29.002 -32.456 1.00 81.69 676 GLU A O 1
ATOM 5754 N N . LYS A 1 677 ? 14.053 -30.199 -34.258 1.00 68.50 677 LYS A N 1
ATOM 5755 C CA . LYS A 1 677 ? 15.404 -30.514 -33.750 1.00 68.50 677 LYS A CA 1
ATOM 5756 C C . LYS A 1 677 ? 16.278 -29.256 -33.802 1.00 68.50 677 LYS A C 1
ATOM 5758 O O . LYS A 1 677 ? 16.324 -28.581 -34.822 1.00 68.50 677 LYS A O 1
ATOM 5763 N N . SER A 1 678 ? 17.049 -28.990 -32.746 1.00 58.28 678 SER A N 1
ATOM 5764 C CA . SER A 1 678 ? 17.903 -27.793 -32.626 1.00 58.28 678 SER A CA 1
ATOM 5765 C C . SER A 1 678 ? 19.039 -27.673 -33.668 1.00 58.28 678 SER A C 1
ATOM 5767 O O . SER A 1 678 ? 19.784 -26.699 -33.624 1.00 58.28 678 SER A O 1
ATOM 5769 N N . SER A 1 679 ? 19.200 -28.641 -34.581 1.00 47.03 679 SER A N 1
ATOM 5770 C CA . SER A 1 679 ? 20.224 -28.679 -35.638 1.00 47.03 679 SER A CA 1
ATOM 5771 C C . SER A 1 679 ? 19.846 -27.922 -36.918 1.00 47.03 679 SER A C 1
ATOM 5773 O O . SER A 1 679 ? 20.689 -27.748 -37.793 1.00 47.03 679 SER A O 1
ATOM 5775 N N . THR A 1 680 ? 18.601 -27.464 -37.062 1.00 46.25 680 THR A N 1
ATOM 5776 C CA . THR A 1 680 ? 18.202 -26.602 -38.182 1.00 46.25 680 THR A CA 1
ATOM 5777 C C . THR A 1 680 ? 18.627 -25.164 -37.891 1.00 46.25 680 THR A C 1
ATOM 5779 O O . THR A 1 680 ? 18.204 -24.594 -36.888 1.00 46.25 680 THR A O 1
ATOM 5782 N N . ASN A 1 681 ? 19.408 -24.541 -38.779 1.00 50.59 681 ASN A N 1
ATOM 5783 C CA . ASN A 1 681 ? 19.854 -23.135 -38.708 1.00 50.59 681 ASN A CA 1
ATOM 5784 C C . ASN A 1 681 ? 18.705 -22.085 -38.733 1.00 50.59 681 ASN A C 1
ATOM 5786 O O . ASN A 1 681 ? 18.955 -20.899 -38.937 1.00 50.59 681 ASN A O 1
ATOM 5790 N N . GLN A 1 682 ? 17.449 -22.496 -38.521 1.00 54.59 682 GLN A N 1
ATOM 5791 C CA . GLN A 1 682 ? 16.270 -21.635 -38.466 1.00 54.59 682 GLN A CA 1
ATOM 5792 C C . GLN A 1 682 ? 16.269 -20.769 -37.201 1.00 54.59 682 GLN A C 1
ATOM 5794 O O . GLN A 1 682 ? 16.270 -21.251 -36.061 1.00 54.59 682 GLN A O 1
ATOM 5799 N N . VAL A 1 683 ? 16.270 -19.456 -37.425 1.00 57.12 683 VAL A N 1
ATOM 5800 C CA . VAL A 1 683 ? 16.338 -18.434 -36.376 1.00 57.12 683 VAL A CA 1
ATOM 5801 C C . VAL A 1 683 ? 14.946 -18.127 -35.803 1.00 57.12 683 VAL A C 1
ATOM 5803 O O . VAL A 1 683 ? 14.851 -17.954 -34.587 1.00 57.12 683 VAL A O 1
ATOM 5806 N N . ASP A 1 684 ? 13.894 -18.184 -36.631 1.00 59.69 684 ASP A N 1
ATOM 5807 C CA . ASP A 1 684 ? 12.487 -17.848 -36.335 1.00 59.69 684 ASP A CA 1
ATOM 5808 C C . ASP A 1 684 ? 11.523 -18.778 -37.124 1.00 59.69 684 ASP A C 1
ATOM 5810 O O . ASP A 1 684 ? 11.978 -19.503 -38.012 1.00 59.69 684 ASP A O 1
ATOM 5814 N N . GLY A 1 685 ? 10.219 -18.789 -36.819 1.00 65.44 685 GLY A N 1
ATOM 5815 C CA . GLY A 1 685 ? 9.201 -19.560 -37.564 1.00 65.44 685 GLY A CA 1
ATOM 5816 C C . GLY A 1 685 ? 8.858 -20.947 -37.003 1.00 65.44 685 GLY A C 1
ATOM 5817 O O . GLY A 1 685 ? 8.181 -21.725 -37.673 1.00 65.44 685 GLY A O 1
ATOM 5818 N N . THR A 1 686 ? 9.329 -21.269 -35.797 1.00 82.25 686 THR A N 1
ATOM 5819 C CA . THR A 1 686 ? 9.166 -22.596 -35.174 1.00 82.25 686 THR A CA 1
ATOM 5820 C C . THR A 1 686 ? 7.958 -22.671 -34.240 1.00 82.25 686 THR A C 1
ATOM 5822 O O . THR A 1 686 ? 7.463 -21.652 -33.748 1.00 82.25 686 THR A O 1
ATOM 5825 N N . ILE A 1 687 ? 7.527 -23.885 -33.887 1.00 85.00 687 ILE A N 1
ATOM 5826 C CA . ILE A 1 687 ? 6.444 -24.103 -32.909 1.00 85.00 687 ILE A CA 1
ATOM 5827 C C . ILE A 1 687 ? 6.747 -23.446 -31.554 1.00 85.00 687 ILE A C 1
ATOM 5829 O O . ILE A 1 687 ? 5.846 -22.919 -30.901 1.00 85.00 687 ILE A O 1
ATOM 5833 N N . ALA A 1 688 ? 8.016 -23.407 -31.138 1.00 86.12 688 ALA A N 1
ATOM 5834 C CA . ALA A 1 688 ? 8.419 -22.721 -29.910 1.00 86.12 688 ALA A CA 1
ATOM 5835 C C . ALA A 1 688 ? 8.098 -21.210 -29.950 1.00 86.12 688 ALA A C 1
ATOM 5837 O O . ALA A 1 688 ? 7.525 -20.685 -28.995 1.00 86.12 688 ALA A O 1
ATOM 5838 N N . HIS A 1 689 ? 8.399 -20.530 -31.060 1.00 86.50 689 HIS A N 1
ATOM 5839 C CA . HIS A 1 689 ? 8.121 -19.099 -31.244 1.00 86.50 689 HIS A CA 1
ATOM 5840 C C . HIS A 1 689 ? 6.624 -18.806 -31.417 1.00 86.50 689 HIS A C 1
ATOM 5842 O O . HIS A 1 689 ? 6.138 -17.756 -30.988 1.00 86.50 689 HIS A O 1
ATOM 5848 N N . ALA A 1 690 ? 5.880 -19.739 -32.016 1.00 87.75 690 ALA A N 1
ATOM 5849 C CA . ALA A 1 690 ? 4.427 -19.669 -32.099 1.00 87.75 690 ALA A CA 1
ATOM 5850 C C . ALA A 1 690 ? 3.772 -19.733 -30.710 1.00 87.75 690 ALA A C 1
ATOM 5852 O O . ALA A 1 690 ? 2.920 -18.909 -30.389 1.00 87.75 690 ALA A O 1
ATOM 5853 N N . ILE A 1 691 ? 4.204 -20.668 -29.861 1.00 89.62 691 ILE A N 1
ATOM 5854 C CA . ILE A 1 691 ? 3.721 -20.790 -28.480 1.00 89.62 691 ILE A CA 1
ATOM 5855 C C . ILE A 1 691 ? 4.096 -19.564 -27.642 1.00 89.62 691 ILE A C 1
ATOM 5857 O O . ILE A 1 691 ? 3.268 -19.091 -26.862 1.00 89.62 691 ILE A O 1
ATOM 5861 N N . GLU A 1 692 ? 5.313 -19.035 -27.803 1.00 90.88 692 GLU A N 1
ATOM 5862 C CA . GLU A 1 692 ? 5.761 -17.830 -27.096 1.00 90.88 692 GLU A CA 1
ATOM 5863 C C . GLU A 1 692 ? 4.787 -16.658 -27.306 1.00 90.88 692 GLU A C 1
ATOM 5865 O O . GLU A 1 692 ? 4.393 -16.003 -26.339 1.00 90.88 692 GLU A O 1
ATOM 5870 N N . ARG A 1 693 ? 4.312 -16.470 -28.545 1.00 90.56 693 ARG A N 1
ATOM 5871 C CA . ARG A 1 693 ? 3.339 -15.431 -28.929 1.00 90.56 693 ARG A CA 1
ATOM 5872 C C . ARG A 1 693 ? 1.916 -15.663 -28.403 1.00 90.56 693 ARG A C 1
ATOM 5874 O O . ARG A 1 693 ? 1.087 -14.761 -28.476 1.00 90.56 693 ARG A O 1
ATOM 5881 N N . LEU A 1 694 ? 1.617 -16.840 -27.846 1.00 92.69 694 LEU A N 1
ATOM 5882 C CA . LEU A 1 694 ? 0.280 -17.200 -27.357 1.00 92.69 694 LEU A CA 1
ATOM 5883 C C . LEU A 1 694 ? 0.117 -17.106 -25.834 1.00 92.69 694 LEU A C 1
ATOM 5885 O O . LEU A 1 694 ? -1.018 -17.178 -25.363 1.00 92.69 694 LEU A O 1
ATOM 5889 N N . PHE A 1 695 ? 1.185 -16.923 -25.044 1.00 94.50 695 PHE A N 1
ATOM 5890 C CA . PHE A 1 695 ? 1.096 -16.962 -23.572 1.00 94.50 695 PHE A CA 1
ATOM 5891 C C . PHE A 1 695 ? 0.020 -16.035 -22.986 1.00 94.50 695 PHE A C 1
ATOM 5893 O O . PHE A 1 695 ? -0.709 -16.436 -22.077 1.00 94.50 695 PHE A O 1
ATOM 5900 N N . ILE A 1 696 ? -0.108 -14.816 -23.515 1.00 92.75 696 ILE A N 1
ATOM 5901 C CA . ILE A 1 696 ? -1.072 -13.826 -23.017 1.00 92.75 696 ILE A CA 1
ATOM 5902 C C . ILE A 1 696 ? -2.502 -14.202 -23.402 1.00 92.75 696 ILE A C 1
ATOM 5904 O O . ILE A 1 696 ? -3.362 -14.260 -22.528 1.00 92.75 696 ILE A O 1
ATOM 5908 N N . LYS A 1 697 ? -2.747 -14.585 -24.660 1.00 91.94 697 LYS A N 1
ATOM 5909 C CA . LYS A 1 697 ? -4.067 -15.069 -25.099 1.00 91.94 697 LYS A CA 1
ATOM 5910 C C . LYS A 1 697 ? -4.507 -16.315 -24.321 1.00 91.94 697 LYS A C 1
ATOM 5912 O O . LYS A 1 697 ? -5.677 -16.447 -23.966 1.00 91.94 697 LYS A O 1
ATOM 5917 N N . VAL A 1 698 ? -3.576 -17.218 -23.991 1.00 93.50 698 VAL A N 1
ATOM 5918 C CA . VAL A 1 698 ? -3.854 -18.366 -23.110 1.00 93.50 698 VAL A CA 1
ATOM 5919 C C . VAL A 1 698 ? -4.265 -17.898 -21.715 1.00 93.50 698 VAL A C 1
ATOM 5921 O O . VAL A 1 698 ? -5.271 -18.387 -21.196 1.00 93.50 698 VAL A O 1
ATOM 5924 N N . CYS A 1 699 ? -3.514 -16.964 -21.125 1.00 93.62 699 CYS A N 1
ATOM 5925 C CA . CYS A 1 699 ? -3.803 -16.371 -19.818 1.00 93.62 699 CYS A CA 1
ATOM 5926 C C . CYS A 1 699 ? -5.217 -15.779 -19.766 1.00 93.62 699 CYS A C 1
ATOM 5928 O O . CYS A 1 699 ? -6.012 -16.149 -18.897 1.00 93.62 699 CYS A O 1
ATOM 5930 N N . GLU A 1 700 ? -5.557 -14.952 -20.752 1.00 91.50 700 GLU A N 1
ATOM 5931 C CA . GLU A 1 700 ? -6.872 -14.324 -20.900 1.00 91.50 700 GLU A CA 1
ATOM 5932 C C . GLU A 1 700 ? -7.982 -15.365 -21.037 1.00 91.50 700 GLU A C 1
ATOM 5934 O O . GLU A 1 700 ? -9.001 -15.293 -20.351 1.00 91.50 700 GLU A O 1
ATOM 5939 N N . SER A 1 701 ? -7.758 -16.411 -21.836 1.00 92.44 701 SER A N 1
ATOM 5940 C CA . SER A 1 701 ? -8.734 -17.490 -22.014 1.00 92.44 701 SER A CA 1
ATOM 5941 C C . SER A 1 701 ? -8.989 -18.324 -20.754 1.00 92.44 701 SER A C 1
ATOM 5943 O O . SER A 1 701 ? -9.966 -19.074 -20.709 1.00 92.44 701 SER A O 1
ATOM 5945 N N . ASN A 1 702 ? -8.102 -18.250 -19.757 1.00 90.75 702 ASN A N 1
ATOM 5946 C CA . ASN A 1 702 ? -8.279 -18.857 -18.438 1.00 90.75 702 ASN A CA 1
ATOM 5947 C C . ASN A 1 702 ? -8.892 -17.875 -17.422 1.00 90.75 702 ASN A C 1
ATOM 5949 O O . ASN A 1 702 ? -8.893 -18.169 -16.228 1.00 90.75 702 ASN A O 1
ATOM 5953 N N . ASN A 1 703 ? -9.437 -16.742 -17.884 1.00 90.12 703 ASN A N 1
ATOM 5954 C CA . ASN A 1 703 ? -10.013 -15.660 -17.079 1.00 90.12 703 ASN A CA 1
ATOM 5955 C C . ASN A 1 703 ? -8.997 -14.964 -16.158 1.00 90.12 703 ASN A C 1
ATOM 5957 O O . ASN A 1 703 ? -9.354 -14.492 -15.075 1.00 90.12 703 ASN A O 1
ATOM 5961 N N . PHE A 1 704 ? -7.735 -14.891 -16.588 1.00 92.31 704 PHE A N 1
ATOM 5962 C CA . PHE A 1 704 ? -6.690 -14.144 -15.896 1.00 92.31 704 PHE A CA 1
ATOM 5963 C C . PHE A 1 704 ? -6.188 -12.973 -16.743 1.00 92.31 704 PHE A C 1
ATOM 5965 O O . PHE A 1 704 ? -6.009 -13.095 -17.951 1.00 92.31 704 PHE A O 1
ATOM 5972 N N . SER A 1 705 ? -5.889 -11.850 -16.097 1.00 89.75 705 SER A N 1
ATOM 5973 C CA . SER A 1 705 ? -5.229 -10.706 -16.721 1.00 89.75 705 SER A CA 1
ATOM 5974 C C . SER A 1 705 ? -3.711 -10.882 -16.756 1.00 89.75 705 SER A C 1
ATOM 5976 O O . SER A 1 705 ? -3.134 -11.695 -16.029 1.00 89.75 705 SER A O 1
ATOM 5978 N N . SER A 1 706 ? -3.040 -10.091 -17.587 1.00 90.25 706 SER A N 1
ATOM 5979 C CA . SER A 1 706 ? -1.583 -10.001 -17.611 1.00 90.25 706 SER A CA 1
ATOM 5980 C C . SER A 1 706 ? -1.135 -8.558 -17.383 1.00 90.25 706 SER A C 1
ATOM 5982 O O . SER A 1 706 ? -1.891 -7.622 -17.648 1.00 90.25 706 SER A O 1
ATOM 5984 N N . LYS A 1 707 ? 0.079 -8.365 -16.860 1.00 88.75 707 LYS A N 1
ATOM 5985 C CA . LYS A 1 707 ? 0.649 -7.034 -16.642 1.00 88.75 707 LYS A CA 1
ATOM 5986 C C . LYS A 1 707 ? 2.089 -6.959 -17.124 1.00 88.75 707 LYS A C 1
ATOM 5988 O O . LYS A 1 707 ? 2.929 -7.789 -16.788 1.00 88.75 707 LYS A O 1
ATOM 5993 N N . LYS A 1 708 ? 2.358 -5.915 -17.891 1.00 86.44 708 LYS A N 1
ATOM 5994 C CA . LYS A 1 708 ? 3.686 -5.529 -18.344 1.00 86.44 708 LYS A CA 1
ATOM 5995 C C . LYS A 1 708 ? 4.370 -4.649 -17.288 1.00 86.44 708 LYS A C 1
ATOM 5997 O O . LYS A 1 708 ? 3.692 -3.851 -16.638 1.00 86.44 708 LYS A O 1
ATOM 6002 N N . ILE A 1 709 ? 5.681 -4.800 -17.104 1.00 81.00 709 ILE A N 1
ATOM 6003 C CA . ILE A 1 709 ? 6.486 -4.036 -16.135 1.00 81.00 709 ILE A CA 1
ATOM 6004 C C . ILE A 1 709 ? 7.770 -3.482 -16.763 1.00 81.00 709 ILE A C 1
ATOM 6006 O O . ILE A 1 709 ? 8.377 -4.129 -17.610 1.00 81.00 709 ILE A O 1
ATOM 6010 N N . LEU A 1 710 ? 8.213 -2.316 -16.294 1.00 74.25 710 LEU A N 1
ATOM 6011 C CA . LEU A 1 710 ? 9.506 -1.725 -16.634 1.00 74.25 710 LEU A CA 1
ATOM 6012 C C . LEU A 1 710 ? 10.169 -1.189 -15.360 1.00 74.25 710 LEU A C 1
ATOM 6014 O O . LEU A 1 710 ? 9.582 -0.396 -14.627 1.00 74.25 710 LEU A O 1
ATOM 6018 N N . PHE A 1 711 ? 11.398 -1.618 -15.096 1.00 64.44 711 PHE A N 1
ATOM 6019 C CA . PHE A 1 711 ? 12.217 -1.172 -13.976 1.00 64.44 711 PHE A CA 1
ATOM 6020 C C . PHE A 1 711 ? 13.422 -0.395 -14.503 1.00 64.44 711 PHE A C 1
ATOM 6022 O O . PHE A 1 711 ? 14.304 -0.963 -15.145 1.00 64.44 711 PHE A O 1
ATOM 6029 N N . ASN A 1 712 ? 13.457 0.910 -14.217 1.00 48.59 712 ASN A N 1
ATOM 6030 C CA . ASN A 1 712 ? 14.563 1.792 -14.579 1.00 48.59 712 ASN A CA 1
ATOM 6031 C C . ASN A 1 712 ? 15.601 1.851 -13.433 1.00 48.59 712 ASN A C 1
ATOM 6033 O O . ASN A 1 712 ? 15.248 2.303 -12.341 1.00 48.59 712 ASN A O 1
ATOM 6037 N N . PRO A 1 713 ? 16.860 1.408 -13.628 1.00 38.88 713 PRO A N 1
ATOM 6038 C CA . PRO A 1 713 ? 17.882 1.426 -12.578 1.00 38.88 713 PRO A CA 1
ATOM 6039 C C . PRO A 1 713 ? 18.343 2.832 -12.157 1.00 38.88 713 PRO A C 1
ATOM 6041 O O . PRO A 1 713 ? 18.873 2.979 -11.060 1.00 38.88 713 PRO A O 1
ATOM 6044 N N . SER A 1 714 ? 18.165 3.855 -13.001 1.00 34.19 714 SER A N 1
ATOM 6045 C CA . SER A 1 714 ? 18.804 5.175 -12.843 1.00 34.19 714 SER A CA 1
ATOM 6046 C C . SER A 1 714 ? 17.946 6.253 -12.167 1.00 34.19 714 SER A C 1
ATOM 6048 O O . SER A 1 714 ? 18.409 7.380 -12.008 1.00 34.19 714 SER A O 1
ATOM 6050 N N . VAL A 1 715 ? 16.726 5.943 -11.711 1.00 31.39 715 VAL A N 1
ATOM 6051 C CA . VAL A 1 715 ? 15.860 6.931 -11.042 1.00 31.39 715 VAL A CA 1
ATOM 6052 C C . VAL A 1 715 ? 15.621 6.537 -9.586 1.00 31.39 715 VAL A C 1
ATOM 6054 O O . VAL A 1 715 ? 14.923 5.573 -9.280 1.00 31.39 715 VAL A O 1
ATOM 6057 N N . ASN A 1 716 ? 16.219 7.318 -8.683 1.00 29.39 716 ASN A N 1
ATOM 6058 C CA . ASN A 1 716 ? 16.005 7.331 -7.236 1.00 29.39 716 ASN A CA 1
ATOM 6059 C C . ASN A 1 716 ? 14.603 6.871 -6.807 1.00 29.39 716 ASN A C 1
ATOM 6061 O O . ASN A 1 716 ? 13.652 7.617 -7.002 1.00 29.39 716 ASN A O 1
ATOM 6065 N N . ASN A 1 717 ? 14.513 5.701 -6.153 1.00 32.84 717 ASN A N 1
ATOM 6066 C CA . ASN A 1 717 ? 13.519 5.243 -5.156 1.00 32.84 717 ASN A CA 1
ATOM 6067 C C . ASN A 1 717 ? 12.008 5.565 -5.323 1.00 32.84 717 ASN A C 1
ATOM 6069 O O . ASN A 1 717 ? 11.220 5.206 -4.443 1.00 32.84 717 ASN A O 1
ATOM 6073 N N . LYS A 1 718 ? 11.564 6.155 -6.431 1.00 31.50 718 LYS A N 1
ATOM 6074 C CA . LYS A 1 718 ? 10.169 6.391 -6.794 1.00 31.50 718 LYS A CA 1
ATOM 6075 C C . LYS A 1 718 ? 9.811 5.421 -7.905 1.00 31.50 718 LYS A C 1
ATOM 6077 O O . LYS A 1 718 ? 10.351 5.460 -9.001 1.00 31.50 718 LYS A O 1
ATOM 6082 N N . MET A 1 719 ? 8.919 4.505 -7.560 1.00 37.81 719 MET A N 1
ATOM 6083 C CA . MET A 1 719 ? 8.331 3.580 -8.510 1.00 37.81 719 MET A CA 1
ATOM 6084 C C . MET A 1 719 ? 7.343 4.313 -9.388 1.00 37.81 719 MET A C 1
ATOM 6086 O O . MET A 1 719 ? 6.412 4.919 -8.860 1.00 37.81 719 MET A O 1
ATOM 6090 N N . ASP A 1 720 ? 7.482 4.168 -10.695 1.00 33.25 720 ASP A N 1
ATOM 6091 C CA . ASP A 1 720 ? 6.405 4.497 -11.611 1.00 33.25 720 ASP A CA 1
ATOM 6092 C C . ASP A 1 720 ? 5.561 3.232 -11.833 1.00 33.25 720 ASP A C 1
ATOM 6094 O O . ASP A 1 720 ? 5.782 2.443 -12.746 1.00 33.25 720 ASP A O 1
ATOM 6098 N N . PHE A 1 721 ? 4.606 2.989 -10.930 1.00 37.91 721 PHE A N 1
ATOM 6099 C CA . PHE A 1 721 ? 3.472 2.104 -11.210 1.00 37.91 721 PHE A CA 1
ATOM 6100 C C . PHE A 1 721 ? 2.361 2.934 -11.860 1.00 37.91 721 PHE A C 1
ATOM 6102 O O . PHE A 1 721 ? 1.248 3.018 -11.338 1.00 37.91 721 PHE A O 1
ATOM 6109 N N . ASN A 1 722 ? 2.642 3.569 -12.997 1.00 31.27 722 ASN A N 1
ATOM 6110 C CA . ASN A 1 722 ? 1.592 4.176 -13.805 1.00 31.27 722 ASN A CA 1
ATOM 6111 C C . ASN A 1 722 ? 0.841 3.069 -14.558 1.00 31.27 722 ASN A C 1
ATOM 6113 O O . ASN A 1 722 ? 1.077 2.764 -15.719 1.00 31.27 722 ASN A O 1
ATOM 6117 N N . ILE A 1 723 ? -0.069 2.421 -13.831 1.00 39.62 723 ILE A N 1
ATOM 6118 C CA . ILE A 1 723 ? -0.903 1.301 -14.281 1.00 39.62 723 ILE A CA 1
ATOM 6119 C C . ILE A 1 723 ? -1.982 1.746 -15.292 1.00 39.62 723 ILE A C 1
ATOM 6121 O O . ILE A 1 723 ? -2.555 0.872 -15.938 1.00 39.62 723 ILE A O 1
ATOM 6125 N N . ASN A 1 724 ? -2.192 3.055 -15.491 1.00 26.41 724 ASN A N 1
ATOM 6126 C CA . ASN A 1 724 ? -3.309 3.636 -16.256 1.00 26.41 724 ASN A CA 1
ATOM 6127 C C . ASN A 1 724 ? -2.956 4.242 -17.627 1.00 26.41 724 ASN A C 1
ATOM 6129 O O . ASN A 1 724 ? -3.789 4.916 -18.227 1.00 26.41 724 ASN A O 1
ATOM 6133 N N . LYS A 1 725 ? -1.760 4.009 -18.160 1.00 30.86 725 LYS A N 1
ATOM 6134 C CA . LYS A 1 725 ? -1.463 4.310 -19.565 1.00 30.86 725 LYS A CA 1
ATOM 6135 C C . LYS A 1 725 ? -0.893 3.058 -20.189 1.00 30.86 725 LYS A C 1
ATOM 6137 O O . LYS A 1 725 ? 0.306 2.889 -20.128 1.00 30.86 725 LYS A O 1
ATOM 6142 N N . ASP A 1 726 ? -1.759 2.158 -20.643 1.00 33.12 726 ASP A N 1
ATOM 6143 C CA . ASP A 1 726 ? -1.456 1.183 -21.696 1.00 33.12 726 ASP A CA 1
ATOM 6144 C C . ASP A 1 726 ? -2.705 0.337 -21.956 1.00 33.12 726 ASP A C 1
ATOM 6146 O O . ASP A 1 726 ? -2.965 -0.642 -21.262 1.00 33.12 726 ASP A O 1
ATOM 6150 N N . ILE A 1 727 ? -3.521 0.801 -22.898 1.00 29.61 727 ILE A N 1
ATOM 6151 C CA . ILE A 1 727 ? -3.874 0.130 -24.156 1.00 29.61 727 ILE A CA 1
ATOM 6152 C C . ILE A 1 727 ? -4.480 1.262 -24.984 1.00 29.61 727 ILE A C 1
ATOM 6154 O O . ILE A 1 727 ? -5.616 1.673 -24.770 1.00 29.61 727 ILE A O 1
ATOM 6158 N N . VAL A 1 728 ? -3.683 1.842 -25.873 1.00 31.16 728 VAL A N 1
ATOM 6159 C CA . VAL A 1 728 ? -4.254 2.561 -27.004 1.00 31.16 728 VAL A CA 1
ATOM 6160 C C . VAL A 1 728 ? -4.408 1.508 -28.087 1.00 31.16 728 VAL A C 1
ATOM 6162 O O . VAL A 1 728 ? -3.411 1.040 -28.637 1.00 31.16 728 VAL A O 1
ATOM 6165 N N . ASP A 1 729 ? -5.645 1.085 -28.334 1.00 34.75 729 ASP A N 1
ATOM 6166 C CA . ASP A 1 729 ? -5.965 0.345 -29.545 1.00 34.75 729 ASP A CA 1
ATOM 6167 C C . ASP A 1 729 ? -5.744 1.305 -30.722 1.00 34.75 729 ASP A C 1
ATOM 6169 O O . ASP A 1 729 ? -6.509 2.247 -30.950 1.00 34.75 729 ASP A O 1
ATOM 6173 N N . TYR A 1 730 ? -4.624 1.115 -31.421 1.00 33.19 730 TYR A N 1
ATOM 6174 C CA . TYR A 1 730 ? -4.273 1.925 -32.582 1.00 33.19 730 TYR A CA 1
ATOM 6175 C C . TYR A 1 730 ? -5.364 1.835 -33.656 1.00 33.19 730 TYR A C 1
ATOM 6177 O O . TYR A 1 730 ? -5.641 2.837 -34.305 1.00 33.19 730 TYR A O 1
ATOM 6185 N N . ASN A 1 731 ? -6.049 0.696 -33.792 1.00 37.00 731 ASN A N 1
ATOM 6186 C CA . ASN A 1 731 ? -7.119 0.522 -34.772 1.00 37.00 731 ASN A CA 1
ATOM 6187 C C . ASN A 1 731 ? -8.435 1.180 -34.319 1.00 37.00 731 ASN A C 1
ATOM 6189 O O . ASN A 1 731 ? -9.153 1.738 -35.151 1.00 37.00 731 ASN A O 1
ATOM 6193 N N . GLU A 1 732 ? -8.725 1.211 -33.013 1.00 35.28 732 GLU A N 1
ATOM 6194 C CA . GLU A 1 732 ? -9.902 1.907 -32.460 1.00 35.28 732 GLU A CA 1
ATOM 6195 C C . GLU A 1 732 ? -9.766 3.446 -32.527 1.00 35.28 732 GLU A C 1
ATOM 6197 O O . GLU A 1 732 ? -10.767 4.149 -32.697 1.00 35.28 732 GLU A O 1
ATOM 6202 N N . LEU A 1 733 ? -8.537 3.985 -32.480 1.00 35.19 733 LEU A N 1
ATOM 6203 C CA . LEU A 1 733 ? -8.250 5.406 -32.751 1.00 35.19 733 LEU A CA 1
ATOM 6204 C C . LEU A 1 733 ? -8.389 5.772 -34.236 1.00 35.19 733 LEU A C 1
ATOM 6206 O O . LEU A 1 733 ? -8.872 6.861 -34.549 1.00 35.19 733 LEU A O 1
ATOM 6210 N N . ILE A 1 734 ? -7.981 4.874 -35.139 1.00 41.03 734 ILE A N 1
ATOM 6211 C CA . ILE A 1 734 ? -8.024 5.086 -36.595 1.00 41.03 734 ILE A CA 1
ATOM 6212 C C . ILE A 1 734 ? -9.470 5.088 -37.113 1.00 41.03 734 ILE A C 1
ATOM 6214 O O . ILE A 1 734 ? -9.805 5.877 -37.993 1.00 41.03 734 ILE A O 1
ATOM 6218 N N . GLN A 1 735 ? -10.353 4.255 -36.552 1.00 41.25 735 GLN A N 1
ATOM 6219 C CA . GLN A 1 735 ? -11.736 4.136 -37.031 1.00 41.25 735 GLN A CA 1
ATOM 6220 C C . GLN A 1 735 ? -12.688 5.228 -36.521 1.00 41.25 735 GLN A C 1
ATOM 6222 O O . GLN A 1 735 ? -13.734 5.450 -37.130 1.00 41.25 735 GLN A O 1
ATOM 6227 N N . ARG A 1 736 ? -12.368 5.925 -35.421 1.00 38.84 736 ARG A N 1
ATOM 6228 C CA . ARG A 1 736 ? -13.318 6.857 -34.783 1.00 38.84 736 ARG A CA 1
ATOM 6229 C C . ARG A 1 736 ? -13.265 8.301 -35.262 1.00 38.84 736 ARG A C 1
ATOM 6231 O O . ARG A 1 736 ? -14.133 9.075 -34.865 1.00 38.84 736 ARG A O 1
ATOM 6238 N N . HIS A 1 737 ? -12.312 8.700 -36.100 1.00 41.62 737 HIS A N 1
ATOM 6239 C CA . HIS A 1 737 ? -12.111 10.125 -36.335 1.00 41.62 737 HIS A CA 1
ATOM 6240 C C . HIS A 1 737 ? -11.585 10.467 -37.731 1.00 41.62 737 HIS A C 1
ATOM 6242 O O . HIS A 1 737 ? -10.405 10.323 -38.028 1.00 41.62 737 HIS A O 1
ATOM 6248 N N . ASN A 1 738 ? -12.468 11.059 -38.540 1.00 50.03 738 ASN A N 1
ATOM 6249 C CA . ASN A 1 738 ? -12.139 11.862 -39.719 1.00 50.03 738 ASN A CA 1
ATOM 6250 C C . ASN A 1 738 ? -11.525 13.212 -39.281 1.00 50.03 738 ASN A C 1
ATOM 6252 O O . ASN A 1 738 ? -12.057 14.275 -39.597 1.00 50.03 738 ASN A O 1
ATOM 6256 N N . LYS A 1 739 ? -10.487 13.162 -38.433 1.00 59.62 739 LYS A N 1
ATOM 6257 C CA . LYS A 1 739 ? -9.886 14.341 -37.805 1.00 59.62 739 LYS A CA 1
ATOM 6258 C C . LYS A 1 739 ? -8.732 14.891 -38.633 1.00 59.62 739 LYS A C 1
ATOM 6260 O O . LY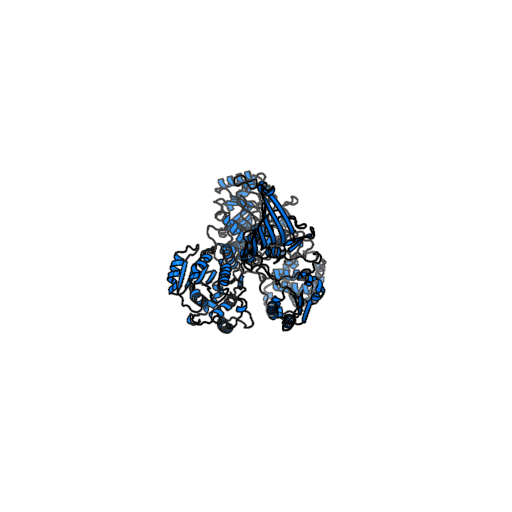S A 1 739 ? -7.945 14.125 -39.186 1.00 59.62 739 LYS A O 1
ATOM 6265 N N . LYS A 1 740 ? -8.582 16.216 -38.686 1.00 76.50 740 LYS A N 1
ATOM 6266 C CA . LYS A 1 740 ? -7.448 16.863 -39.375 1.00 76.50 740 LYS A CA 1
ATOM 6267 C C . LYS A 1 740 ? -6.196 16.804 -38.499 1.00 76.50 740 LYS A C 1
ATOM 6269 O O . LYS A 1 740 ? -6.126 17.494 -37.482 1.00 76.50 740 LYS A O 1
ATOM 6274 N N . VAL A 1 741 ? -5.212 15.998 -38.902 1.00 84.31 741 VAL A N 1
ATOM 6275 C CA . VAL A 1 741 ? -3.935 15.806 -38.192 1.00 84.31 741 VAL A CA 1
ATOM 6276 C C . VAL A 1 741 ? -2.803 16.518 -38.930 1.00 84.31 741 VAL A C 1
ATOM 6278 O O . VAL A 1 741 ? -2.657 16.337 -40.138 1.00 84.31 741 VAL A O 1
ATOM 6281 N N . ILE A 1 742 ? -1.988 17.289 -38.205 1.00 86.94 742 ILE A N 1
ATOM 6282 C CA . ILE A 1 742 ? -0.755 17.899 -38.724 1.00 86.94 742 ILE A CA 1
ATOM 6283 C C . ILE A 1 742 ? 0.468 17.421 -37.943 1.00 86.94 742 ILE A C 1
ATOM 6285 O O . ILE A 1 742 ? 0.458 17.357 -36.711 1.00 86.94 742 ILE A O 1
ATOM 6289 N N . LEU A 1 743 ? 1.541 17.120 -38.664 1.00 88.81 743 LEU A N 1
ATOM 6290 C CA . LEU A 1 743 ? 2.853 16.841 -38.108 1.00 88.81 743 LEU A CA 1
ATOM 6291 C C . LEU A 1 743 ? 3.807 17.984 -38.437 1.00 88.81 743 LEU A C 1
ATOM 6293 O O . LEU A 1 743 ? 3.942 18.371 -39.591 1.00 88.81 743 LEU A O 1
ATOM 6297 N N . ILE A 1 744 ? 4.476 18.515 -37.422 1.00 87.69 744 ILE A N 1
ATOM 6298 C CA . ILE A 1 744 ? 5.354 19.674 -37.523 1.00 87.69 744 ILE A CA 1
ATOM 6299 C C . ILE A 1 744 ? 6.762 19.222 -37.165 1.00 87.69 744 ILE A C 1
ATOM 6301 O O . ILE A 1 744 ? 7.019 18.849 -36.022 1.00 87.69 744 ILE A O 1
ATOM 6305 N N . ILE A 1 745 ? 7.668 19.253 -38.137 1.00 88.75 745 ILE A N 1
ATOM 6306 C CA . ILE A 1 745 ? 9.058 18.844 -37.972 1.00 88.75 745 ILE A CA 1
ATOM 6307 C C . ILE A 1 745 ? 9.949 20.076 -38.012 1.00 88.75 745 ILE A C 1
ATOM 6309 O O . ILE A 1 745 ? 9.962 20.813 -38.995 1.00 88.75 745 ILE A O 1
ATOM 6313 N N . HIS A 1 746 ? 10.726 20.284 -36.956 1.00 87.38 746 HIS A N 1
ATOM 6314 C CA . HIS A 1 746 ? 11.858 21.201 -36.990 1.00 87.38 746 HIS A CA 1
ATOM 6315 C C . HIS A 1 746 ? 13.139 20.427 -37.315 1.00 87.38 746 HIS A C 1
ATOM 6317 O O . HIS A 1 746 ? 13.688 19.725 -36.460 1.00 87.38 746 HIS A O 1
ATOM 6323 N N . LEU A 1 747 ? 13.578 20.514 -38.571 1.00 84.56 747 LEU A N 1
ATOM 6324 C CA . LEU A 1 747 ? 14.794 19.891 -39.087 1.00 84.56 747 LEU A CA 1
ATOM 6325 C C . LEU A 1 747 ? 15.972 20.852 -38.924 1.00 84.56 747 LEU A C 1
ATOM 6327 O O . LEU A 1 747 ? 16.285 21.625 -39.821 1.00 84.56 747 LEU A O 1
ATOM 6331 N N . TYR A 1 748 ? 16.636 20.782 -37.776 1.00 79.75 748 TYR A N 1
ATOM 6332 C CA . TYR A 1 748 ? 17.920 21.448 -37.560 1.00 79.75 748 TYR A CA 1
ATOM 6333 C C . TYR A 1 748 ? 19.085 20.619 -38.129 1.00 79.75 748 TYR A C 1
ATOM 6335 O O . TYR A 1 748 ? 20.014 21.162 -38.717 1.00 79.75 748 TYR A O 1
ATOM 6343 N N . TYR A 1 749 ? 19.015 19.288 -37.997 1.00 79.19 749 TYR A N 1
ATOM 6344 C CA . TYR A 1 749 ? 20.028 18.349 -38.491 1.00 79.19 749 TYR A CA 1
ATOM 6345 C C . TYR A 1 749 ? 19.541 17.640 -39.763 1.00 79.19 749 TYR A C 1
ATOM 6347 O O . TYR A 1 749 ? 18.732 16.712 -39.694 1.00 79.19 749 TYR A O 1
ATOM 6355 N N . LEU A 1 750 ? 20.031 18.078 -40.928 1.00 78.06 750 LEU A N 1
ATOM 6356 C CA . LEU A 1 750 ? 19.610 17.555 -42.237 1.00 78.06 750 LEU A CA 1
ATOM 6357 C C . LEU A 1 750 ? 20.021 16.095 -42.481 1.00 78.06 750 LEU A C 1
ATOM 6359 O O . LEU A 1 750 ? 19.377 15.399 -43.260 1.00 78.06 750 LEU A O 1
ATOM 6363 N N . ASP A 1 751 ? 21.050 15.599 -41.799 1.00 78.81 751 ASP A N 1
ATOM 6364 C CA . ASP A 1 751 ? 21.484 14.204 -41.908 1.00 78.81 751 ASP A CA 1
ATOM 6365 C C . ASP A 1 751 ? 20.487 13.211 -41.284 1.00 78.81 751 ASP A C 1
ATOM 6367 O O . ASP A 1 751 ? 20.496 12.030 -41.621 1.00 78.81 751 ASP A O 1
ATOM 6371 N N . LEU A 1 752 ? 19.562 13.687 -40.441 1.00 81.19 752 LEU A N 1
ATOM 6372 C CA . LEU A 1 752 ? 18.498 12.864 -39.856 1.00 81.19 752 LEU A CA 1
ATOM 6373 C C . LEU A 1 752 ? 17.251 12.742 -40.749 1.00 81.19 752 LEU A C 1
ATOM 6375 O O . LEU A 1 752 ? 16.301 12.052 -40.380 1.00 81.19 752 LEU A O 1
ATOM 6379 N N . VAL A 1 753 ? 17.234 13.371 -41.930 1.00 82.75 753 VAL A N 1
ATOM 6380 C CA . VAL A 1 753 ? 16.109 13.299 -42.885 1.00 82.75 753 VAL A CA 1
ATOM 6381 C C . VAL A 1 753 ? 15.744 11.853 -43.224 1.00 82.75 753 VAL A C 1
ATOM 6383 O O . VAL A 1 753 ? 14.563 11.509 -43.289 1.00 82.75 753 VAL A O 1
ATOM 6386 N N . ASP A 1 754 ? 16.745 10.992 -43.393 1.00 81.50 754 ASP A N 1
ATOM 6387 C CA . ASP A 1 754 ? 16.548 9.589 -43.755 1.00 81.50 754 ASP A CA 1
ATOM 6388 C C . ASP A 1 754 ? 15.868 8.792 -42.643 1.00 81.50 754 ASP A C 1
ATOM 6390 O O . ASP A 1 754 ? 14.999 7.963 -42.917 1.00 81.50 754 ASP A O 1
ATOM 6394 N N . GLU A 1 755 ? 16.229 9.076 -41.394 1.00 79.44 755 GLU A N 1
ATOM 6395 C CA . GLU A 1 755 ? 15.646 8.441 -40.218 1.00 79.44 755 GLU A CA 1
ATOM 6396 C C . GLU A 1 755 ? 14.191 8.886 -40.029 1.00 79.44 755 GLU A C 1
ATOM 6398 O O . GLU A 1 755 ? 13.288 8.057 -39.892 1.00 79.44 755 GLU A O 1
ATOM 6403 N N . PHE A 1 756 ? 13.939 10.195 -40.125 1.00 83.75 756 PHE A N 1
ATOM 6404 C CA . PHE A 1 756 ? 12.588 10.744 -40.061 1.00 83.75 756 PHE A CA 1
ATOM 6405 C C . PHE A 1 756 ? 11.699 10.168 -41.157 1.00 83.75 756 PHE A C 1
ATOM 6407 O O . PHE A 1 756 ? 10.600 9.714 -40.858 1.00 83.75 756 PHE A O 1
ATOM 6414 N N . PHE A 1 757 ? 12.176 10.106 -42.400 1.00 85.19 757 PHE A N 1
ATOM 6415 C CA . PHE A 1 757 ? 11.425 9.509 -43.501 1.00 85.19 757 PHE A CA 1
ATOM 6416 C C . PHE A 1 757 ? 10.923 8.090 -43.177 1.00 85.19 757 PHE A C 1
ATOM 6418 O O . PHE A 1 757 ? 9.759 7.784 -43.441 1.00 85.19 757 PHE A O 1
ATOM 6425 N N . GLN A 1 758 ? 11.752 7.243 -42.552 1.00 81.12 758 GLN A N 1
ATOM 6426 C CA . GLN A 1 758 ? 11.343 5.886 -42.165 1.00 81.12 758 GLN A CA 1
ATOM 6427 C C . GLN A 1 758 ? 10.238 5.889 -41.105 1.00 81.12 758 GLN A C 1
ATOM 6429 O O . GLN A 1 758 ? 9.285 5.118 -41.211 1.00 81.12 758 GLN A O 1
ATOM 6434 N N . TYR A 1 759 ? 10.321 6.770 -40.106 1.00 83.31 759 TYR A N 1
ATOM 6435 C CA . TYR A 1 759 ? 9.271 6.878 -39.092 1.00 83.31 759 TYR A CA 1
ATOM 6436 C C . TYR A 1 759 ? 7.968 7.430 -39.665 1.00 83.31 759 TYR A C 1
ATOM 6438 O O . TYR A 1 759 ? 6.898 6.900 -39.371 1.00 83.31 759 TYR A O 1
ATOM 6446 N N . LEU A 1 760 ? 8.052 8.455 -40.517 1.00 83.75 760 LEU A N 1
ATOM 6447 C CA . LEU A 1 760 ? 6.886 9.067 -41.148 1.00 83.75 760 LEU A CA 1
ATOM 6448 C C . LEU A 1 760 ? 6.135 8.078 -42.025 1.00 83.75 760 LEU A C 1
ATOM 6450 O O . LEU A 1 760 ? 4.912 8.016 -41.950 1.00 83.75 760 LEU A O 1
ATOM 6454 N N . LYS A 1 761 ? 6.855 7.258 -42.795 1.00 82.81 761 LYS A N 1
ATOM 6455 C CA . LYS A 1 761 ? 6.274 6.214 -43.647 1.00 82.81 761 LYS A CA 1
ATOM 6456 C C . LYS A 1 761 ? 5.421 5.205 -42.867 1.00 82.81 761 LYS A C 1
ATOM 6458 O O . LYS A 1 761 ? 4.472 4.662 -43.422 1.00 82.81 761 LYS A O 1
ATOM 6463 N N . ASN A 1 762 ? 5.733 4.975 -41.592 1.00 78.62 762 ASN A N 1
ATOM 6464 C CA . ASN A 1 762 ? 5.051 3.990 -40.750 1.00 78.62 762 ASN A CA 1
ATOM 6465 C C . ASN A 1 762 ? 3.808 4.541 -40.032 1.00 78.62 762 ASN A C 1
ATOM 6467 O O . ASN A 1 762 ? 3.139 3.793 -39.320 1.00 78.62 762 ASN A O 1
ATOM 6471 N N . ILE A 1 763 ? 3.482 5.829 -40.190 1.00 77.31 763 ILE A N 1
ATOM 6472 C CA . ILE A 1 763 ? 2.281 6.414 -39.586 1.00 77.31 763 ILE A CA 1
ATOM 6473 C C . ILE A 1 763 ? 1.038 5.867 -40.319 1.00 77.31 763 ILE A C 1
ATOM 6475 O O . ILE A 1 763 ? 0.905 6.088 -41.525 1.00 77.31 763 ILE A O 1
ATOM 6479 N N . PRO A 1 764 ? 0.108 5.185 -39.622 1.00 72.38 764 PRO A N 1
ATOM 6480 C CA . PRO A 1 764 ? -0.978 4.429 -40.255 1.00 72.38 764 PRO A CA 1
ATOM 6481 C C . PRO A 1 764 ? -2.171 5.290 -40.710 1.00 72.38 764 PRO A C 1
ATOM 6483 O O . PRO A 1 764 ? -3.165 4.754 -41.192 1.00 72.38 764 PRO A O 1
ATOM 6486 N N . ILE A 1 765 ? -2.099 6.615 -40.553 1.00 76.38 765 ILE A N 1
ATOM 6487 C CA . ILE A 1 765 ? -3.162 7.569 -40.905 1.00 76.38 765 ILE A CA 1
ATOM 6488 C C . ILE A 1 765 ? -2.664 8.619 -41.893 1.00 76.38 765 ILE A C 1
ATOM 6490 O O . ILE A 1 765 ? -1.462 8.851 -42.007 1.00 76.38 765 ILE A O 1
ATOM 6494 N N . LYS A 1 766 ? -3.601 9.287 -42.574 1.00 82.62 766 LYS A N 1
ATOM 6495 C CA . LYS A 1 766 ? -3.312 10.472 -43.389 1.00 82.62 766 LYS A CA 1
ATOM 6496 C C . LYS A 1 766 ? -3.072 11.694 -42.499 1.00 82.62 766 LYS A C 1
ATOM 6498 O O . LYS A 1 766 ? -3.843 11.933 -41.572 1.00 82.62 766 LYS A O 1
ATOM 6503 N N . PHE A 1 767 ? -2.044 12.481 -42.800 1.00 88.38 767 PHE A N 1
ATOM 6504 C CA . PHE A 1 767 ? -1.735 13.730 -42.092 1.00 88.38 767 PHE A CA 1
ATOM 6505 C C . PHE A 1 767 ? -1.140 14.781 -43.036 1.00 88.38 767 PHE A C 1
ATOM 6507 O O . PHE A 1 767 ? -0.598 14.444 -44.087 1.00 88.38 767 PHE A O 1
ATOM 6514 N N . ASP A 1 768 ? -1.228 16.053 -42.657 1.00 87.94 768 ASP A N 1
ATOM 6515 C CA . ASP A 1 768 ? -0.488 17.137 -43.309 1.00 87.94 768 ASP A CA 1
ATOM 6516 C C . ASP A 1 768 ? 0.877 17.303 -42.628 1.00 87.94 768 ASP A C 1
ATOM 6518 O O . ASP A 1 768 ? 1.001 17.159 -41.412 1.00 87.94 768 ASP A O 1
ATOM 6522 N N . LEU A 1 769 ? 1.921 17.585 -43.398 1.00 89.00 769 LEU A N 1
ATOM 6523 C CA . LEU A 1 769 ? 3.298 17.671 -42.924 1.00 89.00 769 LEU A CA 1
ATOM 6524 C C . LEU A 1 769 ? 3.818 19.099 -43.091 1.00 89.00 769 LEU A C 1
ATOM 6526 O O . LEU A 1 769 ? 3.860 19.622 -44.198 1.00 89.00 769 LEU A O 1
ATOM 6530 N N . LEU A 1 770 ? 4.253 19.722 -42.003 1.00 86.38 770 LEU A N 1
ATOM 6531 C CA . LEU A 1 770 ? 4.925 21.016 -41.997 1.00 86.38 770 LEU A CA 1
ATOM 6532 C C . LEU A 1 770 ? 6.384 20.825 -41.589 1.00 86.38 770 LEU A C 1
ATOM 6534 O O . LEU A 1 770 ? 6.668 20.320 -40.507 1.00 86.38 770 LEU A O 1
ATOM 6538 N N . ILE A 1 771 ? 7.312 21.266 -42.428 1.00 87.50 771 ILE A N 1
ATOM 6539 C CA . ILE A 1 771 ? 8.747 21.183 -42.185 1.00 87.50 771 ILE A CA 1
ATOM 6540 C C . ILE A 1 771 ? 9.307 22.593 -42.042 1.00 87.50 771 ILE A C 1
ATOM 6542 O O . ILE A 1 771 ? 9.140 23.447 -42.912 1.00 87.50 771 ILE A O 1
ATOM 6546 N N . THR A 1 772 ? 10.004 22.816 -40.937 1.00 85.19 772 THR A N 1
ATOM 6547 C CA . THR A 1 772 ? 10.731 24.047 -40.641 1.00 85.19 772 THR A CA 1
ATOM 6548 C C . THR A 1 772 ? 12.213 23.731 -40.576 1.00 85.19 772 THR A C 1
ATOM 6550 O O . THR A 1 772 ? 12.603 22.724 -39.987 1.00 85.19 772 THR A O 1
ATOM 6553 N N . SER A 1 773 ? 13.036 24.559 -41.205 1.00 83.81 773 SER A N 1
ATOM 6554 C CA . SER A 1 773 ? 14.487 24.374 -41.235 1.00 83.81 773 SER A CA 1
ATOM 6555 C C . SER A 1 773 ? 15.183 25.735 -41.226 1.00 83.81 773 SER A C 1
ATOM 6557 O O . SER A 1 773 ? 14.696 26.658 -41.886 1.00 83.81 773 SER A O 1
ATOM 6559 N N . PRO A 1 774 ? 16.310 25.894 -40.508 1.00 75.00 774 PRO A N 1
ATOM 6560 C CA . PRO A 1 774 ? 17.115 27.114 -40.569 1.00 75.00 774 PRO A CA 1
ATOM 6561 C C . PRO A 1 774 ? 17.828 27.299 -41.909 1.00 75.00 774 PRO A C 1
ATOM 6563 O O . PRO A 1 774 ? 18.168 28.420 -42.284 1.00 75.00 774 PRO A O 1
ATOM 6566 N N . ILE A 1 775 ? 18.008 26.207 -42.651 1.00 74.31 775 ILE A N 1
ATOM 6567 C CA . ILE A 1 775 ? 18.707 26.161 -43.934 1.00 74.31 775 ILE A CA 1
ATOM 6568 C C . ILE A 1 775 ? 17.729 25.676 -45.007 1.00 74.31 775 ILE A C 1
ATOM 6570 O O . ILE A 1 775 ? 16.762 24.968 -44.714 1.00 74.31 775 ILE A O 1
ATOM 6574 N N . GLU A 1 776 ? 17.951 26.068 -46.257 1.00 76.19 776 GLU A N 1
ATOM 6575 C CA . GLU A 1 776 ? 17.169 25.544 -47.374 1.00 76.19 776 GLU A CA 1
ATOM 6576 C C . GLU A 1 776 ? 17.336 24.025 -47.496 1.00 76.19 776 GLU A C 1
ATOM 6578 O O . GLU A 1 776 ? 18.442 23.487 -47.439 1.00 76.19 776 GLU A O 1
ATOM 6583 N N . LEU A 1 777 ? 16.215 23.320 -47.640 1.00 75.50 777 LEU A N 1
ATOM 6584 C CA . LEU A 1 777 ? 16.231 21.878 -47.847 1.00 75.50 777 LEU A CA 1
ATOM 6585 C C . LEU A 1 777 ? 16.742 21.577 -49.252 1.00 75.50 777 LEU A C 1
ATOM 6587 O O . LEU A 1 777 ? 16.240 22.115 -50.236 1.00 75.50 777 LEU A O 1
ATOM 6591 N N . ASN A 1 778 ? 17.720 20.679 -49.349 1.00 74.50 778 ASN A N 1
ATOM 6592 C CA . ASN A 1 778 ? 18.206 20.227 -50.645 1.00 74.50 778 ASN A CA 1
ATOM 6593 C C . ASN A 1 778 ? 17.116 19.442 -51.406 1.00 74.50 778 ASN A C 1
ATOM 6595 O O . ASN A 1 778 ? 16.220 18.832 -50.813 1.00 74.50 778 ASN A O 1
ATOM 6599 N N . LYS A 1 779 ? 17.219 19.429 -52.741 1.00 74.38 779 LYS A N 1
ATOM 6600 C CA . LYS A 1 779 ? 16.242 18.788 -53.640 1.00 74.38 779 LYS A CA 1
ATOM 6601 C C . LYS A 1 779 ? 15.991 17.313 -53.290 1.00 74.38 779 LYS A C 1
ATOM 6603 O O . LYS A 1 779 ? 14.857 16.856 -53.287 1.00 74.38 779 LYS A O 1
ATOM 6608 N N . LYS A 1 780 ? 17.038 16.595 -52.871 1.00 76.38 780 LYS A N 1
ATOM 6609 C CA . LYS A 1 780 ? 16.962 15.186 -52.457 1.00 76.38 780 LYS A CA 1
ATOM 6610 C C . LYS A 1 780 ? 16.086 14.976 -51.215 1.00 76.38 780 LYS A C 1
ATOM 6612 O O . LYS A 1 780 ? 15.299 14.036 -51.183 1.00 76.38 780 LYS A O 1
ATOM 6617 N N . ALA A 1 781 ? 16.209 15.827 -50.196 1.00 73.94 781 ALA A N 1
ATOM 6618 C CA . ALA A 1 781 ? 15.378 15.777 -48.994 1.00 73.94 781 ALA A CA 1
ATOM 6619 C C . ALA A 1 781 ? 13.927 16.172 -49.302 1.00 73.94 781 ALA A C 1
ATOM 6621 O O . ALA A 1 781 ? 12.994 15.543 -48.802 1.00 73.94 781 ALA A O 1
ATOM 6622 N N . PHE A 1 782 ? 13.744 17.173 -50.166 1.00 78.00 782 PHE A N 1
ATOM 6623 C CA . PHE A 1 782 ? 12.435 17.619 -50.634 1.00 78.00 782 PHE A CA 1
ATOM 6624 C C . PHE A 1 782 ? 11.663 16.494 -51.340 1.00 78.00 782 PHE A C 1
ATOM 6626 O O . PHE A 1 782 ? 10.551 16.159 -50.922 1.00 78.00 782 PHE A O 1
ATOM 6633 N N . ASP A 1 783 ? 12.274 15.866 -52.348 1.00 81.62 783 ASP A N 1
ATOM 6634 C CA . ASP A 1 783 ? 11.676 14.770 -53.122 1.00 81.62 783 ASP A CA 1
ATOM 6635 C C . ASP A 1 783 ? 11.354 13.566 -52.224 1.00 81.62 783 ASP A C 1
ATOM 6637 O O . ASP A 1 783 ? 10.328 12.899 -52.375 1.00 81.62 783 ASP A O 1
ATOM 6641 N N . LYS A 1 784 ? 12.202 13.321 -51.218 1.00 84.69 784 LYS A N 1
ATOM 6642 C CA . LYS A 1 784 ? 12.024 12.226 -50.266 1.00 84.69 784 LYS A CA 1
ATOM 6643 C C . LYS A 1 784 ? 10.772 12.406 -49.413 1.00 84.69 784 LYS A C 1
ATOM 6645 O O . LYS A 1 784 ? 9.979 11.471 -49.327 1.00 84.69 784 LYS A O 1
ATOM 6650 N N . PHE A 1 785 ? 10.528 13.588 -48.849 1.00 83.62 785 PHE A N 1
ATOM 6651 C CA . PHE A 1 785 ? 9.282 13.832 -48.112 1.00 83.62 785 PHE A CA 1
ATOM 6652 C C . PHE A 1 785 ? 8.046 13.800 -49.022 1.00 83.62 785 PHE A C 1
ATOM 6654 O O . PHE A 1 785 ? 7.016 13.280 -48.602 1.00 83.62 785 PHE A O 1
ATOM 6661 N N . HIS A 1 786 ? 8.154 14.256 -50.276 1.00 82.94 786 HIS A N 1
ATOM 6662 C CA . HIS A 1 786 ? 7.059 14.186 -51.257 1.00 82.94 786 HIS A CA 1
ATOM 6663 C C . HIS A 1 786 ? 6.704 12.759 -51.690 1.00 82.94 786 HIS A C 1
ATOM 6665 O O . HIS A 1 786 ? 5.576 12.510 -52.105 1.00 82.94 786 HIS A O 1
ATOM 6671 N N . SER A 1 787 ? 7.622 11.800 -51.544 1.00 86.50 787 SER A N 1
ATOM 6672 C CA . SER A 1 787 ? 7.353 10.386 -51.840 1.00 86.50 787 SER A CA 1
ATOM 6673 C C . SER A 1 787 ? 6.500 9.659 -50.782 1.00 86.50 787 SER A C 1
ATOM 6675 O O . SER A 1 787 ? 6.140 8.495 -50.973 1.00 86.50 787 SER A O 1
ATOM 6677 N N . LEU A 1 788 ? 6.164 10.310 -49.658 1.00 84.75 788 LEU A N 1
ATOM 6678 C CA . LEU A 1 788 ? 5.369 9.710 -48.583 1.00 84.75 788 LEU A CA 1
ATOM 6679 C C . LEU A 1 788 ? 3.890 9.591 -48.971 1.00 84.75 788 LEU A C 1
ATOM 6681 O O . LEU A 1 788 ? 3.153 10.572 -49.038 1.00 84.75 788 LEU A O 1
ATOM 6685 N N . THR A 1 789 ? 3.420 8.357 -49.151 1.00 82.12 789 THR A N 1
ATOM 6686 C CA . THR A 1 789 ? 2.046 8.065 -49.594 1.00 82.12 789 THR A CA 1
ATOM 6687 C C . THR A 1 789 ? 0.979 8.362 -48.543 1.00 82.12 789 THR A C 1
ATOM 6689 O O . THR A 1 789 ? -0.201 8.446 -48.880 1.00 82.12 789 THR A O 1
ATOM 6692 N N . ASN A 1 790 ? 1.350 8.523 -47.275 1.00 83.50 790 ASN A N 1
ATOM 6693 C CA . ASN A 1 790 ? 0.462 8.825 -46.153 1.00 83.50 790 ASN A CA 1
ATOM 6694 C C . ASN A 1 790 ? 0.403 10.325 -45.800 1.00 83.50 790 ASN A C 1
ATOM 6696 O O . ASN A 1 790 ? -0.337 10.705 -44.895 1.00 83.50 790 ASN A O 1
ATOM 6700 N N . VAL A 1 791 ? 1.099 11.184 -46.549 1.00 85.69 791 VAL A N 1
ATOM 6701 C CA . VAL A 1 791 ? 1.026 12.640 -46.390 1.00 85.69 791 VAL A CA 1
ATOM 6702 C C . VAL A 1 791 ? 0.019 13.226 -47.381 1.00 85.69 791 VAL A C 1
ATOM 6704 O O . VAL A 1 791 ? 0.017 12.873 -48.558 1.00 85.69 791 VAL A O 1
ATOM 6707 N N . SER A 1 792 ? -0.871 14.096 -46.904 1.00 82.62 792 SER A N 1
ATOM 6708 C CA . SER A 1 792 ? -1.918 14.726 -47.721 1.00 82.62 792 SER A CA 1
ATOM 6709 C C . SER A 1 792 ? -1.467 16.065 -48.311 1.00 82.62 792 SER A C 1
ATOM 6711 O O . SER A 1 792 ? -1.714 16.332 -49.486 1.00 82.62 792 SER A O 1
ATOM 6713 N N . LYS A 1 793 ? -0.786 16.901 -47.520 1.00 82.25 793 LYS A N 1
ATOM 6714 C CA . LYS A 1 793 ? -0.158 18.159 -47.953 1.00 82.25 793 LYS A CA 1
ATOM 6715 C C . LYS A 1 793 ? 1.190 18.335 -47.275 1.00 82.25 793 LYS A C 1
ATOM 6717 O O . LYS A 1 793 ? 1.340 17.974 -46.110 1.00 82.25 793 LYS A O 1
ATOM 6722 N N . ILE A 1 794 ? 2.147 18.924 -47.987 1.00 85.56 794 ILE A N 1
ATOM 6723 C CA . ILE A 1 794 ? 3.466 19.264 -47.451 1.00 85.56 794 ILE A CA 1
ATOM 6724 C C . ILE A 1 794 ? 3.647 20.776 -47.502 1.00 85.56 794 ILE A C 1
ATOM 6726 O O . ILE A 1 794 ? 3.458 21.405 -48.539 1.00 85.56 794 ILE A O 1
ATOM 6730 N N . PHE A 1 795 ? 4.041 21.348 -46.373 1.00 82.88 795 PHE A N 1
ATOM 6731 C CA . PHE A 1 795 ? 4.402 22.745 -46.221 1.00 82.88 795 PHE A CA 1
ATOM 6732 C C . PHE A 1 795 ? 5.859 22.802 -45.790 1.00 82.88 795 PHE A C 1
ATOM 6734 O O . PHE A 1 795 ? 6.246 22.145 -44.828 1.00 82.88 795 PHE A O 1
ATOM 6741 N N . ILE A 1 796 ? 6.680 23.580 -46.483 1.00 82.88 796 ILE A N 1
ATOM 6742 C CA . ILE A 1 796 ? 8.091 23.739 -46.133 1.00 82.88 796 ILE A CA 1
ATOM 6743 C C . ILE A 1 796 ? 8.371 25.222 -45.983 1.00 82.88 796 ILE A C 1
ATOM 6745 O O . ILE A 1 796 ? 8.033 26.007 -46.866 1.00 82.88 796 ILE A O 1
ATOM 6749 N N . LYS A 1 797 ? 8.981 25.607 -44.861 1.00 78.75 797 LYS A N 1
ATOM 6750 C CA . LYS A 1 797 ? 9.357 26.996 -44.605 1.00 78.75 797 LYS A CA 1
ATOM 6751 C C . LYS A 1 797 ? 10.768 27.074 -44.047 1.00 78.75 797 LYS A C 1
ATOM 6753 O O . LYS A 1 797 ? 11.110 26.385 -43.084 1.00 78.75 797 LYS A O 1
ATOM 6758 N N . LYS A 1 798 ? 11.563 27.975 -44.617 1.00 81.44 798 LYS A N 1
ATOM 6759 C CA . LYS A 1 798 ? 12.819 28.405 -44.012 1.00 81.44 798 LYS A CA 1
ATOM 6760 C C . LYS A 1 798 ? 12.491 29.314 -42.829 1.00 81.44 798 LYS A C 1
ATOM 6762 O O . LYS A 1 798 ? 11.799 30.314 -42.998 1.00 81.44 798 LYS A O 1
ATOM 6767 N N . THR A 1 799 ? 12.953 28.953 -41.639 1.00 74.12 799 THR A N 1
ATOM 6768 C CA . THR A 1 799 ? 12.700 29.709 -40.405 1.00 74.12 799 THR A CA 1
ATOM 6769 C C . THR A 1 799 ? 14.016 29.986 -39.701 1.00 74.12 799 THR A C 1
ATOM 6771 O O . THR A 1 799 ? 14.756 29.030 -39.477 1.00 74.12 799 THR A O 1
ATOM 6774 N N . PRO A 1 800 ? 14.319 31.229 -39.300 1.00 67.62 800 PRO A N 1
ATOM 6775 C CA . PRO A 1 800 ? 15.547 31.514 -38.563 1.00 67.62 800 PRO A CA 1
ATOM 6776 C C . PRO A 1 800 ? 15.611 30.675 -37.277 1.00 67.62 800 PRO A C 1
ATOM 6778 O O . PRO A 1 800 ? 14.587 30.458 -36.628 1.00 67.62 800 PRO A O 1
ATOM 6781 N N . ASN A 1 801 ? 16.804 30.215 -36.882 1.00 66.81 801 ASN A N 1
ATOM 6782 C CA . ASN A 1 801 ? 17.006 29.416 -35.662 1.00 66.81 801 ASN A CA 1
ATOM 6783 C C . ASN A 1 801 ? 16.918 30.266 -34.373 1.00 66.81 801 ASN A C 1
ATOM 6785 O O . ASN A 1 801 ? 17.782 30.206 -33.500 1.00 66.81 801 ASN A O 1
ATOM 6789 N N . ARG A 1 802 ? 15.892 31.109 -34.250 1.00 60.09 802 ARG A N 1
ATOM 6790 C CA . ARG A 1 802 ? 15.663 31.973 -33.088 1.00 60.09 802 ARG A CA 1
ATOM 6791 C C . ARG A 1 802 ? 14.638 31.303 -32.174 1.00 60.09 802 ARG A C 1
ATOM 6793 O O . ARG A 1 802 ? 13.522 31.014 -32.591 1.00 60.09 802 ARG A O 1
ATOM 6800 N N . GLY A 1 803 ? 15.031 31.010 -30.931 1.00 56.22 803 GLY A N 1
ATOM 6801 C CA . GLY A 1 803 ? 14.210 30.235 -29.989 1.00 56.22 803 GLY A CA 1
ATOM 6802 C C . GLY A 1 803 ? 14.192 28.718 -30.251 1.00 56.22 803 GLY A C 1
ATOM 6803 O O . GLY A 1 803 ? 13.270 28.042 -29.786 1.00 56.22 803 GLY A O 1
ATOM 6804 N N . LYS A 1 804 ? 15.189 28.188 -30.984 1.00 68.88 804 LYS A N 1
ATOM 6805 C CA . LYS A 1 804 ? 15.315 26.771 -31.387 1.00 68.88 804 LYS A CA 1
ATOM 6806 C C . LYS A 1 804 ? 14.026 26.267 -32.062 1.00 68.88 804 LYS A C 1
ATOM 6808 O O . LYS A 1 804 ? 13.346 27.009 -32.770 1.00 68.88 804 LYS A O 1
ATOM 6813 N N . ASP A 1 805 ? 13.631 25.027 -31.799 1.00 69.88 805 ASP A N 1
ATOM 6814 C CA . ASP A 1 805 ? 12.398 24.444 -32.322 1.00 69.88 805 ASP A CA 1
ATOM 6815 C C . ASP A 1 805 ? 11.128 25.116 -31.767 1.00 69.88 805 ASP A C 1
ATOM 6817 O O . ASP A 1 805 ? 10.041 24.962 -32.321 1.00 69.88 805 ASP A O 1
ATOM 6821 N N . ILE A 1 806 ? 11.216 25.830 -30.641 1.00 76.12 806 ILE A N 1
ATOM 6822 C CA . ILE A 1 806 ? 10.071 26.466 -29.976 1.00 76.12 806 ILE A CA 1
ATOM 6823 C C . ILE A 1 806 ? 9.696 27.785 -30.651 1.00 76.12 806 ILE A C 1
ATOM 6825 O O . ILE A 1 806 ? 8.509 28.021 -30.856 1.00 76.12 806 ILE A O 1
ATOM 6829 N N . GLY A 1 807 ? 10.670 28.612 -31.035 1.00 71.62 807 GLY A N 1
ATOM 6830 C CA . GLY A 1 807 ? 10.407 29.888 -31.706 1.00 71.62 807 GLY A CA 1
ATOM 6831 C C . GLY A 1 807 ? 9.782 29.693 -33.084 1.00 71.62 807 GLY A C 1
ATOM 6832 O O . GLY A 1 807 ? 8.709 30.237 -33.347 1.00 71.62 807 GLY A O 1
ATOM 6833 N N . ALA A 1 808 ? 10.378 28.819 -33.904 1.00 70.62 808 ALA A N 1
ATOM 6834 C CA . ALA A 1 808 ? 9.809 28.424 -35.192 1.00 70.62 808 ALA A CA 1
ATOM 6835 C C . ALA A 1 808 ? 8.400 27.844 -35.029 1.00 70.62 808 ALA A C 1
ATOM 6837 O O . ALA A 1 808 ? 7.527 28.147 -35.823 1.00 70.62 808 ALA A O 1
ATOM 6838 N N . PHE A 1 809 ? 8.143 27.063 -33.977 1.00 77.69 809 PHE A N 1
ATOM 6839 C CA . PHE A 1 809 ? 6.800 26.575 -33.686 1.00 77.69 809 PHE A CA 1
ATOM 6840 C C . PHE A 1 809 ? 5.856 27.743 -33.356 1.00 77.69 809 PHE A C 1
ATOM 6842 O O . PHE A 1 809 ? 4.966 28.043 -34.144 1.00 77.69 809 PHE A O 1
ATOM 6849 N N . ILE A 1 810 ? 6.052 28.431 -32.228 1.00 74.62 810 ILE A N 1
ATOM 6850 C CA . ILE A 1 810 ? 5.081 29.377 -31.650 1.00 74.62 810 ILE A CA 1
ATOM 6851 C C . ILE A 1 810 ? 4.870 30.622 -32.521 1.00 74.62 810 ILE A C 1
ATOM 6853 O O . ILE A 1 810 ? 3.736 31.068 -32.677 1.00 74.62 810 ILE A O 1
ATOM 6857 N N . ILE A 1 811 ? 5.931 31.206 -33.072 1.00 69.19 811 ILE A N 1
ATOM 6858 C CA . ILE A 1 811 ? 5.848 32.528 -33.707 1.00 69.19 811 ILE A CA 1
ATOM 6859 C C . ILE A 1 811 ? 5.359 32.399 -35.149 1.00 69.19 811 ILE A C 1
ATOM 6861 O O . ILE A 1 811 ? 4.394 33.051 -35.538 1.00 69.19 811 ILE A O 1
ATOM 6865 N N . GLU A 1 812 ? 5.973 31.507 -35.924 1.00 65.56 812 GLU A N 1
ATOM 6866 C CA . GLU A 1 812 ? 5.744 31.425 -37.371 1.00 65.56 812 GLU A CA 1
ATOM 6867 C C . GLU A 1 812 ? 4.445 30.704 -37.753 1.00 65.56 812 GLU A C 1
ATOM 6869 O O . GLU A 1 812 ? 3.914 30.939 -38.840 1.00 65.56 812 GLU A O 1
ATOM 6874 N N . PHE A 1 813 ? 3.925 29.824 -36.887 1.00 68.38 813 PHE A N 1
ATOM 6875 C CA . PHE A 1 813 ? 2.822 28.924 -37.252 1.00 68.38 813 PHE A CA 1
ATOM 6876 C C . PHE A 1 813 ? 1.685 28.836 -36.239 1.00 68.38 813 PHE A C 1
ATOM 6878 O O . PHE A 1 813 ? 0.765 28.044 -36.451 1.00 68.38 813 PHE A O 1
ATOM 6885 N N . SER A 1 814 ? 1.660 29.690 -35.208 1.00 66.00 814 SER A N 1
ATOM 6886 C CA . SER A 1 814 ? 0.542 29.751 -34.244 1.00 66.00 814 SER A CA 1
ATOM 6887 C C . SER A 1 814 ? -0.837 29.885 -34.883 1.00 66.00 814 SER A C 1
ATOM 6889 O O . SER A 1 814 ? -1.835 29.461 -34.299 1.00 66.00 814 SER A O 1
ATOM 6891 N N . GLN A 1 815 ? -0.914 30.460 -36.082 1.00 61.53 815 GLN A N 1
ATOM 6892 C CA . GLN A 1 815 ? -2.154 30.588 -36.842 1.00 61.53 815 GLN A CA 1
ATOM 6893 C C . GLN A 1 815 ? -2.496 29.332 -37.664 1.00 61.53 815 GLN A C 1
ATOM 6895 O O . GLN A 1 815 ? -3.667 29.085 -37.935 1.00 61.53 815 GLN A O 1
ATOM 6900 N N . PHE A 1 816 ? -1.504 28.514 -38.027 1.00 66.50 816 PHE A N 1
ATOM 6901 C CA . PHE A 1 816 ? -1.636 27.421 -38.993 1.00 66.50 816 PHE A CA 1
ATOM 6902 C C . PHE A 1 816 ? -2.283 26.168 -38.391 1.00 66.50 816 PHE A C 1
ATOM 6904 O O . PHE A 1 816 ? -3.181 25.578 -38.991 1.00 66.50 816 PHE A O 1
ATOM 6911 N N . TRP A 1 817 ? -1.882 25.776 -37.177 1.00 67.50 817 TRP A N 1
ATOM 6912 C CA . TRP A 1 817 ? -2.417 24.571 -36.533 1.00 67.50 817 TRP A CA 1
ATOM 6913 C C . TRP A 1 817 ? -3.790 24.764 -35.876 1.00 67.50 817 TRP A C 1
ATOM 6915 O O . TRP A 1 817 ? -4.407 23.778 -35.492 1.00 67.50 817 TRP A O 1
ATOM 6925 N N . LYS A 1 818 ? -4.320 25.997 -35.785 1.00 65.81 818 LYS A N 1
ATOM 6926 C CA . LYS A 1 818 ? -5.703 26.248 -35.318 1.00 65.81 818 LYS A CA 1
ATOM 6927 C C . LYS A 1 818 ? -6.757 25.530 -36.172 1.00 65.81 818 LYS A C 1
ATOM 6929 O O . LYS A 1 818 ? -7.864 25.294 -35.704 1.00 65.81 818 LYS A O 1
ATOM 6934 N N . ASN A 1 819 ? -6.400 25.173 -37.406 1.00 73.12 819 ASN A N 1
ATOM 6935 C CA . ASN A 1 819 ? -7.258 24.476 -38.364 1.00 73.12 819 ASN A CA 1
ATOM 6936 C C . ASN A 1 819 ? -7.201 22.940 -38.251 1.00 73.12 819 ASN A C 1
ATOM 6938 O O . ASN A 1 819 ? -7.817 22.248 -39.065 1.00 73.12 819 ASN A O 1
ATOM 6942 N N . TYR A 1 820 ? -6.443 22.412 -37.285 1.00 76.50 820 TYR A N 1
ATOM 6943 C CA . TYR A 1 820 ? -6.205 20.986 -37.084 1.00 76.50 820 TYR A CA 1
ATOM 6944 C C . TYR A 1 820 ? -6.625 20.588 -35.671 1.00 76.50 820 TYR A C 1
ATOM 6946 O O . TYR A 1 820 ? -6.444 21.333 -34.713 1.00 76.50 820 TYR A O 1
ATOM 6954 N N . GLU A 1 821 ? -7.188 19.394 -35.534 1.00 78.12 821 GLU A N 1
ATOM 6955 C CA . GLU A 1 821 ? -7.682 18.892 -34.247 1.00 78.12 821 GLU A CA 1
ATOM 6956 C C . GLU A 1 821 ? -6.578 18.210 -33.441 1.00 78.12 821 GLU A C 1
ATOM 6958 O O . GLU A 1 821 ? -6.664 18.116 -32.217 1.00 78.12 821 GLU A O 1
ATOM 6963 N N . ILE A 1 822 ? -5.542 17.722 -34.128 1.00 80.81 822 ILE A N 1
ATOM 6964 C CA . ILE A 1 822 ? -4.367 17.104 -33.521 1.00 80.81 822 ILE A CA 1
ATOM 6965 C C . ILE A 1 822 ? -3.127 17.655 -34.223 1.00 80.81 822 ILE A C 1
ATOM 6967 O O . ILE A 1 822 ? -2.980 17.520 -35.437 1.00 80.81 822 ILE A O 1
ATOM 6971 N N . ALA A 1 823 ? -2.219 18.243 -33.446 1.00 81.06 823 ALA A N 1
ATOM 6972 C CA . ALA A 1 823 ? -0.910 18.678 -33.910 1.00 81.06 823 ALA A CA 1
ATOM 6973 C C . ALA A 1 823 ? 0.180 17.914 -33.152 1.00 81.06 823 ALA A C 1
ATOM 6975 O O . ALA A 1 823 ? 0.207 17.911 -31.921 1.00 81.06 823 ALA A O 1
ATOM 6976 N N . CYS A 1 824 ? 1.084 17.271 -33.883 1.00 83.81 824 CYS A N 1
ATOM 6977 C CA . CYS A 1 824 ? 2.261 16.622 -33.321 1.00 83.81 824 CYS A CA 1
ATOM 6978 C C . CYS A 1 824 ? 3.497 17.432 -33.714 1.00 83.81 824 CYS A C 1
ATOM 6980 O O . CYS A 1 824 ? 3.697 17.724 -34.889 1.00 83.81 824 CYS A O 1
ATOM 6982 N N . LYS A 1 825 ? 4.317 17.825 -32.737 1.00 84.88 825 LYS A N 1
ATOM 6983 C CA . LYS A 1 825 ? 5.563 18.558 -32.970 1.00 84.88 825 LYS A CA 1
ATOM 6984 C C . LYS A 1 825 ? 6.745 17.652 -32.661 1.00 84.88 825 LYS A C 1
ATOM 6986 O O . LYS A 1 825 ? 6.837 17.119 -31.557 1.00 84.88 825 LYS A O 1
ATOM 6991 N N . ILE A 1 826 ? 7.664 17.533 -33.608 1.00 85.75 826 ILE A N 1
ATOM 6992 C CA . ILE A 1 826 ? 8.905 16.776 -33.470 1.00 85.75 826 ILE A CA 1
ATOM 6993 C C . ILE A 1 826 ? 10.062 17.666 -33.930 1.00 85.75 826 ILE A C 1
ATOM 6995 O O . ILE A 1 826 ? 9.910 18.499 -34.820 1.00 85.75 826 ILE A O 1
ATOM 6999 N N . HIS A 1 827 ? 11.229 17.527 -33.315 1.00 84.62 827 HIS A N 1
ATOM 7000 C CA . HIS A 1 827 ? 12.439 18.220 -33.744 1.00 84.62 827 HIS A CA 1
ATOM 7001 C C . HIS A 1 827 ? 13.614 17.252 -33.779 1.00 84.62 827 HIS A C 1
ATOM 7003 O O . HIS A 1 827 ? 13.647 16.257 -33.054 1.00 84.62 827 HIS A O 1
ATOM 7009 N N . THR A 1 828 ? 14.602 17.553 -34.610 1.00 81.62 828 THR A N 1
ATOM 7010 C CA . THR A 1 828 ? 15.863 16.813 -34.634 1.00 81.62 828 THR A CA 1
ATOM 7011 C C . THR A 1 828 ? 16.700 17.155 -33.402 1.00 81.62 828 THR A C 1
ATOM 7013 O O . THR A 1 828 ? 16.908 18.335 -33.118 1.00 81.62 828 THR A O 1
ATOM 7016 N N . LYS A 1 829 ? 17.228 16.150 -32.694 1.00 74.25 829 LYS A N 1
ATOM 7017 C CA . LYS A 1 829 ? 18.110 16.344 -31.532 1.00 74.25 829 LYS A CA 1
ATOM 7018 C C . LYS A 1 829 ? 19.242 15.322 -31.531 1.00 74.25 829 LYS A C 1
ATOM 7020 O O . LYS A 1 829 ? 19.002 14.142 -31.765 1.00 74.25 829 LYS A O 1
ATOM 7025 N N . LYS A 1 830 ? 20.461 15.760 -31.212 1.00 67.88 830 LYS A N 1
ATOM 7026 C CA . LYS A 1 830 ? 21.634 14.896 -31.011 1.00 67.88 830 LYS A CA 1
ATOM 7027 C C . LYS A 1 830 ? 22.105 14.987 -29.554 1.00 67.88 830 LYS A C 1
ATOM 7029 O O . LYS A 1 830 ? 22.018 16.045 -28.941 1.00 67.88 830 LYS A O 1
ATOM 7034 N N . SER A 1 831 ? 22.561 13.863 -28.995 1.00 57.28 831 SER A N 1
ATOM 7035 C CA . SER A 1 831 ? 23.152 13.767 -27.647 1.00 57.28 831 SER A CA 1
ATOM 7036 C C . SER A 1 831 ? 24.638 13.440 -27.752 1.00 57.28 831 SER A C 1
ATOM 7038 O O . SER A 1 831 ? 25.003 12.556 -28.539 1.00 57.28 831 SER A O 1
ATOM 7040 N N . LEU A 1 832 ? 25.452 14.103 -26.924 1.00 50.91 832 LEU A N 1
ATOM 7041 C CA . LEU A 1 832 ? 26.882 13.825 -26.749 1.00 50.91 832 LEU A CA 1
ATOM 7042 C C . LEU A 1 832 ? 27.178 12.547 -25.959 1.00 50.91 832 LEU A C 1
ATOM 7044 O O . LEU A 1 832 ? 28.294 12.038 -26.001 1.00 50.91 832 LEU A O 1
ATOM 7048 N N . TYR A 1 833 ? 26.182 12.024 -25.253 1.00 51.81 833 TYR A N 1
ATOM 7049 C CA . TYR A 1 833 ? 26.311 10.817 -24.452 1.00 51.81 833 TYR A CA 1
ATOM 7050 C C . TYR A 1 833 ? 25.544 9.677 -25.106 1.00 51.81 833 TYR A C 1
ATOM 7052 O O . TYR A 1 833 ? 24.475 9.872 -25.703 1.00 51.81 833 TYR A O 1
ATOM 7060 N N . ASN A 1 834 ? 26.106 8.482 -24.993 1.00 58.59 834 ASN A N 1
ATOM 7061 C CA . ASN A 1 834 ? 25.408 7.240 -25.250 1.00 58.59 834 ASN A CA 1
ATOM 7062 C C . ASN A 1 834 ? 24.266 7.057 -24.232 1.00 58.59 834 ASN A C 1
ATOM 7064 O O . ASN A 1 834 ? 24.273 7.675 -23.165 1.00 58.59 834 ASN A O 1
ATOM 7068 N N . PRO A 1 835 ? 23.273 6.199 -24.526 1.00 50.56 835 PRO A N 1
ATOM 7069 C CA . PRO A 1 835 ? 22.161 5.930 -23.610 1.00 50.56 835 PRO A CA 1
ATOM 7070 C C . PRO A 1 835 ? 22.579 5.392 -22.230 1.00 50.56 835 PRO A C 1
ATOM 7072 O O . PRO A 1 835 ? 21.796 5.463 -21.288 1.00 50.56 835 PRO A O 1
ATOM 7075 N N . ASP A 1 836 ? 23.792 4.849 -22.110 1.00 59.06 836 ASP A N 1
ATOM 7076 C CA . ASP A 1 836 ? 24.386 4.363 -20.859 1.00 59.06 836 ASP A CA 1
ATOM 7077 C C . ASP A 1 836 ? 25.122 5.455 -20.059 1.00 59.06 836 ASP A C 1
ATOM 7079 O O . ASP A 1 836 ? 25.686 5.169 -19.004 1.00 59.06 836 ASP A O 1
ATOM 7083 N N . GLY A 1 837 ? 25.103 6.702 -20.540 1.00 49.28 837 GLY A N 1
ATOM 7084 C CA . GLY A 1 837 ? 25.788 7.836 -19.925 1.00 49.28 837 GLY A CA 1
ATOM 7085 C C . GLY A 1 837 ? 27.274 7.934 -20.271 1.00 49.28 837 GLY A C 1
ATOM 7086 O O . GLY A 1 837 ? 27.916 8.893 -19.845 1.00 49.28 837 GLY A O 1
ATOM 7087 N N . SER A 1 838 ? 27.829 7.002 -21.056 1.00 59.19 838 SER A N 1
ATOM 7088 C CA . SER A 1 838 ? 29.203 7.129 -21.539 1.00 59.19 838 SER A CA 1
ATOM 7089 C C . SER A 1 838 ? 29.309 8.259 -22.573 1.00 59.19 838 SER A C 1
ATOM 7091 O O . SER A 1 838 ? 28.401 8.444 -23.393 1.00 59.19 838 SER A O 1
ATOM 7093 N N . PRO A 1 839 ? 30.383 9.058 -22.543 1.00 55.03 839 PRO A N 1
ATOM 7094 C CA . PRO A 1 839 ? 30.627 10.068 -23.561 1.00 55.03 839 PRO A CA 1
ATOM 7095 C C . PRO A 1 839 ? 30.862 9.374 -24.909 1.00 55.03 839 PRO A C 1
ATOM 7097 O O . PRO A 1 839 ? 31.582 8.382 -24.992 1.00 55.03 839 PRO A O 1
ATOM 7100 N N . LYS A 1 840 ? 30.255 9.885 -25.985 1.00 62.97 840 LYS A N 1
ATOM 7101 C CA . LYS A 1 840 ? 30.495 9.374 -27.350 1.00 62.97 840 LYS A CA 1
ATOM 7102 C C . LYS A 1 840 ? 31.901 9.675 -27.868 1.00 62.97 840 LYS A C 1
ATOM 7104 O O . LYS A 1 840 ? 32.279 9.176 -28.922 1.00 62.97 840 LYS A O 1
ATOM 7109 N N . VAL A 1 841 ? 32.630 10.520 -27.150 1.00 66.19 841 VAL A N 1
ATOM 7110 C CA . VAL A 1 841 ? 33.930 11.067 -27.512 1.00 66.19 841 VAL A CA 1
ATOM 7111 C C . VAL A 1 841 ? 34.917 10.713 -26.402 1.00 66.19 841 VAL A C 1
ATOM 7113 O O . VAL A 1 841 ? 34.582 10.837 -25.223 1.00 66.19 841 VAL A O 1
ATOM 7116 N N . ASN A 1 842 ? 36.096 10.237 -26.797 1.00 75.38 842 ASN A N 1
ATOM 7117 C CA . ASN A 1 842 ? 37.205 9.878 -25.916 1.00 75.38 842 ASN A CA 1
ATOM 7118 C C . ASN A 1 842 ? 38.518 10.354 -26.556 1.00 75.38 842 ASN A C 1
ATOM 7120 O O . ASN A 1 842 ? 39.278 9.552 -27.095 1.00 75.38 842 ASN A O 1
ATOM 7124 N N . THR A 1 843 ? 38.704 11.669 -26.590 1.00 79.00 843 THR A N 1
ATOM 7125 C CA . THR A 1 843 ? 39.860 12.334 -27.192 1.00 79.00 843 THR A CA 1
ATOM 7126 C C . THR A 1 843 ? 41.091 12.142 -26.317 1.00 79.00 843 THR A C 1
ATOM 7128 O O . THR A 1 843 ? 41.068 12.454 -25.125 1.00 79.00 843 THR A O 1
ATOM 7131 N N . ASP A 1 844 ? 42.170 11.659 -26.922 1.00 83.62 844 ASP A N 1
ATOM 7132 C CA . ASP A 1 844 ? 43.490 11.630 -26.305 1.00 83.62 844 ASP A CA 1
ATOM 7133 C C . ASP A 1 844 ? 44.203 12.953 -26.596 1.00 83.62 844 ASP A C 1
ATOM 7135 O O . ASP A 1 844 ? 44.865 13.117 -27.619 1.00 83.62 844 ASP A O 1
ATOM 7139 N N . TRP A 1 845 ? 44.033 13.921 -25.697 1.00 80.88 845 TRP A N 1
ATOM 7140 C CA . TRP A 1 845 ? 44.585 15.264 -25.866 1.00 80.88 845 TRP A CA 1
ATOM 7141 C C . TRP A 1 845 ? 46.113 15.291 -25.960 1.00 80.88 845 TRP A C 1
ATOM 7143 O O . TRP A 1 845 ? 46.653 16.228 -26.541 1.00 80.88 845 TRP A O 1
ATOM 7153 N N . PHE A 1 846 ? 46.812 14.276 -25.442 1.00 82.44 846 PHE A N 1
ATOM 7154 C CA . PHE A 1 846 ? 48.262 14.189 -25.577 1.00 82.44 846 PHE A CA 1
ATOM 7155 C C . PHE A 1 846 ? 48.646 13.875 -27.026 1.00 82.44 846 PHE A C 1
ATOM 7157 O O . PHE A 1 846 ? 49.480 14.562 -27.607 1.00 82.44 846 PHE A O 1
ATOM 7164 N N . ASN A 1 847 ? 47.983 12.898 -27.645 1.00 83.12 847 ASN A N 1
ATOM 7165 C CA . ASN A 1 847 ? 48.219 12.588 -29.056 1.00 83.12 847 ASN A CA 1
ATOM 7166 C C . ASN A 1 847 ? 47.796 13.727 -29.992 1.00 83.12 847 ASN A C 1
ATOM 7168 O O . ASN A 1 847 ? 48.449 13.943 -31.005 1.00 83.12 847 ASN A O 1
ATOM 7172 N N . GLU A 1 848 ? 46.735 14.463 -29.660 1.00 81.19 848 GLU A N 1
ATOM 7173 C CA . GLU A 1 848 ? 46.274 15.587 -30.485 1.00 81.19 848 GLU A CA 1
ATOM 7174 C C . GLU A 1 848 ? 47.184 16.824 -30.369 1.00 81.19 848 GLU A C 1
ATOM 7176 O O . GLU A 1 848 ? 47.304 17.595 -31.319 1.00 81.19 848 GLU A O 1
ATOM 7181 N N . ALA A 1 849 ? 47.828 17.040 -29.215 1.00 78.25 849 ALA A N 1
ATOM 7182 C CA . ALA A 1 849 ? 48.657 18.222 -28.975 1.00 78.25 849 ALA A CA 1
ATOM 7183 C C . ALA A 1 849 ? 50.105 18.096 -29.461 1.00 78.25 849 ALA A C 1
ATOM 7185 O O . ALA A 1 849 ? 50.737 19.112 -29.771 1.00 78.25 849 ALA A O 1
ATOM 7186 N N . PHE A 1 850 ? 50.628 16.872 -29.526 1.00 83.12 850 PHE A N 1
ATOM 7187 C CA . PHE A 1 850 ? 52.022 16.608 -29.856 1.00 83.12 850 PHE A CA 1
ATOM 7188 C C . PHE A 1 850 ? 52.202 16.092 -31.285 1.00 83.12 850 PHE A C 1
ATOM 7190 O O . PHE A 1 850 ? 51.517 15.181 -31.740 1.00 83.12 850 PHE A O 1
ATOM 7197 N N . LYS A 1 851 ? 53.208 16.633 -31.971 1.00 86.06 851 LYS A N 1
ATOM 7198 C CA . LYS A 1 851 ? 53.721 16.163 -33.260 1.00 86.06 851 LYS A CA 1
ATOM 7199 C C . LYS A 1 851 ? 55.205 15.818 -33.153 1.00 86.06 851 LYS A C 1
ATOM 7201 O O . LYS A 1 851 ? 55.899 16.209 -32.215 1.00 86.06 851 LYS A O 1
ATOM 7206 N N . THR A 1 852 ? 55.717 15.092 -34.140 1.00 87.00 852 THR A N 1
ATOM 7207 C CA . THR A 1 852 ? 57.163 14.857 -34.246 1.00 87.00 852 THR A CA 1
ATOM 7208 C C . THR A 1 852 ? 57.843 16.135 -34.739 1.00 87.00 852 THR A C 1
ATOM 7210 O O . THR A 1 852 ? 57.469 16.644 -35.789 1.00 87.00 852 THR A O 1
ATOM 7213 N N . GLY A 1 853 ? 58.819 16.645 -33.986 1.00 86.69 853 GLY A N 1
ATOM 7214 C CA . GLY A 1 853 ? 59.658 17.777 -34.390 1.00 86.69 853 GLY A CA 1
ATOM 7215 C C . GLY A 1 853 ? 60.932 17.300 -35.088 1.00 86.69 853 GLY A C 1
ATOM 7216 O O . GLY A 1 853 ? 61.514 16.284 -34.698 1.00 86.69 853 GLY A O 1
ATOM 7217 N N . ILE A 1 854 ? 61.368 18.023 -36.117 1.00 90.12 854 ILE A N 1
ATOM 7218 C CA . ILE A 1 854 ? 62.566 17.709 -36.903 1.00 90.12 854 ILE A CA 1
ATOM 7219 C C . ILE A 1 854 ? 63.619 18.786 -36.647 1.00 90.12 854 ILE A C 1
ATOM 7221 O O . ILE A 1 854 ? 63.315 19.973 -36.640 1.00 90.12 854 ILE A O 1
ATOM 7225 N N . ARG A 1 855 ? 64.876 18.377 -36.451 1.00 92.06 855 ARG A N 1
ATOM 7226 C CA . ARG A 1 855 ? 66.008 19.298 -36.303 1.00 92.06 855 ARG A CA 1
ATOM 7227 C C . ARG A 1 855 ? 67.070 19.014 -37.352 1.00 92.06 855 ARG A C 1
ATOM 7229 O O . ARG A 1 855 ? 67.487 17.868 -37.507 1.00 92.06 855 ARG A O 1
ATOM 7236 N N . GLN A 1 856 ? 67.547 20.068 -38.000 1.00 92.31 856 GLN A N 1
ATOM 7237 C CA . GLN A 1 856 ? 68.583 20.025 -39.023 1.00 92.31 856 GLN A CA 1
ATOM 7238 C C . GLN A 1 856 ? 69.651 21.081 -38.733 1.00 92.31 856 GLN A C 1
ATOM 7240 O O . GLN A 1 856 ? 69.363 22.165 -38.231 1.00 92.31 856 GLN A O 1
ATOM 7245 N N . ASN A 1 857 ? 70.907 20.742 -39.012 1.00 94.62 857 ASN A N 1
ATOM 7246 C CA . ASN A 1 857 ? 72.029 21.660 -38.874 1.00 94.62 857 ASN A CA 1
ATOM 7247 C C . ASN A 1 857 ? 73.008 21.424 -40.023 1.00 94.62 857 ASN A C 1
ATOM 7249 O O . ASN A 1 857 ? 73.520 20.315 -40.182 1.00 94.62 857 ASN A O 1
ATOM 7253 N N . HIS A 1 858 ? 73.259 22.467 -40.802 1.00 93.69 858 HIS A N 1
ATOM 7254 C CA . HIS A 1 858 ? 74.156 22.464 -41.945 1.00 93.69 858 HIS A CA 1
ATOM 7255 C C . HIS A 1 858 ? 75.226 23.532 -41.728 1.00 93.69 858 HIS A C 1
ATOM 7257 O O . HIS A 1 858 ? 74.917 24.717 -41.667 1.00 93.69 858 HIS A O 1
ATOM 7263 N N . ASN A 1 859 ? 76.486 23.112 -41.632 1.00 92.69 859 ASN A N 1
ATOM 7264 C CA . ASN A 1 859 ? 77.634 24.010 -41.549 1.00 92.69 859 ASN A CA 1
ATOM 7265 C C . ASN A 1 859 ? 78.481 23.866 -42.817 1.00 92.69 859 ASN A C 1
ATOM 7267 O O . ASN A 1 859 ? 78.828 22.753 -43.215 1.00 92.69 859 ASN A O 1
ATOM 7271 N N . LEU A 1 860 ? 78.817 24.994 -43.433 1.00 93.31 860 LEU A N 1
ATOM 7272 C CA . LEU A 1 860 ? 79.768 25.094 -44.529 1.00 93.31 860 LEU A CA 1
ATOM 7273 C C . LEU A 1 860 ? 80.903 26.015 -44.093 1.00 93.31 860 LEU A C 1
ATOM 7275 O O . LEU A 1 860 ? 80.671 27.179 -43.777 1.00 93.31 860 LEU A O 1
ATOM 7279 N N . ASN A 1 861 ? 82.133 25.511 -44.104 1.00 92.12 861 ASN A N 1
ATOM 7280 C CA . ASN A 1 861 ? 83.303 26.273 -43.687 1.00 92.12 861 ASN A CA 1
ATOM 7281 C C . ASN A 1 861 ? 84.360 26.287 -44.793 1.00 92.12 861 ASN A C 1
ATOM 7283 O O . ASN A 1 861 ? 84.771 25.234 -45.279 1.00 92.12 861 ASN A O 1
ATOM 7287 N N . ILE A 1 862 ? 84.811 27.480 -45.166 1.00 91.25 862 ILE A N 1
ATOM 7288 C CA . ILE A 1 862 ? 85.813 27.716 -46.203 1.00 91.25 862 ILE A CA 1
ATOM 7289 C C . ILE A 1 862 ? 86.972 28.470 -45.561 1.00 91.25 862 ILE A C 1
ATOM 7291 O O . ILE A 1 862 ? 86.814 29.598 -45.099 1.00 91.25 862 ILE A O 1
ATOM 7295 N N . TYR A 1 863 ? 88.148 27.854 -45.559 1.00 89.62 863 TYR A N 1
ATOM 7296 C CA . TYR A 1 863 ? 89.379 28.462 -45.068 1.00 89.62 863 TYR A CA 1
ATOM 7297 C C . TYR A 1 863 ? 90.370 28.635 -46.220 1.00 89.62 863 TYR A C 1
ATOM 7299 O O . TYR A 1 863 ? 90.447 27.798 -47.120 1.00 89.62 863 TYR A O 1
ATOM 7307 N N . GLY A 1 864 ? 91.138 29.719 -46.190 1.00 85.00 864 GLY A N 1
ATOM 7308 C CA . GLY A 1 864 ? 92.139 30.025 -47.206 1.00 85.00 864 GLY A CA 1
ATOM 7309 C C . GLY A 1 864 ? 93.078 31.134 -46.746 1.00 85.00 864 GLY A C 1
ATOM 7310 O O . GLY A 1 864 ? 92.799 31.837 -45.780 1.00 85.00 864 GLY A O 1
ATOM 7311 N N . GLY A 1 865 ? 94.222 31.285 -47.404 1.00 86.44 865 GLY A N 1
ATOM 7312 C CA . GLY A 1 865 ? 95.220 32.276 -47.005 1.00 86.44 865 GLY A CA 1
ATOM 7313 C C . GLY A 1 865 ? 96.585 32.065 -47.651 1.00 86.44 865 GLY A C 1
ATOM 7314 O O . GLY A 1 865 ? 96.807 31.064 -48.329 1.00 86.44 865 GLY A O 1
ATOM 7315 N N . GLY A 1 866 ? 97.488 33.021 -47.438 1.00 81.44 866 GLY A N 1
ATOM 7316 C CA . GLY A 1 866 ? 98.910 32.974 -47.798 1.00 81.44 866 GLY A CA 1
ATOM 7317 C C . GLY A 1 866 ? 99.795 33.345 -46.601 1.00 81.44 866 GLY A C 1
ATOM 7318 O O . GLY A 1 866 ? 99.298 33.520 -45.495 1.00 81.44 866 GLY A O 1
ATOM 7319 N N . GLU A 1 867 ? 101.106 33.525 -46.798 1.00 76.56 867 GLU A N 1
ATOM 7320 C CA . GLU A 1 867 ? 102.074 33.704 -45.690 1.00 76.56 867 GLU A CA 1
ATOM 7321 C C . GLU A 1 867 ? 101.767 34.856 -44.715 1.00 76.56 867 GLU A C 1
ATOM 7323 O O . GLU A 1 867 ? 102.207 34.821 -43.569 1.00 76.56 867 GLU A O 1
ATOM 7328 N N . ARG A 1 868 ? 101.042 35.889 -45.162 1.00 81.75 868 ARG A N 1
ATOM 7329 C CA . ARG A 1 868 ? 100.757 37.102 -44.373 1.00 81.75 868 ARG A CA 1
ATOM 7330 C C . ARG A 1 868 ? 99.271 37.409 -44.192 1.00 81.75 868 ARG A C 1
ATOM 7332 O O . ARG A 1 868 ? 98.951 38.425 -43.582 1.00 81.75 868 ARG A O 1
ATOM 7339 N N . ASN A 1 869 ? 98.368 36.579 -44.720 1.00 86.75 869 ASN A N 1
ATOM 7340 C CA . ASN A 1 869 ? 96.934 36.736 -44.475 1.00 86.75 869 ASN A CA 1
ATOM 7341 C C . ASN A 1 869 ? 96.197 35.394 -44.497 1.00 86.75 869 ASN A C 1
ATOM 7343 O O . ASN A 1 869 ? 96.294 34.673 -45.488 1.00 86.75 869 ASN A O 1
ATOM 7347 N N . ASN A 1 870 ? 95.411 35.113 -43.458 1.00 89.50 870 ASN A N 1
ATOM 7348 C CA . ASN A 1 870 ? 94.567 33.927 -43.342 1.00 89.50 870 ASN A CA 1
ATOM 7349 C C . ASN A 1 870 ? 93.118 34.330 -43.076 1.00 89.50 870 ASN A C 1
ATOM 7351 O O . ASN A 1 870 ? 92.843 34.990 -42.074 1.00 89.50 870 ASN A O 1
ATOM 7355 N N . TYR A 1 871 ? 92.192 33.843 -43.898 1.00 90.50 871 TYR A N 1
ATOM 7356 C CA . TYR A 1 871 ? 90.762 34.069 -43.737 1.00 90.50 871 TYR A CA 1
ATOM 7357 C C . TYR A 1 871 ? 89.986 32.758 -43.548 1.00 90.50 871 TYR A C 1
ATOM 7359 O O . TYR A 1 871 ? 90.343 31.695 -44.060 1.00 90.50 871 TYR A O 1
ATOM 7367 N N . ASN A 1 872 ? 88.898 32.835 -42.786 1.00 92.81 872 ASN A N 1
ATOM 7368 C CA . ASN A 1 872 ? 87.961 31.742 -42.562 1.00 92.81 872 ASN A CA 1
ATOM 7369 C C . ASN A 1 872 ? 86.525 32.265 -42.640 1.00 92.81 872 ASN A C 1
ATOM 7371 O O . ASN A 1 872 ? 86.140 33.124 -41.844 1.00 92.81 872 ASN A O 1
ATOM 7375 N N . ILE A 1 873 ? 85.746 31.726 -43.573 1.00 93.06 873 ILE A N 1
ATOM 7376 C CA . ILE A 1 873 ? 84.339 32.055 -43.784 1.00 93.06 873 ILE A CA 1
ATOM 7377 C C . ILE A 1 873 ? 83.502 30.825 -43.429 1.00 93.06 873 ILE A C 1
ATOM 7379 O O . ILE A 1 873 ? 83.620 29.786 -44.074 1.00 93.06 873 ILE A O 1
ATOM 7383 N N . ALA A 1 874 ? 82.635 30.955 -42.428 1.00 93.56 874 ALA A N 1
ATOM 7384 C CA . ALA A 1 874 ? 81.687 29.928 -42.018 1.00 93.56 874 ALA A CA 1
ATOM 7385 C C . ALA A 1 874 ? 80.251 30.396 -42.272 1.00 93.56 874 ALA A C 1
ATOM 7387 O O . ALA A 1 874 ? 79.892 31.522 -41.923 1.00 93.56 874 ALA A O 1
ATOM 7388 N N . LEU A 1 875 ? 79.438 29.522 -42.854 1.00 95.19 875 LEU A N 1
ATOM 7389 C CA . LEU A 1 875 ? 77.997 29.673 -43.000 1.00 95.19 875 LEU A CA 1
ATOM 7390 C C . LEU A 1 875 ? 77.314 28.525 -42.255 1.00 95.19 875 LEU A C 1
ATOM 7392 O O . LEU A 1 875 ? 77.568 27.356 -42.537 1.00 95.19 875 LEU A O 1
ATOM 7396 N N . ASP A 1 876 ? 76.437 28.861 -41.320 1.00 95.19 876 ASP A N 1
ATOM 7397 C CA . ASP A 1 876 ? 75.654 27.928 -40.519 1.00 95.19 876 ASP A CA 1
ATOM 7398 C C . ASP A 1 876 ? 74.165 28.138 -40.796 1.00 95.19 876 ASP A C 1
ATOM 7400 O O . ASP A 1 876 ? 73.665 29.258 -40.674 1.00 95.19 876 ASP A O 1
ATOM 7404 N N . TYR A 1 877 ? 73.449 27.061 -41.111 1.00 95.69 877 TYR A N 1
ATOM 7405 C CA . TYR A 1 877 ? 71.991 27.019 -41.113 1.00 95.69 877 TYR A CA 1
ATOM 7406 C C . TYR A 1 877 ? 71.505 25.995 -40.090 1.00 95.69 877 TYR A C 1
ATOM 7408 O O . TYR A 1 877 ? 71.813 24.807 -40.181 1.00 95.69 877 TYR A O 1
ATOM 7416 N N . TYR A 1 878 ? 70.733 26.464 -39.118 1.00 95.44 878 TYR A N 1
ATOM 7417 C CA . TYR A 1 878 ? 70.093 25.641 -38.105 1.00 95.44 878 TYR A CA 1
ATOM 7418 C C . TYR A 1 878 ? 68.583 25.787 -38.232 1.00 95.44 878 TYR A C 1
ATOM 7420 O O . TYR A 1 878 ? 68.082 26.904 -38.142 1.00 95.44 878 TYR A O 1
ATOM 7428 N N . SER A 1 879 ? 67.881 24.669 -38.384 1.00 93.06 879 SER A N 1
ATOM 7429 C CA . SER A 1 879 ? 66.422 24.618 -38.388 1.00 93.06 879 SER A CA 1
ATOM 7430 C C . SER A 1 879 ? 65.935 23.646 -37.329 1.00 93.06 879 SER A C 1
ATOM 7432 O O . SER A 1 879 ? 66.455 22.533 -37.189 1.00 93.06 879 SER A O 1
ATOM 7434 N N . GLN A 1 880 ? 64.940 24.057 -36.563 1.00 90.81 880 GLN A N 1
ATOM 7435 C CA . GLN A 1 880 ? 64.272 23.219 -35.587 1.00 90.81 880 GLN A CA 1
ATOM 7436 C C . GLN A 1 880 ? 62.776 23.452 -35.683 1.00 90.81 880 GLN A C 1
ATOM 7438 O O . GLN A 1 880 ? 62.314 24.554 -35.416 1.00 90.81 880 GLN A O 1
ATOM 7443 N N . GLU A 1 881 ? 62.030 22.394 -35.970 1.00 88.62 881 GLU A N 1
ATOM 7444 C CA . GLU A 1 881 ? 60.585 22.358 -35.806 1.00 88.62 881 GLU A CA 1
ATOM 7445 C C . GLU A 1 881 ? 60.228 21.828 -34.412 1.00 88.62 881 GLU A C 1
ATOM 7447 O O . GLU A 1 881 ? 60.755 20.812 -33.944 1.00 88.62 881 GLU A O 1
ATOM 7452 N N . GLY A 1 882 ? 59.310 22.517 -33.742 1.00 84.56 882 GLY A N 1
ATOM 7453 C CA . GLY A 1 882 ? 58.795 22.149 -32.433 1.00 84.56 882 GLY A CA 1
ATOM 7454 C C . GLY A 1 882 ? 57.919 20.892 -32.453 1.00 84.56 882 GLY A C 1
ATOM 7455 O O . GLY A 1 882 ? 57.344 20.508 -33.470 1.00 84.56 882 GLY A O 1
ATOM 7456 N N . THR A 1 883 ? 57.759 20.264 -31.287 1.00 85.31 883 THR A N 1
ATOM 7457 C CA . THR A 1 883 ? 56.940 19.052 -31.102 1.00 85.31 883 THR A CA 1
ATOM 7458 C C . THR A 1 883 ? 55.468 19.335 -30.794 1.00 85.31 883 THR A C 1
ATOM 7460 O O . THR A 1 883 ? 54.728 18.413 -30.478 1.00 85.31 883 THR A O 1
ATOM 7463 N N . MET A 1 884 ? 55.020 20.587 -30.858 1.00 79.62 884 MET A N 1
ATOM 7464 C CA . MET A 1 884 ? 53.635 20.981 -30.569 1.00 79.62 884 MET A CA 1
ATOM 7465 C C . MET A 1 884 ? 52.885 21.303 -31.863 1.00 79.62 884 MET A C 1
ATOM 7467 O O . MET A 1 884 ? 53.455 21.884 -32.787 1.00 79.62 884 MET A O 1
ATOM 7471 N N . VAL A 1 885 ? 51.610 20.927 -31.940 1.00 78.12 885 VAL A N 1
ATOM 7472 C CA . VAL A 1 885 ? 50.715 21.305 -33.046 1.00 78.12 885 VAL A CA 1
ATOM 7473 C C . VAL A 1 885 ? 50.308 22.780 -32.899 1.00 78.12 885 VAL A C 1
ATOM 7475 O O . VAL A 1 885 ? 49.916 23.199 -31.811 1.00 78.12 885 VAL A O 1
ATOM 7478 N N . GLY A 1 886 ? 50.394 23.566 -33.978 1.00 75.44 886 GLY A N 1
ATOM 7479 C CA . GLY A 1 886 ? 50.223 25.029 -33.957 1.00 75.44 886 GLY A CA 1
ATOM 7480 C C . GLY A 1 886 ? 51.548 25.765 -33.720 1.00 75.44 886 GLY A C 1
ATOM 7481 O O . GLY A 1 886 ? 52.587 25.319 -34.214 1.00 75.44 886 GLY A O 1
ATOM 7482 N N . ALA A 1 887 ? 51.511 26.867 -32.964 1.00 70.62 887 ALA A N 1
ATOM 7483 C CA . ALA A 1 887 ? 52.702 27.594 -32.526 1.00 70.62 887 ALA A CA 1
ATOM 7484 C C . ALA A 1 887 ? 53.513 26.762 -31.516 1.00 70.62 887 ALA A C 1
ATOM 7486 O O . ALA A 1 887 ? 53.004 26.180 -30.559 1.00 70.62 887 ALA A O 1
ATOM 7487 N N . GLY A 1 888 ? 54.810 26.650 -31.724 1.00 68.00 888 GLY A N 1
ATOM 7488 C CA . GLY A 1 888 ? 55.691 25.803 -30.918 1.00 68.00 888 GLY A CA 1
ATOM 7489 C C . GLY A 1 888 ? 57.118 26.254 -31.144 1.00 68.00 888 GLY A C 1
ATOM 7490 O O . GLY A 1 888 ? 57.311 27.081 -32.022 1.00 68.00 888 GLY A O 1
ATOM 7491 N N . PRO A 1 889 ? 58.123 25.772 -30.389 1.00 76.88 889 PRO A N 1
ATOM 7492 C CA . PRO A 1 889 ? 59.444 26.381 -30.428 1.00 76.88 889 PRO A CA 1
ATOM 7493 C C . PRO A 1 889 ? 60.143 26.046 -31.752 1.00 76.88 889 PRO A C 1
ATOM 7495 O O . PRO A 1 889 ? 60.933 25.096 -31.817 1.00 76.88 889 PRO A O 1
ATOM 7498 N N . ASN A 1 890 ? 59.806 26.799 -32.797 1.00 86.25 890 ASN A N 1
ATOM 7499 C CA . ASN A 1 890 ? 60.379 26.710 -34.122 1.00 86.25 890 ASN A CA 1
ATOM 7500 C C . ASN A 1 890 ? 61.505 27.740 -34.197 1.00 86.25 890 ASN A C 1
ATOM 7502 O O . ASN A 1 890 ? 61.351 28.873 -33.742 1.00 86.25 890 ASN A O 1
ATOM 7506 N N . LEU A 1 891 ? 62.656 27.338 -34.720 1.00 89.44 891 LEU A N 1
ATOM 7507 C CA . LEU A 1 891 ? 63.814 28.213 -34.838 1.00 89.44 891 LEU A CA 1
ATOM 7508 C C . LEU A 1 891 ? 64.517 27.947 -36.157 1.00 89.44 891 LEU A C 1
ATOM 7510 O O . LEU A 1 891 ? 65.124 26.890 -36.321 1.00 89.44 891 LEU A O 1
ATOM 7514 N N . ASP A 1 892 ? 64.513 28.947 -37.027 1.00 92.81 892 ASP A N 1
ATOM 7515 C CA . ASP A 1 892 ? 65.386 29.010 -38.189 1.00 92.81 892 ASP A CA 1
ATOM 7516 C C . ASP A 1 892 ? 66.460 30.061 -37.937 1.00 92.81 892 ASP A C 1
ATOM 7518 O O . ASP A 1 892 ? 66.170 31.224 -37.662 1.00 92.81 892 ASP A O 1
ATOM 7522 N N . ARG A 1 893 ? 67.730 29.663 -38.008 1.00 94.75 893 ARG A N 1
ATOM 7523 C CA . ARG A 1 893 ? 68.859 30.565 -37.798 1.00 94.75 893 ARG A CA 1
ATOM 7524 C C . ARG A 1 893 ? 69.910 30.395 -38.873 1.00 94.75 893 ARG A C 1
ATOM 7526 O O . ARG A 1 893 ? 70.468 29.315 -39.049 1.00 94.75 893 ARG A O 1
ATOM 7533 N N . TYR A 1 894 ? 70.247 31.516 -39.491 1.00 96.25 894 TYR A N 1
ATOM 7534 C CA . TYR A 1 894 ? 71.357 31.664 -40.414 1.00 96.25 894 TYR A CA 1
ATOM 7535 C C . TYR A 1 894 ? 72.467 32.430 -39.706 1.00 96.25 894 TYR A C 1
ATOM 7537 O O . TYR A 1 894 ? 72.226 33.489 -39.128 1.00 96.25 894 TYR A O 1
ATOM 7545 N N . THR A 1 895 ? 73.689 31.915 -39.714 1.00 95.94 895 THR A N 1
ATOM 7546 C CA . THR A 1 895 ? 74.854 32.624 -39.180 1.00 95.94 895 THR A CA 1
ATOM 7547 C C . THR A 1 895 ? 75.962 32.636 -40.216 1.00 95.94 895 THR A C 1
ATOM 7549 O O . THR A 1 895 ? 76.342 31.600 -40.741 1.00 95.94 895 THR A O 1
ATOM 7552 N N . ALA A 1 896 ? 76.489 33.820 -40.501 1.00 95.44 896 ALA A N 1
ATOM 7553 C CA . ALA A 1 896 ? 77.674 34.012 -41.313 1.00 95.44 896 ALA A CA 1
ATOM 7554 C C . ALA A 1 896 ? 78.793 34.550 -40.424 1.00 95.44 896 ALA A C 1
ATOM 7556 O O . ALA A 1 896 ? 78.617 35.547 -39.721 1.00 95.44 896 ALA A O 1
ATOM 7557 N N . ARG A 1 897 ? 79.949 33.895 -40.446 1.00 94.75 897 ARG A N 1
ATOM 7558 C CA . ARG A 1 897 ? 81.143 34.319 -39.720 1.00 94.75 897 ARG A CA 1
ATOM 7559 C C . ARG A 1 897 ? 82.297 34.484 -40.687 1.00 94.75 897 ARG A C 1
ATOM 7561 O O . ARG A 1 897 ? 82.623 33.555 -41.409 1.00 94.75 897 ARG A O 1
ATOM 7568 N N . ILE A 1 898 ? 82.955 35.630 -40.633 1.00 94.25 898 ILE A N 1
ATOM 7569 C CA . ILE A 1 898 ? 84.188 35.912 -41.360 1.00 94.25 898 ILE A CA 1
ATOM 7570 C C . ILE A 1 898 ? 85.248 36.234 -40.319 1.00 94.25 898 ILE A C 1
ATOM 7572 O O . ILE A 1 898 ? 85.069 37.152 -39.525 1.00 94.25 898 ILE A O 1
ATOM 7576 N N . ASN A 1 899 ? 86.336 35.478 -40.306 1.00 93.00 899 ASN A N 1
ATOM 7577 C CA . ASN A 1 899 ? 87.526 35.808 -39.535 1.00 93.00 899 ASN A CA 1
ATOM 7578 C C . ASN A 1 899 ? 88.670 36.072 -40.504 1.00 93.00 899 ASN A C 1
ATOM 7580 O O . ASN A 1 899 ? 88.857 35.286 -41.427 1.00 93.00 899 ASN A O 1
ATOM 7584 N N . ASP A 1 900 ? 89.443 37.119 -40.267 1.00 91.75 900 ASP A N 1
ATOM 7585 C CA . ASP A 1 900 ? 90.610 37.478 -41.071 1.00 91.75 900 ASP A CA 1
ATOM 7586 C C . ASP A 1 900 ? 91.764 37.840 -40.134 1.00 91.75 900 ASP A C 1
ATOM 7588 O O . ASP A 1 900 ? 91.586 38.587 -39.171 1.00 91.75 900 ASP A O 1
ATOM 7592 N N . ASN A 1 901 ? 92.928 37.243 -40.371 1.00 90.94 901 ASN A N 1
ATOM 7593 C CA . ASN A 1 901 ? 94.144 37.451 -39.599 1.00 90.94 901 ASN A CA 1
ATOM 7594 C C . ASN A 1 901 ? 95.260 37.872 -40.555 1.00 90.94 901 ASN A C 1
ATOM 7596 O O . ASN A 1 901 ? 95.781 37.034 -41.293 1.00 90.94 901 ASN A O 1
ATOM 7600 N N . MET A 1 902 ? 95.657 39.137 -40.488 1.00 90.06 902 MET A N 1
ATOM 7601 C CA . MET A 1 902 ? 96.602 39.758 -41.405 1.00 90.06 902 MET A CA 1
ATOM 7602 C C . MET A 1 902 ? 97.831 40.290 -40.659 1.00 90.06 902 MET A C 1
ATOM 7604 O O . MET A 1 902 ? 97.707 41.050 -39.699 1.00 90.06 902 MET A O 1
ATOM 7608 N N . ASP A 1 903 ? 99.020 39.948 -41.149 1.00 86.81 903 ASP A N 1
ATOM 7609 C CA . ASP A 1 903 ? 100.301 40.430 -40.629 1.00 86.81 903 ASP A CA 1
ATOM 7610 C C . ASP A 1 903 ? 100.892 41.478 -41.594 1.00 86.81 903 ASP A C 1
ATOM 7612 O O . ASP A 1 903 ? 101.337 41.165 -42.704 1.00 86.81 903 ASP A O 1
ATOM 7616 N N . VAL A 1 904 ? 100.919 42.750 -41.176 1.00 82.81 904 VAL A N 1
ATOM 7617 C CA . VAL A 1 904 ? 101.420 43.887 -41.968 1.00 82.81 904 VAL A CA 1
ATOM 7618 C C . VAL A 1 904 ? 102.554 44.593 -41.226 1.00 82.81 904 VAL A C 1
ATOM 7620 O O . VAL A 1 904 ? 102.327 45.470 -40.396 1.00 82.81 904 VAL A O 1
ATOM 7623 N N . LYS A 1 905 ? 103.803 44.259 -41.580 1.00 83.06 905 LYS A N 1
ATOM 7624 C CA . LYS A 1 905 ? 105.022 44.810 -40.951 1.00 83.06 905 LYS A CA 1
ATOM 7625 C C . LYS A 1 905 ? 104.965 44.657 -39.419 1.00 83.06 905 LYS A C 1
ATOM 7627 O O . LYS A 1 905 ? 104.902 43.534 -38.939 1.00 83.06 905 LYS A O 1
ATOM 7632 N N . PHE A 1 906 ? 104.943 45.775 -38.694 1.00 82.00 906 PHE A N 1
ATOM 7633 C CA . PHE A 1 906 ? 104.913 45.859 -37.236 1.00 82.00 906 PHE A CA 1
ATOM 7634 C C . PHE A 1 906 ? 103.488 45.769 -36.646 1.00 82.00 906 PHE A C 1
ATOM 7636 O O . PHE A 1 906 ? 103.316 45.979 -35.450 1.00 82.00 906 PHE A O 1
ATOM 7643 N N . ILE A 1 907 ? 102.451 45.499 -37.457 1.00 84.75 907 ILE A N 1
ATOM 7644 C CA . ILE A 1 907 ? 101.049 45.402 -37.015 1.00 84.75 907 ILE A CA 1
ATOM 7645 C C . ILE A 1 907 ? 100.475 44.028 -37.369 1.00 84.75 907 ILE A C 1
ATOM 7647 O O . ILE A 1 907 ? 100.496 43.626 -38.531 1.00 84.75 907 ILE A O 1
ATOM 7651 N N . LYS A 1 908 ? 99.880 43.343 -36.390 1.00 88.25 908 LYS A N 1
ATOM 7652 C CA . LYS A 1 908 ? 99.023 42.172 -36.613 1.00 88.25 908 LYS A CA 1
ATOM 7653 C C . LYS A 1 908 ? 97.573 42.541 -36.380 1.00 88.25 908 LYS A C 1
ATOM 7655 O O . LYS A 1 908 ? 97.212 43.015 -35.303 1.00 88.25 908 LYS A O 1
ATOM 7660 N N . ILE A 1 909 ? 96.748 42.310 -37.387 1.00 90.81 909 ILE A N 1
ATOM 7661 C CA . ILE A 1 909 ? 95.332 42.647 -37.398 1.00 90.81 909 ILE A CA 1
ATOM 7662 C C . ILE A 1 909 ? 94.543 41.345 -37.353 1.00 90.81 909 ILE A C 1
ATOM 7664 O O . ILE A 1 909 ? 94.735 40.471 -38.190 1.00 90.81 909 ILE A O 1
ATOM 7668 N N . LYS A 1 910 ? 93.640 41.211 -36.384 1.00 91.94 910 LYS A N 1
ATOM 7669 C CA . LYS A 1 910 ? 92.659 40.124 -36.336 1.00 91.94 910 LYS A CA 1
ATOM 7670 C C . LYS A 1 910 ? 91.272 40.721 -36.359 1.00 91.94 910 LYS A C 1
ATOM 7672 O O . LYS A 1 910 ? 90.936 41.497 -35.469 1.00 91.94 910 LYS A O 1
ATOM 7677 N N . THR A 1 911 ? 90.460 40.353 -37.333 1.00 92.19 911 THR A N 1
ATOM 7678 C CA . THR A 1 911 ? 89.067 40.783 -37.413 1.00 92.19 911 THR A CA 1
ATOM 7679 C C . THR A 1 911 ? 88.139 39.578 -37.395 1.00 92.19 911 THR A C 1
ATOM 7681 O O . THR A 1 911 ? 88.456 38.518 -37.931 1.00 92.19 911 THR A O 1
ATOM 7684 N N . SER A 1 912 ? 86.997 39.722 -36.728 1.00 94.00 912 SER A N 1
ATOM 7685 C CA . SER A 1 912 ? 85.920 38.740 -36.722 1.00 94.00 912 SER A CA 1
ATOM 7686 C C . SER A 1 912 ? 84.597 39.464 -36.894 1.00 94.00 912 SER A C 1
ATOM 7688 O O . SER A 1 912 ? 84.241 40.330 -36.097 1.00 94.00 912 SER A O 1
ATOM 7690 N N . ILE A 1 913 ? 83.868 39.117 -37.943 1.00 95.00 913 ILE A N 1
ATOM 7691 C CA . ILE A 1 913 ? 82.530 39.617 -38.225 1.00 95.00 913 ILE A CA 1
ATOM 7692 C C . ILE A 1 913 ? 81.590 38.425 -38.128 1.00 95.00 913 ILE A C 1
ATOM 7694 O O . ILE A 1 913 ? 81.752 37.442 -38.844 1.00 95.00 913 ILE A O 1
ATOM 7698 N N . VAL A 1 914 ? 80.601 38.509 -37.247 1.00 96.00 914 VAL A N 1
ATOM 7699 C CA . VAL A 1 914 ? 79.533 37.522 -37.111 1.00 96.00 914 VAL A CA 1
ATOM 7700 C C . VAL A 1 914 ? 78.214 38.223 -37.369 1.00 96.00 914 VAL A C 1
ATOM 7702 O O . VAL A 1 914 ? 77.829 39.117 -36.617 1.00 96.00 914 VAL A O 1
ATOM 7705 N N . TYR A 1 915 ? 77.513 37.791 -38.406 1.00 96.25 915 TYR A N 1
ATOM 7706 C CA . TYR A 1 915 ? 76.119 38.130 -38.630 1.00 96.25 915 TYR A CA 1
ATOM 7707 C C . TYR A 1 915 ? 75.255 36.911 -38.330 1.00 96.25 915 TYR A C 1
ATOM 7709 O O . TYR A 1 915 ? 75.568 35.807 -38.765 1.00 96.25 915 TYR A O 1
ATOM 7717 N N . SER A 1 916 ? 74.175 37.098 -37.583 1.00 95.81 916 SER A N 1
ATOM 7718 C CA . SER A 1 916 ? 73.176 36.068 -37.334 1.00 95.81 916 SER A CA 1
ATOM 7719 C C . SER A 1 916 ? 71.793 36.650 -37.557 1.00 95.81 916 SER A C 1
ATOM 7721 O O . SER A 1 916 ? 71.461 37.666 -36.952 1.00 95.81 916 SER A O 1
ATOM 7723 N N . HIS A 1 917 ? 70.993 35.961 -38.358 1.00 95.62 917 HIS A N 1
ATOM 7724 C CA . HIS A 1 917 ? 69.564 36.190 -38.499 1.00 95.62 917 HIS A CA 1
ATOM 7725 C C . HIS A 1 917 ? 68.833 34.982 -37.921 1.00 95.62 917 HIS A C 1
ATOM 7727 O O . HIS A 1 917 ? 69.134 33.853 -38.311 1.00 95.62 917 HIS A O 1
ATOM 7733 N N . SER A 1 918 ? 67.912 35.195 -36.988 1.00 93.12 918 SER A N 1
ATOM 7734 C CA . SER A 1 918 ? 67.039 34.132 -36.493 1.00 93.12 918 SER A CA 1
ATOM 7735 C C . SER A 1 918 ? 65.577 34.531 -36.553 1.00 93.12 918 SER A C 1
ATOM 7737 O O . SER A 1 918 ? 65.220 35.607 -36.077 1.00 93.12 918 SER A O 1
ATOM 7739 N N . ASP A 1 919 ? 64.766 33.623 -37.082 1.00 91.25 919 ASP A N 1
ATOM 7740 C CA . ASP A 1 919 ? 63.312 33.614 -37.000 1.00 91.25 919 ASP A CA 1
ATOM 7741 C C . ASP A 1 919 ? 62.925 32.594 -35.924 1.00 91.25 919 ASP A C 1
ATOM 7743 O O . ASP A 1 919 ? 63.262 31.409 -36.028 1.00 91.25 919 ASP A O 1
ATOM 7747 N N . GLN A 1 920 ? 62.325 33.081 -34.839 1.00 86.06 920 GLN A N 1
ATOM 7748 C CA . GLN A 1 920 ? 61.985 32.268 -33.682 1.00 86.06 920 GLN A CA 1
ATOM 7749 C C . GLN A 1 920 ? 60.498 32.390 -33.359 1.00 86.06 920 GLN A C 1
ATOM 7751 O O . GLN A 1 920 ? 60.029 33.448 -32.937 1.00 86.06 920 GLN A O 1
ATOM 7756 N N . ASP A 1 921 ? 59.790 31.271 -33.475 1.00 81.75 921 ASP A N 1
ATOM 7757 C CA . ASP A 1 921 ? 58.432 31.083 -32.970 1.00 81.75 921 ASP A CA 1
ATOM 7758 C C . ASP A 1 921 ? 58.528 30.522 -31.548 1.00 81.75 921 ASP A C 1
ATOM 7760 O O . ASP A 1 921 ? 59.077 29.441 -31.335 1.00 81.75 921 ASP A O 1
ATOM 7764 N N . ASN A 1 922 ? 58.084 31.274 -30.543 1.00 69.31 922 ASN A N 1
ATOM 7765 C CA . ASN A 1 922 ? 58.232 30.875 -29.141 1.00 69.31 922 ASN A CA 1
ATOM 7766 C C . ASN A 1 922 ? 57.076 29.989 -28.656 1.00 69.31 922 ASN A C 1
ATOM 7768 O O . ASN A 1 922 ? 55.938 30.116 -29.100 1.00 69.31 922 ASN A O 1
ATOM 7772 N N . MET A 1 923 ? 57.346 29.112 -27.677 1.00 63.03 923 MET A N 1
ATOM 7773 C CA . MET A 1 923 ? 56.287 28.323 -27.031 1.00 63.03 923 MET A CA 1
ATOM 7774 C C . MET A 1 923 ? 55.235 29.230 -26.391 1.00 63.03 923 MET A C 1
ATOM 7776 O O . MET A 1 923 ? 55.556 30.154 -25.646 1.00 63.03 923 MET A O 1
ATOM 7780 N N . SER A 1 924 ? 53.972 28.908 -26.639 1.00 59.38 924 SER A N 1
ATOM 7781 C CA . SER A 1 924 ? 52.824 29.622 -26.096 1.00 59.38 924 SER A CA 1
ATOM 7782 C C . SER A 1 924 ? 52.718 29.503 -24.563 1.00 59.38 924 SER A C 1
ATOM 7784 O O . SER A 1 924 ? 52.793 28.413 -23.989 1.00 59.38 924 SER A O 1
ATOM 7786 N N . TYR A 1 925 ? 52.544 30.664 -23.918 1.00 56.72 925 TYR A N 1
ATOM 7787 C CA . TYR A 1 925 ? 52.263 30.883 -22.493 1.00 56.72 925 TYR A CA 1
ATOM 7788 C C . TYR A 1 925 ? 53.181 30.139 -21.508 1.00 56.72 925 TYR A C 1
ATOM 7790 O O . TYR A 1 925 ? 52.731 29.294 -20.730 1.00 56.72 925 TYR A O 1
ATOM 7798 N N . SER A 1 926 ? 54.472 30.486 -21.469 1.00 45.41 926 SER A N 1
ATOM 7799 C CA . SER A 1 926 ? 55.327 30.091 -20.344 1.00 45.41 926 SER A CA 1
ATOM 7800 C C . SER A 1 926 ? 55.186 31.083 -19.183 1.00 45.41 926 SER A C 1
ATOM 7802 O O . SER A 1 926 ? 55.797 32.140 -19.198 1.00 45.41 926 SER A O 1
ATOM 7804 N N . ASN A 1 927 ? 54.420 30.690 -18.164 1.00 38.69 927 ASN A N 1
ATOM 7805 C CA . ASN A 1 927 ? 54.436 31.210 -16.790 1.00 38.69 927 ASN A CA 1
ATOM 7806 C C . ASN A 1 927 ? 54.174 32.721 -16.571 1.00 38.69 927 ASN A C 1
ATOM 7808 O O . ASN A 1 927 ? 55.031 33.562 -16.796 1.00 38.69 927 ASN A O 1
ATOM 7812 N N . ALA A 1 928 ? 53.032 32.998 -15.926 1.00 40.28 928 ALA A N 1
ATOM 7813 C CA . ALA A 1 928 ? 52.679 34.218 -15.186 1.00 40.28 928 ALA A CA 1
ATOM 7814 C C . ALA A 1 928 ? 52.573 35.539 -15.986 1.00 40.28 928 ALA A C 1
ATOM 7816 O O . ALA A 1 928 ? 53.557 36.213 -16.258 1.00 40.28 928 ALA A O 1
ATOM 7817 N N . ASN A 1 929 ? 51.329 35.984 -16.204 1.00 42.88 929 ASN A N 1
ATOM 7818 C CA . ASN A 1 929 ? 50.954 37.390 -16.420 1.00 42.88 929 ASN A CA 1
ATOM 7819 C C . ASN A 1 929 ? 51.649 38.143 -17.572 1.00 42.88 929 ASN A C 1
ATOM 7821 O O . ASN A 1 929 ? 51.968 39.324 -17.425 1.00 42.88 929 ASN A O 1
ATOM 7825 N N . GLU A 1 930 ? 51.817 37.531 -18.744 1.00 46.25 930 GLU A N 1
ATOM 7826 C CA . GLU A 1 930 ? 52.057 38.323 -19.956 1.00 46.25 930 GLU A CA 1
ATOM 7827 C C . GLU A 1 930 ? 50.772 39.083 -20.313 1.00 46.25 930 GLU A C 1
ATOM 7829 O O . GLU A 1 930 ? 49.790 38.504 -20.784 1.00 46.25 930 GLU A O 1
ATOM 7834 N N . TRP A 1 931 ? 50.774 40.387 -20.029 1.00 43.84 931 TRP A N 1
ATOM 7835 C CA . TRP A 1 931 ? 49.706 41.334 -20.340 1.00 43.84 931 TRP A CA 1
ATOM 7836 C C . TRP A 1 931 ? 49.536 41.472 -21.857 1.00 43.84 931 TRP A C 1
ATOM 7838 O O . TRP A 1 931 ? 49.998 42.430 -22.472 1.00 43.84 931 TRP A O 1
ATOM 7848 N N . VAL A 1 932 ? 48.824 40.532 -22.467 1.00 46.22 932 VAL A N 1
ATOM 7849 C CA . VAL A 1 932 ? 48.152 40.789 -23.738 1.00 46.22 932 VAL A CA 1
ATOM 7850 C C . VAL A 1 932 ? 46.977 41.709 -23.404 1.00 46.22 932 VAL A C 1
ATOM 7852 O O . VAL A 1 932 ? 46.047 41.295 -22.709 1.00 46.22 932 VAL A O 1
ATOM 7855 N N . GLN A 1 933 ? 47.049 42.980 -23.814 1.00 38.75 933 GLN A N 1
ATOM 7856 C CA . GLN A 1 933 ? 45.968 43.949 -23.604 1.00 38.75 933 GLN A CA 1
ATOM 7857 C C . GLN A 1 933 ? 44.651 43.370 -24.150 1.00 38.75 933 GLN A C 1
ATOM 7859 O O . GLN A 1 933 ? 44.496 43.225 -25.359 1.00 38.75 933 GLN A O 1
ATOM 7864 N N . GLY A 1 934 ? 43.727 43.009 -23.249 1.00 46.78 934 GLY A N 1
ATOM 7865 C CA . GLY A 1 934 ? 42.411 42.446 -23.590 1.00 46.78 934 GLY A CA 1
ATOM 7866 C C . GLY A 1 934 ? 42.142 41.001 -23.148 1.00 46.78 934 GLY A C 1
ATOM 7867 O O . GLY A 1 934 ? 41.235 40.378 -23.689 1.00 46.78 934 GLY A O 1
ATOM 7868 N N . ARG A 1 935 ? 42.917 40.418 -22.218 1.00 45.88 935 ARG A N 1
ATOM 7869 C CA . ARG A 1 935 ? 42.556 39.131 -21.589 1.00 45.88 935 ARG A CA 1
ATOM 7870 C C . ARG A 1 935 ? 42.820 39.139 -20.084 1.00 45.88 935 ARG A C 1
ATOM 7872 O O . ARG A 1 935 ? 43.965 39.028 -19.655 1.00 45.88 935 ARG A O 1
ATOM 7879 N N . TYR A 1 936 ? 41.763 39.229 -19.274 1.00 41.09 936 TYR A N 1
ATOM 7880 C CA . TYR A 1 936 ? 41.859 39.130 -17.811 1.00 41.09 936 TYR A CA 1
ATOM 7881 C C . TYR A 1 936 ? 41.585 37.693 -17.314 1.00 41.09 936 TYR A C 1
ATOM 7883 O O . TYR A 1 936 ? 40.481 37.162 -17.468 1.00 41.09 936 TYR A O 1
ATOM 7891 N N . GLY A 1 937 ? 42.570 37.062 -16.656 1.00 48.84 937 GLY A N 1
ATOM 7892 C CA . GLY A 1 937 ? 42.393 35.842 -15.846 1.00 48.84 937 GLY A CA 1
ATOM 7893 C C . GLY A 1 937 ? 43.523 34.808 -15.949 1.00 48.84 937 GLY A C 1
ATOM 7894 O O . GLY A 1 937 ? 44.259 34.788 -16.931 1.00 48.84 937 GLY A O 1
ATOM 7895 N N . ASP A 1 938 ? 43.617 33.930 -14.941 1.00 47.31 938 ASP A N 1
ATOM 7896 C CA . ASP A 1 938 ? 44.571 32.811 -14.866 1.00 47.31 938 ASP A CA 1
ATOM 7897 C C . ASP A 1 938 ? 44.359 31.826 -16.031 1.00 47.31 938 ASP A C 1
ATOM 7899 O O . ASP A 1 938 ? 43.514 30.929 -15.970 1.00 47.31 938 ASP A O 1
ATOM 7903 N N . GLN A 1 939 ? 45.096 32.009 -17.126 1.00 51.72 939 GLN A N 1
ATOM 7904 C CA . GLN A 1 939 ? 45.145 31.056 -18.234 1.00 51.72 939 GLN A CA 1
ATOM 7905 C C . GLN A 1 939 ? 46.228 30.014 -17.948 1.00 51.72 939 GLN A C 1
ATOM 7907 O O . GLN A 1 939 ? 47.380 30.350 -17.667 1.00 51.72 939 GLN A O 1
ATOM 7912 N N . ASN A 1 940 ? 45.852 28.737 -18.010 1.00 57.56 940 ASN A N 1
ATOM 7913 C CA . ASN A 1 940 ? 46.797 27.642 -17.835 1.00 57.56 940 ASN A CA 1
ATOM 7914 C C . ASN A 1 940 ? 47.706 27.543 -19.073 1.00 57.56 940 ASN A C 1
ATOM 7916 O O . ASN A 1 940 ? 47.191 27.587 -20.195 1.00 57.56 940 ASN A O 1
ATOM 7920 N N . PRO A 1 941 ? 49.029 27.346 -18.901 1.00 66.12 941 PRO A N 1
ATOM 7921 C CA . PRO A 1 941 ? 49.933 27.049 -20.008 1.00 66.12 941 PRO A CA 1
ATOM 7922 C C . PRO A 1 941 ? 49.376 25.930 -20.885 1.00 66.12 941 PRO A C 1
ATOM 7924 O O . PRO A 1 941 ? 48.781 24.986 -20.361 1.00 66.12 941 PRO A O 1
ATOM 7927 N N . ILE A 1 942 ? 49.617 25.983 -22.195 1.00 69.19 942 ILE A N 1
ATOM 7928 C CA . ILE A 1 942 ? 49.115 24.988 -23.160 1.00 69.19 942 ILE A CA 1
ATOM 7929 C C . ILE A 1 942 ? 49.345 23.552 -22.685 1.00 69.19 942 ILE A C 1
ATOM 7931 O O . ILE A 1 942 ? 48.438 22.724 -22.718 1.00 69.19 942 ILE A O 1
ATOM 7935 N N . MET A 1 943 ? 50.536 23.286 -22.156 1.00 71.44 943 MET A N 1
ATOM 7936 C CA . MET A 1 943 ? 50.916 21.979 -21.628 1.00 71.44 943 MET A CA 1
ATOM 7937 C C . MET A 1 943 ? 50.059 21.537 -20.431 1.00 71.44 943 MET A C 1
ATOM 7939 O O . MET A 1 943 ? 49.638 20.385 -20.350 1.00 71.44 943 MET A O 1
ATOM 7943 N N . ALA A 1 944 ? 49.767 22.453 -19.505 1.00 71.38 944 ALA A N 1
ATOM 7944 C CA . ALA A 1 944 ? 48.884 22.179 -18.374 1.00 71.38 944 ALA A CA 1
ATOM 7945 C C . ALA A 1 944 ? 47.441 21.971 -18.848 1.00 71.38 944 ALA A C 1
ATOM 7947 O O . ALA A 1 944 ? 46.752 21.077 -18.362 1.00 71.38 944 ALA A O 1
ATOM 7948 N N . SER A 1 945 ? 47.011 22.747 -19.842 1.00 72.56 945 SER A N 1
ATOM 7949 C CA . SER A 1 945 ? 45.672 22.666 -20.414 1.00 72.56 945 SER A CA 1
ATOM 7950 C C . SER A 1 945 ? 45.425 21.326 -21.123 1.00 72.56 945 SER A C 1
ATOM 7952 O O . SER A 1 945 ? 44.374 20.724 -20.926 1.00 72.56 945 SER A O 1
ATOM 7954 N N . VAL A 1 946 ? 46.414 20.782 -21.842 1.00 75.06 946 VAL A N 1
ATOM 7955 C CA . VAL A 1 946 ? 46.352 19.433 -22.443 1.00 75.06 946 VAL A CA 1
ATOM 7956 C C . VAL A 1 946 ? 46.150 18.335 -21.389 1.00 75.06 946 VAL A C 1
ATOM 7958 O O . VAL A 1 946 ? 45.407 17.387 -21.628 1.00 75.06 946 VAL A O 1
ATOM 7961 N N . LEU A 1 947 ? 46.758 18.471 -20.205 1.00 75.00 947 LEU A N 1
ATOM 7962 C CA . LEU A 1 947 ? 46.668 17.475 -19.128 1.00 75.00 947 LEU A CA 1
ATOM 7963 C C . LEU A 1 947 ? 45.341 17.508 -18.357 1.00 75.00 947 LEU A C 1
ATOM 7965 O O . LEU A 1 947 ? 44.932 16.488 -17.801 1.00 75.00 947 LEU A O 1
ATOM 7969 N N . ILE A 1 948 ? 44.682 18.666 -18.287 1.00 72.00 948 ILE A N 1
ATOM 7970 C CA . ILE A 1 948 ? 43.431 18.842 -17.527 1.00 72.00 948 ILE A CA 1
ATOM 7971 C C . ILE A 1 948 ? 42.177 18.777 -18.403 1.00 72.00 948 ILE A C 1
ATOM 7973 O O . ILE A 1 948 ? 41.067 18.704 -17.868 1.00 72.00 948 ILE A O 1
ATOM 7977 N N . LEU A 1 949 ? 42.321 18.820 -19.732 1.00 71.62 949 LEU A N 1
ATOM 7978 C CA . LEU A 1 949 ? 41.184 18.755 -20.641 1.00 71.62 949 LEU A CA 1
ATOM 7979 C C . LEU A 1 949 ? 40.502 17.381 -20.555 1.00 71.62 949 LEU A C 1
ATOM 7981 O O . LEU A 1 949 ? 41.144 16.343 -20.733 1.00 71.62 949 LEU A O 1
ATOM 7985 N N . PRO A 1 950 ? 39.182 17.338 -20.305 1.00 72.88 950 PRO A N 1
ATOM 7986 C CA . PRO A 1 950 ? 38.480 16.074 -20.223 1.00 72.88 950 PRO A CA 1
ATOM 7987 C C . PRO A 1 950 ? 38.436 15.392 -21.604 1.00 72.88 950 PRO A C 1
ATOM 7989 O O . PRO A 1 950 ? 38.166 16.050 -22.617 1.00 72.88 950 PRO A O 1
ATOM 7992 N N . PRO A 1 951 ? 38.591 14.056 -21.664 1.00 72.12 951 PRO A N 1
ATOM 7993 C CA . PRO A 1 951 ? 38.565 13.298 -22.921 1.00 72.12 951 PRO A CA 1
ATOM 7994 C C . PRO A 1 951 ? 37.184 13.314 -23.599 1.00 72.12 951 PRO A C 1
ATOM 7996 O O . PRO A 1 951 ? 37.013 12.855 -24.722 1.00 72.12 951 PRO A O 1
ATOM 7999 N N . THR A 1 952 ? 36.167 13.855 -22.928 1.00 66.25 952 THR A N 1
ATOM 8000 C CA . THR A 1 952 ? 34.795 13.965 -23.431 1.00 66.25 952 THR A CA 1
ATOM 8001 C C . THR A 1 952 ? 34.581 15.129 -24.399 1.00 66.25 952 THR A C 1
ATOM 8003 O O . THR A 1 952 ? 33.515 15.219 -25.011 1.00 66.25 952 THR A O 1
ATOM 8006 N N . ILE A 1 953 ? 35.567 16.018 -24.545 1.00 67.44 953 ILE A N 1
ATOM 8007 C CA . ILE A 1 953 ? 35.558 17.117 -25.515 1.00 67.44 953 ILE A CA 1
ATOM 8008 C C . ILE A 1 953 ? 36.159 16.608 -26.830 1.00 67.44 953 ILE A C 1
ATOM 8010 O O . ILE A 1 953 ? 37.172 15.916 -26.817 1.00 67.44 953 ILE A O 1
ATOM 8014 N N . LYS A 1 954 ? 35.534 16.924 -27.971 1.00 66.50 954 LYS A N 1
ATOM 8015 C CA . LYS A 1 954 ? 36.021 16.522 -29.304 1.00 66.50 954 LYS A CA 1
ATOM 8016 C C . LYS A 1 954 ? 37.285 17.309 -29.668 1.00 66.50 954 LYS A C 1
ATOM 8018 O O . LYS A 1 954 ? 37.328 18.514 -29.423 1.00 66.50 954 LYS A O 1
ATOM 8023 N N . ALA A 1 955 ? 38.268 16.628 -30.260 1.00 68.25 955 ALA A N 1
ATOM 8024 C CA . ALA A 1 955 ? 39.425 17.262 -30.891 1.00 68.25 955 ALA A CA 1
ATOM 8025 C C . ALA A 1 955 ? 38.997 18.295 -31.951 1.00 68.25 955 ALA A C 1
ATOM 8027 O O . ALA A 1 955 ? 37.877 18.239 -32.475 1.00 68.25 955 ALA A O 1
ATOM 8028 N N . TYR A 1 956 ? 39.891 19.243 -32.236 1.00 67.69 956 TYR A N 1
ATOM 8029 C CA . TYR A 1 956 ? 39.689 20.262 -33.265 1.00 67.69 956 TYR A CA 1
ATOM 8030 C C . TYR A 1 956 ? 39.470 19.625 -34.652 1.00 67.69 956 TYR A C 1
ATOM 8032 O O . TYR A 1 956 ? 40.085 18.616 -34.981 1.00 67.69 956 TYR A O 1
ATOM 8040 N N . ASP A 1 957 ? 38.563 20.200 -35.446 1.00 60.22 957 ASP A N 1
ATOM 8041 C CA . ASP A 1 957 ? 38.149 19.691 -36.758 1.00 60.22 957 ASP A CA 1
ATOM 8042 C C . ASP A 1 957 ? 37.909 20.874 -37.712 1.00 60.22 957 ASP A C 1
ATOM 8044 O O . ASP A 1 957 ? 36.899 21.575 -37.609 1.00 60.22 957 ASP A O 1
ATOM 8048 N N . GLU A 1 958 ? 38.839 21.112 -38.639 1.00 54.50 958 GLU A N 1
ATOM 8049 C CA . GLU A 1 958 ? 38.806 22.250 -39.575 1.00 54.50 958 GLU A CA 1
ATOM 8050 C C . GLU A 1 958 ? 37.547 22.278 -40.452 1.00 54.50 958 GLU A C 1
ATOM 8052 O O . GLU A 1 958 ? 37.063 23.349 -40.812 1.00 54.50 958 GLU A O 1
ATOM 8057 N N . SER A 1 959 ? 36.945 21.116 -40.737 1.00 49.78 959 SER A N 1
ATOM 8058 C CA . SER A 1 959 ? 35.739 21.013 -41.576 1.00 49.78 959 SER A CA 1
ATOM 8059 C C . SER A 1 959 ? 34.481 21.613 -40.935 1.00 49.78 959 SER A C 1
ATOM 8061 O O . SER A 1 959 ? 33.440 21.746 -41.579 1.00 49.78 959 SER A O 1
ATOM 8063 N N . THR A 1 960 ? 34.575 21.964 -39.652 1.00 45.72 960 THR A N 1
ATOM 8064 C CA . THR A 1 960 ? 33.494 22.550 -38.857 1.00 45.72 960 THR A CA 1
ATOM 8065 C C . THR A 1 960 ? 33.691 24.039 -38.568 1.00 45.72 960 THR A C 1
ATOM 8067 O O . THR A 1 960 ? 32.910 24.617 -37.813 1.00 45.72 960 THR A O 1
ATOM 8070 N N . TRP A 1 961 ? 34.703 24.670 -39.172 1.00 45.44 961 TRP A N 1
ATOM 8071 C CA . TRP A 1 961 ? 34.968 26.104 -39.066 1.00 45.44 961 TRP A CA 1
ATOM 8072 C C . TRP A 1 961 ? 33.883 26.924 -39.784 1.00 45.44 961 TRP A C 1
ATOM 8074 O O . TRP A 1 961 ? 33.609 26.690 -40.958 1.00 45.44 961 TRP A O 1
ATOM 8084 N N . VAL A 1 962 ? 33.243 27.869 -39.081 1.00 45.66 962 VAL A N 1
ATOM 8085 C CA . VAL A 1 962 ? 32.110 28.670 -39.613 1.00 45.66 962 VAL A CA 1
ATOM 8086 C C . VAL A 1 962 ? 32.325 30.184 -39.466 1.00 45.66 962 VAL A C 1
ATOM 8088 O O . VAL A 1 962 ? 31.374 30.962 -39.520 1.00 45.66 962 VAL A O 1
ATOM 8091 N N . LEU A 1 963 ? 33.559 30.637 -39.234 1.00 46.59 963 LEU A N 1
ATOM 8092 C CA . LEU A 1 963 ? 33.858 32.070 -39.206 1.00 46.59 963 LEU A CA 1
ATOM 8093 C C . LEU A 1 963 ? 34.127 3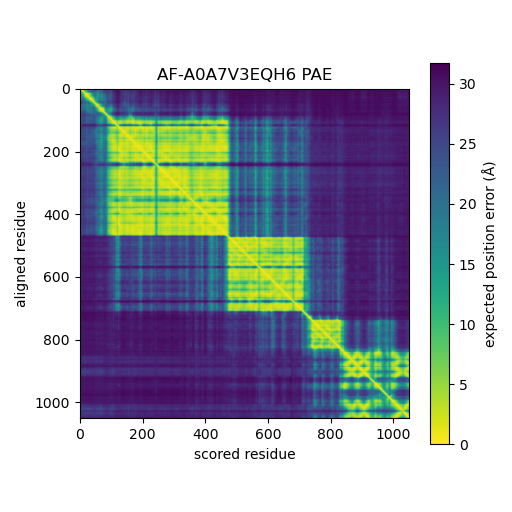2.557 -40.634 1.00 46.59 963 LEU A C 1
ATOM 8095 O O . LEU A 1 963 ? 35.265 32.564 -41.090 1.00 46.59 963 LEU A O 1
ATOM 8099 N N . ASP A 1 964 ? 33.060 32.954 -41.326 1.00 39.00 964 ASP A N 1
ATOM 8100 C CA . ASP A 1 964 ? 33.112 33.619 -42.632 1.00 39.00 964 ASP A CA 1
ATOM 8101 C C . ASP A 1 964 ? 33.607 35.076 -42.473 1.00 39.00 964 ASP A C 1
ATOM 8103 O O . ASP A 1 964 ? 32.782 35.986 -42.495 1.00 39.00 964 ASP A O 1
ATOM 8107 N N . ASP A 1 965 ? 34.911 35.308 -42.252 1.00 38.81 965 ASP A N 1
ATOM 8108 C CA . ASP A 1 965 ? 35.692 36.572 -42.388 1.00 38.81 965 ASP A CA 1
ATOM 8109 C C . ASP A 1 965 ? 35.065 37.925 -41.948 1.00 38.81 965 ASP A C 1
ATOM 8111 O O . ASP A 1 965 ? 35.563 39.009 -42.261 1.00 38.81 965 ASP A O 1
ATOM 8115 N N . LYS A 1 966 ? 33.971 37.914 -41.190 1.00 39.75 966 LYS A N 1
ATOM 8116 C CA . LYS A 1 966 ? 33.244 39.084 -40.700 1.00 39.75 966 LYS A CA 1
ATOM 8117 C C . LYS A 1 966 ? 32.835 38.784 -39.272 1.00 39.75 966 LYS A C 1
ATOM 8119 O O . LYS A 1 966 ? 31.998 37.920 -39.050 1.00 39.75 966 LYS A O 1
ATOM 8124 N N . LEU A 1 967 ? 33.404 39.505 -38.310 1.00 40.22 967 LEU A N 1
ATOM 8125 C CA . LEU A 1 967 ? 32.919 39.548 -36.930 1.00 40.22 967 LEU A CA 1
ATOM 8126 C C . LEU A 1 967 ? 31.811 40.613 -36.835 1.00 40.22 967 LEU A C 1
ATOM 8128 O O . LEU A 1 967 ? 32.132 41.802 -36.875 1.00 40.22 967 LEU A O 1
ATOM 8132 N N . PRO A 1 968 ? 30.516 40.261 -36.715 1.00 39.12 968 PRO A N 1
ATOM 8133 C CA . PRO A 1 968 ? 29.484 41.207 -36.317 1.00 39.12 968 PRO A CA 1
ATOM 8134 C C . PRO A 1 968 ? 29.405 41.244 -34.782 1.00 39.12 968 PRO A C 1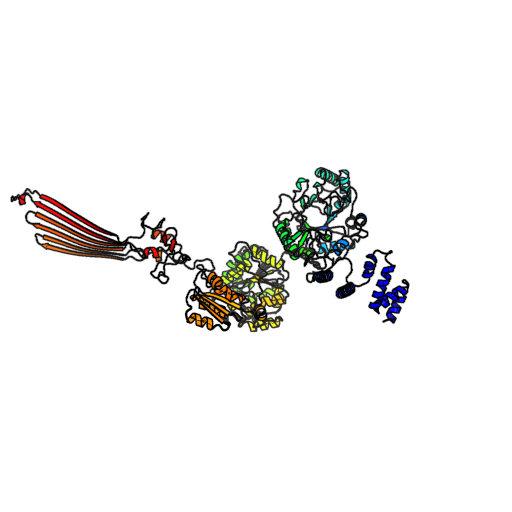
ATOM 8136 O O . PRO A 1 968 ? 29.733 40.265 -34.110 1.00 39.12 968 PRO A O 1
ATOM 8139 N N . ALA A 1 969 ? 28.945 42.363 -34.216 1.00 41.72 969 ALA A N 1
ATOM 8140 C CA . ALA A 1 969 ? 28.777 42.525 -32.771 1.00 41.72 969 ALA A CA 1
ATOM 8141 C C . ALA A 1 969 ? 27.964 41.364 -32.156 1.00 41.72 969 ALA A C 1
ATOM 8143 O O . ALA A 1 969 ? 26.866 41.041 -32.613 1.00 41.72 969 ALA A O 1
ATOM 8144 N N . ALA A 1 970 ? 28.516 40.729 -31.120 1.00 43.56 970 ALA A N 1
ATOM 8145 C CA . ALA A 1 970 ? 28.081 39.440 -30.577 1.00 43.56 970 ALA A CA 1
ATOM 8146 C C . ALA A 1 970 ? 26.800 39.480 -29.710 1.00 43.56 970 ALA A C 1
ATOM 8148 O O . ALA A 1 970 ? 26.614 38.627 -28.849 1.00 43.56 970 ALA A O 1
ATOM 8149 N N . THR A 1 971 ? 25.878 40.420 -29.932 1.00 39.56 971 THR A N 1
ATOM 8150 C CA . THR A 1 971 ? 24.606 40.485 -29.184 1.00 39.56 971 THR A CA 1
ATOM 8151 C C . THR A 1 971 ? 23.531 39.525 -29.712 1.00 39.56 971 THR A C 1
ATOM 8153 O O . THR A 1 971 ? 22.485 39.366 -29.081 1.00 39.56 971 THR A O 1
ATOM 8156 N N . GLU A 1 972 ? 23.766 38.840 -30.840 1.00 39.59 972 GLU A N 1
ATOM 8157 C CA . GLU A 1 972 ? 22.750 37.996 -31.492 1.00 39.59 972 GLU A CA 1
ATOM 8158 C C . GLU A 1 972 ? 22.990 36.472 -31.443 1.00 39.59 972 GLU A C 1
ATOM 8160 O O . GLU A 1 972 ? 22.120 35.719 -31.890 1.00 39.59 972 GLU A O 1
ATOM 8165 N N . TYR A 1 973 ? 24.088 35.974 -30.854 1.00 40.72 973 TYR A N 1
ATOM 8166 C CA . TYR A 1 973 ? 24.367 34.528 -30.791 1.00 40.72 973 TYR A CA 1
ATOM 8167 C C . TYR A 1 973 ? 24.711 34.031 -29.380 1.00 40.72 973 TYR A C 1
ATOM 8169 O O . TYR A 1 973 ? 25.748 34.354 -28.817 1.00 40.72 973 TYR A O 1
ATOM 8177 N N . LYS A 1 974 ? 23.858 33.153 -28.830 1.00 37.97 974 LYS A N 1
ATOM 8178 C CA . LYS A 1 974 ? 24.196 32.284 -27.690 1.00 37.97 974 LYS A CA 1
ATOM 8179 C C . LYS A 1 974 ? 24.786 30.985 -28.232 1.00 37.97 974 LYS A C 1
ATOM 8181 O O . LYS A 1 974 ? 24.033 30.129 -28.699 1.00 37.97 974 LYS A O 1
ATOM 8186 N N . TYR A 1 975 ? 26.106 30.840 -28.187 1.00 43.38 975 TYR A N 1
ATOM 8187 C CA . TYR A 1 975 ? 26.770 29.592 -28.556 1.00 43.38 975 TYR A CA 1
ATOM 8188 C C . TYR A 1 975 ? 26.436 28.491 -27.537 1.00 43.38 975 TYR A C 1
ATOM 8190 O O . TYR A 1 975 ? 26.729 28.613 -26.349 1.00 43.38 975 TYR A O 1
ATOM 8198 N N . ASP A 1 976 ? 25.808 27.407 -28.007 1.00 35.34 976 ASP A N 1
ATOM 8199 C CA . ASP A 1 976 ? 25.774 26.140 -27.275 1.00 35.34 976 ASP A CA 1
ATOM 8200 C C . ASP A 1 976 ? 27.197 25.560 -27.329 1.00 35.34 976 ASP A C 1
ATOM 8202 O O . ASP A 1 976 ? 27.709 25.214 -28.394 1.00 35.34 976 ASP A O 1
ATOM 8206 N N . SER A 1 977 ? 27.842 25.477 -26.171 1.00 39.84 977 SER A N 1
ATOM 8207 C CA . SER A 1 977 ? 29.205 24.994 -25.954 1.00 39.84 977 SER A CA 1
ATOM 8208 C C . SER A 1 977 ? 29.333 23.485 -26.189 1.00 39.84 977 SER A C 1
ATOM 8210 O O . SER A 1 977 ? 29.530 22.693 -25.270 1.00 39.84 977 SER A O 1
ATOM 8212 N N . TYR A 1 978 ? 29.253 23.076 -27.454 1.00 39.94 978 TYR A N 1
ATOM 8213 C CA . TYR A 1 978 ? 29.637 21.743 -27.902 1.00 39.94 978 TYR A CA 1
ATOM 8214 C C . TYR A 1 978 ? 30.608 21.845 -29.081 1.00 39.94 978 TYR A C 1
ATOM 8216 O O . TYR A 1 978 ? 30.201 21.980 -30.229 1.00 39.94 978 TYR A O 1
ATOM 8224 N N . GLY A 1 979 ? 31.905 21.762 -28.764 1.00 42.97 979 GLY A N 1
ATOM 8225 C CA . GLY A 1 979 ? 33.004 21.574 -29.723 1.00 42.97 979 GLY A CA 1
ATOM 8226 C C . GLY A 1 979 ? 34.037 22.701 -29.770 1.00 42.97 979 GLY A C 1
ATOM 8227 O O . GLY A 1 979 ? 35.206 22.440 -30.027 1.00 42.97 979 GLY A O 1
ATOM 8228 N N . PHE A 1 980 ? 33.645 23.932 -29.454 1.00 51.16 980 PHE A N 1
ATOM 8229 C CA . PHE A 1 980 ? 34.486 25.113 -29.668 1.00 51.16 980 PHE A CA 1
ATOM 8230 C C . PHE A 1 980 ? 34.240 26.069 -28.520 1.00 51.16 980 PHE A C 1
ATOM 8232 O O . PHE A 1 980 ? 33.393 26.948 -28.639 1.00 51.16 980 PHE A O 1
ATOM 8239 N N . GLY A 1 981 ? 34.872 25.885 -27.360 1.00 44.88 981 GLY A N 1
ATOM 8240 C CA . GLY A 1 981 ? 34.724 26.917 -26.341 1.00 44.88 981 GLY A CA 1
ATOM 8241 C C . GLY A 1 981 ? 35.340 28.192 -26.877 1.00 44.88 981 GLY A C 1
ATOM 8242 O O . GLY A 1 981 ? 36.546 28.311 -26.953 1.00 44.88 981 GLY A O 1
ATOM 8243 N N . THR A 1 982 ? 34.492 29.080 -27.353 1.00 48.09 982 THR A N 1
ATOM 8244 C CA . THR A 1 982 ? 34.730 30.492 -27.567 1.00 48.09 982 THR A CA 1
ATOM 8245 C C . THR A 1 982 ? 33.466 31.142 -27.047 1.00 48.09 982 THR A C 1
ATOM 8247 O O . THR A 1 982 ? 32.393 30.978 -27.623 1.00 48.09 982 THR A O 1
ATOM 8250 N N . TYR A 1 983 ? 33.558 31.782 -25.886 1.00 44.69 983 TYR A N 1
ATOM 8251 C CA . TYR A 1 983 ? 32.502 32.663 -25.404 1.00 44.69 983 TYR A CA 1
ATOM 8252 C C . TYR A 1 983 ? 33.071 34.077 -25.364 1.00 44.69 983 TYR A C 1
ATOM 8254 O O . TYR A 1 983 ? 34.161 34.284 -24.826 1.00 44.69 983 TYR A O 1
ATOM 8262 N N . TYR A 1 984 ? 32.358 35.005 -26.000 1.00 40.94 984 TYR A N 1
ATOM 8263 C CA . TYR A 1 984 ? 32.653 36.431 -25.987 1.00 40.94 984 TYR A CA 1
ATOM 8264 C C . TYR A 1 984 ? 31.880 37.040 -24.820 1.00 40.94 984 TYR A C 1
ATOM 8266 O O . TYR A 1 984 ? 30.656 36.927 -24.795 1.00 40.94 984 TYR A O 1
ATOM 8274 N N . ASP A 1 985 ? 32.576 37.621 -23.847 1.00 43.03 985 ASP A N 1
ATOM 8275 C CA . ASP A 1 985 ? 31.922 38.365 -22.774 1.00 43.03 985 ASP A CA 1
ATOM 8276 C C . ASP A 1 985 ? 31.720 39.815 -23.211 1.00 43.03 985 ASP A C 1
ATOM 8278 O O . ASP A 1 985 ? 32.663 40.596 -23.327 1.00 43.03 985 ASP A O 1
ATOM 8282 N N . ASP A 1 986 ? 30.470 40.174 -23.455 1.00 40.62 986 ASP A N 1
ATOM 8283 C CA . ASP A 1 986 ? 30.016 41.501 -23.835 1.00 40.62 986 ASP A CA 1
ATOM 8284 C C . ASP A 1 986 ? 30.193 42.554 -22.722 1.00 40.62 986 ASP A C 1
ATOM 8286 O O . ASP A 1 986 ? 30.197 43.749 -23.019 1.00 40.62 986 ASP A O 1
ATOM 8290 N N . VAL A 1 987 ? 30.424 42.148 -21.466 1.00 45.28 987 VAL A N 1
ATOM 8291 C CA . VAL A 1 987 ? 30.713 43.068 -20.350 1.00 45.28 987 VAL A CA 1
ATOM 8292 C C . VAL A 1 987 ? 32.172 43.540 -20.355 1.00 45.28 987 VAL A C 1
ATOM 8294 O O . VAL A 1 987 ? 32.448 44.674 -19.963 1.00 45.28 987 VAL A O 1
ATOM 8297 N N . HIS A 1 988 ? 33.103 42.699 -20.813 1.00 42.09 988 HIS A N 1
ATOM 8298 C CA . HIS A 1 988 ? 34.545 42.973 -20.747 1.00 42.09 988 HIS A CA 1
ATOM 8299 C C . HIS A 1 988 ? 35.240 43.052 -22.117 1.00 42.09 988 HIS A C 1
ATOM 8301 O O . HIS A 1 988 ? 36.340 43.589 -22.197 1.00 42.09 988 HIS A O 1
ATOM 8307 N N . GLY A 1 989 ? 34.590 42.603 -23.196 1.00 43.84 989 GLY A N 1
ATOM 8308 C CA . GLY A 1 989 ? 35.169 42.541 -24.543 1.00 43.84 989 GLY A CA 1
ATOM 8309 C C . GLY A 1 989 ? 36.094 41.339 -24.772 1.00 43.84 989 GLY A C 1
ATOM 8310 O O . GLY A 1 989 ? 36.834 41.321 -25.754 1.00 43.84 989 GLY A O 1
ATOM 8311 N N . ASP A 1 990 ? 36.055 40.337 -23.890 1.00 45.88 990 ASP A N 1
ATOM 8312 C CA . ASP A 1 990 ? 37.048 39.261 -23.842 1.00 45.88 990 ASP A CA 1
ATOM 8313 C C . ASP A 1 990 ? 36.593 38.011 -24.620 1.00 45.88 990 ASP A C 1
ATOM 8315 O O . ASP A 1 990 ? 35.497 37.483 -24.414 1.00 45.88 990 ASP A O 1
ATOM 8319 N N . ILE A 1 991 ? 37.483 37.474 -25.464 1.00 50.16 991 ILE A N 1
ATOM 8320 C CA . ILE A 1 991 ? 37.333 36.160 -26.114 1.00 50.16 991 ILE A CA 1
ATOM 8321 C C . ILE A 1 991 ? 37.959 35.090 -25.214 1.00 50.16 991 ILE A C 1
ATOM 8323 O O . ILE A 1 991 ? 39.182 35.051 -25.055 1.00 50.16 991 ILE A O 1
ATOM 8327 N N . ARG A 1 992 ? 37.152 34.166 -24.677 1.00 50.72 992 ARG A N 1
ATOM 8328 C CA . ARG A 1 992 ? 37.662 32.985 -23.956 1.00 50.72 992 ARG A CA 1
ATOM 8329 C C . ARG A 1 992 ? 37.620 31.735 -24.819 1.00 50.72 992 ARG A C 1
ATOM 8331 O O . ARG A 1 992 ? 36.542 31.178 -25.013 1.00 50.72 992 ARG A O 1
ATOM 8338 N N . VAL A 1 993 ? 38.789 31.281 -25.280 1.00 55.97 993 VAL A N 1
ATOM 8339 C CA . VAL A 1 993 ? 38.956 30.014 -26.006 1.00 55.97 993 VAL A CA 1
ATOM 8340 C C . VAL A 1 993 ? 39.167 28.861 -25.005 1.00 55.97 993 VAL A C 1
ATOM 8342 O O . VAL A 1 993 ? 39.947 29.010 -24.075 1.00 55.97 993 VAL A O 1
ATOM 8345 N N . THR A 1 994 ? 38.481 27.720 -25.140 1.00 56.56 994 THR A N 1
ATOM 8346 C CA . THR A 1 994 ? 38.693 26.519 -24.298 1.00 56.56 994 THR A CA 1
ATOM 8347 C C . THR A 1 994 ? 39.354 25.365 -25.049 1.00 56.56 994 THR A C 1
ATOM 8349 O O . THR A 1 994 ? 39.684 24.357 -24.431 1.00 56.56 994 THR A O 1
ATOM 8352 N N . ASN A 1 995 ? 39.483 25.454 -26.377 1.00 65.88 995 ASN A N 1
ATOM 8353 C CA . ASN A 1 995 ? 40.215 24.473 -27.173 1.00 65.88 995 ASN A CA 1
ATOM 8354 C C . ASN A 1 995 ? 41.648 24.973 -27.375 1.00 65.88 995 ASN A C 1
ATOM 8356 O O . ASN A 1 995 ? 41.895 25.907 -28.135 1.00 65.88 995 ASN A O 1
ATOM 8360 N N . VAL A 1 996 ? 42.571 24.322 -26.679 1.00 66.50 996 VAL A N 1
ATOM 8361 C CA . VAL A 1 996 ? 43.979 24.714 -26.587 1.00 66.50 996 VAL A CA 1
ATOM 8362 C C . VAL A 1 996 ? 44.686 24.629 -27.940 1.00 66.50 996 VAL A C 1
ATOM 8364 O O . VAL A 1 996 ? 45.535 25.462 -28.235 1.00 66.50 996 VAL A O 1
ATOM 8367 N N . LEU A 1 997 ? 44.319 23.663 -28.790 1.00 68.56 997 LEU A N 1
ATOM 8368 C CA . LEU A 1 997 ? 44.929 23.495 -30.113 1.00 68.56 997 LEU A CA 1
ATOM 8369 C C . LEU A 1 997 ? 44.525 24.602 -31.074 1.00 68.56 997 LEU A C 1
ATOM 8371 O O . LEU A 1 997 ? 45.357 25.101 -31.830 1.00 68.56 997 LEU A O 1
ATOM 8375 N N . LEU A 1 998 ? 43.258 25.009 -31.014 1.00 66.69 998 LEU A N 1
ATOM 8376 C CA . LEU A 1 998 ? 42.772 26.139 -31.788 1.00 66.69 998 LEU A CA 1
ATOM 8377 C C . LEU A 1 998 ? 43.471 27.430 -31.351 1.00 66.69 998 LEU A C 1
ATOM 8379 O O . LEU A 1 998 ? 43.968 28.173 -32.188 1.00 66.69 998 LEU A O 1
ATOM 8383 N N . GLU A 1 999 ? 43.547 27.676 -30.044 1.00 67.44 999 GLU A N 1
ATOM 8384 C CA . GLU A 1 999 ? 44.246 28.845 -29.510 1.00 67.44 999 GLU A CA 1
ATOM 8385 C C . GLU A 1 999 ? 45.714 28.878 -29.948 1.00 67.44 999 GLU A C 1
ATOM 8387 O O . GLU A 1 999 ? 46.182 29.902 -30.439 1.00 67.44 999 GLU A O 1
ATOM 8392 N N . ASN A 1 1000 ? 46.413 27.746 -29.867 1.00 70.56 1000 ASN A N 1
ATOM 8393 C CA . ASN A 1 1000 ? 47.804 27.653 -30.296 1.00 70.56 1000 ASN A CA 1
ATOM 8394 C C . ASN A 1 1000 ? 48.005 27.834 -31.804 1.00 70.56 1000 ASN A C 1
ATOM 8396 O O . ASN A 1 1000 ? 49.073 28.247 -32.236 1.00 70.56 1000 ASN A O 1
ATOM 8400 N N . SER A 1 1001 ? 47.010 27.478 -32.614 1.00 69.75 1001 SER A N 1
ATOM 8401 C CA . SER A 1 1001 ? 47.101 27.552 -34.078 1.00 69.75 1001 SER A CA 1
ATOM 8402 C C . SER A 1 1001 ? 46.732 28.933 -34.627 1.00 69.75 1001 SER A C 1
ATOM 8404 O O . SER A 1 1001 ? 47.080 29.250 -35.760 1.00 69.75 1001 SER A O 1
ATOM 8406 N N . LEU A 1 1002 ? 46.026 29.753 -33.841 1.00 65.81 1002 LEU A N 1
ATOM 8407 C CA . LEU A 1 1002 ? 45.610 31.106 -34.225 1.00 65.81 1002 LEU A CA 1
ATOM 8408 C C . LEU A 1 1002 ? 46.617 32.192 -33.826 1.00 65.81 1002 LEU A C 1
ATOM 8410 O O . LEU A 1 1002 ? 46.592 33.281 -34.396 1.00 65.81 1002 LEU A O 1
ATOM 8414 N N . VAL A 1 1003 ? 47.468 31.931 -32.833 1.00 65.12 1003 VAL A N 1
ATOM 8415 C CA . VAL A 1 1003 ? 48.459 32.900 -32.354 1.00 65.12 1003 VAL A CA 1
ATOM 8416 C C . VAL A 1 1003 ? 49.756 32.721 -33.137 1.00 65.12 1003 VAL A C 1
ATOM 8418 O O . VAL A 1 1003 ? 50.261 31.611 -33.264 1.00 65.12 1003 VAL A O 1
ATOM 8421 N N . LYS A 1 1004 ? 50.322 33.824 -33.631 1.00 63.78 1004 LYS A N 1
ATOM 8422 C CA . LYS A 1 1004 ? 51.629 33.842 -34.292 1.00 63.78 1004 LYS A CA 1
ATOM 8423 C C . LYS A 1 1004 ? 52.574 34.722 -33.479 1.00 63.78 1004 LYS A C 1
ATOM 8425 O O . LYS A 1 1004 ? 52.394 35.930 -33.479 1.00 63.78 1004 LYS A O 1
ATOM 8430 N N . ARG A 1 1005 ? 53.552 34.128 -32.784 1.00 68.88 1005 ARG A N 1
ATOM 8431 C CA . ARG A 1 1005 ? 54.519 34.847 -31.931 1.00 68.88 1005 ARG A CA 1
ATOM 8432 C C . ARG A 1 1005 ? 55.926 34.728 -32.484 1.00 68.88 1005 ARG A C 1
ATOM 8434 O O . ARG A 1 1005 ? 56.707 33.894 -32.035 1.00 68.88 1005 ARG A O 1
ATOM 8441 N N . ASN A 1 1006 ? 56.230 35.546 -33.481 1.00 78.12 1006 ASN A N 1
ATOM 8442 C CA . ASN A 1 1006 ? 57.514 35.484 -34.164 1.00 78.12 1006 ASN A CA 1
ATOM 8443 C C . ASN A 1 1006 ? 58.422 36.635 -33.714 1.00 78.12 1006 ASN A C 1
ATOM 8445 O O . ASN A 1 1006 ? 58.062 37.802 -33.857 1.00 78.12 1006 ASN A O 1
ATOM 8449 N N . ALA A 1 1007 ? 59.610 36.306 -33.212 1.00 84.94 1007 ALA A N 1
ATOM 8450 C CA . ALA A 1 1007 ? 60.681 37.263 -32.999 1.00 84.94 1007 ALA A CA 1
ATOM 8451 C C . ALA A 1 1007 ? 61.744 37.112 -34.093 1.00 84.94 1007 ALA A C 1
ATOM 8453 O O . ALA A 1 1007 ? 62.489 36.130 -34.130 1.00 84.94 1007 ALA A O 1
ATOM 8454 N N . LEU A 1 1008 ? 61.863 38.139 -34.935 1.00 89.88 1008 LEU A N 1
ATOM 8455 C CA . LEU A 1 1008 ? 62.962 38.261 -35.885 1.00 89.88 1008 LEU A CA 1
ATOM 8456 C C . LEU A 1 1008 ? 64.126 38.973 -35.200 1.00 89.88 1008 LEU A C 1
ATOM 8458 O O . LEU A 1 1008 ? 63.994 40.114 -34.747 1.00 89.88 1008 LEU A O 1
ATOM 8462 N N . VAL A 1 1009 ? 65.273 38.305 -35.119 1.00 92.69 1009 VAL A N 1
ATOM 8463 C CA . VAL A 1 1009 ? 66.469 38.838 -34.463 1.00 92.69 1009 VAL A CA 1
ATOM 8464 C C . VAL A 1 1009 ? 67.624 38.888 -35.448 1.00 92.69 1009 VAL A C 1
ATOM 8466 O O . VAL A 1 1009 ? 68.121 37.861 -35.903 1.00 92.69 1009 VAL A O 1
ATOM 8469 N N . ASP A 1 1010 ? 68.099 40.102 -35.707 1.00 94.44 1010 ASP A N 1
ATOM 8470 C CA . ASP A 1 1010 ? 69.311 40.373 -36.468 1.00 94.44 1010 ASP A CA 1
ATOM 8471 C C . ASP A 1 1010 ? 70.421 40.813 -35.522 1.00 94.44 1010 ASP A C 1
ATOM 8473 O O . ASP A 1 1010 ? 70.318 41.837 -34.842 1.00 94.44 1010 ASP A O 1
ATOM 8477 N N . ARG A 1 1011 ? 71.524 40.069 -35.495 1.00 95.50 1011 ARG A N 1
ATOM 8478 C CA . ARG A 1 1011 ? 72.699 40.396 -34.690 1.00 95.50 1011 ARG A CA 1
ATOM 8479 C C . ARG A 1 1011 ? 73.933 40.531 -35.563 1.00 95.50 1011 ARG A C 1
ATOM 8481 O O . ARG A 1 1011 ? 74.288 39.601 -36.276 1.00 95.50 1011 ARG A O 1
ATOM 8488 N N . ILE A 1 1012 ? 74.629 41.655 -35.429 1.00 95.56 1012 ILE A N 1
ATOM 8489 C CA . ILE A 1 1012 ? 75.957 41.884 -36.000 1.00 95.56 1012 ILE A CA 1
ATOM 8490 C C . ILE A 1 1012 ? 76.937 42.102 -34.850 1.00 95.56 1012 ILE A C 1
ATOM 8492 O O . ILE A 1 1012 ? 76.779 43.025 -34.050 1.00 95.56 1012 ILE A O 1
ATOM 8496 N N . LEU A 1 1013 ? 77.962 41.260 -34.781 1.00 95.19 1013 LEU A N 1
ATOM 8497 C CA . LEU A 1 1013 ? 79.104 41.411 -33.892 1.00 95.19 1013 LEU A CA 1
ATOM 8498 C C . LEU A 1 1013 ? 80.359 41.577 -34.743 1.00 95.19 1013 LEU A C 1
ATOM 8500 O O . LEU A 1 1013 ? 80.713 40.678 -35.497 1.00 95.19 1013 LEU A O 1
ATOM 8504 N N . VAL A 1 1014 ? 81.040 42.707 -34.591 1.00 94.25 1014 VAL A N 1
ATOM 8505 C CA . VAL A 1 1014 ? 82.350 42.952 -35.196 1.00 94.25 1014 VAL A CA 1
ATOM 8506 C C . VAL A 1 1014 ? 83.365 43.092 -34.078 1.00 94.25 1014 VAL A C 1
ATOM 8508 O O . VAL A 1 1014 ? 83.193 43.928 -33.192 1.00 94.25 1014 VAL A O 1
ATOM 8511 N N . THR A 1 1015 ? 84.421 42.292 -34.109 1.00 94.00 1015 THR A N 1
ATOM 8512 C CA . THR A 1 1015 ? 85.575 42.438 -33.227 1.00 94.00 1015 THR A CA 1
ATOM 8513 C C . THR A 1 1015 ? 86.833 42.640 -34.058 1.00 94.00 1015 THR A C 1
ATOM 8515 O O . THR A 1 1015 ? 87.000 42.051 -35.124 1.00 94.00 1015 THR A O 1
ATOM 8518 N N . GLY A 1 1016 ? 87.704 43.522 -33.584 1.00 92.31 1016 GLY A N 1
ATOM 8519 C CA . GLY A 1 1016 ? 88.988 43.833 -34.191 1.00 92.31 1016 GLY A CA 1
ATOM 8520 C C . GLY A 1 1016 ? 90.055 43.883 -33.108 1.00 92.31 1016 GLY A C 1
ATOM 8521 O O . GLY A 1 1016 ? 89.845 44.490 -32.061 1.00 92.31 1016 GLY A O 1
ATOM 8522 N N . SER A 1 1017 ? 91.187 43.239 -33.343 1.00 90.75 1017 SER A N 1
ATOM 8523 C CA . SER A 1 1017 ? 92.358 43.280 -32.478 1.00 90.75 1017 SER A CA 1
ATOM 8524 C C . SER A 1 1017 ? 93.551 43.736 -33.302 1.00 90.75 1017 SER A C 1
ATOM 8526 O O . SER A 1 1017 ? 93.819 43.173 -34.363 1.00 90.75 1017 SER A O 1
ATOM 8528 N N . PHE A 1 1018 ? 94.250 44.755 -32.817 1.00 90.06 1018 PHE A N 1
ATOM 8529 C CA . PHE A 1 1018 ? 95.446 45.309 -33.436 1.00 90.06 1018 PHE A CA 1
ATOM 8530 C C . PHE A 1 1018 ? 96.599 45.158 -32.448 1.00 90.06 1018 PHE A C 1
ATOM 8532 O O . PHE A 1 1018 ? 96.621 45.818 -31.410 1.00 90.06 1018 PHE A O 1
ATOM 8539 N N . ASN A 1 1019 ? 97.537 44.273 -32.761 1.00 87.56 1019 ASN A N 1
ATOM 8540 C CA . ASN A 1 1019 ? 98.787 44.108 -32.029 1.00 87.56 1019 ASN A CA 1
ATOM 8541 C C . ASN A 1 1019 ? 99.868 44.901 -32.765 1.00 87.56 1019 ASN A C 1
ATOM 8543 O O . ASN A 1 1019 ? 100.203 44.562 -33.896 1.00 87.56 1019 ASN A O 1
ATOM 8547 N N . VAL A 1 1020 ? 100.372 45.966 -32.152 1.00 86.19 1020 VAL A N 1
ATOM 8548 C CA . VAL A 1 1020 ? 101.407 46.835 -32.720 1.00 86.19 1020 VAL A CA 1
ATOM 8549 C C . VAL A 1 1020 ? 102.702 46.614 -31.951 1.00 86.19 1020 VAL A C 1
ATOM 8551 O O . VAL A 1 1020 ? 102.736 46.836 -30.742 1.00 86.19 1020 VAL A O 1
ATOM 8554 N N . ASP A 1 1021 ? 103.766 46.224 -32.644 1.00 84.31 1021 ASP A N 1
ATOM 8555 C CA . ASP A 1 1021 ? 105.116 46.225 -32.087 1.00 84.31 1021 ASP A CA 1
ATOM 8556 C C . ASP A 1 1021 ? 105.662 47.659 -32.122 1.00 84.31 1021 ASP A C 1
ATOM 8558 O O . ASP A 1 1021 ? 106.046 48.181 -33.171 1.00 84.31 1021 ASP A O 1
ATOM 8562 N N . LEU A 1 1022 ? 105.648 48.333 -30.970 1.00 81.38 1022 LEU A N 1
ATOM 8563 C CA . LEU A 1 1022 ? 106.036 49.740 -30.859 1.00 81.38 1022 LEU A CA 1
ATOM 8564 C C . LEU A 1 1022 ? 107.536 49.956 -31.089 1.00 81.38 1022 LEU A C 1
ATOM 8566 O O . LEU A 1 1022 ? 107.924 51.035 -31.538 1.00 81.38 1022 LEU A O 1
ATOM 8570 N N . ILE A 1 1023 ? 108.371 48.954 -30.794 1.00 80.25 1023 ILE A N 1
ATOM 8571 C CA . ILE A 1 1023 ? 109.825 49.024 -30.992 1.00 80.25 1023 ILE A CA 1
ATOM 8572 C C . ILE A 1 1023 ? 110.134 48.928 -32.490 1.00 80.25 1023 ILE A C 1
ATOM 8574 O O . ILE A 1 1023 ? 110.849 49.782 -33.023 1.00 80.25 1023 ILE A O 1
ATOM 8578 N N . GLU A 1 1024 ? 109.512 47.971 -33.190 1.00 79.12 1024 GLU A N 1
ATOM 8579 C CA . GLU A 1 1024 ? 109.642 47.862 -34.647 1.00 79.12 1024 GLU A CA 1
ATOM 8580 C C . GLU A 1 1024 ? 109.016 49.071 -35.375 1.00 79.12 1024 GLU A C 1
ATOM 8582 O O . GLU A 1 1024 ? 109.566 49.535 -36.377 1.00 79.12 1024 GLU A O 1
ATOM 8587 N N . MET A 1 1025 ? 107.925 49.646 -34.848 1.00 80.19 1025 MET A N 1
ATOM 8588 C CA . MET A 1 1025 ? 107.257 50.829 -35.412 1.00 80.19 1025 MET A CA 1
ATOM 8589 C C . MET A 1 1025 ? 108.157 52.074 -35.466 1.00 80.19 1025 MET A C 1
ATOM 8591 O O . MET A 1 1025 ? 108.102 52.818 -36.445 1.00 80.19 1025 MET A O 1
ATOM 8595 N N . VAL A 1 1026 ? 109.003 52.304 -34.453 1.00 80.31 1026 VAL A N 1
ATOM 8596 C CA . VAL A 1 1026 ? 109.950 53.442 -34.427 1.00 80.31 1026 VAL A CA 1
ATOM 8597 C C . VAL A 1 1026 ? 111.259 53.162 -35.183 1.00 80.31 1026 VAL A C 1
ATOM 8599 O O . VAL A 1 1026 ? 112.193 53.957 -35.120 1.00 80.31 1026 VAL A O 1
ATOM 8602 N N . GLY A 1 1027 ? 111.337 52.045 -35.920 1.00 72.06 1027 GLY A N 1
ATOM 8603 C CA . GLY A 1 1027 ? 112.472 51.695 -36.779 1.00 72.06 1027 GLY A CA 1
ATOM 8604 C C . GLY A 1 1027 ? 113.644 51.012 -36.067 1.00 72.06 1027 GLY A C 1
ATOM 8605 O O . GLY A 1 1027 ? 114.688 50.815 -36.687 1.00 72.06 1027 GLY A O 1
ATOM 8606 N N . SER A 1 1028 ? 113.489 50.623 -34.796 1.00 69.56 1028 SER A N 1
ATOM 8607 C CA . SER A 1 1028 ? 114.519 49.923 -34.020 1.00 69.56 1028 SER A CA 1
ATOM 8608 C C . SER A 1 1028 ? 114.206 48.426 -33.966 1.00 69.56 1028 SER A C 1
ATOM 8610 O O . SER A 1 1028 ? 113.177 48.029 -33.438 1.00 69.56 1028 SER A O 1
ATOM 8612 N N . LYS A 1 1029 ? 115.065 47.561 -34.519 1.00 64.12 1029 LYS A N 1
ATOM 8613 C CA . LYS A 1 1029 ? 114.891 46.098 -34.435 1.00 64.12 1029 LYS A CA 1
ATOM 8614 C C . LYS A 1 1029 ? 115.750 45.536 -33.305 1.00 64.12 1029 LYS A C 1
ATOM 8616 O O . LYS A 1 1029 ? 116.970 45.509 -33.424 1.00 64.12 1029 LYS A O 1
ATOM 8621 N N . SER A 1 1030 ? 115.117 45.065 -32.230 1.00 63.69 1030 SER A N 1
ATOM 8622 C CA . SER A 1 1030 ? 115.779 44.348 -31.130 1.00 63.69 1030 SER A CA 1
ATOM 8623 C C . SER A 1 1030 ? 115.397 42.868 -31.157 1.00 63.69 1030 SER A C 1
ATOM 8625 O O . SER A 1 1030 ? 114.219 42.535 -31.238 1.00 63.69 1030 SER A O 1
ATOM 8627 N N . SER A 1 1031 ? 116.379 41.965 -31.075 1.00 65.31 1031 SER A N 1
ATOM 8628 C CA . SER A 1 1031 ? 116.144 40.512 -31.033 1.00 65.31 1031 SER A CA 1
ATOM 8629 C C . SER A 1 1031 ? 115.672 40.013 -29.664 1.00 65.31 1031 SER A C 1
ATOM 8631 O O . SER A 1 1031 ? 115.130 38.916 -29.564 1.00 65.31 1031 SER A O 1
ATOM 8633 N N . ASN A 1 1032 ? 115.890 40.806 -28.608 1.00 70.56 1032 ASN A N 1
ATOM 8634 C CA . ASN A 1 1032 ? 115.713 40.378 -27.217 1.00 70.56 1032 ASN A CA 1
ATOM 8635 C C . ASN A 1 1032 ? 114.700 41.251 -26.457 1.00 70.56 1032 ASN A C 1
ATOM 8637 O O . ASN A 1 1032 ? 114.469 41.039 -25.267 1.00 70.56 1032 ASN A O 1
ATOM 8641 N N . SER A 1 1033 ? 114.120 42.264 -27.104 1.00 70.81 1033 SER A N 1
ATOM 8642 C CA . SER A 1 1033 ? 113.166 43.181 -26.477 1.00 70.81 1033 SER A CA 1
ATOM 8643 C C . SER A 1 1033 ? 112.026 43.483 -27.436 1.00 70.81 1033 SER A C 1
ATOM 8645 O O . SER A 1 1033 ? 112.260 43.959 -28.541 1.00 70.81 1033 SER A O 1
ATOM 8647 N N . LYS A 1 1034 ? 110.798 43.219 -26.989 1.00 74.00 1034 LYS A N 1
ATOM 8648 C CA . LYS A 1 1034 ? 109.562 43.460 -27.731 1.00 74.00 1034 LYS A CA 1
ATOM 8649 C C . LYS A 1 1034 ? 108.620 44.286 -26.863 1.00 74.00 1034 LYS A C 1
ATOM 8651 O O . LYS A 1 1034 ? 108.500 43.999 -25.672 1.00 74.00 1034 LYS A O 1
ATOM 8656 N N . LEU A 1 1035 ? 107.965 45.293 -27.435 1.00 81.56 1035 LEU A N 1
ATOM 8657 C CA . LEU A 1 1035 ? 106.944 46.079 -26.741 1.00 81.56 1035 LEU A CA 1
ATOM 8658 C C . LEU A 1 1035 ? 105.665 46.068 -27.572 1.00 81.56 1035 LEU A C 1
ATOM 8660 O O . LEU A 1 1035 ? 105.498 46.867 -28.489 1.00 81.56 1035 LEU A O 1
ATOM 8664 N N . ASP A 1 1036 ? 104.772 45.147 -27.229 1.00 83.12 1036 ASP A N 1
ATOM 8665 C CA . ASP A 1 1036 ? 103.498 44.969 -27.914 1.00 83.12 1036 ASP A CA 1
ATOM 8666 C C . ASP A 1 1036 ? 102.402 45.825 -27.276 1.00 83.12 1036 ASP A C 1
ATOM 8668 O O . ASP A 1 1036 ? 102.087 45.671 -26.093 1.00 83.12 1036 ASP A O 1
ATOM 8672 N N . TYR A 1 1037 ? 101.757 46.670 -28.074 1.00 86.50 1037 TYR A N 1
ATOM 8673 C CA . TYR A 1 1037 ? 100.513 47.331 -27.699 1.00 86.50 1037 TYR A CA 1
ATOM 8674 C C . TYR A 1 1037 ? 99.329 46.635 -28.371 1.00 86.50 1037 TYR A C 1
ATOM 8676 O O . TYR A 1 1037 ? 99.263 46.545 -29.594 1.00 86.50 1037 TYR A O 1
ATOM 8684 N N . ASN A 1 1038 ? 98.390 46.132 -27.566 1.00 87.94 1038 ASN A N 1
ATOM 8685 C CA . ASN A 1 1038 ? 97.189 45.445 -28.040 1.00 87.94 1038 ASN A CA 1
ATOM 8686 C C . ASN A 1 1038 ? 95.959 46.336 -27.886 1.00 87.94 1038 ASN A C 1
ATOM 8688 O O . ASN A 1 1038 ? 95.478 46.539 -26.770 1.00 87.94 1038 ASN A O 1
ATOM 8692 N N . LEU A 1 1039 ? 95.404 46.799 -29.003 1.00 88.31 1039 LEU A N 1
ATOM 8693 C CA . LEU A 1 1039 ? 94.115 47.479 -29.034 1.00 88.31 1039 LEU A CA 1
ATOM 8694 C C . LEU A 1 1039 ? 93.020 46.491 -29.442 1.00 88.31 1039 LEU A C 1
ATOM 8696 O O . LEU A 1 1039 ? 93.037 45.972 -30.555 1.00 88.31 1039 LEU A O 1
ATOM 8700 N N . ASN A 1 1040 ? 92.050 46.256 -28.559 1.00 91.12 1040 ASN A N 1
ATOM 8701 C CA . ASN A 1 1040 ? 90.879 45.431 -28.849 1.00 91.12 1040 ASN A CA 1
ATOM 8702 C C . ASN A 1 1040 ? 89.637 46.312 -28.941 1.00 91.12 1040 ASN A C 1
ATOM 8704 O O . ASN A 1 1040 ? 89.342 47.082 -28.029 1.00 91.12 1040 ASN A O 1
ATOM 8708 N N . MET A 1 1041 ? 88.893 46.168 -30.028 1.00 91.75 1041 MET A N 1
ATOM 8709 C CA . MET A 1 1041 ? 87.647 46.876 -30.278 1.00 91.75 1041 MET A CA 1
ATOM 8710 C C . MET A 1 1041 ? 86.544 45.865 -30.569 1.00 91.75 1041 MET A C 1
ATOM 8712 O O . MET A 1 1041 ? 86.759 44.872 -31.264 1.00 91.75 1041 MET A O 1
ATOM 8716 N N . SER A 1 1042 ? 85.343 46.122 -30.059 1.00 93.00 1042 SER A N 1
ATOM 8717 C CA . SER A 1 1042 ? 84.172 45.297 -30.344 1.00 93.00 1042 SER A CA 1
ATOM 8718 C C . SER A 1 1042 ? 82.919 46.147 -30.444 1.00 93.00 1042 SER A C 1
ATOM 8720 O O . SER A 1 1042 ? 82.655 46.961 -29.561 1.00 93.00 1042 SER A O 1
ATOM 8722 N N . VAL A 1 1043 ? 82.116 45.902 -31.471 1.00 93.31 1043 VAL A N 1
ATOM 8723 C CA . VAL A 1 1043 ? 80.800 46.511 -31.657 1.00 93.31 1043 VAL A CA 1
ATOM 8724 C C . VAL A 1 1043 ? 79.786 45.386 -31.807 1.00 93.31 1043 VAL A C 1
ATOM 8726 O O . VAL A 1 1043 ? 79.909 44.548 -32.696 1.00 93.31 1043 VAL A O 1
ATOM 8729 N N . ASN A 1 1044 ? 78.784 45.360 -30.930 1.00 94.44 1044 ASN A N 1
ATOM 8730 C CA . ASN A 1 1044 ? 77.673 44.416 -30.991 1.00 94.44 1044 ASN A CA 1
ATOM 8731 C C . ASN A 1 1044 ? 76.376 45.201 -31.155 1.00 94.44 1044 ASN A C 1
ATOM 8733 O O . ASN A 1 1044 ? 76.029 46.006 -30.292 1.00 94.44 1044 ASN A O 1
ATOM 8737 N N . ARG A 1 1045 ? 75.650 44.943 -32.237 1.00 94.56 1045 ARG A N 1
ATOM 8738 C CA . ARG A 1 1045 ? 74.324 45.505 -32.468 1.00 94.56 1045 ARG A CA 1
ATOM 8739 C C . ARG A 1 1045 ? 73.343 44.364 -32.666 1.00 94.56 1045 ARG A C 1
ATOM 8741 O O . ARG A 1 1045 ? 73.546 43.517 -33.528 1.00 94.56 1045 ARG A O 1
ATOM 8748 N N . THR A 1 1046 ? 72.293 44.346 -31.855 1.00 93.69 1046 THR A N 1
ATOM 8749 C CA . THR A 1 1046 ? 71.183 43.398 -31.986 1.00 93.69 1046 THR A CA 1
ATOM 8750 C C . THR A 1 1046 ? 69.914 44.200 -32.225 1.00 93.69 1046 THR A C 1
ATOM 8752 O O . THR A 1 1046 ? 69.563 45.042 -31.403 1.00 93.69 1046 THR A O 1
ATOM 8755 N N . ASN A 1 1047 ? 69.264 43.967 -33.358 1.00 91.81 1047 ASN A N 1
ATOM 8756 C CA . ASN A 1 1047 ? 67.950 44.505 -33.665 1.00 91.81 1047 ASN A CA 1
ATOM 8757 C C . ASN A 1 1047 ? 66.942 43.368 -33.490 1.00 91.81 1047 ASN A C 1
ATOM 8759 O O . ASN A 1 1047 ? 67.096 42.306 -34.089 1.00 91.81 1047 ASN A O 1
ATOM 8763 N N . VAL A 1 1048 ? 65.929 43.597 -32.663 1.00 89.12 1048 VAL A N 1
ATOM 8764 C CA . VAL A 1 1048 ? 64.844 42.642 -32.426 1.00 89.12 1048 VAL A CA 1
ATOM 8765 C C . VAL A 1 1048 ? 63.565 43.262 -32.957 1.00 89.12 1048 VAL A C 1
ATOM 8767 O O . VAL A 1 1048 ? 63.240 44.398 -32.607 1.00 89.12 1048 VAL A O 1
ATOM 8770 N N . LYS A 1 1049 ? 62.849 42.525 -33.800 1.00 87.69 1049 LYS A N 1
ATOM 8771 C CA . LYS A 1 1049 ? 61.506 42.872 -34.245 1.00 87.69 1049 LYS A CA 1
ATOM 8772 C C . LYS A 1 1049 ? 60.553 41.785 -33.772 1.00 87.69 1049 LYS A C 1
ATOM 8774 O O . LYS A 1 1049 ? 60.560 40.678 -34.301 1.00 87.69 1049 LYS A O 1
ATOM 8779 N N . ASP A 1 1050 ? 59.761 42.126 -32.767 1.00 78.38 1050 ASP A N 1
ATOM 8780 C CA . ASP A 1 1050 ? 58.693 41.272 -32.264 1.00 78.38 1050 ASP A CA 1
ATOM 8781 C C . ASP A 1 1050 ? 57.440 41.459 -33.136 1.00 78.38 1050 ASP A C 1
ATOM 8783 O O . ASP A 1 1050 ? 57.008 42.591 -33.372 1.00 78.38 1050 ASP A O 1
ATOM 8787 N N . LEU A 1 1051 ? 56.922 40.362 -33.685 1.00 73.00 1051 LEU A N 1
ATOM 8788 C CA . LEU A 1 1051 ? 55.734 40.292 -34.543 1.00 73.00 1051 LEU A CA 1
ATOM 8789 C C . LEU A 1 1051 ? 54.560 39.574 -33.846 1.00 73.00 1051 LEU A C 1
ATOM 8791 O O . LEU A 1 1051 ? 53.631 39.157 -34.539 1.00 73.00 1051 LEU A O 1
ATOM 8795 N N . THR A 1 1052 ? 54.654 39.384 -32.523 1.00 62.59 1052 THR A N 1
ATOM 8796 C CA . THR A 1 1052 ? 53.659 38.728 -31.653 1.00 62.59 1052 THR A CA 1
ATOM 8797 C C . THR A 1 1052 ? 52.298 39.411 -31.615 1.00 62.59 1052 THR A C 1
ATOM 8799 O O . THR A 1 1052 ? 52.252 40.663 -31.605 1.00 62.59 1052 THR A O 1
#

pLDDT: mean 77.39, std 20.31, range [26.41, 98.5]